Protein AF-0000000078662551 (afdb_homodimer)

Organism: Novosphingobium aromaticivorans (strain ATCC 700278 / DSM 12444 / CCUG 56034 / CIP 105152 / NBRC 16084 / F199) (NCBI:txid279238)

Nearest PDB structures (foldseek):
  2wyn-assembly1_B  TM=5.220E-01  e=1.710E-07  Escherichia coli K-12
  8iwf-assembly1_A  TM=5.533E-01  e=3.171E-07  Aspergillus niger
  8iwd-assembly1_A  TM=5.385E-01  e=2.067E-07  Aspergillus niger
  6m5a-assembly1_A  TM=4.639E-01  e=1.666E-08  Bifidobacterium longum
  3cih-assembly1_A-2  TM=5.276E-01  e=1.451E-06  Bacteroides thetaiotaomicron VPI-5482

Secondary structure (DSSP, 8-state):
----S--EEEE-SS-EEEE-TTS-EEEEEESSTTSEEEE-GGGEESS--SSEEEEEETTEEEEEEEEPTTSS-EEEEEEETTS-EEEEEEE---EEETTEEE--S-EEEEEEEEES--EEEEEEE-EETTTEEPEEEE-SSSEEEEE-SS--EEEEESS-HHHHHTT--EE--S-EEEEEEESSPPPS-HHHHHHHHHHHHHHHHHHHHHTS---SS-HHHHHHHHHHHHHTEETTTTEE-SBS-B---SSTT-S---B--SEEHHHHHHHHHHHHHTT-HHHHHHHHHHHHHHHHH-GGG---SEE-TT-------EE-TT--EETTB---EES-GGGGS--THHHHHHHHHHHGGGT-TTSSS---HHHHHHHHHHHHHHHHHTTS-B-TTTT-SS--B-BHHHHHHHHHHHHHHHHHHHHTT-HHHHHHHHHHHHHHHHHHHHHHEETTTTEE-SBSS----BGGGGHHHHTTSS-TT-HHHHHHHHHHHHHHEETTEE-SBSS-BTTBS--SEEHHHHHHHHHHHHHTT-HHHHHHHHHHHHTT--TTS---SEE-TTT--EESSSSBHHHHHHHHHHHHHHSPPGGGT-/----S--EEEE-SS-EEEE-TTS-EEEEEESSTTSEEEE-GGGEESS--SSEEEEEETTEEEEEEEEPTTSS-EEEEEEETTS-EEEEEEE---EEETTEEE--S-EEEEEEEEES--EEEEEEE-EETTTEEPEEEE-SSSEEEEE-SS--EEEEESS-HHHHHTT--EE--S-EEEEEEESSPPPS-HHHHHHHHHHHHHHHHHHHHHTS---SS-HHHHHHHHHHHHHTEETTTTEE-SBS-B---SSTT-S---B--SEEHHHHHHHHHHHHHTT-HHHHHHHHHHHHHHHHH-GGG---SEE-TT-------EE-TT--EETTB---EES-GGGGS--THHHHHHHHHHHGGGT-TTSSS---HHHHHHHHHHHHHHHHHTTS-B-TTTT-SS--B-BHHHHHHHHHHHHHHHHHHHHTT-HHHHHHHHHHHHHHHHHHHHHHEETTTTEE-SBTT----BGGGGHHHHTTSS-TT-HHHHHHHHHHHHHHEETTEE-SBSS-BTTBS--SEEHHHHHHHHHHHHHTT-HHHHHHHHHHHHTT--TTS---SEE-TTT--EESSSSBHHHHHHHHHHHHHHSPPGGGT-

InterPro domains:
  IPR008928 Six-hairpin glycosidase super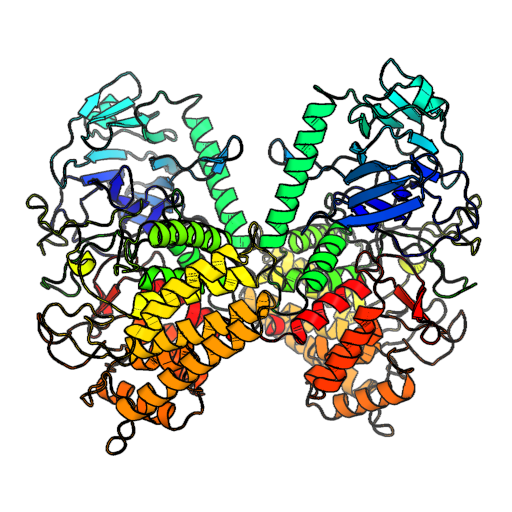family [SSF48208] (203-590)
  IPR011613 GH15-like domain [PF00723] (220-583)
  IPR012341 Six-hairpin glycosidase-like superfamily [G3DSA:1.50.10.10] (218-593)
  IPR045582 Trehalase-like, N-terminal domain [PF19291] (10-133)

Sequence (1188 aa):
MTASLDLWPIGNCQVSALVDTSGAFVWGCIPRVDGDPFFSALLGGEMPREGLWAIDLEDRLETTQSYLRNTPILVTRHRDANGGEIEVLDFCPYLPRNGRTYRPVAYARIVRPIAGSPRIRMRLRPTCGWGNTCRMTIGGSNHIRYLSEAMTMRLTTSAPVGLVAEERAFRLEQAHYFFLGPDESFSGNLAETLERMLEATAAEWRHWVRGLATPVEWQDVVIRSAITLKLCQHEETGAIVAALTTSIPEHAGSQRNWDYRYCWIRDAYYTVQALNRLGALDVLEGYLAYLRNVVDNARGGHIQPLYGVLGEAKLDEGLAERLPGYRAMGPVRIGNAAWSQVQHDAYGQIVLSNTQAFLDQRLLRMSGLADFEALEKVGERAWALFDKPDAGLWELRTRQSVHTYSAAMCWAACDRLGNAAHAIGLDDRAAFWGERAAAIRERIEQAAWCPETERMSATFSGDDLDASVIQLLDLRFLAPDDPRFVSTLAAIEQGLRRGSHMLRYATEDDFGLPETAFNVCTFWLIEALHLTGRRAEARALYEEMLSRRTQSGLLSEDIDPATGELWGNYPQTYSLVGLINCAVLLSKPWNTVRMTASLDLWPIGNCQVSALVDTSGAFVWGCIPRVDGDPFFSALLGGEMPREGLWAIDLEDRLETTQSYLRNTPILVTRHRDANGGEIEVLDFCPYLPRNGRTYRPVAYARIVRPIAGSPRIRMRLRPTCGWGNTCRMTIGGSNHIRYLSEAMTMRLTTSAPVGLVAEERAFRLEQAHYFFLGPDESFSGNLAETLERMLEATAAEWRHWVRGLATPVEWQDVVIRSAITLKLCQHEETGAIVAALTTSIPEHAGSQRNWDYRYCWIRDAYYTVQALNRLGALDVLEGYLAYLRNVVDNARGGHIQPLYGVLGEAKLDEGLAERLPGYRAMGPVRIGNAAWSQVQHDAYGQIVLSNTQAFLDQRLLRMSGLADFEALEKVGERAWALFDKPDAGLWELRTRQSVHTYSAAMCWAACDRLGNAAHAIGLDDRAAFWGERAAAIRERIEQAAWCPETERMSATFSGDDLDASVIQLLDLRFLAPDDPRFVSTLAAIEQGLRRGSHMLRYATEDDFGLPETAFNVCTFWLIEALHLTGRRAEARALYEEMLSRRTQSGLLSEDIDPATGELWGNYPQTYSLVGLINCAVLLSKPWNTVR

pLDDT: mean 94.6, std 5.85, range [50.75, 98.94]

Solvent-accessible surface area (backbone atoms only — not comparable to full-atom values): 58579 Å² total; per-residue (Å²): 114,74,67,68,84,52,42,41,67,30,35,38,21,35,25,40,35,32,24,38,80,80,56,26,33,22,32,26,22,36,71,29,56,67,44,44,32,34,17,37,23,53,31,37,15,50,71,46,88,48,7,29,40,35,67,42,55,60,64,58,70,46,68,51,75,48,57,47,84,69,39,56,34,37,39,34,36,42,28,26,78,84,59,17,25,37,39,37,39,38,38,24,49,34,31,82,48,93,93,37,76,43,38,60,62,39,45,37,40,38,39,33,62,72,34,76,76,32,36,36,28,41,45,77,35,46,19,22,84,45,56,35,82,41,52,72,45,79,74,60,85,36,32,39,33,36,53,33,93,77,53,47,35,23,37,40,37,74,51,63,43,68,42,46,76,65,48,40,72,44,74,42,86,53,69,36,38,39,38,39,23,56,75,58,85,77,81,72,56,64,64,63,48,52,52,50,41,50,54,41,23,46,51,47,37,35,54,55,51,36,28,42,60,70,43,63,42,60,42,68,56,36,52,52,32,50,54,51,53,53,47,36,21,38,61,90,42,16,28,29,30,38,16,69,28,54,10,30,27,44,42,94,80,32,74,59,16,58,35,32,35,29,22,31,46,59,54,35,34,50,44,40,51,47,39,44,71,23,37,40,51,67,58,42,54,30,30,51,56,33,48,51,52,50,57,71,64,28,70,95,66,58,64,54,39,31,27,39,60,89,59,41,62,81,38,70,57,45,70,35,83,67,25,43,6,40,61,49,33,34,61,26,36,39,41,35,67,61,28,78,43,53,33,55,33,42,39,11,36,53,42,51,65,49,34,51,36,44,65,47,85,52,48,94,70,61,52,51,69,70,55,49,56,56,47,46,55,42,34,51,49,19,68,74,41,35,85,43,64,23,27,48,95,80,59,44,87,89,52,66,43,33,32,40,53,31,26,51,24,14,25,47,15,23,41,39,49,13,50,36,26,47,60,74,68,34,58,69,56,15,50,53,26,39,51,51,18,52,52,43,49,52,50,48,56,65,41,20,48,34,78,90,77,44,26,61,18,38,22,51,87,53,78,44,66,40,49,62,60,60,48,38,46,82,71,62,74,41,53,59,83,34,66,61,49,49,41,25,51,52,51,43,47,70,67,32,45,50,89,86,34,17,30,55,48,79,58,69,51,102,84,42,63,73,82,40,22,35,42,42,44,30,37,52,47,32,49,50,31,38,65,58,68,41,43,70,60,20,50,53,46,48,54,53,57,59,70,60,33,36,90,67,60,47,42,29,38,18,30,34,74,88,78,56,46,72,21,26,32,42,58,14,43,57,28,36,32,30,53,36,51,44,35,57,69,70,31,60,64,60,74,78,69,94,115,72,68,69,84,53,41,40,68,30,36,38,21,37,27,41,36,32,24,39,80,80,56,26,32,23,32,27,23,35,70,30,57,66,43,42,31,34,19,36,22,52,31,38,15,51,72,47,87,47,8,27,42,35,68,43,54,61,64,58,69,46,69,50,73,48,56,47,86,67,39,54,32,40,37,35,36,42,28,26,78,83,59,18,24,38,37,36,41,38,36,24,49,34,33,82,48,93,94,36,76,43,38,60,59,41,44,38,40,40,40,33,62,73,34,76,76,33,35,36,28,39,45,78,35,45,19,22,84,46,55,35,81,42,50,73,45,78,72,62,86,35,33,38,32,36,51,34,92,76,53,47,34,20,38,40,37,73,48,62,45,67,42,47,76,67,49,39,71,43,73,42,86,53,69,34,41,39,39,40,23,56,75,58,85,75,80,72,56,65,64,62,49,51,53,49,39,51,52,41,24,46,50,45,37,35,55,55,50,36,28,43,59,70,45,64,41,61,42,69,55,35,52,51,32,51,55,51,51,50,46,36,21,38,62,89,43,16,27,29,31,39,16,69,29,52,10,29,28,44,42,94,81,31,74,59,18,57,35,31,37,28,22,29,45,60,54,33,35,51,43,40,52,47,38,43,69,23,36,40,50,68,59,42,55,30,30,51,55,34,46,52,53,50,56,71,65,27,70,94,66,58,63,53,40,33,27,39,60,88,59,43,62,80,37,70,57,46,71,35,83,68,24,43,6,40,62,50,33,34,62,26,35,40,40,37,66,61,29,79,45,54,32,54,34,43,39,10,34,54,43,53,64,49,34,52,37,44,67,46,83,52,48,92,70,60,54,50,69,69,54,48,57,56,47,46,55,42,35,50,49,18,69,73,40,37,83,43,65,22,27,48,97,80,58,44,86,87,51,66,42,33,34,40,54,31,26,50,24,14,24,49,15,22,42,39,48,14,51,36,26,48,60,73,69,34,58,69,57,15,51,53,27,39,52,52,17,52,51,45,49,52,51,48,56,65,42,18,49,35,78,88,78,45,26,62,18,38,22,51,87,55,79,44,65,40,48,62,61,59,49,38,47,80,72,62,73,40,53,59,83,34,66,62,48,48,41,24,49,52,51,42,48,70,66,31,45,49,90,86,33,17,30,57,47,80,59,71,51,102,84,42,63,74,82,40,23,35,42,42,44,29,37,51,48,32,48,51,31,38,65,59,68,43,42,70,60,19,51,54,47,48,55,53,55,59,71,59,35,36,89,69,60,46,43,30,37,17,30,32,71,88,78,55,47,72,20,25,33,41,57,15,41,57,29,35,32,31,54,37,51,46,35,57,69,70,30,61,64,59,73,78,70,94

Structure (mmCIF, N/CA/C/O backbone):
data_AF-0000000078662551-model_v1
#
loop_
_entity.id
_entity.type
_entity.pdbx_description
1 polymer 'Glycoside hydrolase 15-related protein'
#
loop_
_atom_site.group_PDB
_atom_site.id
_atom_site.type_symbol
_atom_site.label_atom_id
_atom_site.label_alt_id
_atom_site.label_comp_id
_atom_site.label_asym_id
_atom_site.label_en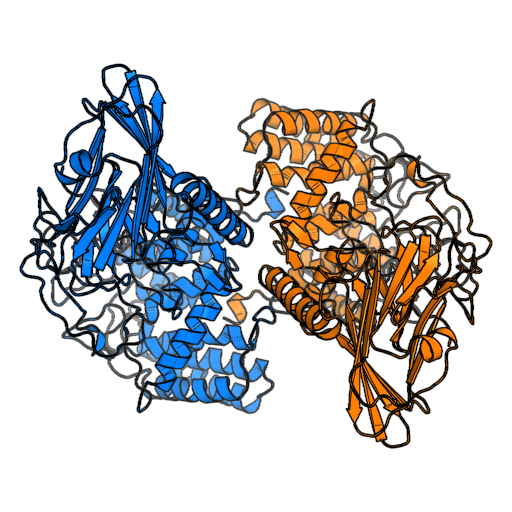tity_id
_atom_site.label_seq_id
_atom_site.pdbx_PDB_ins_code
_atom_site.Cartn_x
_atom_site.Cartn_y
_atom_site.Cartn_z
_atom_site.occupancy
_atom_site.B_iso_or_equiv
_atom_site.auth_seq_id
_atom_site.auth_comp_id
_atom_site.auth_asym_id
_atom_site.auth_atom_id
_atom_site.pdbx_PDB_model_num
ATOM 1 N N . MET A 1 1 ? -19 30.016 24.188 1 51.22 1 MET A N 1
ATOM 2 C CA . MET A 1 1 ? -18.062 28.984 24.609 1 51.22 1 MET A CA 1
ATOM 3 C C . MET A 1 1 ? -16.641 29.328 24.188 1 51.22 1 MET A C 1
ATOM 5 O O . MET A 1 1 ? -16.422 29.875 23.109 1 51.22 1 MET A O 1
ATOM 9 N N . THR A 1 2 ? -15.781 29.328 25.156 1 68.19 2 THR A N 1
ATOM 10 C CA . THR A 1 2 ? -14.375 29.641 24.938 1 68.19 2 THR A CA 1
ATOM 11 C C . THR A 1 2 ? -13.766 28.703 23.906 1 68.19 2 THR A C 1
ATOM 13 O O . THR A 1 2 ? -13.984 27.484 23.969 1 68.19 2 THR A O 1
ATOM 16 N N . ALA A 1 3 ? -13.227 29.281 22.922 1 81.12 3 ALA A N 1
ATOM 17 C CA . ALA A 1 3 ? -12.594 28.516 21.844 1 81.12 3 ALA A CA 1
ATOM 18 C C . ALA A 1 3 ? -11.609 27.5 22.406 1 81.12 3 ALA A C 1
ATOM 20 O O . ALA A 1 3 ? -10.93 27.75 23.406 1 81.12 3 ALA A O 1
ATOM 21 N N . SER A 1 4 ? -11.672 26.281 21.875 1 90.19 4 SER A N 1
ATOM 22 C CA . SER A 1 4 ? -10.711 25.25 22.25 1 90.19 4 SER A CA 1
ATOM 23 C C . SER A 1 4 ? -10.141 24.547 21.016 1 90.19 4 SER A C 1
ATOM 25 O O . SER A 1 4 ? -10.656 24.719 19.906 1 90.19 4 SER A O 1
ATOM 27 N N . LEU A 1 5 ? -9.055 23.875 21.219 1 95.94 5 LEU A N 1
ATOM 28 C CA . LEU A 1 5 ? -8.422 23.156 20.125 1 95.94 5 LEU A CA 1
ATOM 29 C C . LEU A 1 5 ? -8.992 21.75 19.984 1 95.94 5 LEU A C 1
ATOM 31 O O . LEU A 1 5 ? -8.484 20.938 19.203 1 95.94 5 LEU A O 1
ATOM 35 N N . ASP A 1 6 ? -10.07 21.469 20.766 1 97.06 6 ASP A N 1
ATOM 36 C CA . ASP A 1 6 ? -10.812 20.234 20.516 1 97.06 6 ASP A CA 1
ATOM 37 C C . ASP A 1 6 ? -11.68 20.359 19.266 1 97.06 6 ASP A C 1
ATOM 39 O O . ASP A 1 6 ? -12.883 20.625 19.359 1 97.06 6 ASP A O 1
ATOM 43 N N . LEU A 1 7 ? -11.016 20.219 18.172 1 98.5 7 LEU A N 1
ATOM 44 C CA . LEU A 1 7 ? -11.602 20.453 16.859 1 98.5 7 LEU A CA 1
ATOM 45 C C . LEU A 1 7 ? -11.5 19.203 15.992 1 98.5 7 LEU A C 1
ATOM 47 O O . LEU A 1 7 ? -10.586 18.391 16.172 1 98.5 7 LEU A O 1
ATOM 51 N N . TRP A 1 8 ? -12.445 19.031 15.086 1 98.75 8 TRP A N 1
ATOM 52 C CA . TRP A 1 8 ? -12.516 17.906 14.164 1 98.75 8 TRP A CA 1
ATOM 53 C C . TRP A 1 8 ? -12.273 18.359 12.727 1 98.75 8 TRP A C 1
ATOM 55 O O . TRP A 1 8 ? -13.156 18.938 12.094 1 98.75 8 TRP A O 1
ATOM 65 N N . PRO A 1 9 ? -11.086 18.078 12.203 1 98.81 9 PRO A N 1
ATOM 66 C CA . PRO A 1 9 ? -10.797 18.469 10.82 1 98.81 9 PRO A CA 1
ATOM 67 C C . PRO A 1 9 ? -11.547 17.609 9.797 1 98.81 9 PRO A C 1
ATOM 69 O O . PRO A 1 9 ? -11.641 16.391 9.961 1 98.81 9 PRO A O 1
ATOM 72 N N . ILE A 1 10 ? -12.141 18.234 8.797 1 98.88 10 ILE A N 1
ATOM 73 C CA . ILE A 1 10 ? -12.617 17.609 7.57 1 98.88 10 ILE A CA 1
ATOM 74 C C . ILE A 1 10 ? -11.969 18.281 6.363 1 98.88 10 ILE A C 1
ATOM 76 O O . ILE A 1 10 ? -11.383 19.359 6.484 1 98.88 10 ILE A O 1
ATOM 80 N N . GLY A 1 11 ? -12.016 17.594 5.227 1 98.75 11 GLY A N 1
ATOM 81 C CA . GLY A 1 11 ? -11.414 18.203 4.051 1 98.75 11 GLY A CA 1
ATOM 82 C C . GLY A 1 11 ? -11.312 17.25 2.871 1 98.75 11 GLY A C 1
ATOM 83 O O . GLY A 1 11 ? -11.773 16.109 2.945 1 98.75 11 GLY A O 1
ATOM 84 N N . ASN A 1 12 ? -10.805 17.797 1.723 1 98.56 12 ASN A N 1
ATOM 85 C CA . ASN A 1 12 ? -10.656 17 0.506 1 98.56 12 ASN A CA 1
ATOM 86 C C . ASN A 1 12 ? -9.359 17.344 -0.23 1 98.56 12 ASN A C 1
ATOM 88 O O . ASN A 1 12 ? -9.32 17.328 -1.461 1 98.56 12 ASN A O 1
ATOM 92 N N . CYS A 1 13 ? -8.344 17.906 0.565 1 98 13 CYS A N 1
ATOM 93 C CA . CYS A 1 13 ? -7.008 18.203 0.054 1 98 13 CYS A CA 1
ATOM 94 C C . CYS A 1 13 ? -7.039 19.422 -0.86 1 98 13 CYS A C 1
ATOM 96 O O . CYS A 1 13 ? -6.086 19.672 -1.602 1 98 13 CYS A O 1
ATOM 98 N N . GLN A 1 14 ? -8.156 20.109 -0.943 1 97.62 14 GLN A N 1
ATOM 99 C CA . GLN A 1 14 ? -8.32 21.406 -1.56 1 97.62 14 GLN A CA 1
ATOM 100 C C . GLN A 1 14 ? -8.742 22.453 -0.528 1 97.62 14 GLN A C 1
ATOM 102 O O . GLN A 1 14 ? -8.156 23.531 -0.455 1 97.62 14 GLN A O 1
ATOM 107 N N . VAL A 1 15 ? -9.734 22.062 0.215 1 98 15 VAL A N 1
ATOM 108 C CA . VAL A 1 15 ? -10.195 22.891 1.324 1 98 15 VAL A CA 1
ATOM 109 C C . VAL A 1 15 ? -10.359 22.031 2.576 1 98 15 VAL A C 1
ATOM 111 O O . VAL A 1 15 ? -10.422 20.812 2.49 1 98 15 VAL A O 1
ATOM 114 N N . SER A 1 16 ? -10.391 22.672 3.678 1 98.38 16 SER A N 1
ATOM 115 C CA . SER A 1 16 ? -10.633 22.016 4.957 1 98.38 16 SER A CA 1
ATOM 116 C C . SER A 1 16 ? -11.445 22.906 5.891 1 98.38 16 SER A C 1
ATOM 118 O O . SER A 1 16 ? -11.523 24.109 5.684 1 98.38 16 SER A O 1
ATOM 120 N N . ALA A 1 17 ? -12.07 22.266 6.797 1 98.69 17 ALA A N 1
ATOM 121 C CA . ALA A 1 17 ? -12.75 22.984 7.875 1 98.69 17 ALA A CA 1
ATOM 122 C C . ALA A 1 17 ? -12.492 22.312 9.219 1 98.69 17 ALA A C 1
ATOM 124 O O . ALA A 1 17 ? -12.352 21.078 9.297 1 98.69 17 ALA A O 1
ATOM 125 N N . LEU A 1 18 ? -12.383 23.078 10.219 1 98.81 18 LEU A N 1
ATOM 126 C CA . LEU A 1 18 ? -12.305 22.578 11.586 1 98.81 18 LEU A CA 1
ATOM 127 C C . LEU A 1 18 ? -13.648 22.75 12.297 1 98.81 18 LEU A C 1
ATOM 129 O O . LEU A 1 18 ? -14.195 23.844 12.359 1 98.81 18 LEU A O 1
ATOM 133 N N . VAL A 1 19 ? -14.195 21.625 12.797 1 98.81 19 VAL A N 1
ATOM 134 C CA . VAL A 1 19 ? -15.508 21.578 13.43 1 98.81 19 VAL A CA 1
ATOM 135 C C . VAL A 1 19 ? -15.352 21.484 14.945 1 98.81 19 VAL A C 1
ATOM 137 O O . VAL A 1 19 ? -14.617 20.641 15.453 1 98.81 19 VAL A O 1
ATOM 140 N N . ASP A 1 20 ? -16.031 22.375 15.641 1 97.69 20 ASP A N 1
ATOM 141 C CA . ASP A 1 20 ? -15.875 22.375 17.094 1 97.69 20 ASP A CA 1
ATOM 142 C C . ASP A 1 20 ? -16.812 21.375 17.75 1 97.69 20 ASP A C 1
ATOM 144 O O . ASP A 1 20 ? -17.531 20.641 17.047 1 97.69 20 ASP A O 1
ATOM 148 N N . THR A 1 21 ? -16.859 21.266 19.062 1 96.69 21 THR A N 1
ATOM 149 C CA . THR A 1 21 ? -17.562 20.219 19.797 1 96.69 21 THR A CA 1
ATOM 150 C C . THR A 1 21 ? -19.078 20.453 19.75 1 96.69 21 THR A C 1
ATOM 152 O O . THR A 1 21 ? -19.859 19.578 20.109 1 96.69 21 THR A O 1
ATOM 155 N N . SER A 1 22 ? -19.484 21.625 19.266 1 96.25 22 SER A N 1
ATOM 156 C CA . SER A 1 22 ? -20.906 21.875 19.078 1 96.25 22 SER A CA 1
ATOM 157 C C . SER A 1 22 ? -21.344 21.562 17.656 1 96.25 22 SER A C 1
ATOM 159 O O . SER A 1 22 ? -22.531 21.656 17.328 1 96.25 22 SER A O 1
ATOM 161 N N . GLY A 1 23 ? -20.359 21.203 16.828 1 97.69 23 GLY A N 1
ATOM 162 C CA . GLY A 1 23 ? -20.672 20.859 15.453 1 97.69 23 GLY A CA 1
ATOM 163 C C . GLY A 1 23 ? -20.609 22.047 14.508 1 97.69 23 GLY A C 1
ATOM 164 O O . GLY A 1 23 ? -21.062 21.953 13.367 1 97.69 23 GLY A O 1
ATOM 165 N N . ALA A 1 24 ? -20.078 23.156 14.891 1 98.12 24 ALA A N 1
ATOM 166 C CA . ALA A 1 24 ? -19.953 24.359 14.062 1 98.12 24 ALA A CA 1
ATOM 167 C C . ALA A 1 24 ? -18.609 24.406 13.344 1 98.12 24 ALA A C 1
ATOM 169 O O . ALA A 1 24 ? -17.578 24.062 13.922 1 98.12 24 ALA A O 1
ATOM 170 N N . PHE A 1 25 ? -18.688 24.719 12.023 1 98.62 25 PHE A N 1
ATOM 171 C CA . PHE A 1 25 ? -17.438 25.078 11.367 1 98.62 25 PHE A CA 1
ATOM 172 C C . PHE A 1 25 ? -16.906 26.391 11.922 1 98.62 25 PHE A C 1
ATOM 174 O O . PHE A 1 25 ? -17.578 27.422 11.859 1 98.62 25 PHE A O 1
ATOM 181 N N . VAL A 1 26 ? -15.648 26.344 12.414 1 98.38 26 VAL A N 1
ATOM 182 C CA . VAL A 1 26 ? -15.172 27.547 13.078 1 98.38 26 VAL A CA 1
ATOM 183 C C . VAL A 1 26 ? -13.883 28.031 12.414 1 98.38 26 VAL A C 1
ATOM 185 O O . VAL A 1 26 ? -13.391 29.125 12.719 1 98.38 26 VAL A O 1
ATOM 188 N N . TRP A 1 27 ? -13.391 27.234 11.531 1 98.56 27 TRP A N 1
ATOM 189 C CA . TRP A 1 27 ? -12.227 27.625 10.742 1 98.56 27 TRP A CA 1
ATOM 190 C C . TRP A 1 27 ? -12.242 26.953 9.375 1 98.56 27 TRP A C 1
ATOM 192 O O . TRP A 1 27 ? -12.523 25.75 9.273 1 98.56 27 TRP A O 1
ATOM 202 N N . GLY A 1 28 ? -11.984 27.656 8.422 1 98.25 28 GLY A N 1
ATOM 203 C CA . GLY A 1 28 ? -11.852 27.172 7.055 1 98.25 28 GLY A CA 1
ATOM 204 C C . GLY A 1 28 ? -11.586 28.281 6.051 1 98.25 28 GLY A C 1
ATOM 205 O O . GLY A 1 28 ? -12.18 29.359 6.141 1 98.25 28 GLY A O 1
ATOM 206 N N . CYS A 1 29 ? -10.703 28.047 5.098 1 97.88 29 CYS A N 1
ATOM 207 C CA . CYS A 1 29 ? -10.312 29.062 4.125 1 97.88 29 CYS A CA 1
ATOM 208 C C . CYS A 1 29 ? -10.734 28.656 2.715 1 97.88 29 CYS A C 1
ATOM 210 O O . CYS A 1 29 ? -10.938 27.469 2.439 1 97.88 29 CYS A O 1
ATOM 212 N N . ILE A 1 30 ? -10.953 29.625 1.871 1 96.94 30 ILE A N 1
ATOM 213 C CA . ILE A 1 30 ? -11.25 29.422 0.458 1 96.94 30 ILE A CA 1
ATOM 214 C C . ILE A 1 30 ? -10.422 30.391 -0.388 1 96.94 30 ILE A C 1
ATOM 216 O O . ILE A 1 30 ? -10.023 31.453 0.087 1 96.94 30 ILE A O 1
ATOM 220 N N . PRO A 1 31 ? -10.07 30.156 -1.604 1 96.75 31 PRO A N 1
ATOM 221 C CA . PRO A 1 31 ? -10.391 28.891 -2.26 1 96.75 31 PRO A CA 1
ATOM 222 C C . PRO A 1 31 ? -9.414 27.766 -1.9 1 96.75 31 PRO A C 1
ATOM 224 O O . PRO A 1 31 ? -9.586 26.625 -2.34 1 96.75 31 PRO A O 1
ATOM 227 N N . ARG A 1 32 ? -8.375 28.125 -1.144 1 96.5 32 ARG A N 1
ATOM 228 C CA . ARG A 1 32 ? -7.355 27.172 -0.72 1 96.5 32 ARG A CA 1
ATOM 229 C C . ARG A 1 32 ? -7.176 27.203 0.795 1 96.5 32 ARG A C 1
ATOM 231 O O . ARG A 1 32 ? -7.77 28.031 1.48 1 96.5 32 ARG A O 1
ATOM 238 N N . VAL A 1 33 ? -6.375 26.312 1.228 1 96.44 33 VAL A N 1
ATOM 239 C CA . VAL A 1 33 ? -6.145 26.172 2.664 1 96.44 33 VAL A CA 1
ATOM 240 C C . VAL A 1 33 ? -5.414 27.422 3.182 1 96.44 33 VAL A C 1
ATOM 242 O O . VAL A 1 33 ? -5.594 27.812 4.336 1 96.44 33 VAL A O 1
ATOM 245 N N . ASP A 1 34 ? -4.641 28.062 2.303 1 96.12 34 ASP A N 1
ATOM 246 C CA . ASP A 1 34 ? -3.904 29.266 2.717 1 96.12 34 ASP A CA 1
ATOM 247 C C . ASP A 1 34 ? -4.598 30.531 2.232 1 96.12 34 ASP A C 1
ATOM 249 O O . ASP A 1 34 ? -3.965 31.578 2.113 1 96.12 34 ASP A O 1
ATOM 253 N N . GLY A 1 35 ? -5.863 30.438 1.947 1 96.25 35 GLY A N 1
ATOM 254 C CA . GLY A 1 35 ? -6.613 31.578 1.457 1 96.25 35 GLY A CA 1
ATOM 255 C C . GLY A 1 35 ? -7.312 32.344 2.561 1 96.25 35 GLY A C 1
ATOM 256 O O . GLY A 1 35 ? -6.852 32.375 3.705 1 96.25 35 GLY A O 1
ATOM 257 N N . ASP A 1 36 ? -8.359 33.125 2.135 1 96.12 36 ASP A N 1
ATOM 258 C CA . ASP A 1 36 ? -9.18 33.938 3.033 1 96.12 36 ASP A CA 1
ATOM 259 C C . ASP A 1 36 ? -10.07 33.031 3.904 1 96.12 36 ASP A C 1
ATOM 261 O O . ASP A 1 36 ? -10.727 32.125 3.406 1 96.12 36 ASP A O 1
ATOM 265 N N . PRO A 1 37 ? -9.984 33.25 5.242 1 96.94 37 PRO A N 1
ATOM 266 C CA . PRO A 1 37 ? -10.852 32.406 6.082 1 96.94 37 PRO A CA 1
ATOM 267 C C . PRO A 1 37 ? -12.336 32.719 5.883 1 96.94 37 PRO A C 1
ATOM 269 O O . PRO A 1 37 ? -12.773 33.844 6.152 1 96.94 37 PRO A O 1
ATOM 272 N N . PHE A 1 38 ? -12.992 31.781 5.359 1 97.56 38 PHE A N 1
ATOM 273 C CA . PHE A 1 38 ? -14.445 31.844 5.191 1 97.56 38 PHE A CA 1
ATOM 274 C C . PHE A 1 38 ? -15.156 31.547 6.508 1 97.56 38 PHE A C 1
ATOM 276 O O . PHE A 1 38 ? -16.219 32.125 6.785 1 97.56 38 PHE A O 1
ATOM 283 N N . PHE A 1 39 ? -14.688 30.656 7.285 1 98.19 39 PHE A N 1
ATOM 284 C CA . PHE A 1 39 ? -15 30.422 8.695 1 98.19 39 PHE A CA 1
ATOM 285 C C . PHE A 1 39 ? -13.852 30.891 9.586 1 98.19 39 PHE A C 1
ATOM 287 O O . PHE A 1 39 ? -12.781 30.281 9.609 1 98.19 39 PHE A O 1
ATOM 294 N N . SER A 1 40 ? -14.039 31.953 10.406 1 97.56 40 SER A N 1
ATOM 295 C CA . SER A 1 40 ? -12.922 32.562 11.117 1 97.56 40 SER A CA 1
ATOM 296 C C . SER A 1 40 ? -13.211 32.656 12.617 1 97.56 40 SER A C 1
ATOM 298 O O . SER A 1 40 ? -12.469 33.312 13.352 1 97.56 40 SER A O 1
ATOM 300 N N . ALA A 1 41 ? -14.258 31.984 13.023 1 97.62 41 ALA A N 1
ATOM 301 C CA . ALA A 1 41 ? -14.711 32.094 14.406 1 97.62 41 ALA A CA 1
ATOM 302 C C . ALA A 1 41 ? -13.617 31.688 15.375 1 97.62 41 ALA A C 1
ATOM 304 O O . ALA A 1 41 ? -13.523 32.219 16.484 1 97.62 41 ALA A O 1
ATOM 305 N N . LEU A 1 42 ? -12.797 30.734 14.984 1 98 42 LEU A N 1
ATOM 306 C CA . LEU A 1 42 ? -11.703 30.266 15.828 1 98 42 LEU A CA 1
ATOM 307 C C . LEU A 1 42 ? -10.805 31.422 16.25 1 98 42 LEU A C 1
ATOM 309 O O . LEU A 1 42 ? -10.273 31.422 17.375 1 98 42 LEU A O 1
ATOM 313 N N . LEU A 1 43 ? -10.664 32.438 15.383 1 97.56 43 LEU A N 1
ATOM 314 C CA . LEU A 1 43 ? -9.828 33.594 15.648 1 97.56 43 LEU A CA 1
ATOM 315 C C . LEU A 1 43 ? -10.672 34.844 15.867 1 97.56 43 LEU A C 1
ATOM 317 O O . LEU A 1 43 ? -10.18 35.938 15.727 1 97.56 43 LEU A O 1
ATOM 321 N N . GLY A 1 44 ? -11.922 34.594 16.109 1 95.12 44 GLY A N 1
ATOM 322 C CA . GLY A 1 44 ? -12.867 35.688 16.219 1 95.12 44 GLY A CA 1
ATOM 323 C C . GLY A 1 44 ? -13 36.25 17.625 1 95.12 44 GLY A C 1
ATOM 324 O O . GLY A 1 44 ? -13.922 37.031 17.906 1 95.12 44 GLY A O 1
ATOM 325 N N . GLY A 1 45 ? -12.117 35.844 18.469 1 92.94 45 GLY A N 1
ATOM 326 C CA . GLY A 1 45 ? -12.148 36.344 19.828 1 92.94 45 GLY A CA 1
ATOM 327 C C . GLY A 1 45 ? -12.875 35.406 20.781 1 92.94 45 GLY A C 1
ATOM 328 O O . GLY A 1 45 ? -12.93 34.188 20.562 1 92.94 45 GLY A O 1
ATOM 329 N N . GLU A 1 46 ? -13.383 35.906 21.828 1 88.44 46 GLU A N 1
ATOM 330 C CA . GLU A 1 46 ? -13.945 35.094 22.906 1 88.44 46 GLU A CA 1
ATOM 331 C C . GLU A 1 46 ? -15.359 34.625 22.562 1 88.44 46 GLU A C 1
ATOM 333 O O . GLU A 1 46 ? -15.734 33.5 22.875 1 88.44 46 GLU A O 1
ATOM 338 N N . MET A 1 47 ? -16.062 35.469 21.984 1 88.19 47 MET A N 1
ATOM 339 C CA . MET A 1 47 ? -17.438 35.156 21.641 1 88.19 47 MET A CA 1
ATOM 340 C C . MET A 1 47 ? -17.75 35.562 20.203 1 88.19 47 MET A C 1
ATOM 342 O O . MET A 1 47 ? -18.547 36.469 19.969 1 88.19 47 MET A O 1
ATOM 346 N N . PRO A 1 48 ? -17.219 34.812 19.359 1 91.5 48 PRO A N 1
ATOM 347 C CA . PRO A 1 48 ? -17.422 35.188 17.969 1 91.5 48 PRO A CA 1
ATOM 348 C C . PRO A 1 48 ? -18.891 35.031 17.531 1 91.5 48 PRO A C 1
ATOM 350 O O . PRO A 1 48 ? -19.547 34.062 17.906 1 91.5 48 PRO A O 1
ATOM 353 N N . ARG A 1 49 ? -19.359 36.062 16.781 1 91.12 49 ARG A N 1
ATOM 354 C CA . ARG A 1 49 ? -20.719 36.031 16.266 1 91.12 49 ARG A CA 1
ATOM 355 C C . ARG A 1 49 ? -20.75 35.688 14.789 1 91.12 49 ARG A C 1
ATOM 357 O O . ARG A 1 49 ? -21.797 35.344 14.242 1 91.12 49 ARG A O 1
ATOM 364 N N . GLU A 1 50 ? -19.609 35.875 14.141 1 94.81 50 GLU A N 1
ATOM 365 C CA . GLU A 1 50 ? -19.469 35.594 12.711 1 94.81 50 GLU A CA 1
ATOM 366 C C . GLU A 1 50 ? -18.328 34.625 12.445 1 94.81 50 GLU A C 1
ATOM 368 O O . GLU A 1 50 ? -17.688 34.125 13.383 1 94.81 50 GLU A O 1
ATOM 373 N N . GLY A 1 51 ? -18.312 34.25 11.188 1 96.88 51 GLY A N 1
ATOM 374 C CA . GLY A 1 51 ? -17.234 33.344 10.773 1 96.88 51 GLY A CA 1
ATOM 375 C C . GLY A 1 51 ? -17.531 31.891 11.086 1 96.88 51 GLY A C 1
ATOM 376 O O . GLY A 1 51 ? -16.641 31.141 11.445 1 96.88 51 GLY A O 1
ATOM 377 N N . LEU A 1 52 ? -18.781 31.484 11.016 1 97.38 52 LEU A N 1
ATOM 378 C CA . LEU A 1 52 ? -19.109 30.109 11.414 1 97.38 52 LEU A CA 1
ATOM 379 C C . LEU A 1 52 ? -20.25 29.562 10.57 1 97.38 52 LEU A C 1
ATOM 381 O O . LEU A 1 52 ? -20.953 30.328 9.891 1 97.38 52 LEU A O 1
ATOM 385 N N . TRP A 1 53 ? -20.422 28.297 10.461 1 98.44 53 TRP A N 1
ATOM 386 C CA . TRP A 1 53 ? -21.547 27.531 9.945 1 98.44 53 TRP A CA 1
ATOM 387 C C . TRP A 1 53 ? -22.031 26.516 10.969 1 98.44 53 TRP A C 1
ATOM 389 O O . TRP A 1 53 ? -21.344 25.531 11.266 1 98.44 53 TRP A O 1
ATOM 399 N N . ALA A 1 54 ? -23.234 26.766 11.523 1 97.88 54 ALA A N 1
ATOM 400 C CA . ALA A 1 54 ? -23.734 25.938 12.617 1 97.88 54 ALA A CA 1
ATOM 401 C C . ALA A 1 54 ? -25.156 25.453 12.328 1 97.88 54 ALA A C 1
ATOM 403 O O . ALA A 1 54 ? -25.953 26.172 11.695 1 97.88 54 ALA A O 1
ATOM 404 N N . ILE A 1 55 ? -25.453 24.266 12.703 1 97.69 55 ILE A N 1
ATOM 405 C CA . ILE A 1 55 ? -26.797 23.719 12.773 1 97.69 55 ILE A CA 1
ATOM 406 C C . ILE A 1 55 ? -27.172 23.438 14.234 1 97.69 55 ILE A C 1
ATOM 408 O O . ILE A 1 55 ? -26.75 22.438 14.805 1 97.69 55 ILE A O 1
ATOM 412 N N . ASP A 1 56 ? -28.062 24.234 14.734 1 96.06 56 ASP A N 1
ATOM 413 C CA . ASP A 1 56 ? -28.422 24.172 16.156 1 96.06 56 ASP A CA 1
ATOM 414 C C . ASP A 1 56 ? -29.703 23.375 16.359 1 96.06 56 ASP A C 1
ATOM 416 O O . ASP A 1 56 ? -30.641 23.484 15.578 1 96.06 56 ASP A O 1
ATOM 420 N N . LEU A 1 57 ? -29.641 22.516 17.344 1 97.75 57 LEU A N 1
ATOM 421 C CA . LEU A 1 57 ? -30.859 21.844 17.812 1 97.75 57 LEU A CA 1
ATOM 422 C C . LEU A 1 57 ? -31.469 22.609 18.984 1 97.75 57 LEU A C 1
ATOM 424 O O . LEU A 1 57 ? -30.781 22.906 19.969 1 97.75 57 LEU A O 1
ATOM 428 N N . GLU A 1 58 ? -32.75 22.969 18.812 1 96.69 58 GLU A N 1
ATOM 429 C CA . GLU A 1 58 ? -33.438 23.641 19.906 1 96.69 58 GLU A CA 1
ATOM 430 C C . GLU A 1 58 ? -33.469 22.766 21.172 1 96.69 58 GLU A C 1
ATOM 432 O O . GLU A 1 58 ? -33.688 21.562 21.078 1 96.69 58 GLU A O 1
ATOM 437 N N . ASP A 1 59 ? -33.156 23.344 22.328 1 96.25 59 ASP A N 1
ATOM 438 C CA . ASP A 1 59 ? -33.156 22.688 23.641 1 96.25 59 ASP A CA 1
ATOM 439 C C . ASP A 1 59 ? -32.125 21.562 23.688 1 96.25 59 ASP A C 1
ATOM 441 O O . ASP A 1 59 ? -32.375 20.516 24.266 1 96.25 59 ASP A O 1
ATOM 445 N N . ARG A 1 60 ? -31.047 21.781 22.984 1 96.88 60 ARG A N 1
ATOM 446 C CA . ARG A 1 60 ? -30 20.766 22.922 1 96.88 60 ARG A CA 1
ATOM 447 C C . ARG A 1 60 ? -29.5 20.406 24.312 1 96.88 60 ARG A C 1
ATOM 449 O O . ARG A 1 60 ? -29.234 21.297 25.125 1 96.88 60 ARG A O 1
ATOM 456 N N . LEU A 1 61 ? -29.344 19.141 24.625 1 96.38 61 LEU A N 1
ATOM 457 C CA . LEU A 1 61 ? -28.891 18.625 25.922 1 96.38 61 LEU A CA 1
ATOM 458 C C . LEU A 1 61 ? -27.5 18 25.797 1 96.38 61 LEU A C 1
ATOM 460 O O . LEU A 1 61 ? -26.672 18.141 26.688 1 96.38 61 LEU A O 1
ATOM 464 N N . GLU A 1 62 ? -27.344 17.328 24.75 1 96.81 62 GLU A N 1
ATOM 465 C CA . GLU A 1 62 ? -26.125 16.547 24.594 1 96.81 62 GLU A CA 1
ATOM 466 C C . GLU A 1 62 ? -25.641 16.531 23.141 1 96.81 62 GLU A C 1
ATOM 468 O O . GLU A 1 62 ? -26.453 16.594 22.219 1 96.81 62 GLU A O 1
ATOM 473 N N . THR A 1 63 ? -24.328 16.484 23 1 97.75 63 THR A N 1
ATOM 474 C CA . THR A 1 63 ? -23.703 16.344 21.688 1 97.75 63 THR A CA 1
ATOM 475 C C . THR A 1 63 ? -22.609 15.266 21.719 1 97.75 63 THR A C 1
ATOM 477 O O . THR A 1 63 ? -21.844 15.188 22.672 1 97.75 63 THR A O 1
ATOM 480 N N . THR A 1 64 ? -22.594 14.32 20.75 1 98 64 THR A N 1
ATOM 481 C CA . THR A 1 64 ? -21.516 13.352 20.547 1 98 64 THR A CA 1
ATOM 482 C C . THR A 1 64 ? -20.984 13.422 19.125 1 98 64 THR A C 1
ATOM 484 O O . THR A 1 64 ? -21.734 13.703 18.188 1 98 64 THR A O 1
ATOM 487 N N . GLN A 1 65 ? -19.719 13.25 19.016 1 98.56 65 GLN A N 1
ATOM 488 C CA . GLN A 1 65 ? -19.094 13.328 17.703 1 98.56 65 GLN A CA 1
ATOM 489 C C . GLN A 1 65 ? -18.141 12.148 17.469 1 98.56 65 GLN A C 1
ATOM 491 O O . GLN A 1 65 ? -17.5 11.68 18.406 1 98.56 65 GLN A O 1
ATOM 496 N N . SER A 1 66 ? -18.078 11.656 16.25 1 98.56 66 SER A N 1
ATOM 497 C CA . SER A 1 66 ? -17.125 10.641 15.805 1 98.56 66 SER A CA 1
ATOM 498 C C . SER A 1 66 ? -16.969 10.641 14.289 1 98.56 66 SER A C 1
ATOM 500 O O . SER A 1 66 ? -17.891 11.016 13.57 1 98.56 66 SER A O 1
ATOM 502 N N . TYR A 1 67 ? -15.859 10.25 13.844 1 98.81 67 TYR A N 1
ATOM 503 C CA . TYR A 1 67 ? -15.695 10.062 12.406 1 98.81 67 TYR A CA 1
ATOM 504 C C . TYR A 1 67 ? -16.312 8.742 11.953 1 98.81 67 TYR A C 1
ATOM 506 O O . TYR A 1 67 ? -16.281 7.754 12.695 1 98.81 67 TYR A O 1
ATOM 514 N N . LEU A 1 68 ? -16.922 8.812 10.703 1 98.44 68 LEU A N 1
ATOM 515 C CA . LEU A 1 68 ? -17.078 7.512 10.062 1 98.44 68 LEU A CA 1
ATOM 516 C C . LEU A 1 68 ? -15.742 6.785 9.961 1 98.44 68 LEU A C 1
ATOM 518 O O . LEU A 1 68 ? -14.734 7.383 9.578 1 98.44 68 LEU A O 1
ATOM 522 N N . ARG A 1 69 ? -15.672 5.504 10.312 1 97.44 69 ARG A N 1
ATOM 523 C CA . ARG A 1 69 ? -14.438 4.742 10.43 1 97.44 69 ARG A CA 1
ATOM 524 C C . ARG A 1 69 ? -13.57 4.895 9.18 1 97.44 69 ARG A C 1
ATOM 526 O O . ARG A 1 69 ? -14.055 4.727 8.062 1 97.44 69 ARG A O 1
ATOM 533 N N . ASN A 1 70 ? -12.32 5.266 9.406 1 98.31 70 ASN A N 1
ATOM 534 C CA . ASN A 1 70 ? -11.281 5.344 8.383 1 98.31 70 ASN A CA 1
ATOM 535 C C . ASN A 1 70 ? -11.586 6.418 7.348 1 98.31 70 ASN A C 1
ATOM 537 O O . ASN A 1 70 ? -11.273 6.254 6.168 1 98.31 70 ASN A O 1
ATOM 541 N N . THR A 1 71 ? -12.344 7.48 7.715 1 98.81 71 THR A N 1
ATOM 542 C CA . THR A 1 71 ? -12.641 8.617 6.855 1 98.81 71 THR A CA 1
ATOM 543 C C . THR A 1 71 ? -12.539 9.93 7.637 1 98.81 71 THR A C 1
ATOM 545 O O . THR A 1 71 ? -12.531 9.922 8.867 1 98.81 71 THR A O 1
ATOM 548 N N . PRO A 1 72 ? -12.398 11.031 6.918 1 98.81 72 PRO A N 1
ATOM 549 C CA . PRO A 1 72 ? -12.57 12.328 7.574 1 98.81 72 PRO A CA 1
ATOM 550 C C . PRO A 1 72 ? -14 12.859 7.461 1 98.81 72 PRO A C 1
ATOM 552 O O . PRO A 1 72 ? -14.195 14.062 7.25 1 98.81 72 PRO A O 1
ATOM 555 N N . ILE A 1 73 ? -14.992 12 7.461 1 98.94 73 ILE A N 1
ATOM 556 C CA . ILE A 1 73 ? -16.406 12.352 7.5 1 98.94 73 ILE A CA 1
ATOM 557 C C . ILE A 1 73 ? -16.891 12.375 8.945 1 98.94 73 ILE A C 1
ATOM 559 O O . ILE A 1 73 ? -16.844 11.352 9.633 1 98.94 73 ILE A O 1
ATOM 563 N N . LEU A 1 74 ? -17.328 13.492 9.367 1 98.94 74 LEU A N 1
ATOM 564 C CA . LEU A 1 74 ? -17.688 13.672 10.766 1 98.94 74 LEU A CA 1
ATOM 565 C C . LEU A 1 74 ? -19.188 13.469 10.977 1 98.94 74 LEU A C 1
ATOM 567 O O . LEU A 1 74 ? -20 14.008 10.227 1 98.94 74 LEU A O 1
ATOM 571 N N . VAL A 1 75 ? -19.516 12.688 11.914 1 98.88 75 VAL A N 1
ATOM 572 C CA . VAL A 1 75 ? -20.891 12.492 12.359 1 98.88 75 VAL A CA 1
ATOM 573 C C . VAL A 1 75 ? -21.109 13.172 13.711 1 98.88 75 VAL A C 1
ATOM 575 O O . VAL A 1 75 ? -20.453 12.828 14.695 1 98.88 75 VAL A O 1
ATOM 578 N N . THR A 1 76 ? -21.906 14.102 13.773 1 98.75 76 THR A N 1
ATOM 579 C CA . THR A 1 76 ? -22.312 14.773 15.008 1 98.75 76 THR A CA 1
ATOM 580 C C . THR A 1 76 ? -23.766 14.438 15.352 1 98.75 76 THR A C 1
ATOM 582 O O . THR A 1 76 ? -24.656 14.547 14.5 1 98.75 76 THR A O 1
ATOM 585 N N . ARG A 1 77 ? -24.031 14.062 16.547 1 98.62 77 ARG A N 1
ATOM 586 C CA . ARG A 1 77 ? -25.375 13.797 17.016 1 98.62 77 ARG A CA 1
ATOM 587 C C . ARG A 1 77 ? -25.766 14.734 18.156 1 98.62 77 ARG A C 1
ATOM 589 O O . ARG A 1 77 ? -24.984 14.93 19.094 1 98.62 77 ARG A O 1
ATOM 596 N N . HIS A 1 78 ? -26.922 15.359 17.969 1 98.38 78 HIS A N 1
ATOM 597 C CA . HIS A 1 78 ? -27.5 16.219 19 1 98.38 78 HIS A CA 1
ATOM 598 C C . HIS A 1 78 ? -28.781 15.617 19.578 1 98.38 78 HIS A C 1
ATOM 600 O O . HIS A 1 78 ? -29.594 15.055 18.828 1 98.38 78 HIS A O 1
ATOM 606 N N . ARG A 1 79 ? -28.859 15.711 20.844 1 98.25 79 ARG A N 1
ATOM 607 C CA . ARG A 1 79 ? -30.094 15.305 21.5 1 98.25 79 ARG A CA 1
ATOM 608 C C . ARG A 1 79 ? -30.688 16.469 22.297 1 98.25 79 ARG A C 1
ATOM 610 O O . ARG A 1 79 ? -29.953 17.234 22.922 1 98.25 79 ARG A O 1
ATOM 617 N N . ASP A 1 80 ? -32 16.609 22.219 1 96.81 80 ASP A N 1
ATOM 618 C CA . ASP A 1 80 ? -32.656 17.672 22.969 1 96.81 80 ASP A CA 1
ATOM 619 C C . ASP A 1 80 ? -33.344 17.109 24.219 1 96.81 80 ASP A C 1
ATOM 621 O O . ASP A 1 80 ? -33.312 15.898 24.453 1 96.81 80 ASP A O 1
ATOM 625 N N . ALA A 1 81 ? -33.906 18.031 24.953 1 95.44 81 ALA A N 1
ATOM 626 C CA . ALA A 1 81 ? -34.5 17.672 26.234 1 95.44 81 ALA A CA 1
ATOM 627 C C . ALA A 1 81 ? -35.844 16.984 26.047 1 95.44 81 ALA A C 1
ATOM 629 O O . ALA A 1 81 ? -36.344 16.359 26.969 1 95.44 81 ALA A O 1
ATOM 630 N N . ASN A 1 82 ? -36.406 16.984 24.953 1 94.44 82 ASN A N 1
ATOM 631 C CA . ASN A 1 82 ? -37.75 16.469 24.719 1 94.44 82 ASN A CA 1
ATOM 632 C C . ASN A 1 82 ? -37.719 15.148 23.953 1 94.44 82 ASN A C 1
ATOM 634 O O . ASN A 1 82 ? -38.75 14.695 23.438 1 94.44 82 ASN A O 1
ATOM 638 N N . GLY A 1 83 ? -36.531 14.609 23.781 1 94.12 83 GLY A N 1
ATOM 639 C CA . GLY A 1 83 ? -36.406 13.32 23.109 1 94.12 83 GLY A CA 1
ATOM 640 C C . GLY A 1 83 ? -36.062 13.445 21.641 1 94.12 83 GLY A C 1
ATOM 641 O O . GLY A 1 83 ? -35.938 12.438 20.938 1 94.12 83 GLY A O 1
ATOM 642 N N . GLY A 1 84 ? -35.969 14.664 21.188 1 96.56 84 GLY A N 1
ATOM 643 C CA . GLY A 1 84 ? -35.531 14.867 19.812 1 96.56 84 GLY A CA 1
ATOM 644 C C . GLY A 1 84 ? -34.062 14.594 19.594 1 96.56 84 GLY A C 1
ATOM 645 O O . GLY A 1 84 ? -33.25 14.867 20.484 1 96.56 84 GLY A O 1
ATOM 646 N N . GLU A 1 85 ? -33.781 13.961 18.453 1 98.19 85 GLU A N 1
ATOM 647 C CA . GLU A 1 85 ? -32.375 13.656 18.109 1 98.19 85 GLU A CA 1
ATOM 648 C C . GLU A 1 85 ? -32.125 13.875 16.609 1 98.19 85 GLU A C 1
ATOM 650 O O . GLU A 1 85 ? -33 13.539 15.781 1 98.19 85 GLU A O 1
ATOM 655 N N . ILE A 1 86 ? -31 14.492 16.312 1 98.62 86 ILE A N 1
ATOM 656 C CA . ILE A 1 86 ? -30.625 14.672 14.914 1 98.62 86 ILE A CA 1
ATOM 657 C C . ILE A 1 86 ? -29.203 14.188 14.688 1 98.62 86 ILE A C 1
ATOM 659 O O . ILE A 1 86 ? -28.422 14.062 15.641 1 98.62 86 ILE A O 1
ATOM 663 N N . GLU A 1 87 ? -28.891 13.828 13.484 1 98.75 87 GLU A N 1
ATOM 664 C CA . GLU A 1 87 ? -27.547 13.492 13.023 1 98.75 87 GLU A CA 1
ATOM 665 C C . GLU A 1 87 ? -27.094 14.445 11.914 1 98.75 87 GLU A C 1
ATOM 667 O O . GLU A 1 87 ? -27.859 14.734 10.992 1 98.75 87 GLU A O 1
ATOM 672 N N . VAL A 1 88 ? -25.922 14.984 12.062 1 98.81 88 VAL A N 1
ATOM 673 C CA . VAL A 1 88 ? -25.328 15.836 11.039 1 98.81 88 VAL A CA 1
ATOM 674 C C . VAL A 1 88 ? -24.078 15.164 10.484 1 98.81 88 VAL A C 1
ATOM 676 O O . VAL A 1 88 ? -23.141 14.844 11.227 1 98.81 88 VAL A O 1
ATOM 679 N N . LEU A 1 89 ? -24.047 14.906 9.148 1 98.88 89 LEU A N 1
ATOM 680 C CA . LEU A 1 89 ? -22.859 14.398 8.461 1 98.88 89 LEU A CA 1
ATOM 681 C C . LEU A 1 89 ? -22.141 15.523 7.727 1 98.88 89 LEU A C 1
ATOM 683 O O . LEU A 1 89 ? -22.719 16.172 6.848 1 98.88 89 LEU A O 1
ATOM 687 N N . ASP A 1 90 ? -20.953 15.781 8.102 1 98.94 90 ASP A N 1
ATOM 688 C CA . ASP A 1 90 ? -20.125 16.828 7.488 1 98.94 90 ASP A CA 1
ATOM 689 C C . ASP A 1 90 ? -19 16.219 6.672 1 98.94 90 ASP A C 1
ATOM 691 O O . ASP A 1 90 ? -18.25 15.359 7.164 1 98.94 90 ASP A O 1
ATOM 695 N N . PHE A 1 91 ? -18.828 16.594 5.398 1 98.88 91 PHE A N 1
ATOM 696 C CA . PHE A 1 91 ? -17.719 16.094 4.598 1 98.88 91 PHE A CA 1
ATOM 697 C C . PHE A 1 91 ? -17.406 17.047 3.439 1 98.88 91 PHE A C 1
ATOM 699 O O . PHE A 1 91 ? -18.203 17.938 3.143 1 98.88 91 PHE A O 1
ATOM 706 N N . CYS A 1 92 ? -16.281 16.953 2.936 1 98.88 92 CYS A N 1
ATOM 707 C CA . CYS A 1 92 ? -15.859 17.562 1.676 1 98.88 92 CYS A CA 1
ATOM 708 C C . CYS A 1 92 ? -15.727 16.516 0.581 1 98.88 92 CYS A C 1
ATOM 710 O O . CYS A 1 92 ? -14.977 15.547 0.731 1 98.88 92 CYS A O 1
ATOM 712 N N . PRO A 1 93 ? -16.453 16.703 -0.521 1 98.5 93 PRO A N 1
ATOM 713 C CA . PRO A 1 93 ? -16.422 15.672 -1.561 1 98.5 93 PRO A CA 1
ATOM 714 C C . PRO A 1 93 ? -15.008 15.383 -2.059 1 98.5 93 PRO A C 1
ATOM 716 O O . PRO A 1 93 ? -14.25 16.312 -2.338 1 98.5 93 PRO A O 1
ATOM 719 N N . TYR A 1 94 ? -14.648 14.164 -2.133 1 98.38 94 TYR A N 1
ATOM 720 C CA . TYR A 1 94 ? -13.383 13.625 -2.617 1 98.38 94 TYR A CA 1
ATOM 721 C C . TYR A 1 94 ? -13.594 12.273 -3.283 1 98.38 94 TYR A C 1
ATOM 723 O O . TYR A 1 94 ? -13.609 11.234 -2.611 1 98.38 94 TYR A O 1
ATOM 731 N N . LEU A 1 95 ? -13.672 12.227 -4.648 1 96.19 95 LEU A N 1
ATOM 732 C CA . LEU A 1 95 ? -14.055 11.008 -5.352 1 96.19 95 LEU A CA 1
ATOM 733 C C . LEU A 1 95 ? -13.594 11.039 -6.801 1 96.19 95 LEU A C 1
ATOM 735 O O . LEU A 1 95 ? -13.398 12.117 -7.367 1 96.19 95 LEU A O 1
ATOM 739 N N . PRO A 1 96 ? -13.359 9.859 -7.387 1 90.94 96 PRO A N 1
ATOM 740 C CA . PRO A 1 96 ? -13.031 9.828 -8.812 1 90.94 96 PRO A CA 1
ATOM 741 C C . PRO A 1 96 ? -14.211 10.242 -9.695 1 90.94 96 PRO A C 1
ATOM 743 O O . PRO A 1 96 ? -15.352 9.844 -9.438 1 90.94 96 PRO A O 1
ATOM 746 N N . ARG A 1 97 ? -13.93 11.062 -10.562 1 87.75 97 ARG A N 1
ATOM 747 C CA . ARG A 1 97 ? -14.93 11.516 -11.531 1 87.75 97 ARG A CA 1
ATOM 748 C C . ARG A 1 97 ? -14.281 11.875 -12.859 1 87.75 97 ARG A C 1
ATOM 750 O O . ARG A 1 97 ? -13.391 12.727 -12.914 1 87.75 97 ARG A O 1
ATOM 757 N N . ASN A 1 98 ? -14.617 11.242 -13.891 1 80.38 98 ASN A N 1
ATOM 758 C CA . ASN A 1 98 ? -14.18 11.531 -15.25 1 80.38 98 ASN A CA 1
ATOM 759 C C . ASN A 1 98 ? -12.664 11.461 -15.375 1 80.38 98 ASN A C 1
ATOM 761 O O . ASN A 1 98 ? -12.031 12.375 -15.906 1 80.38 98 ASN A O 1
ATOM 765 N N . GLY A 1 99 ? -12.102 10.453 -14.742 1 77.69 99 GLY A N 1
ATOM 766 C CA . GLY A 1 99 ? -10.68 10.188 -14.891 1 77.69 99 GLY A CA 1
ATOM 767 C C . GLY A 1 99 ? -9.812 11.07 -14.016 1 77.69 99 GLY A C 1
ATOM 768 O O . GLY A 1 99 ? -8.586 11.031 -14.109 1 77.69 99 GLY A O 1
ATOM 769 N N . ARG A 1 100 ? -10.523 11.828 -13.266 1 87.25 100 ARG A N 1
ATOM 770 C CA . ARG A 1 100 ? -9.805 12.695 -12.336 1 87.25 100 ARG A CA 1
ATOM 771 C C . ARG A 1 100 ? -10.398 12.602 -10.93 1 87.25 100 ARG A C 1
ATOM 773 O O . ARG A 1 100 ? -11.453 12 -10.734 1 87.25 100 ARG A O 1
ATOM 780 N N . THR A 1 101 ? -9.688 13.227 -10.008 1 92.56 101 THR A N 1
ATOM 781 C CA . THR A 1 101 ? -10.227 13.32 -8.656 1 92.56 101 THR A CA 1
ATOM 782 C C . THR A 1 101 ? -11.086 14.57 -8.492 1 92.56 101 THR A C 1
ATOM 784 O O . THR A 1 101 ? -10.617 15.688 -8.742 1 92.56 101 THR A O 1
ATOM 787 N N . TYR A 1 102 ? -12.359 14.406 -8.195 1 95.44 102 TYR A N 1
ATOM 788 C CA . TYR A 1 102 ? -13.258 15.516 -7.883 1 95.44 102 TYR A CA 1
ATOM 789 C C . TYR A 1 102 ? -13.055 15.992 -6.449 1 95.44 102 TYR A C 1
ATOM 791 O O . TYR A 1 102 ? -13.375 15.273 -5.496 1 95.44 102 TYR A O 1
ATOM 799 N N . ARG A 1 103 ? -12.5 17.125 -6.266 1 97.38 103 ARG A N 1
ATOM 800 C CA . ARG A 1 103 ? -12.219 17.766 -4.984 1 97.38 103 ARG A CA 1
ATOM 801 C C . ARG A 1 103 ? -12.539 19.266 -5.039 1 97.38 103 ARG A C 1
ATOM 803 O O . ARG A 1 103 ? -11.641 20.094 -4.914 1 97.38 103 ARG A O 1
ATOM 810 N N . PRO A 1 104 ? -13.797 19.609 -5.137 1 96.56 104 PRO A N 1
ATOM 811 C CA . PRO A 1 104 ? -14.195 21.016 -5.297 1 96.56 104 PRO A CA 1
ATOM 812 C C . PRO A 1 104 ? -13.953 21.844 -4.035 1 96.56 104 PRO A C 1
ATOM 814 O O . PRO A 1 104 ? -13.789 21.281 -2.949 1 96.56 104 PRO A O 1
ATOM 817 N N . VAL A 1 105 ? -13.906 23.156 -4.234 1 97.88 105 VAL A N 1
ATOM 818 C CA . VAL A 1 105 ? -14 24.078 -3.105 1 97.88 105 VAL A CA 1
ATOM 819 C C . VAL A 1 105 ? -15.414 24.031 -2.52 1 97.88 105 VAL A C 1
ATOM 821 O O . VAL A 1 105 ? -16.234 24.906 -2.811 1 97.88 105 VAL A O 1
ATOM 824 N N . ALA A 1 106 ? -15.594 22.953 -1.688 1 98.19 106 ALA A N 1
ATOM 825 C CA . ALA A 1 106 ? -16.984 22.781 -1.264 1 98.19 106 ALA A CA 1
ATOM 826 C C . ALA A 1 106 ? -17.062 22.062 0.072 1 98.19 106 ALA A C 1
ATOM 828 O O . ALA A 1 106 ? -16.141 21.312 0.438 1 98.19 106 ALA A O 1
ATOM 829 N N . TYR A 1 107 ? -18.109 22.281 0.749 1 98.56 107 TYR A N 1
ATOM 830 C CA . TYR A 1 107 ? -18.5 21.641 1.995 1 98.56 107 TYR A CA 1
ATOM 831 C C . TYR A 1 107 ? -19.922 21.094 1.903 1 98.56 107 TYR A C 1
ATOM 833 O O . TYR A 1 107 ? -20.812 21.75 1.332 1 98.56 107 TYR A O 1
ATOM 841 N N . ALA A 1 108 ? -20.109 19.906 2.412 1 98.75 108 ALA A N 1
ATOM 842 C CA . ALA A 1 108 ? -21.453 19.312 2.422 1 98.75 108 ALA A CA 1
ATOM 843 C C . ALA A 1 108 ? -21.875 18.953 3.842 1 98.75 108 ALA A C 1
ATOM 845 O O . ALA A 1 108 ? -21.062 18.469 4.637 1 98.75 108 ALA A O 1
ATOM 846 N N . ARG A 1 109 ? -23.094 19.266 4.211 1 98.81 109 ARG A N 1
ATOM 847 C CA . ARG A 1 109 ? -23.734 18.859 5.465 1 98.81 109 ARG A CA 1
ATOM 848 C C . ARG A 1 109 ? -25.078 18.188 5.211 1 98.81 109 ARG A C 1
ATOM 850 O O . ARG A 1 109 ? -25.922 18.734 4.5 1 98.81 109 ARG A O 1
ATOM 857 N N . ILE A 1 110 ? -25.25 17.016 5.637 1 98.81 110 ILE A N 1
ATOM 858 C CA . ILE A 1 110 ? -26.531 16.297 5.59 1 98.81 110 ILE A CA 1
ATOM 859 C C . ILE A 1 110 ? -27.109 16.203 6.996 1 98.81 110 ILE A C 1
ATOM 861 O O . ILE A 1 110 ? -26.469 15.688 7.91 1 98.81 110 ILE A O 1
ATOM 865 N N . VAL A 1 111 ? -28.312 16.703 7.23 1 98.69 111 VAL A N 1
ATOM 866 C CA . VAL A 1 111 ? -28.969 16.703 8.531 1 98.69 111 VAL A CA 1
ATOM 867 C C . VAL A 1 111 ? -30.156 15.758 8.508 1 98.69 111 VAL A C 1
ATOM 869 O O . VAL A 1 111 ? -31.078 15.93 7.703 1 98.69 111 VAL A O 1
ATOM 872 N N . ARG A 1 112 ? -30.141 14.797 9.398 1 98.44 112 ARG A N 1
ATOM 873 C CA . ARG A 1 112 ? -31.188 13.781 9.43 1 98.44 112 ARG A CA 1
ATOM 874 C C . ARG A 1 112 ? -31.891 13.758 10.781 1 98.44 112 ARG A C 1
ATOM 876 O O . ARG A 1 112 ? -31.25 13.852 11.82 1 98.44 112 ARG A O 1
ATOM 883 N N . PRO A 1 113 ? -33.25 13.641 10.727 1 98.12 113 PRO A N 1
ATOM 884 C CA . PRO A 1 113 ? -33.938 13.344 11.984 1 98.12 113 PRO A CA 1
ATOM 885 C C . PRO A 1 113 ? -33.781 11.883 12.406 1 98.12 113 PRO A C 1
ATOM 887 O O . PRO A 1 113 ? -33.938 10.977 11.578 1 98.12 113 PRO A O 1
ATOM 890 N N . ILE A 1 114 ? -33.438 11.688 13.594 1 98 114 ILE A N 1
ATOM 891 C CA . ILE A 1 114 ? -33.219 10.336 14.102 1 98 114 ILE A CA 1
ATOM 892 C C . ILE A 1 114 ? -34.406 9.938 15 1 98 114 ILE A C 1
ATOM 894 O O . ILE A 1 114 ? -34.844 8.797 14.961 1 98 114 ILE A O 1
ATOM 898 N N . ALA A 1 115 ? -34.812 10.852 15.828 1 97.44 115 ALA A N 1
ATOM 899 C CA . ALA A 1 115 ? -35.906 10.57 16.75 1 97.44 115 ALA A CA 1
ATOM 900 C C . ALA A 1 115 ? -36.688 11.836 17.078 1 97.44 115 ALA A C 1
ATOM 902 O O . ALA A 1 115 ? -36.125 12.938 17.062 1 97.44 115 ALA A O 1
ATOM 903 N N . GLY A 1 116 ? -37.969 11.688 17.297 1 96 116 GLY A N 1
ATOM 904 C CA . GLY A 1 116 ? -38.844 12.773 17.75 1 96 116 GLY A CA 1
ATOM 905 C C . GLY A 1 116 ? -39.125 13.797 16.672 1 96 116 GLY A C 1
ATOM 906 O O . GLY A 1 116 ? -39.281 13.445 15.5 1 96 116 GLY A O 1
ATOM 907 N N . SER A 1 117 ? -39.438 15.031 17.172 1 94.25 117 SER A N 1
ATOM 908 C CA . SER A 1 117 ? -39.75 16.156 16.297 1 94.25 117 SER A CA 1
ATOM 909 C C . SER A 1 117 ? -38.781 17.328 16.547 1 94.25 117 SER A C 1
ATOM 911 O O . SER A 1 117 ? -39.219 18.406 16.953 1 94.25 117 SER A O 1
ATOM 913 N N . PRO A 1 118 ? -37.625 17.031 16.203 1 97.5 118 PRO A N 1
ATOM 914 C CA . PRO A 1 118 ? -36.625 18.047 16.516 1 97.5 118 PRO A CA 1
ATOM 915 C C . PRO A 1 118 ? -36.781 19.312 15.688 1 97.5 118 PRO A C 1
ATOM 917 O O . PRO A 1 118 ? -37.25 19.266 14.547 1 97.5 118 PRO A O 1
ATOM 920 N N . ARG A 1 119 ? -36.438 20.453 16.281 1 97.44 119 ARG A N 1
ATOM 921 C CA . ARG A 1 119 ? -36.406 21.734 15.602 1 97.44 119 ARG A CA 1
ATOM 922 C C . ARG A 1 119 ? -35 22.266 15.484 1 97.44 119 ARG A C 1
ATOM 924 O O . ARG A 1 119 ? -34.25 22.25 16.469 1 97.44 119 ARG A O 1
ATOM 931 N N . ILE A 1 120 ? -34.656 22.672 14.234 1 98.12 120 ILE A N 1
ATOM 932 C CA . ILE A 1 120 ? -33.281 23.094 14.031 1 98.12 120 ILE A CA 1
ATOM 933 C C . ILE A 1 120 ? -33.219 24.531 13.508 1 98.12 120 ILE A C 1
ATOM 935 O O . ILE A 1 120 ? -34.219 25.031 12.969 1 98.12 120 ILE A O 1
ATOM 939 N N . ARG A 1 121 ? -32.125 25.156 13.742 1 97.62 121 ARG A N 1
ATOM 940 C CA . ARG A 1 121 ? -31.797 26.469 13.195 1 97.62 121 ARG A CA 1
ATOM 941 C C . ARG A 1 121 ? -30.422 26.453 12.539 1 97.62 121 ARG A C 1
ATOM 943 O O . ARG A 1 121 ? -29.438 25.969 13.125 1 97.62 121 ARG A O 1
ATOM 950 N N . MET A 1 122 ? -30.406 26.875 11.359 1 96.75 122 MET A N 1
ATOM 951 C CA . MET A 1 122 ? -29.125 26.953 10.656 1 96.75 122 MET A CA 1
ATOM 952 C C . MET A 1 122 ? -28.578 28.375 10.695 1 96.75 122 MET A C 1
ATOM 954 O O . MET A 1 122 ? -29.312 29.344 10.438 1 96.75 122 MET A O 1
ATOM 958 N N . ARG A 1 123 ? -27.328 28.531 11.078 1 96.69 123 ARG A N 1
ATOM 959 C CA . ARG A 1 123 ? -26.609 29.812 11.047 1 96.69 123 ARG A CA 1
ATOM 960 C C . ARG A 1 123 ? -25.359 29.719 10.188 1 96.69 123 ARG A C 1
ATOM 962 O O . ARG A 1 123 ? -24.406 29.031 10.539 1 96.69 123 ARG A O 1
ATOM 969 N N . LEU A 1 124 ? -25.391 30.281 9.016 1 97.56 124 LEU A N 1
ATOM 970 C CA . LEU A 1 124 ? -24.234 30.438 8.141 1 97.56 124 LEU A CA 1
ATOM 971 C C . LEU A 1 124 ? -23.844 31.906 8.016 1 97.56 124 LEU A C 1
ATOM 973 O O . LEU A 1 124 ? -24.5 32.656 7.301 1 97.56 124 LEU A O 1
ATOM 977 N N . ARG A 1 125 ? -22.812 32.312 8.766 1 97.06 125 ARG A N 1
ATOM 978 C CA . ARG A 1 125 ? -22.312 33.688 8.828 1 97.06 125 ARG A CA 1
ATOM 979 C C . ARG A 1 125 ? -20.844 33.75 8.445 1 97.06 125 ARG A C 1
ATOM 981 O O . ARG A 1 125 ? -20 34.062 9.281 1 97.06 125 ARG A O 1
ATOM 988 N N . PRO A 1 126 ? -20.562 33.5 7.176 1 97 126 PRO A N 1
ATOM 989 C CA . PRO A 1 126 ? -19.156 33.5 6.762 1 97 126 PRO A CA 1
ATOM 990 C C . PRO A 1 126 ? -18.516 34.906 6.836 1 97 126 PRO A C 1
ATOM 992 O O . PRO A 1 126 ? -19.234 35.906 6.977 1 97 126 PRO A O 1
ATOM 995 N N . THR A 1 127 ? -17.25 34.938 6.895 1 96.25 127 THR A N 1
ATOM 996 C CA . THR A 1 127 ? -16.484 36.188 6.816 1 96.25 127 THR A CA 1
ATOM 997 C C . THR A 1 127 ? -15.688 36.25 5.52 1 96.25 127 THR A C 1
ATOM 999 O O . THR A 1 127 ? -15.477 35.25 4.867 1 96.25 127 THR A O 1
ATOM 1002 N N . CYS A 1 128 ? -15.367 37.469 5.102 1 94.69 128 CYS A N 1
ATOM 1003 C CA . CYS A 1 128 ? -14.562 37.719 3.918 1 94.69 128 CYS A CA 1
ATOM 1004 C C . CYS A 1 128 ? -13.492 38.781 4.207 1 94.69 128 CYS A C 1
ATOM 1006 O O . CYS A 1 128 ? -13.641 39.562 5.137 1 94.69 128 CYS A O 1
ATOM 1008 N N . GLY A 1 129 ? -12.453 38.688 3.49 1 94.44 129 GLY A N 1
ATOM 1009 C CA . GLY A 1 129 ? -11.406 39.688 3.631 1 94.44 129 GLY A CA 1
ATOM 1010 C C . GLY A 1 129 ? -10.797 39.719 5.02 1 94.44 129 GLY A C 1
ATOM 1011 O O . GLY A 1 129 ? -10.578 40.781 5.582 1 94.44 129 GLY A O 1
ATOM 1012 N N . TRP A 1 130 ? -10.648 38.531 5.598 1 95.25 130 TRP A N 1
ATOM 1013 C CA . TRP A 1 130 ? -9.992 38.375 6.891 1 95.25 130 TRP A CA 1
ATOM 1014 C C . TRP A 1 130 ? -10.797 39.031 8 1 95.25 130 TRP A C 1
ATOM 1016 O O . TRP A 1 130 ? -10.258 39.812 8.789 1 95.25 130 TRP A O 1
ATOM 1026 N N . GLY A 1 131 ? -12.023 38.656 8.047 1 93.56 131 GLY A N 1
ATOM 1027 C CA . GLY A 1 131 ? -12.805 39 9.227 1 93.56 131 GLY A CA 1
ATOM 1028 C C . GLY A 1 131 ? -13.945 39.938 8.93 1 93.56 131 GLY A C 1
ATOM 1029 O O . GLY A 1 131 ? -14.758 40.25 9.812 1 93.56 131 GLY A O 1
ATOM 1030 N N . ASN A 1 132 ? -14.094 40.438 7.707 1 93.75 132 ASN A N 1
ATOM 1031 C CA . ASN A 1 132 ? -15.219 41.281 7.332 1 93.75 132 ASN A CA 1
ATOM 1032 C C . ASN A 1 132 ? -16.484 40.469 7.086 1 93.75 132 ASN A C 1
ATOM 1034 O O . ASN A 1 132 ? -16.406 39.281 6.762 1 93.75 132 ASN A O 1
ATOM 1038 N N . THR A 1 133 ? -17.562 41.125 7.25 1 91.94 133 THR A N 1
ATOM 1039 C CA . THR A 1 133 ? -18.828 40.469 6.934 1 91.94 133 THR A CA 1
ATOM 1040 C C . THR A 1 133 ? -18.938 40.219 5.434 1 91.94 133 THR A C 1
ATOM 1042 O O . THR A 1 133 ? -18.594 41.062 4.625 1 91.94 133 THR A O 1
ATOM 1045 N N . CYS A 1 134 ? -19.391 39.031 5.164 1 92.06 134 CYS A N 1
ATOM 1046 C CA . CYS A 1 134 ? -19.609 38.656 3.768 1 92.06 134 CYS A CA 1
ATOM 1047 C C . CYS A 1 134 ? -21.016 39.062 3.312 1 92.06 134 CYS A C 1
ATOM 1049 O O . CYS A 1 134 ? -22 38.781 4 1 92.06 134 CYS A O 1
ATOM 1051 N N . ARG A 1 135 ? -21.141 39.656 2.094 1 91.12 135 ARG A N 1
ATOM 1052 C CA . ARG A 1 135 ? -22.453 40 1.562 1 91.12 135 ARG A CA 1
ATOM 1053 C C . ARG A 1 135 ? -23.219 38.781 1.118 1 91.12 135 ARG A C 1
ATOM 1055 O O . ARG A 1 135 ? -22.656 37.875 0.498 1 91.12 135 ARG A O 1
ATOM 1062 N N . MET A 1 136 ? -24.438 38.781 1.534 1 91 136 MET A N 1
ATOM 1063 C CA . MET A 1 136 ? -25.312 37.656 1.221 1 91 136 MET A CA 1
ATOM 1064 C C . MET A 1 136 ? -26.422 38.094 0.27 1 91 136 MET A C 1
ATOM 1066 O O . MET A 1 136 ? -26.984 39.156 0.416 1 91 136 MET A O 1
ATOM 1070 N N . THR A 1 137 ? -26.609 37.25 -0.764 1 87.5 137 THR A N 1
ATOM 1071 C CA . THR A 1 137 ? -27.703 37.5 -1.688 1 87.5 137 THR A CA 1
ATOM 1072 C C . THR A 1 137 ? -28.531 36.219 -1.888 1 87.5 137 THR A C 1
ATOM 1074 O O . THR A 1 137 ? -27.984 35.125 -2.057 1 87.5 137 THR A O 1
ATOM 1077 N N . ILE A 1 138 ? -29.781 36.406 -1.847 1 83.62 138 ILE A N 1
ATOM 1078 C CA . ILE A 1 138 ? -30.656 35.25 -2.113 1 83.62 138 ILE A CA 1
ATOM 1079 C C . ILE A 1 138 ? -30.891 35.125 -3.617 1 83.62 138 ILE A C 1
ATOM 1081 O O . ILE A 1 138 ? -31.219 36.125 -4.289 1 83.62 138 ILE A O 1
ATOM 1085 N N . GLY A 1 139 ? -30.438 34.031 -4.246 1 69.75 139 GLY A N 1
ATOM 1086 C CA . GLY A 1 139 ? -30.438 33.875 -5.691 1 69.75 139 GLY A CA 1
ATOM 1087 C C . GLY A 1 139 ? -31.5 32.906 -6.184 1 69.75 139 GLY A C 1
ATOM 1088 O O . GLY A 1 139 ? -31.484 32.5 -7.348 1 69.75 139 GLY A O 1
ATOM 1089 N N . GLY A 1 140 ? -32.562 32.562 -5.406 1 74.44 140 GLY A N 1
ATOM 1090 C CA . GLY A 1 140 ? -33.594 31.656 -5.953 1 74.44 140 GLY A CA 1
ATOM 1091 C C . GLY A 1 140 ? -34.344 30.891 -4.887 1 74.44 140 GLY A C 1
ATOM 1092 O O . GLY A 1 140 ? -34.375 31.297 -3.727 1 74.44 140 GLY A O 1
ATOM 1093 N N . SER A 1 141 ? -34.938 29.797 -5.535 1 79.75 141 SER A N 1
ATOM 1094 C CA . SER A 1 141 ? -35.844 29.031 -4.672 1 79.75 141 SER A CA 1
ATOM 1095 C C . SER A 1 141 ? -35.062 28.062 -3.787 1 79.75 141 SER A C 1
ATOM 1097 O O . SER A 1 141 ? -35.562 27.562 -2.793 1 79.75 141 SER A O 1
ATOM 1099 N N . ASN A 1 142 ? -33.688 28.016 -4.113 1 88.56 142 ASN A N 1
ATOM 1100 C CA . ASN A 1 142 ? -33.062 26.922 -3.373 1 88.56 142 ASN A CA 1
ATOM 1101 C C . ASN A 1 142 ? -31.609 27.266 -3.021 1 88.56 142 ASN A C 1
ATOM 1103 O O . ASN A 1 142 ? -30.828 26.375 -2.68 1 88.56 142 ASN A O 1
ATOM 1107 N N . HIS A 1 143 ? -31.266 28.531 -3.227 1 93.25 143 HIS A N 1
ATOM 1108 C CA . HIS A 1 143 ? -29.844 28.766 -2.943 1 93.25 143 HIS A CA 1
ATOM 1109 C C . HIS A 1 143 ? -29.625 30.188 -2.412 1 93.25 143 HIS A C 1
ATOM 1111 O O . HIS A 1 143 ? -30.484 31.047 -2.566 1 93.25 143 HIS A O 1
ATOM 1117 N N . ILE A 1 144 ? -28.609 30.375 -1.708 1 94.88 144 ILE A N 1
ATOM 1118 C CA . ILE A 1 144 ? -28.109 31.625 -1.154 1 94.88 144 ILE A CA 1
ATOM 1119 C C . ILE A 1 144 ? -26.656 31.828 -1.591 1 94.88 144 ILE A C 1
ATOM 1121 O O . ILE A 1 144 ? -25.859 30.906 -1.551 1 94.88 144 ILE A O 1
ATOM 1125 N N . ARG A 1 145 ? -26.328 33 -1.986 1 94.81 145 ARG A N 1
ATOM 1126 C CA . ARG A 1 145 ? -24.969 33.312 -2.441 1 94.81 145 ARG A CA 1
ATOM 1127 C C . ARG A 1 145 ? -24.234 34.188 -1.422 1 94.81 145 ARG A C 1
ATOM 1129 O O . ARG A 1 145 ? -24.828 35.062 -0.795 1 94.81 145 ARG A O 1
ATOM 1136 N N . TYR A 1 146 ? -23.062 33.906 -1.261 1 95.38 146 TYR A N 1
ATOM 1137 C CA . TYR A 1 146 ? -22.156 34.688 -0.425 1 95.38 146 TYR A CA 1
ATOM 1138 C C . TYR A 1 146 ? -21 35.219 -1.246 1 95.38 146 TYR A C 1
ATOM 1140 O O . TYR A 1 146 ? -20.156 34.469 -1.736 1 95.38 146 TYR A O 1
ATOM 1148 N N . LEU A 1 147 ? -20.922 36.5 -1.29 1 92.56 147 LEU A N 1
ATOM 1149 C CA . LEU A 1 147 ? -19.969 37.156 -2.172 1 92.56 147 LEU A CA 1
ATOM 1150 C C . LEU A 1 147 ? -18.656 37.438 -1.438 1 92.56 147 LEU A C 1
ATOM 1152 O O . LEU A 1 147 ? -18.656 38.062 -0.381 1 92.56 147 LEU A O 1
ATOM 1156 N N . SER A 1 148 ? -17.656 36.812 -1.883 1 90.06 148 SER A N 1
ATOM 1157 C CA . SER A 1 148 ? -16.312 37.062 -1.379 1 90.06 148 SER A CA 1
ATOM 1158 C C . SER A 1 148 ? -15.367 37.438 -2.51 1 90.06 148 SER A C 1
ATOM 1160 O O . SER A 1 148 ? -15.578 37.031 -3.66 1 90.06 148 SER A O 1
ATOM 1162 N N . GLU A 1 149 ? -14.383 38.281 -2.221 1 88.25 149 GLU A N 1
ATOM 1163 C CA . GLU A 1 149 ? -13.383 38.688 -3.219 1 88.25 149 GLU A CA 1
ATOM 1164 C C . GLU A 1 149 ? -12.609 37.469 -3.707 1 88.25 149 GLU A C 1
ATOM 1166 O O . GLU A 1 149 ? -12.211 37.406 -4.875 1 88.25 149 GLU A O 1
ATOM 1171 N N . ALA A 1 150 ? -12.406 36.562 -2.822 1 88.5 150 ALA A N 1
ATOM 1172 C CA . ALA A 1 150 ? -11.672 35.375 -3.174 1 88.5 150 ALA A CA 1
ATOM 1173 C C . ALA A 1 150 ? -12.484 34.5 -4.121 1 88.5 150 ALA A C 1
ATOM 1175 O O . ALA A 1 150 ? -11.953 33.938 -5.098 1 88.5 150 ALA A O 1
ATOM 1176 N N . MET A 1 151 ? -13.742 34.281 -3.766 1 92.25 151 MET A N 1
ATOM 1177 C CA . MET A 1 151 ? -14.633 33.438 -4.562 1 92.25 151 MET A CA 1
ATOM 1178 C C . MET A 1 151 ? -16.078 33.562 -4.078 1 92.25 151 MET A C 1
ATOM 1180 O O . MET A 1 151 ? -16.328 33.625 -2.873 1 92.25 151 MET A O 1
ATOM 1184 N N . THR A 1 152 ? -16.984 33.594 -5.039 1 94.5 152 THR A N 1
ATOM 1185 C CA . THR A 1 152 ? -18.391 33.562 -4.641 1 94.5 152 THR A CA 1
ATOM 1186 C C . THR A 1 152 ? -18.812 32.156 -4.297 1 94.5 152 THR A C 1
ATOM 1188 O O . THR A 1 152 ? -18.609 31.219 -5.09 1 94.5 152 THR A O 1
ATOM 1191 N N . MET A 1 153 ? -19.328 32.062 -3.113 1 96.31 153 MET A N 1
ATOM 1192 C CA . MET A 1 153 ? -19.828 30.75 -2.666 1 96.31 153 MET A CA 1
ATOM 1193 C C . MET A 1 153 ? -21.344 30.703 -2.732 1 96.31 153 MET A C 1
ATOM 1195 O O . MET A 1 153 ? -22.016 31.703 -2.525 1 96.31 153 MET A O 1
ATOM 1199 N N . ARG A 1 154 ? -21.812 29.5 -3.08 1 95.88 154 ARG A N 1
ATOM 1200 C CA . ARG A 1 154 ? -23.25 29.297 -3.18 1 95.88 154 ARG A CA 1
ATOM 1201 C C . ARG A 1 154 ? -23.703 28.141 -2.293 1 95.88 154 ARG A C 1
ATOM 1203 O O . ARG A 1 154 ? -23.156 27.031 -2.385 1 95.88 154 ARG A O 1
ATOM 1210 N N . LEU A 1 155 ? -24.672 28.438 -1.404 1 96.88 155 LEU A N 1
ATOM 1211 C CA . LEU A 1 155 ? -25.328 27.391 -0.646 1 96.88 155 LEU A CA 1
ATOM 1212 C C . LEU A 1 155 ? -26.562 26.875 -1.392 1 96.88 155 LEU A C 1
ATOM 1214 O O . LEU A 1 155 ? -27.484 27.625 -1.656 1 96.88 155 LEU A O 1
ATOM 1218 N N . THR A 1 156 ? -26.531 25.688 -1.851 1 96.5 156 THR A N 1
ATOM 1219 C CA . THR A 1 156 ? -27.688 25 -2.395 1 96.5 156 THR A CA 1
ATOM 1220 C C . THR A 1 156 ? -28.297 24.047 -1.355 1 96.5 156 THR A C 1
ATOM 1222 O O . THR A 1 156 ? -27.578 23.234 -0.771 1 96.5 156 THR A O 1
ATOM 1225 N N . THR A 1 157 ? -29.594 24.172 -1.069 1 96.31 157 THR A N 1
ATOM 1226 C CA . THR A 1 157 ? -30.156 23.406 0.033 1 96.31 157 THR A CA 1
ATOM 1227 C C . THR A 1 157 ? -31.578 22.938 -0.302 1 96.31 157 THR A C 1
ATOM 1229 O O . THR A 1 157 ? -32.219 23.484 -1.205 1 96.31 157 THR A O 1
ATOM 1232 N N . SER A 1 158 ? -31.984 21.875 0.303 1 95.69 158 SER A N 1
ATOM 1233 C CA . SER A 1 158 ? -33.344 21.406 0.223 1 95.69 158 SER A CA 1
ATOM 1234 C C . SER A 1 158 ? -34.219 22.031 1.305 1 95.69 158 SER A C 1
ATOM 1236 O O . SER A 1 158 ? -35.438 21.875 1.298 1 95.69 158 SER A O 1
ATOM 1238 N N . ALA A 1 159 ? -33.625 22.75 2.281 1 95.31 159 ALA A N 1
ATOM 1239 C CA . ALA A 1 159 ? -34.375 23.469 3.314 1 95.31 159 ALA A CA 1
ATOM 1240 C C . ALA A 1 159 ? -35 24.75 2.762 1 95.31 159 ALA A C 1
ATOM 1242 O O . ALA A 1 159 ? -34.531 25.281 1.752 1 95.31 159 ALA A O 1
ATOM 1243 N N . PRO A 1 160 ? -36.031 25.203 3.408 1 93 160 PRO A N 1
ATOM 1244 C CA . PRO A 1 160 ? -36.594 26.484 2.959 1 93 160 PRO A CA 1
ATOM 1245 C C . PRO A 1 160 ? -35.594 27.625 3.068 1 93 160 PRO A C 1
ATOM 1247 O O . PRO A 1 160 ? -35.219 28.016 4.176 1 93 160 PRO A O 1
ATOM 1250 N N . VAL A 1 161 ? -35.281 28.219 1.996 1 93.62 161 VAL A N 1
ATOM 1251 C CA . VAL A 1 161 ? -34.219 29.219 1.903 1 93.62 161 VAL A CA 1
ATOM 1252 C C . VAL A 1 161 ? -34.562 30.422 2.783 1 93.62 161 VAL A C 1
ATOM 1254 O O . VAL A 1 161 ? -33.688 31.016 3.383 1 93.62 161 VAL A O 1
ATOM 1257 N N . GLY A 1 162 ? -35.781 30.766 2.805 1 91.94 162 GLY A N 1
ATOM 1258 C CA . GLY A 1 162 ? -36.188 31.891 3.646 1 91.94 162 GLY A CA 1
ATOM 1259 C C . GLY A 1 162 ? -35.906 31.656 5.117 1 91.94 162 GLY A C 1
ATOM 1260 O O . GLY A 1 162 ? -35.438 32.562 5.812 1 91.94 162 GLY A O 1
ATOM 1261 N N . LEU A 1 163 ? -36.219 30.453 5.562 1 93.94 163 LEU A N 1
ATOM 1262 C CA . LEU A 1 163 ? -35.969 30.109 6.957 1 93.94 163 LEU A CA 1
ATOM 1263 C C . LEU A 1 163 ? -34.469 30.062 7.254 1 93.94 163 LEU A C 1
ATOM 1265 O O . LEU A 1 163 ? -34.062 30.469 8.336 1 93.94 163 LEU A O 1
ATOM 1269 N N . VAL A 1 164 ? -33.719 29.594 6.301 1 94.5 164 VAL A N 1
ATOM 1270 C CA . VAL A 1 164 ? -32.281 29.516 6.441 1 94.5 164 VAL A CA 1
ATOM 1271 C C . VAL A 1 164 ? -31.672 30.922 6.457 1 94.5 164 VAL A C 1
ATOM 1273 O O . VAL A 1 164 ? -30.875 31.25 7.336 1 94.5 164 VAL A O 1
ATOM 1276 N N . ALA A 1 165 ? -32.094 31.75 5.551 1 93.44 165 ALA A N 1
ATOM 1277 C CA . ALA A 1 165 ? -31.562 33.094 5.406 1 93.44 165 ALA A CA 1
ATOM 1278 C C . ALA A 1 165 ? -31.859 33.938 6.645 1 93.44 165 ALA A C 1
ATOM 1280 O O . ALA A 1 165 ? -31.047 34.781 7.051 1 93.44 165 ALA A O 1
ATOM 1281 N N . GLU A 1 166 ? -33.031 33.719 7.227 1 94.31 166 GLU A N 1
ATOM 1282 C CA . GLU A 1 166 ? -33.438 34.5 8.375 1 94.31 166 GLU A CA 1
ATOM 1283 C C . GLU A 1 166 ? -33.062 33.812 9.688 1 94.31 166 GLU A C 1
ATOM 1285 O O . GLU A 1 166 ? -33.406 34.312 10.766 1 94.31 166 GLU A O 1
ATOM 1290 N N . GLU A 1 167 ? -32.469 32.719 9.633 1 96.62 167 GLU A N 1
ATOM 1291 C CA . GLU A 1 167 ? -32.031 31.953 10.789 1 96.62 167 GLU A CA 1
ATOM 1292 C C . GLU A 1 167 ? -33.188 31.656 11.727 1 96.62 167 GLU A C 1
ATOM 1294 O O . GLU A 1 167 ? -33.094 31.859 12.938 1 96.62 167 GLU A O 1
ATOM 1299 N N . ARG A 1 168 ? -34.219 31.188 11.156 1 96.81 168 ARG A N 1
ATOM 1300 C CA . ARG A 1 168 ? -35.406 30.797 11.93 1 96.81 168 ARG A CA 1
ATOM 1301 C C . ARG A 1 168 ? -35.406 29.297 12.211 1 96.81 168 ARG A C 1
ATOM 1303 O O . ARG A 1 168 ? -35 28.5 11.367 1 96.81 168 ARG A O 1
ATOM 1310 N N . ALA A 1 169 ? -35.906 28.984 13.344 1 97.12 169 ALA A N 1
ATOM 1311 C CA . ALA A 1 169 ? -36.031 27.578 13.688 1 97.12 169 ALA A CA 1
ATOM 1312 C C . ALA A 1 169 ? -37.188 26.922 12.938 1 97.12 169 ALA A C 1
ATOM 1314 O O . ALA A 1 169 ? -38.25 27.547 12.727 1 97.12 169 ALA A O 1
ATOM 1315 N N . PHE A 1 170 ? -37.062 25.719 12.508 1 96.94 170 PHE A N 1
ATOM 1316 C CA . PHE A 1 170 ? -38.125 24.969 11.852 1 96.94 170 PHE A CA 1
ATOM 1317 C C . PHE A 1 170 ? -38.031 23.484 12.188 1 96.94 170 PHE A C 1
ATOM 1319 O O . PHE A 1 170 ? -36.969 23.016 12.617 1 96.94 170 PHE A O 1
ATOM 1326 N N . ARG A 1 171 ? -39.062 22.75 12.031 1 96.44 171 ARG A N 1
ATOM 1327 C CA . ARG A 1 171 ? -39.125 21.312 12.328 1 96.44 171 ARG A CA 1
ATOM 1328 C C . ARG A 1 171 ? -38.406 20.516 11.25 1 96.44 171 ARG A C 1
ATOM 1330 O O . ARG A 1 171 ? -38.562 20.766 10.055 1 96.44 171 ARG A O 1
ATOM 1337 N N . LEU A 1 172 ? -37.562 19.672 11.688 1 97.25 172 LEU A N 1
ATOM 1338 C CA . LEU A 1 172 ? -36.906 18.75 10.781 1 97.25 172 LEU A CA 1
ATOM 1339 C C . LEU A 1 172 ? -37.719 17.484 10.57 1 97.25 172 LEU A C 1
ATOM 1341 O O . LEU A 1 172 ? -37.625 16.531 11.344 1 97.25 172 LEU A O 1
ATOM 1345 N N . GLU A 1 173 ? -38.469 17.406 9.57 1 95.12 173 GLU A N 1
ATOM 1346 C CA . GLU A 1 173 ? -39.375 16.297 9.32 1 95.12 173 GLU A CA 1
ATOM 1347 C C . GLU A 1 173 ? -38.75 15.258 8.414 1 95.12 173 GLU A C 1
ATOM 1349 O O . GLU A 1 173 ? -39.188 14.102 8.383 1 95.12 173 GLU A O 1
ATOM 1354 N N . GLN A 1 174 ? -37.875 15.68 7.641 1 96.69 174 GLN A N 1
ATOM 1355 C CA . GLN A 1 174 ? -37.062 14.836 6.754 1 96.69 174 GLN A CA 1
ATOM 1356 C C . GLN A 1 174 ? -35.625 15.32 6.68 1 96.69 174 GLN A C 1
ATOM 1358 O O . GLN A 1 174 ? -35.312 16.375 7.215 1 96.69 174 GLN A O 1
ATOM 1363 N N . ALA A 1 175 ? -34.875 14.547 6.055 1 98 175 ALA A N 1
ATOM 1364 C CA . ALA A 1 175 ? -33.469 14.969 5.898 1 98 175 ALA A CA 1
ATOM 1365 C C . ALA A 1 175 ? -33.375 16.234 5.055 1 98 175 ALA A C 1
ATOM 1367 O O . ALA A 1 175 ? -34.125 16.406 4.086 1 98 175 ALA A O 1
ATOM 1368 N N . HIS A 1 176 ? -32.531 17.109 5.383 1 98.06 176 HIS A N 1
ATOM 1369 C CA . HIS A 1 176 ? -32.188 18.266 4.574 1 98.06 176 HIS A CA 1
ATOM 1370 C C . HIS A 1 176 ? -30.719 18.234 4.152 1 98.06 176 HIS A C 1
ATOM 1372 O O . HIS A 1 176 ? -29.891 17.656 4.852 1 98.06 176 HIS A O 1
ATOM 1378 N N . TYR A 1 177 ? -30.484 18.766 3.037 1 98.25 177 TYR A N 1
ATOM 1379 C CA . TYR A 1 177 ? -29.188 18.703 2.379 1 98.25 177 TYR A CA 1
ATOM 1380 C C . TYR A 1 177 ? -28.656 20.109 2.109 1 98.25 177 TYR A C 1
ATOM 1382 O O . TYR A 1 177 ? -29.391 20.984 1.642 1 98.25 177 TYR A O 1
ATOM 1390 N N . PHE A 1 178 ? -27.406 20.344 2.48 1 98.12 178 PHE A N 1
ATOM 1391 C CA . PHE A 1 178 ? -26.766 21.625 2.307 1 98.12 178 PHE A CA 1
ATOM 1392 C C . PHE A 1 178 ? -25.438 21.469 1.568 1 98.12 178 PHE A C 1
ATOM 1394 O O . PHE A 1 178 ? -24.531 20.781 2.037 1 98.12 178 PHE A O 1
ATOM 1401 N N . PHE A 1 179 ? -25.297 22.016 0.398 1 98.06 179 PHE A N 1
ATOM 1402 C CA . PHE A 1 179 ? -24.078 22.031 -0.384 1 98.06 179 PHE A CA 1
ATOM 1403 C C . PHE A 1 179 ? -23.562 23.469 -0.567 1 98.06 179 PHE A C 1
ATOM 1405 O O . PHE A 1 179 ? -24.219 24.281 -1.225 1 98.06 179 PHE A O 1
ATOM 1412 N N . LEU A 1 180 ? -22.484 23.797 0.113 1 97.81 180 LEU A N 1
ATOM 1413 C CA . LEU A 1 180 ? -21.812 25.078 -0.045 1 97.81 180 LEU A CA 1
ATOM 1414 C C . LEU A 1 180 ? -20.609 24.953 -0.976 1 97.81 180 LEU A C 1
ATOM 1416 O O . LEU A 1 180 ? -19.594 24.375 -0.601 1 97.81 180 LEU A O 1
ATOM 1420 N N . GLY A 1 181 ? -20.781 25.422 -2.18 1 96.94 181 GLY A N 1
ATOM 1421 C CA . GLY A 1 181 ? -19.75 25.266 -3.195 1 96.94 181 GLY A CA 1
ATOM 1422 C C . GLY A 1 181 ? -19.672 26.453 -4.141 1 96.94 181 GLY A C 1
ATOM 1423 O O . GLY A 1 181 ? -20.188 27.531 -3.842 1 96.94 181 GLY A O 1
ATOM 1424 N N . PRO A 1 182 ? -18.938 26.234 -5.215 1 95.25 182 PRO A N 1
ATOM 1425 C CA . PRO A 1 182 ? -18.828 27.312 -6.195 1 95.25 182 PRO A CA 1
ATOM 1426 C C . PRO A 1 182 ? -20.188 27.766 -6.738 1 95.25 182 PRO A C 1
ATOM 1428 O O . PRO A 1 182 ? -21.125 26.969 -6.785 1 95.25 182 PRO A O 1
ATOM 1431 N N . ASP A 1 183 ? -20.172 29 -7.16 1 92.94 183 ASP A N 1
ATOM 1432 C CA . ASP A 1 183 ? -21.406 29.594 -7.648 1 92.94 183 ASP A CA 1
ATOM 1433 C C . ASP A 1 183 ? -21.797 29.031 -9.016 1 92.94 183 ASP A C 1
ATOM 1435 O O . ASP A 1 183 ? -21.797 29.75 -10.016 1 92.94 183 ASP A O 1
ATOM 1439 N N . GLU A 1 184 ? -22.109 27.781 -9.016 1 89.06 184 GLU A N 1
ATOM 1440 C CA . GLU A 1 184 ? -22.562 27.062 -10.195 1 89.06 184 GLU A CA 1
ATOM 1441 C C . GLU A 1 184 ? -23.859 26.297 -9.906 1 89.06 184 GLU A C 1
ATOM 1443 O O . GLU A 1 184 ? -24.141 25.953 -8.758 1 89.06 184 GLU A O 1
ATOM 1448 N N . SER A 1 185 ? -24.562 26.141 -10.992 1 82.12 185 SER A N 1
ATOM 1449 C CA . SER A 1 185 ? -25.781 25.375 -10.828 1 82.12 185 SER A CA 1
ATOM 1450 C C . SER A 1 185 ? -25.469 23.938 -10.391 1 82.12 185 SER A C 1
ATOM 1452 O O . SER A 1 185 ? -24.516 23.344 -10.867 1 82.12 185 SER A O 1
ATOM 1454 N N . PHE A 1 186 ? -26.219 23.625 -9.43 1 82.12 186 PHE A N 1
ATOM 1455 C CA . PHE A 1 186 ? -26.062 22.25 -8.953 1 82.12 186 PHE A CA 1
ATOM 1456 C C . PHE A 1 186 ? -26.719 21.266 -9.906 1 82.12 186 PHE A C 1
ATOM 1458 O O . PHE A 1 186 ? -27.922 21.375 -10.195 1 82.12 186 PHE A O 1
ATOM 1465 N N . SER A 1 187 ? -25.984 20.375 -10.461 1 80.12 187 SER A N 1
ATOM 1466 C CA . SER A 1 187 ? -26.516 19.422 -11.445 1 80.12 187 SER A CA 1
ATOM 1467 C C . SER A 1 187 ? -27.188 18.234 -10.773 1 80.12 187 SER A C 1
ATOM 1469 O O . SER A 1 187 ? -26.609 17.625 -9.867 1 80.12 187 SER A O 1
ATOM 1471 N N . GLY A 1 188 ? -28.422 18 -11.125 1 85.25 188 GLY A N 1
ATOM 1472 C CA . GLY A 1 188 ? -29.125 16.828 -10.648 1 85.25 188 GLY A CA 1
ATOM 1473 C C . GLY A 1 188 ? -29.906 17.062 -9.383 1 85.25 188 GLY A C 1
ATOM 1474 O O . GLY A 1 188 ? -30.078 18.203 -8.953 1 85.25 188 GLY A O 1
ATOM 1475 N N . ASN A 1 189 ? -30.516 15.961 -8.859 1 93.62 189 ASN A N 1
ATOM 1476 C CA . ASN A 1 189 ? -31.234 15.984 -7.586 1 93.62 189 ASN A CA 1
ATOM 1477 C C . ASN A 1 189 ? -30.266 16.141 -6.41 1 93.62 189 ASN A C 1
ATOM 1479 O O . ASN A 1 189 ? -29.375 15.32 -6.227 1 93.62 189 ASN A O 1
ATOM 1483 N N . LEU A 1 190 ? -30.469 17.188 -5.648 1 95.31 190 LEU A N 1
ATOM 1484 C CA . LEU A 1 190 ? -29.531 17.547 -4.59 1 95.31 190 LEU A CA 1
ATOM 1485 C C . LEU A 1 190 ? -29.359 16.406 -3.594 1 95.31 190 LEU A C 1
ATOM 1487 O O . LEU A 1 190 ? -28.25 16.016 -3.264 1 95.31 190 LEU A O 1
ATOM 1491 N N . ALA A 1 191 ? -30.484 15.883 -3.15 1 97.06 191 ALA A N 1
ATOM 1492 C CA . ALA A 1 191 ? -30.453 14.812 -2.154 1 97.06 191 ALA A CA 1
ATOM 1493 C C . ALA A 1 191 ? -29.719 13.586 -2.682 1 97.06 191 ALA A C 1
ATOM 1495 O O . ALA A 1 191 ? -28.812 13.078 -2.023 1 97.06 191 ALA A O 1
ATOM 1496 N N . GLU A 1 192 ? -30.078 13.164 -3.865 1 97.06 192 GLU A N 1
ATOM 1497 C CA . GLU A 1 192 ? -29.469 11.984 -4.473 1 97.06 192 GLU A CA 1
ATOM 1498 C C . GLU A 1 192 ? -27.984 12.188 -4.734 1 97.06 192 GLU A C 1
ATOM 1500 O O . GLU A 1 192 ? -27.172 11.297 -4.484 1 97.06 192 GLU A O 1
ATOM 1505 N N . THR A 1 193 ? -27.688 13.297 -5.215 1 96.62 193 THR A N 1
ATOM 1506 C CA . THR A 1 193 ? -26.312 13.602 -5.574 1 96.62 193 THR A CA 1
ATOM 1507 C C . THR A 1 193 ? -25.422 13.68 -4.328 1 96.62 193 THR A C 1
ATOM 1509 O O . THR A 1 193 ? -24.312 13.156 -4.316 1 96.62 193 THR A O 1
ATOM 1512 N N . LEU A 1 194 ? -25.891 14.305 -3.256 1 97.88 194 LEU A N 1
ATOM 1513 C CA . LEU A 1 194 ? -25.094 14.438 -2.039 1 97.88 194 LEU A CA 1
ATOM 1514 C C . LEU A 1 194 ? -24.922 13.086 -1.357 1 97.88 194 LEU A C 1
ATOM 1516 O O . LEU A 1 194 ? -23.859 12.797 -0.793 1 97.88 194 LEU A O 1
ATOM 1520 N N . GLU A 1 195 ? -25.984 12.32 -1.43 1 98.19 195 GLU A N 1
ATOM 1521 C CA . GLU A 1 195 ? -25.875 10.969 -0.876 1 98.19 195 GLU A CA 1
ATOM 1522 C C . GLU A 1 195 ? -24.828 10.156 -1.637 1 98.19 195 GLU A C 1
ATOM 1524 O O . GLU A 1 195 ? -24.047 9.422 -1.031 1 98.19 195 GLU A O 1
ATOM 1529 N N . ARG A 1 196 ? -24.812 10.289 -2.93 1 96.38 196 ARG A N 1
ATOM 1530 C CA . ARG A 1 196 ? -23.828 9.602 -3.762 1 96.38 196 ARG A CA 1
ATOM 1531 C C . ARG A 1 196 ? -22.422 10.109 -3.473 1 96.38 196 ARG A C 1
ATOM 1533 O O . ARG A 1 196 ? -21.469 9.32 -3.428 1 96.38 196 ARG A O 1
ATOM 1540 N N . MET A 1 197 ? -22.266 11.406 -3.295 1 97.75 197 MET A N 1
ATOM 1541 C CA . MET A 1 197 ? -20.969 11.984 -2.973 1 97.75 197 MET A CA 1
ATOM 1542 C C . MET A 1 197 ? -20.453 11.477 -1.628 1 97.75 197 MET A C 1
ATOM 1544 O O . MET A 1 197 ? -19.266 11.211 -1.469 1 97.75 197 MET A O 1
ATOM 1548 N N . LEU A 1 198 ? -21.406 11.359 -0.692 1 98.62 198 LEU A N 1
ATOM 1549 C CA . LEU A 1 198 ? -21.047 10.852 0.63 1 98.62 198 LEU A CA 1
ATOM 1550 C C . LEU A 1 198 ? -20.484 9.438 0.538 1 98.62 198 LEU A C 1
ATOM 1552 O O . LEU A 1 198 ? -19.406 9.156 1.076 1 98.62 198 LEU A O 1
ATOM 1556 N N . GLU A 1 199 ? -21.188 8.633 -0.188 1 97.56 199 GLU A N 1
ATOM 1557 C CA . GLU A 1 199 ? -20.797 7.23 -0.332 1 97.56 199 GLU A CA 1
ATOM 1558 C C . GLU A 1 199 ? -19.469 7.109 -1.078 1 97.56 199 GLU A C 1
ATOM 1560 O O . GLU A 1 199 ? -18.594 6.328 -0.687 1 97.56 199 GLU A O 1
ATOM 1565 N N . ALA A 1 200 ? -19.328 7.832 -2.129 1 96.94 200 ALA A N 1
ATOM 1566 C CA . ALA A 1 200 ? -18.125 7.777 -2.953 1 96.94 200 ALA A CA 1
ATOM 1567 C C . ALA A 1 200 ? -16.922 8.312 -2.191 1 96.94 200 ALA A C 1
ATOM 1569 O O . ALA A 1 200 ? -15.812 7.777 -2.311 1 96.94 200 ALA A O 1
ATOM 1570 N N . THR A 1 201 ? -17.141 9.375 -1.421 1 98.62 201 THR A N 1
ATOM 1571 C CA . THR A 1 201 ? -16.078 9.938 -0.611 1 98.62 201 THR A CA 1
ATOM 1572 C C . THR A 1 201 ? -15.609 8.945 0.448 1 98.62 201 THR A C 1
ATOM 1574 O O . THR A 1 201 ? -14.406 8.75 0.639 1 98.62 201 THR A O 1
ATOM 1577 N N . ALA A 1 202 ? -16.562 8.328 1.107 1 98.56 202 ALA A N 1
ATOM 1578 C CA . ALA A 1 202 ? -16.219 7.324 2.113 1 98.56 202 ALA A CA 1
ATOM 1579 C C . ALA A 1 202 ? -15.438 6.172 1.497 1 98.56 202 ALA A C 1
ATOM 1581 O O . ALA A 1 202 ? -14.43 5.73 2.055 1 98.56 202 ALA A O 1
ATOM 1582 N N . ALA A 1 203 ? -15.859 5.727 0.357 1 96.25 203 ALA A N 1
ATOM 1583 C CA . ALA A 1 203 ? -15.219 4.602 -0.32 1 96.25 203 ALA A CA 1
ATOM 1584 C C . ALA A 1 203 ? -13.781 4.941 -0.708 1 96.25 203 ALA A C 1
ATOM 1586 O O . ALA A 1 203 ? -12.883 4.109 -0.563 1 96.25 203 ALA A O 1
ATOM 1587 N N . GLU A 1 204 ? -13.578 6.129 -1.204 1 96.5 204 GLU A N 1
ATOM 1588 C CA . GLU A 1 204 ? -12.258 6.551 -1.645 1 96.5 204 GLU A CA 1
ATOM 1589 C C . GLU A 1 204 ? -11.273 6.602 -0.476 1 96.5 204 GLU A C 1
ATOM 1591 O O . GLU A 1 204 ? -10.141 6.133 -0.591 1 96.5 204 GLU A O 1
ATOM 1596 N N . TRP A 1 205 ? -11.688 7.121 0.63 1 98.31 205 TRP A N 1
ATOM 1597 C CA . TRP A 1 205 ? -10.82 7.211 1.802 1 98.31 205 TRP A CA 1
ATOM 1598 C C . TRP A 1 205 ? -10.531 5.828 2.373 1 98.31 205 TRP A C 1
ATOM 1600 O O . TRP A 1 205 ? -9.398 5.535 2.764 1 98.31 205 TRP A O 1
ATOM 1610 N N . ARG A 1 206 ? -11.523 5.023 2.461 1 97.38 206 ARG A N 1
ATOM 1611 C CA . ARG A 1 206 ? -11.312 3.67 2.971 1 97.38 206 ARG A CA 1
ATOM 1612 C C . ARG A 1 206 ? -10.352 2.889 2.078 1 97.38 206 ARG A C 1
ATOM 1614 O O . ARG A 1 206 ? -9.531 2.119 2.572 1 97.38 206 ARG A O 1
ATOM 1621 N N . HIS A 1 207 ? -10.492 3.074 0.792 1 94.31 207 HIS A N 1
ATOM 1622 C CA . HIS A 1 207 ? -9.562 2.451 -0.143 1 94.31 207 HIS A CA 1
ATOM 1623 C C . HIS A 1 207 ? -8.133 2.932 0.099 1 94.31 207 HIS A C 1
ATOM 1625 O O . HIS A 1 207 ? -7.195 2.129 0.105 1 94.31 207 HIS A O 1
ATOM 1631 N N . TRP A 1 208 ? -7.965 4.188 0.294 1 96.19 208 TRP A N 1
ATOM 1632 C CA . TRP A 1 208 ? -6.652 4.758 0.568 1 96.19 208 TRP A CA 1
ATOM 1633 C C . TRP A 1 208 ? -6.066 4.184 1.853 1 96.19 208 TRP A C 1
ATOM 1635 O O . TRP A 1 208 ? -4.898 3.785 1.885 1 96.19 208 TRP A O 1
ATOM 1645 N N . VAL A 1 209 ? -6.855 4.055 2.9 1 97.38 209 VAL A N 1
ATOM 1646 C CA . VAL A 1 209 ? -6.414 3.561 4.199 1 97.38 209 VAL A CA 1
ATOM 1647 C C . VAL A 1 209 ? -5.996 2.098 4.082 1 97.38 209 VAL A C 1
ATOM 1649 O O . VAL A 1 209 ? -5.043 1.662 4.73 1 97.38 209 VAL A O 1
ATOM 1652 N N . ARG A 1 210 ? -6.645 1.371 3.254 1 94.5 210 ARG A N 1
ATOM 1653 C CA . ARG A 1 210 ? -6.352 -0.044 3.053 1 94.5 210 ARG A CA 1
ATOM 1654 C C . ARG A 1 210 ? -4.945 -0.235 2.49 1 94.5 210 ARG A C 1
ATOM 1656 O O . ARG A 1 210 ? -4.348 -1.3 2.654 1 94.5 210 ARG A O 1
ATOM 1663 N N . GLY A 1 211 ? -4.477 0.79 1.918 1 93.12 211 GLY A N 1
ATOM 1664 C CA . GLY A 1 211 ? -3.152 0.71 1.322 1 93.12 211 GLY A CA 1
ATOM 1665 C C . GLY A 1 211 ? -2.039 1.054 2.293 1 93.12 211 GLY A C 1
ATOM 1666 O O . GLY A 1 211 ? -0.858 0.95 1.955 1 93.12 211 GLY A O 1
ATOM 1667 N N . LEU A 1 212 ? -2.357 1.357 3.516 1 96.06 212 LEU A N 1
ATOM 1668 C CA . LEU A 1 212 ? -1.359 1.797 4.484 1 96.06 212 LEU A CA 1
ATOM 1669 C C . LEU A 1 212 ? -0.699 0.602 5.164 1 96.06 212 LEU A C 1
ATOM 1671 O O . LEU A 1 212 ? -1.364 -0.391 5.469 1 96.06 212 LEU A O 1
ATOM 1675 N N . ALA A 1 213 ? 0.584 0.69 5.402 1 94.44 213 ALA A N 1
ATOM 1676 C CA . ALA A 1 213 ? 1.312 -0.286 6.211 1 94.44 213 ALA A CA 1
ATOM 1677 C C . ALA A 1 213 ? 1.206 0.043 7.695 1 94.44 213 ALA A C 1
ATOM 1679 O O . ALA A 1 213 ? 2.168 0.518 8.305 1 94.44 213 ALA A O 1
ATOM 1680 N N . THR A 1 214 ? 0.086 -0.271 8.312 1 95.56 214 THR A N 1
ATOM 1681 C CA . THR A 1 214 ? -0.166 0.042 9.719 1 95.56 214 THR A CA 1
ATOM 1682 C C . THR A 1 214 ? 0.504 -0.981 10.625 1 95.56 214 THR A C 1
ATOM 1684 O O . THR A 1 214 ? 0.632 -2.152 10.266 1 95.56 214 THR A O 1
ATOM 1687 N N . PRO A 1 215 ? 0.962 -0.56 11.836 1 96.31 215 PRO A N 1
ATOM 1688 C CA . PRO A 1 215 ? 1.443 -1.52 12.836 1 96.31 215 PRO A CA 1
ATOM 1689 C C . PRO A 1 215 ? 0.307 -2.266 13.531 1 96.31 215 PRO A C 1
ATOM 1691 O O . PRO A 1 215 ? -0.867 -1.957 13.312 1 96.31 215 PRO A O 1
ATOM 1694 N N . VAL A 1 216 ? 0.679 -3.227 14.367 1 95.19 216 VAL A N 1
ATOM 1695 C CA . VAL A 1 216 ? -0.305 -4.035 15.078 1 95.19 216 VAL A CA 1
ATOM 1696 C C . VAL A 1 216 ? -0.983 -3.191 16.156 1 95.19 216 VAL A C 1
ATOM 1698 O O . VAL A 1 216 ? -2.207 -3.227 16.297 1 95.19 216 VAL A O 1
ATOM 1701 N N . GLU A 1 217 ? -0.162 -2.475 16.828 1 96.62 217 GLU A N 1
ATOM 1702 C CA . GLU A 1 217 ? -0.676 -1.672 17.938 1 96.62 217 GLU A CA 1
ATOM 1703 C C . GLU A 1 217 ? -0.934 -0.232 17.5 1 96.62 217 GLU A C 1
ATOM 1705 O O . GLU A 1 217 ? -0.293 0.265 16.578 1 96.62 217 GLU A O 1
ATOM 1710 N N . TRP A 1 218 ? -1.907 0.435 18.094 1 98.19 218 TRP A N 1
ATOM 1711 C CA . TRP A 1 218 ? -2.256 1.84 17.906 1 98.19 218 TRP A CA 1
ATOM 1712 C C . TRP A 1 218 ? -2.666 2.107 16.469 1 98.19 218 TRP A C 1
ATOM 1714 O O . TRP A 1 218 ? -2.258 3.107 15.875 1 98.19 218 TRP A O 1
ATOM 1724 N N . GLN A 1 219 ? -3.365 1.172 15.852 1 97.69 219 GLN A N 1
ATOM 1725 C CA . GLN A 1 219 ? -3.809 1.342 14.469 1 97.69 219 GLN A CA 1
ATOM 1726 C C . GLN A 1 219 ? -4.688 2.582 14.32 1 97.69 219 GLN A C 1
ATOM 1728 O O . GLN A 1 219 ? -4.559 3.328 13.352 1 97.69 219 GLN A O 1
ATOM 1733 N N . ASP A 1 220 ? -5.562 2.818 15.289 1 97.56 220 ASP A N 1
ATOM 1734 C CA . ASP A 1 220 ? -6.461 3.971 15.242 1 97.56 220 ASP A CA 1
ATOM 1735 C C . ASP A 1 220 ? -5.676 5.277 15.242 1 97.56 220 ASP A C 1
ATOM 1737 O O . ASP A 1 220 ? -6.02 6.215 14.516 1 97.56 220 ASP A O 1
ATOM 1741 N N . VAL A 1 221 ? -4.562 5.344 16.047 1 98.69 221 VAL A N 1
ATOM 1742 C CA . VAL A 1 221 ? -3.715 6.527 16.125 1 98.69 221 VAL A CA 1
ATOM 1743 C C . VAL A 1 221 ? -3.045 6.781 14.781 1 98.69 221 VAL A C 1
ATOM 1745 O O . VAL A 1 221 ? -3.061 7.906 14.273 1 98.69 221 VAL A O 1
ATOM 1748 N N . VAL A 1 222 ? -2.547 5.73 14.188 1 98.75 222 VAL A N 1
ATOM 1749 C CA . VAL A 1 222 ? -1.788 5.836 12.945 1 98.75 222 VAL A CA 1
ATOM 1750 C C . VAL A 1 222 ? -2.723 6.211 11.797 1 98.75 222 VAL A C 1
ATOM 1752 O O . VAL A 1 222 ? -2.428 7.125 11.023 1 98.75 222 VAL A O 1
ATOM 1755 N N . ILE A 1 223 ? -3.867 5.59 11.695 1 98.69 223 ILE A N 1
ATOM 1756 C CA . ILE A 1 223 ? -4.805 5.824 10.602 1 98.69 223 ILE A CA 1
ATOM 1757 C C . ILE A 1 223 ? -5.344 7.254 10.68 1 98.69 223 ILE A C 1
ATOM 1759 O O . ILE A 1 223 ? -5.363 7.969 9.672 1 98.69 223 ILE A O 1
ATOM 1763 N N . ARG A 1 224 ? -5.73 7.695 11.867 1 98.81 224 ARG A N 1
ATOM 1764 C CA . ARG A 1 224 ? -6.254 9.047 12.039 1 98.81 224 ARG A CA 1
ATOM 1765 C C . ARG A 1 224 ? -5.203 10.094 11.688 1 98.81 224 ARG A C 1
ATOM 1767 O O . ARG A 1 224 ? -5.5 11.07 10.992 1 98.81 224 ARG A O 1
ATOM 1774 N N . SER A 1 225 ? -3.996 9.867 12.141 1 98.88 225 SER A N 1
ATOM 1775 C CA . SER A 1 225 ? -2.912 10.797 11.828 1 98.88 225 SER A CA 1
ATOM 1776 C C . SER A 1 225 ? -2.613 10.82 10.336 1 98.88 225 SER A C 1
ATOM 1778 O O . SER A 1 225 ? -2.395 11.891 9.758 1 98.88 225 SER A O 1
ATOM 1780 N N . ALA A 1 226 ? -2.619 9.664 9.727 1 98.81 226 ALA A N 1
ATOM 1781 C CA . ALA A 1 226 ? -2.318 9.578 8.305 1 98.81 226 ALA A CA 1
ATOM 1782 C C . ALA A 1 226 ? -3.363 10.32 7.473 1 98.81 226 ALA A C 1
ATOM 1784 O O . ALA A 1 226 ? -3.018 11.086 6.574 1 98.81 226 ALA A O 1
ATOM 1785 N N . ILE A 1 227 ? -4.621 10.102 7.781 1 98.81 227 ILE A N 1
ATOM 1786 C CA . ILE A 1 227 ? -5.703 10.781 7.078 1 98.81 227 ILE A CA 1
ATOM 1787 C C . ILE A 1 227 ? -5.543 12.297 7.227 1 98.81 227 ILE A C 1
ATOM 1789 O O . ILE A 1 227 ? -5.656 13.039 6.246 1 98.81 227 ILE A O 1
ATOM 1793 N N . THR A 1 228 ? -5.246 12.695 8.414 1 98.88 228 THR A N 1
ATOM 1794 C CA . THR A 1 228 ? -5.141 14.125 8.68 1 98.88 228 THR A CA 1
ATOM 1795 C C . THR A 1 228 ? -3.934 14.727 7.965 1 98.88 228 THR A C 1
ATOM 1797 O O . THR A 1 228 ? -4.012 15.836 7.426 1 98.88 228 THR A O 1
ATOM 1800 N N . LEU A 1 229 ? -2.822 14 7.969 1 98.75 229 LEU A N 1
ATOM 1801 C CA . LEU A 1 229 ? -1.658 14.469 7.223 1 98.75 229 LEU A CA 1
ATOM 1802 C C . LEU A 1 229 ? -1.975 14.586 5.734 1 98.75 229 LEU A C 1
ATOM 1804 O O . LEU A 1 229 ? -1.521 15.516 5.07 1 98.75 229 LEU A O 1
ATOM 1808 N N . LYS A 1 230 ? -2.703 13.664 5.227 1 98.5 230 LYS A N 1
ATOM 1809 C CA . LYS A 1 230 ? -3.115 13.758 3.83 1 98.5 230 LYS A CA 1
ATOM 1810 C C . LYS A 1 230 ? -3.973 15 3.592 1 98.5 230 LYS A C 1
ATOM 1812 O O . LYS A 1 230 ? -3.834 15.664 2.562 1 98.5 230 LYS A O 1
ATOM 1817 N N . LEU A 1 231 ? -4.844 15.32 4.531 1 98.56 231 LEU A N 1
ATOM 1818 C CA . LEU A 1 231 ? -5.676 16.516 4.422 1 98.56 231 LEU A CA 1
ATOM 1819 C C . LEU A 1 231 ? -4.816 17.766 4.383 1 98.56 231 LEU A C 1
ATOM 1821 O O . LEU A 1 231 ? -5.254 18.812 3.879 1 98.56 231 LEU A O 1
ATOM 1825 N N . CYS A 1 232 ? -3.629 17.688 4.879 1 98.62 232 CYS A N 1
ATOM 1826 C CA . CYS A 1 232 ? -2.734 18.844 4.918 1 98.62 232 CYS A CA 1
ATOM 1827 C C . CYS A 1 232 ? -1.98 19 3.604 1 98.62 232 CYS A C 1
ATOM 1829 O O . CYS A 1 232 ? -1.236 19.953 3.414 1 98.62 232 CYS A O 1
ATOM 1831 N N . GLN A 1 233 ? -2.129 18.094 2.729 1 98.25 233 GLN A N 1
ATOM 1832 C CA . GLN A 1 233 ? -1.55 18.219 1.395 1 98.25 233 GLN A CA 1
ATOM 1833 C C . GLN A 1 233 ? -2.508 18.922 0.437 1 98.25 233 GLN A C 1
ATOM 1835 O O . GLN A 1 233 ? -3.658 18.5 0.283 1 98.25 233 GLN A O 1
ATOM 1840 N N . HIS A 1 234 ? -2.076 20 -0.098 1 97.88 234 HIS A N 1
ATOM 1841 C CA . HIS A 1 234 ? -2.787 20.609 -1.219 1 97.88 234 HIS A CA 1
ATOM 1842 C C . HIS A 1 234 ? -2.559 19.812 -2.506 1 97.88 234 HIS A C 1
ATOM 1844 O O . HIS A 1 234 ? -1.595 20.078 -3.232 1 97.88 234 HIS A O 1
ATOM 1850 N N . GLU A 1 235 ? -3.484 18.938 -2.84 1 96.31 235 GLU A N 1
ATOM 1851 C CA . GLU A 1 235 ? -3.281 17.875 -3.828 1 96.31 235 GLU A CA 1
ATOM 1852 C C . GLU A 1 235 ? -3.045 18.469 -5.219 1 96.31 235 GLU A C 1
ATOM 1854 O O . GLU A 1 235 ? -2.377 17.844 -6.051 1 96.31 235 GLU A O 1
ATOM 1859 N N . GLU A 1 236 ? -3.549 19.656 -5.457 1 95.19 236 GLU A N 1
ATOM 1860 C CA . GLU A 1 236 ? -3.373 20.281 -6.762 1 95.19 236 GLU A CA 1
ATOM 1861 C C . GLU A 1 236 ? -1.895 20.406 -7.125 1 95.19 236 GLU A C 1
ATOM 1863 O O . GLU A 1 236 ? -1.511 20.172 -8.273 1 95.19 236 GLU A O 1
ATOM 1868 N N . THR A 1 237 ? -1.077 20.734 -6.16 1 96.88 237 THR A N 1
ATOM 1869 C CA . THR A 1 237 ? 0.337 20.969 -6.438 1 96.88 237 THR A CA 1
ATOM 1870 C C . THR A 1 237 ? 1.2 19.922 -5.727 1 96.88 237 THR A C 1
ATOM 1872 O O . THR A 1 237 ? 2.365 19.734 -6.082 1 96.88 237 THR A O 1
ATOM 1875 N N . GLY A 1 238 ? 0.631 19.391 -4.66 1 97.06 238 GLY A N 1
ATOM 1876 C CA . GLY A 1 238 ? 1.387 18.453 -3.857 1 97.06 238 GLY A CA 1
ATOM 1877 C C . GLY A 1 238 ? 2.012 19.078 -2.625 1 97.06 238 GLY A C 1
ATOM 1878 O O . GLY A 1 238 ? 2.604 18.375 -1.799 1 97.06 238 GLY A O 1
ATOM 1879 N N . ALA A 1 239 ? 1.873 20.375 -2.424 1 98.31 239 ALA A N 1
ATOM 1880 C CA . ALA A 1 239 ? 2.42 21.062 -1.261 1 98.31 239 ALA A CA 1
ATOM 1881 C C . ALA A 1 239 ? 1.782 20.562 0.03 1 98.31 239 ALA A C 1
ATOM 1883 O O . ALA A 1 239 ? 0.585 20.266 0.063 1 98.31 239 ALA A O 1
ATOM 1884 N N . ILE A 1 240 ? 2.547 20.484 1.072 1 98.44 240 ILE A N 1
ATOM 1885 C CA . ILE A 1 240 ? 2.043 20.078 2.381 1 98.44 240 ILE A CA 1
ATOM 1886 C C . ILE A 1 240 ? 2.189 21.219 3.371 1 98.44 240 ILE A C 1
ATOM 1888 O O . ILE A 1 240 ? 3.305 21.672 3.646 1 98.44 240 ILE A O 1
ATOM 1892 N N . VAL A 1 241 ? 1.113 21.641 3.916 1 98.62 241 VAL A N 1
ATOM 1893 C CA . VAL A 1 241 ? 1.159 22.766 4.848 1 98.62 241 VAL A CA 1
ATOM 1894 C C . VAL A 1 241 ? 1.562 22.266 6.234 1 98.62 241 VAL A C 1
ATOM 1896 O O . VAL A 1 241 ? 1.355 21.109 6.566 1 98.62 241 VAL A O 1
ATOM 1899 N N . ALA A 1 242 ? 2.119 23.125 7.023 1 98.19 242 ALA A N 1
ATOM 1900 C CA . ALA A 1 242 ? 2.605 22.75 8.352 1 98.19 242 ALA A CA 1
ATOM 1901 C C . ALA A 1 242 ? 1.446 22.547 9.32 1 98.19 242 ALA A C 1
ATOM 1903 O O . ALA A 1 242 ? 1.555 21.75 10.258 1 98.19 242 ALA A O 1
ATOM 1904 N N . ALA A 1 243 ? 0.368 23.25 9.109 1 98.62 243 ALA A N 1
ATOM 1905 C CA . ALA A 1 243 ? -0.888 23.141 9.852 1 98.62 243 ALA A CA 1
ATOM 1906 C C . ALA A 1 243 ? -2.047 23.734 9.047 1 98.62 243 ALA A C 1
ATOM 1908 O O . ALA A 1 243 ? -1.835 24.391 8.023 1 98.62 243 ALA A O 1
ATOM 1909 N N . LEU A 1 244 ? -3.227 23.484 9.539 1 98.44 244 LEU A N 1
ATOM 1910 C CA . LEU A 1 244 ? -4.395 24 8.836 1 98.44 244 LEU A CA 1
ATOM 1911 C C . LEU A 1 244 ? -4.766 25.391 9.352 1 98.44 244 LEU A C 1
ATOM 1913 O O . LEU A 1 244 ? -5.562 26.094 8.734 1 98.44 244 LEU A O 1
ATOM 1917 N N . THR A 1 245 ? -4.152 25.812 10.469 1 98.44 245 THR A N 1
ATOM 1918 C CA . THR A 1 245 ? -4.551 27.062 11.102 1 98.44 245 THR A CA 1
ATOM 1919 C C . THR A 1 245 ? -3.418 28.094 11.047 1 98.44 245 THR A C 1
ATOM 1921 O O . THR A 1 245 ? -2.283 27.75 10.711 1 98.44 245 THR A O 1
ATOM 1924 N N . THR A 1 246 ? -3.789 29.281 11.312 1 98.19 246 THR A N 1
ATOM 1925 C CA . THR A 1 246 ? -2.838 30.359 11.531 1 98.19 246 THR A CA 1
ATOM 1926 C C . THR A 1 246 ? -3.053 31 12.906 1 98.19 246 THR A C 1
ATOM 1928 O O . THR A 1 246 ? -4.152 30.938 13.461 1 98.19 246 THR A O 1
ATOM 1931 N N . SER A 1 247 ? -1.974 31.438 13.492 1 97.81 247 SER A N 1
ATOM 1932 C CA . SER A 1 247 ? -1.94 32.438 14.547 1 97.81 247 SER A CA 1
ATOM 1933 C C . SER A 1 247 ? -2.557 31.906 15.844 1 97.81 247 SER A C 1
ATOM 1935 O O . SER A 1 247 ? -3.195 32.656 16.578 1 97.81 247 SER A O 1
ATOM 1937 N N . ILE A 1 248 ? -2.561 30.594 16.047 1 97.56 248 ILE A N 1
ATOM 1938 C CA . ILE A 1 248 ? -2.809 30.094 17.391 1 97.56 248 ILE A CA 1
ATOM 1939 C C . ILE A 1 248 ? -1.556 30.25 18.25 1 97.56 248 ILE A C 1
ATOM 1941 O O . ILE A 1 248 ? -0.487 29.75 17.906 1 97.56 248 ILE A O 1
ATOM 1945 N N . PRO A 1 249 ? -1.714 30.922 19.391 1 95.81 249 PRO A N 1
ATOM 1946 C CA . PRO A 1 249 ? -0.509 31.234 20.172 1 95.81 249 PRO A CA 1
ATOM 1947 C C . PRO A 1 249 ? 0.161 29.984 20.734 1 95.81 249 PRO A C 1
ATOM 1949 O O . PRO A 1 249 ? -0.523 29.031 21.141 1 95.81 249 PRO A O 1
ATOM 1952 N N . GLU A 1 250 ? 1.491 30 20.891 1 93.56 250 GLU A N 1
ATOM 1953 C CA . GLU A 1 250 ? 2.262 28.875 21.406 1 93.56 250 GLU A CA 1
ATOM 1954 C C . GLU A 1 250 ? 2.01 28.656 22.891 1 93.56 250 GLU A C 1
ATOM 1956 O O . GLU A 1 250 ? 2.301 27.578 23.422 1 93.56 250 GLU A O 1
ATOM 1961 N N . HIS A 1 251 ? 1.686 29.609 23.609 1 92.12 251 HIS A N 1
ATOM 1962 C CA . HIS A 1 251 ? 1.2 29.562 24.984 1 92.12 251 HIS A CA 1
ATOM 1963 C C . HIS A 1 251 ? 0.282 30.75 25.266 1 92.12 251 HIS A C 1
ATOM 1965 O O . HIS A 1 251 ? 0.195 31.688 24.469 1 92.12 251 HIS A O 1
ATOM 1971 N N . ALA A 1 252 ? -0.39 30.75 26.391 1 90.06 252 ALA A N 1
ATOM 1972 C CA . ALA A 1 252 ? -1.343 31.797 26.719 1 90.06 252 ALA A CA 1
ATOM 1973 C C . ALA A 1 252 ? -0.675 33.188 26.703 1 90.06 252 ALA A C 1
ATOM 1975 O O . ALA A 1 252 ? 0.346 33.375 27.359 1 90.06 252 ALA A O 1
ATOM 1976 N N . GLY A 1 253 ? -1.229 34 25.844 1 88.12 253 GLY A N 1
ATOM 1977 C CA . GLY A 1 253 ? -0.774 35.375 25.781 1 88.12 253 GLY A CA 1
ATOM 1978 C C . GLY A 1 253 ? 0.484 35.562 24.953 1 88.12 253 GLY A C 1
ATOM 1979 O O . GLY A 1 253 ? 0.996 36.656 24.828 1 88.12 253 GLY A O 1
ATOM 1980 N N . SER A 1 254 ? 0.951 34.531 24.375 1 88.62 254 SER A N 1
ATOM 1981 C CA . SER A 1 254 ? 2.172 34.625 23.578 1 88.62 254 SER A CA 1
ATOM 1982 C C . SER A 1 254 ? 1.935 35.375 22.266 1 88.62 254 SER A C 1
ATOM 1984 O O . SER A 1 254 ? 0.865 35.25 21.656 1 88.62 254 SER A O 1
ATOM 1986 N N . GLN A 1 255 ? 2.918 36.062 21.875 1 85.88 255 GLN A N 1
ATOM 1987 C CA . GLN A 1 255 ? 2.842 36.75 20.594 1 85.88 255 GLN A CA 1
ATOM 1988 C C . GLN A 1 255 ? 3.439 35.906 19.484 1 85.88 255 GLN A C 1
ATOM 1990 O O . GLN A 1 255 ? 3.533 36.344 18.328 1 85.88 255 GLN A O 1
ATOM 1995 N N . ARG A 1 256 ? 3.785 34.688 19.859 1 89 256 ARG A N 1
ATOM 1996 C CA . ARG A 1 256 ? 4.23 33.719 18.859 1 89 256 ARG A CA 1
ATOM 1997 C C . ARG A 1 256 ? 3.043 33.094 18.156 1 89 256 ARG A C 1
ATOM 1999 O O . ARG A 1 256 ? 2.723 31.922 18.391 1 89 256 ARG A O 1
ATOM 2006 N N . ASN A 1 257 ? 2.41 33.875 17.297 1 92.31 257 ASN A N 1
ATOM 2007 C CA . ASN A 1 257 ? 1.194 33.531 16.562 1 92.31 257 ASN A CA 1
ATOM 2008 C C . ASN A 1 257 ? 1.43 33.531 15.062 1 92.31 257 ASN A C 1
ATOM 2010 O O . ASN A 1 257 ? 0.856 34.344 14.336 1 92.31 257 ASN A O 1
ATOM 2014 N N . TRP A 1 258 ? 2.068 32.5 14.594 1 95.06 258 TRP A N 1
ATOM 2015 C CA . TRP A 1 258 ? 2.553 32.531 13.219 1 95.06 258 TRP A CA 1
ATOM 2016 C C . TRP A 1 258 ? 1.562 31.844 12.281 1 95.06 258 TRP A C 1
ATOM 2018 O O . TRP A 1 258 ? 0.731 31.047 12.719 1 95.06 258 TRP A O 1
ATOM 2028 N N . ASP A 1 259 ? 1.6 32.219 11.031 1 97.75 259 ASP A N 1
ATOM 2029 C CA . ASP A 1 259 ? 0.795 31.594 9.984 1 97.75 259 ASP A CA 1
ATOM 2030 C C . ASP A 1 259 ? 1.455 30.312 9.469 1 97.75 259 ASP A C 1
ATOM 2032 O O . ASP A 1 259 ? 2.465 30.375 8.766 1 97.75 259 ASP A O 1
ATOM 2036 N N . TYR A 1 260 ? 0.85 29.156 9.742 1 98 260 TYR A N 1
ATOM 2037 C CA . TYR A 1 260 ? 1.46 27.875 9.438 1 98 260 TYR A CA 1
ATOM 2038 C C . TYR A 1 260 ? 0.809 27.234 8.219 1 98 260 TYR A C 1
ATOM 2040 O O . TYR A 1 260 ? 1.068 26.062 7.91 1 98 260 TYR A O 1
ATOM 2048 N N . ARG A 1 261 ? -0.005 27.969 7.441 1 98.44 261 ARG A N 1
ATOM 2049 C CA . ARG A 1 261 ? -0.772 27.422 6.328 1 98.44 261 ARG A CA 1
ATOM 2050 C C . ARG A 1 261 ? 0.056 27.406 5.047 1 98.44 261 ARG A C 1
ATOM 2052 O O . ARG A 1 261 ? -0.491 27.484 3.947 1 98.44 261 ARG A O 1
ATOM 2059 N N . TYR A 1 262 ? 1.342 27.344 5.18 1 98.31 262 TYR A N 1
ATOM 2060 C CA . TYR A 1 262 ? 2.264 27.266 4.051 1 98.31 262 TYR A CA 1
ATOM 2061 C C . TYR A 1 262 ? 3.078 25.984 4.098 1 98.31 262 TYR A C 1
ATOM 2063 O O . TYR A 1 262 ? 2.947 25.188 5.035 1 98.31 262 TYR A O 1
ATOM 2071 N N . CYS A 1 263 ? 3.824 25.781 3.004 1 98.19 263 CYS A N 1
ATOM 2072 C CA . CYS A 1 263 ? 4.637 24.578 2.895 1 98.19 263 CYS A CA 1
ATOM 2073 C C . CYS A 1 263 ? 6.074 24.844 3.328 1 98.19 263 CYS A C 1
ATOM 2075 O O . CYS A 1 263 ? 6.879 25.359 2.545 1 98.19 263 CYS A O 1
ATOM 2077 N N . TRP A 1 264 ? 6.406 24.5 4.531 1 97.19 264 TRP A N 1
ATOM 2078 C CA . TRP A 1 264 ? 7.801 24.484 4.961 1 97.19 264 TRP A CA 1
ATOM 2079 C C . TRP A 1 264 ? 8.523 23.266 4.398 1 97.19 264 TRP A C 1
ATOM 2081 O O . TRP A 1 264 ? 8.07 22.125 4.57 1 97.19 264 TRP A O 1
ATOM 2091 N N . ILE A 1 265 ? 9.641 23.453 3.834 1 96.12 265 ILE A N 1
ATOM 2092 C CA . ILE A 1 265 ? 10.406 22.359 3.236 1 96.12 265 ILE A CA 1
ATOM 2093 C C . ILE A 1 265 ? 10.75 21.328 4.305 1 96.12 265 ILE A C 1
ATOM 2095 O O . ILE A 1 265 ? 10.602 20.109 4.078 1 96.12 265 ILE A O 1
ATOM 2099 N N . ARG A 1 266 ? 11.102 21.75 5.441 1 96.19 266 ARG A N 1
ATOM 2100 C CA . ARG A 1 266 ? 11.445 20.875 6.551 1 96.19 266 ARG A CA 1
ATOM 2101 C C . ARG A 1 266 ? 10.242 20.047 6.996 1 96.19 266 ARG A C 1
ATOM 2103 O O . ARG A 1 266 ? 10.32 18.828 7.098 1 96.19 266 ARG A O 1
ATOM 2110 N N . ASP A 1 267 ? 9.117 20.734 7.262 1 95.75 267 ASP A N 1
ATOM 2111 C CA . ASP A 1 267 ? 7.918 20.062 7.758 1 95.75 267 ASP A CA 1
ATOM 2112 C C . ASP A 1 267 ? 7.398 19.047 6.742 1 95.75 267 ASP A C 1
ATOM 2114 O O . ASP A 1 267 ? 7.008 17.938 7.113 1 95.75 267 ASP A O 1
ATOM 2118 N N . ALA A 1 268 ? 7.441 19.469 5.547 1 97.06 268 ALA A N 1
ATOM 2119 C CA . ALA A 1 268 ? 6.969 18.594 4.477 1 97.06 268 ALA A CA 1
ATOM 2120 C C . ALA A 1 268 ? 7.848 17.359 4.352 1 97.06 268 ALA A C 1
ATOM 2122 O O . ALA A 1 268 ? 7.348 16.266 4.098 1 97.06 268 ALA A O 1
ATOM 2123 N N . TYR A 1 269 ? 9.133 17.562 4.531 1 95.94 269 TYR A N 1
ATOM 2124 C CA . TYR A 1 269 ? 10.055 16.438 4.492 1 95.94 269 TYR A CA 1
ATOM 2125 C C . TYR A 1 269 ? 9.672 15.391 5.523 1 95.94 269 TYR A C 1
ATOM 2127 O O . TYR A 1 269 ? 9.555 14.203 5.199 1 95.94 269 TYR A O 1
ATOM 2135 N N . TYR A 1 270 ? 9.422 15.758 6.758 1 96.38 270 TYR A N 1
ATOM 2136 C CA . TYR A 1 270 ? 9.094 14.812 7.816 1 96.38 270 TYR A CA 1
ATOM 2137 C C . TYR A 1 270 ? 7.738 14.164 7.562 1 96.38 270 TYR A C 1
ATOM 2139 O O . TYR A 1 270 ? 7.555 12.969 7.82 1 96.38 270 TYR A O 1
ATOM 2147 N N . THR A 1 271 ? 6.816 14.938 7.055 1 97.38 271 THR A N 1
ATOM 2148 C CA . THR A 1 271 ? 5.484 14.43 6.754 1 97.38 271 THR A CA 1
ATOM 2149 C C . THR A 1 271 ? 5.551 13.352 5.672 1 97.38 271 THR A C 1
ATOM 2151 O O . THR A 1 271 ? 5 12.266 5.836 1 97.38 271 THR A O 1
ATOM 2154 N N . VAL A 1 272 ? 6.277 13.656 4.645 1 95.62 272 VAL A N 1
ATOM 2155 C CA . VAL A 1 272 ? 6.371 12.727 3.525 1 95.62 272 VAL A CA 1
ATOM 2156 C C . VAL A 1 272 ? 7.121 11.469 3.963 1 95.62 272 VAL A C 1
ATOM 2158 O O . VAL A 1 272 ? 6.781 10.359 3.547 1 95.62 272 VAL A O 1
ATOM 2161 N N . GLN A 1 273 ? 8.102 11.641 4.785 1 94.5 273 GLN A N 1
ATOM 2162 C CA . GLN A 1 273 ? 8.828 10.484 5.289 1 94.5 273 GLN A CA 1
ATOM 2163 C C . GLN A 1 273 ? 7.922 9.562 6.094 1 94.5 273 GLN A C 1
ATOM 2165 O O . GLN A 1 273 ? 7.961 8.344 5.93 1 94.5 273 GLN A O 1
ATOM 2170 N N . ALA A 1 274 ? 7.16 10.148 6.953 1 96.19 274 ALA A N 1
ATOM 2171 C CA . ALA A 1 274 ? 6.254 9.359 7.789 1 96.19 274 ALA A CA 1
ATOM 2172 C C . ALA A 1 274 ? 5.215 8.633 6.938 1 96.19 274 ALA A C 1
ATOM 2174 O O . ALA A 1 274 ? 4.977 7.441 7.125 1 96.19 274 ALA A O 1
ATOM 2175 N N . LEU A 1 275 ? 4.594 9.328 6.004 1 96 275 LEU A N 1
ATOM 2176 C CA . LEU A 1 275 ? 3.555 8.742 5.16 1 96 275 LEU A CA 1
ATOM 2177 C C . LEU A 1 275 ? 4.148 7.715 4.203 1 96 275 LEU A C 1
ATOM 2179 O O . LEU A 1 275 ? 3.504 6.711 3.883 1 96 275 LEU A O 1
ATOM 2183 N N . ASN A 1 276 ? 5.348 8.023 3.785 1 92.31 276 ASN A N 1
ATOM 2184 C CA . ASN A 1 276 ? 6.023 7.059 2.924 1 92.31 276 ASN A CA 1
ATOM 2185 C C . ASN A 1 276 ? 6.301 5.75 3.658 1 92.31 276 ASN A C 1
ATOM 2187 O O . ASN A 1 276 ? 6.227 4.672 3.064 1 92.31 276 ASN A O 1
ATOM 2191 N N . ARG A 1 277 ? 6.66 5.852 4.895 1 92 277 ARG A N 1
ATOM 2192 C CA . ARG A 1 277 ? 6.867 4.656 5.707 1 92 277 ARG A CA 1
ATOM 2193 C C . ARG A 1 277 ? 5.598 3.822 5.789 1 92 277 ARG A C 1
ATOM 2195 O O . ARG A 1 277 ? 5.66 2.596 5.898 1 92 277 ARG A O 1
ATOM 2202 N N . LEU A 1 278 ? 4.496 4.477 5.68 1 94.94 278 LEU A N 1
ATOM 2203 C CA . LEU A 1 278 ? 3.207 3.791 5.719 1 94.94 278 LEU A CA 1
ATOM 2204 C C . LEU A 1 278 ? 2.785 3.342 4.324 1 94.94 278 LEU A C 1
ATOM 2206 O O . LEU A 1 278 ? 1.718 2.748 4.156 1 94.94 278 LEU A O 1
ATOM 2210 N N . GLY A 1 279 ? 3.541 3.672 3.316 1 91.62 279 GLY A N 1
ATOM 2211 C CA . GLY A 1 279 ? 3.219 3.217 1.974 1 91.62 279 GLY A CA 1
ATOM 2212 C C . GLY A 1 279 ? 2.338 4.188 1.21 1 91.62 279 GLY A C 1
ATOM 2213 O O . GLY A 1 279 ? 1.776 3.838 0.169 1 91.62 279 GLY A O 1
ATOM 2214 N N . ALA A 1 280 ? 2.164 5.363 1.648 1 93.62 280 ALA A N 1
ATOM 2215 C CA . ALA A 1 280 ? 1.367 6.371 0.948 1 93.62 280 ALA A CA 1
ATOM 2216 C C . ALA A 1 280 ? 2.182 7.047 -0.151 1 93.62 280 ALA A C 1
ATOM 2218 O O . ALA A 1 280 ? 2.467 8.242 -0.073 1 93.62 280 ALA A O 1
ATOM 2219 N N . LEU A 1 281 ? 2.418 6.453 -1.271 1 93.12 281 LEU A N 1
ATOM 2220 C CA . LEU A 1 281 ? 3.318 6.898 -2.328 1 93.12 281 LEU A CA 1
ATOM 2221 C C . LEU A 1 281 ? 2.699 8.047 -3.125 1 93.12 281 LEU A C 1
ATOM 2223 O O . LEU A 1 281 ? 3.414 8.828 -3.754 1 93.12 281 LEU A O 1
ATOM 2227 N N . ASP A 1 282 ? 1.354 8.062 -3.08 1 93.06 282 ASP A N 1
ATOM 2228 C CA . ASP A 1 282 ? 0.689 9.148 -3.793 1 93.06 282 ASP A CA 1
ATOM 2229 C C . ASP A 1 282 ? 1.085 10.508 -3.219 1 93.06 282 ASP A C 1
ATOM 2231 O O . ASP A 1 282 ? 1.303 11.461 -3.965 1 93.06 282 ASP A O 1
ATOM 2235 N N . VAL A 1 283 ? 1.21 10.555 -1.916 1 94.75 283 VAL A N 1
ATOM 2236 C CA . VAL A 1 283 ? 1.598 11.797 -1.257 1 94.75 283 VAL A CA 1
ATOM 2237 C C . VAL A 1 283 ? 3.043 12.141 -1.612 1 94.75 283 VAL A C 1
ATOM 2239 O O . VAL A 1 283 ? 3.352 13.289 -1.934 1 94.75 283 VAL A O 1
ATOM 2242 N N . LEU A 1 284 ? 3.902 11.172 -1.62 1 93.81 284 LEU A N 1
ATOM 2243 C CA . LEU A 1 284 ? 5.297 11.375 -1.993 1 93.81 284 LEU A CA 1
ATOM 2244 C C . LEU A 1 284 ? 5.406 11.906 -3.418 1 93.81 284 LEU A C 1
ATOM 2246 O O . LEU A 1 284 ? 6.094 12.898 -3.666 1 93.81 284 LEU A O 1
ATOM 2250 N N . GLU A 1 285 ? 4.719 11.281 -4.32 1 94.44 285 GLU A N 1
ATOM 2251 C CA . GLU A 1 285 ? 4.781 11.664 -5.727 1 94.44 285 GLU A CA 1
ATOM 2252 C C . GLU A 1 285 ? 4.301 13.094 -5.93 1 94.44 285 GLU A C 1
ATOM 2254 O O . GLU A 1 285 ? 4.918 13.867 -6.668 1 94.44 285 GLU A O 1
ATOM 2259 N N . GLY A 1 286 ? 3.197 13.414 -5.262 1 94.81 286 GLY A N 1
ATOM 2260 C CA . GLY A 1 286 ? 2.713 14.781 -5.336 1 94.81 286 GLY A CA 1
ATOM 2261 C C . GLY A 1 286 ? 3.715 15.797 -4.816 1 94.81 286 GLY A C 1
ATOM 2262 O O . GLY A 1 286 ? 3.961 16.812 -5.461 1 94.81 286 GLY A O 1
ATOM 2263 N N . TYR A 1 287 ? 4.305 15.508 -3.727 1 97.06 287 TYR A N 1
ATOM 2264 C CA . TYR A 1 287 ? 5.262 16.422 -3.119 1 97.06 287 TYR A CA 1
ATOM 2265 C C . TYR A 1 287 ? 6.508 16.562 -3.984 1 97.06 287 TYR A C 1
ATOM 2267 O O . TYR A 1 287 ? 7.066 17.656 -4.113 1 97.06 287 TYR A O 1
ATOM 2275 N N . LEU A 1 288 ? 7.008 15.453 -4.551 1 94.38 288 LEU A N 1
ATOM 2276 C CA . LEU A 1 288 ? 8.172 15.508 -5.422 1 94.38 288 LEU A CA 1
ATOM 2277 C C . LEU A 1 288 ? 7.918 16.422 -6.617 1 94.38 288 LEU A C 1
ATOM 2279 O O . LEU A 1 288 ? 8.812 17.156 -7.047 1 94.38 288 LEU A O 1
ATOM 2283 N N . ALA A 1 289 ? 6.738 16.328 -7.121 1 94 289 ALA A N 1
ATOM 2284 C CA . ALA A 1 289 ? 6.371 17.234 -8.211 1 94 289 ALA A CA 1
ATOM 2285 C C . ALA A 1 289 ? 6.434 18.703 -7.758 1 94 289 ALA A C 1
ATOM 2287 O O . ALA A 1 289 ? 6.938 19.562 -8.484 1 94 289 ALA A O 1
ATOM 2288 N N . TYR A 1 290 ? 5.91 18.953 -6.57 1 96.06 290 TYR A N 1
ATOM 2289 C CA . TYR A 1 290 ? 5.969 20.281 -5.988 1 96.06 290 TYR A CA 1
ATOM 2290 C C . TYR A 1 290 ? 7.41 20.75 -5.84 1 96.06 290 TYR A C 1
ATOM 2292 O O . TYR A 1 290 ? 7.75 21.875 -6.234 1 96.06 290 TYR A O 1
ATOM 2300 N N . LEU A 1 291 ? 8.281 19.891 -5.352 1 93.12 291 LEU A N 1
ATOM 2301 C CA . LEU A 1 291 ? 9.68 20.234 -5.098 1 93.12 291 LEU A CA 1
ATOM 2302 C C . LEU A 1 291 ? 10.414 20.516 -6.402 1 93.12 291 LEU A C 1
ATOM 2304 O O . LEU A 1 291 ? 11.266 21.406 -6.453 1 93.12 291 LEU A O 1
ATOM 2308 N N . ARG A 1 292 ? 10.148 19.766 -7.371 1 89.19 292 ARG A N 1
ATOM 2309 C CA . ARG A 1 292 ? 10.789 19.984 -8.664 1 89.19 292 ARG A CA 1
ATOM 2310 C C . ARG A 1 292 ? 10.5 21.391 -9.188 1 89.19 292 ARG A C 1
ATOM 2312 O O . ARG A 1 292 ? 11.383 22.062 -9.711 1 89.19 292 ARG A O 1
ATOM 2319 N N . ASN A 1 293 ? 9.289 21.812 -8.984 1 91.25 293 ASN A N 1
ATOM 2320 C CA . ASN A 1 293 ? 8.93 23.156 -9.406 1 91.25 293 ASN A CA 1
ATOM 2321 C C . ASN A 1 293 ? 9.641 24.219 -8.562 1 91.25 293 ASN A C 1
ATOM 2323 O O . ASN A 1 293 ? 10.078 25.234 -9.094 1 91.25 293 ASN A O 1
ATOM 2327 N N . VAL A 1 294 ? 9.711 23.938 -7.273 1 90 294 VAL A N 1
ATOM 2328 C CA . VAL A 1 294 ? 10.391 24.859 -6.371 1 90 294 VAL A CA 1
ATOM 2329 C C . VAL A 1 294 ? 11.859 24.969 -6.766 1 90 294 VAL A C 1
ATOM 2331 O O . VAL A 1 294 ? 12.398 26.078 -6.855 1 90 294 VAL A O 1
ATOM 2334 N N . VAL A 1 295 ? 12.492 23.875 -7.043 1 85.62 295 VAL A N 1
ATOM 2335 C CA . VAL A 1 295 ? 13.914 23.844 -7.391 1 85.62 295 VAL A CA 1
ATOM 2336 C C . VAL A 1 295 ? 14.133 24.531 -8.734 1 85.62 295 VAL A C 1
ATOM 2338 O O . VAL A 1 295 ? 15.078 25.297 -8.898 1 85.62 295 VAL A O 1
ATOM 2341 N N . ASP A 1 296 ? 13.281 24.297 -9.648 1 84.5 296 ASP A N 1
ATOM 2342 C CA . ASP A 1 296 ? 13.391 24.906 -10.977 1 84.5 296 ASP A CA 1
ATOM 2343 C C . ASP A 1 296 ? 13.227 26.422 -10.914 1 84.5 296 ASP A C 1
ATOM 2345 O O . ASP A 1 296 ? 13.867 27.141 -11.672 1 84.5 296 ASP A O 1
ATOM 2349 N N . ASN A 1 297 ? 12.406 26.797 -10.023 1 84.94 297 ASN A N 1
ATOM 2350 C CA . ASN A 1 297 ? 12.125 28.234 -9.914 1 84.94 297 ASN A CA 1
ATOM 2351 C C . ASN A 1 297 ? 13.18 28.953 -9.078 1 84.94 297 ASN A C 1
ATOM 2353 O O . ASN A 1 297 ? 13.273 30.172 -9.109 1 84.94 297 ASN A O 1
ATOM 2357 N N . ALA A 1 298 ? 13.906 28.156 -8.289 1 78.19 298 ALA A N 1
ATOM 2358 C CA . ALA A 1 298 ? 14.898 28.75 -7.395 1 78.19 298 ALA A CA 1
ATOM 2359 C C . ALA A 1 298 ? 16.094 29.266 -8.172 1 78.19 298 ALA A C 1
ATOM 2361 O O . ALA A 1 298 ? 16.922 28.484 -8.664 1 78.19 298 ALA A O 1
ATOM 2362 N N . ARG A 1 299 ? 16.016 30.562 -8.633 1 66.31 299 ARG A N 1
ATOM 2363 C CA . ARG A 1 299 ? 17.109 31.234 -9.328 1 66.31 299 ARG A CA 1
ATOM 2364 C C . ARG A 1 299 ? 18.375 31.234 -8.484 1 66.31 299 ARG A C 1
ATOM 2366 O O . ARG A 1 299 ? 18.328 31.531 -7.289 1 66.31 299 ARG A O 1
ATOM 2373 N N . GLY A 1 300 ? 19.469 30.875 -9.031 1 68.25 300 GLY A N 1
ATOM 2374 C CA . GLY A 1 300 ? 20.781 30.906 -8.383 1 68.25 300 GLY A CA 1
ATOM 2375 C C . GLY A 1 300 ? 20.969 29.781 -7.391 1 68.25 300 GLY A C 1
ATOM 2376 O O . GLY A 1 300 ? 21.953 29.766 -6.648 1 68.25 300 GLY A O 1
ATOM 2377 N N . GLY A 1 301 ? 19.844 28.969 -7.203 1 77.44 301 GLY A N 1
ATOM 2378 C CA . GLY A 1 301 ? 20 27.766 -6.383 1 77.44 301 GLY A CA 1
ATOM 2379 C C . GLY A 1 301 ? 19.594 27.984 -4.938 1 77.44 301 GLY A C 1
ATOM 2380 O O . GLY A 1 301 ? 19.641 27.047 -4.133 1 77.44 301 GLY A O 1
ATOM 2381 N N . HIS A 1 302 ? 19.219 29.156 -4.555 1 85.81 302 HIS A N 1
ATOM 2382 C CA . HIS A 1 302 ? 18.812 29.406 -3.176 1 85.81 302 HIS A CA 1
ATOM 2383 C C . HIS A 1 302 ? 17.422 28.828 -2.896 1 85.81 302 HIS A C 1
ATOM 2385 O O . HIS A 1 302 ? 16.484 29.109 -3.637 1 85.81 302 HIS A O 1
ATOM 2391 N N . ILE A 1 303 ? 17.344 28.062 -1.827 1 91.38 303 ILE A N 1
ATOM 2392 C CA . ILE A 1 303 ? 16.062 27.469 -1.422 1 91.38 303 ILE A CA 1
ATOM 2393 C C . ILE A 1 303 ? 15.562 28.156 -0.153 1 91.38 303 ILE A C 1
ATOM 2395 O O . ILE A 1 303 ? 16.266 28.203 0.858 1 91.38 303 ILE A O 1
ATOM 2399 N N . GLN A 1 304 ? 14.391 28.719 -0.26 1 93.5 304 GLN A N 1
ATOM 2400 C CA . GLN A 1 304 ? 13.75 29.328 0.896 1 93.5 304 GLN A CA 1
ATOM 2401 C C . GLN A 1 304 ? 13.227 28.281 1.866 1 93.5 304 GLN A C 1
ATOM 2403 O O . GLN A 1 304 ? 13.008 27.125 1.482 1 93.5 304 GLN A O 1
ATOM 2408 N N . PRO A 1 305 ? 13.023 28.656 3.115 1 94.88 305 PRO A N 1
ATOM 2409 C CA . PRO A 1 305 ? 12.492 27.703 4.09 1 94.88 305 PRO A CA 1
ATOM 2410 C C . PRO A 1 305 ? 11.039 27.312 3.814 1 94.88 305 PRO A C 1
ATOM 2412 O O . PRO A 1 305 ? 10.625 26.188 4.105 1 94.88 305 PRO A O 1
ATOM 2415 N N . LEU A 1 306 ? 10.25 28.25 3.277 1 96.56 306 LEU A N 1
ATOM 2416 C CA . LEU A 1 306 ? 8.844 27.938 3.029 1 96.56 306 LEU A CA 1
ATOM 2417 C C . LEU A 1 306 ? 8.344 28.656 1.775 1 96.56 306 LEU A C 1
ATOM 2419 O O . LEU A 1 306 ? 8.922 29.656 1.348 1 96.56 306 LEU A O 1
ATOM 2423 N N . TYR A 1 307 ? 7.344 28.094 1.176 1 97 307 TYR A N 1
ATOM 2424 C CA . TYR A 1 307 ? 6.66 28.578 -0.019 1 97 307 TYR A CA 1
ATOM 2425 C C . TYR A 1 307 ? 5.148 28.453 0.137 1 97 307 TYR A C 1
ATOM 2427 O O . TYR A 1 307 ? 4.66 27.719 0.997 1 97 307 TYR A O 1
ATOM 2435 N N . GLY A 1 308 ? 4.441 29.312 -0.636 1 97.19 308 GLY A N 1
ATOM 2436 C CA . GLY A 1 308 ? 3 29.109 -0.711 1 97.19 308 GLY A CA 1
ATOM 2437 C C . GLY A 1 308 ? 2.607 27.781 -1.332 1 97.19 308 GLY A C 1
ATOM 2438 O O . GLY A 1 308 ? 3.453 27.078 -1.891 1 97.19 308 GLY A O 1
ATOM 2439 N N . VAL A 1 309 ? 1.329 27.406 -1.262 1 97.44 309 VAL A N 1
ATOM 2440 C CA . VAL A 1 309 ? 0.877 26.094 -1.716 1 97.44 309 VAL A CA 1
ATOM 2441 C C . VAL A 1 309 ? 0.973 26 -3.238 1 97.44 309 VAL A C 1
ATOM 2443 O O . VAL A 1 309 ? 1.081 24.922 -3.803 1 97.44 309 VAL A O 1
ATOM 2446 N N . LEU A 1 310 ? 0.979 27.125 -3.928 1 95.62 310 LEU A N 1
ATOM 2447 C CA . LEU A 1 310 ? 1.148 27.125 -5.375 1 95.62 310 LEU A CA 1
ATOM 2448 C C . LEU A 1 310 ? 2.602 27.406 -5.754 1 95.62 310 LEU A C 1
ATOM 2450 O O . LEU A 1 310 ? 2.926 27.547 -6.934 1 95.62 310 LEU A O 1
ATOM 2454 N N . GLY A 1 311 ? 3.451 27.516 -4.73 1 94.56 311 GLY A N 1
ATOM 2455 C CA . GLY A 1 311 ? 4.859 27.766 -4.984 1 94.56 311 GLY A CA 1
ATOM 2456 C C . GLY A 1 311 ? 5.238 29.219 -4.859 1 94.56 311 GLY A C 1
ATOM 2457 O O . GLY A 1 311 ? 6.344 29.625 -5.234 1 94.56 311 GLY A O 1
ATOM 2458 N N . GLU A 1 312 ? 4.34 30.047 -4.297 1 94.69 312 GLU A N 1
ATOM 2459 C CA . GLU A 1 312 ? 4.645 31.453 -4.117 1 94.69 312 GLU A CA 1
ATOM 2460 C C . GLU A 1 312 ? 5.887 31.641 -3.25 1 94.69 312 GLU A C 1
ATOM 2462 O O . GLU A 1 312 ? 5.988 31.078 -2.164 1 94.69 312 GLU A O 1
ATOM 2467 N N . ALA A 1 313 ? 6.762 32.469 -3.662 1 93.69 313 ALA A N 1
ATOM 2468 C CA . ALA A 1 313 ? 8.016 32.688 -2.943 1 93.69 313 ALA A CA 1
ATOM 2469 C C . ALA A 1 313 ? 7.863 33.781 -1.89 1 93.69 313 ALA A C 1
ATOM 2471 O O . ALA A 1 313 ? 8.414 33.688 -0.792 1 93.69 313 ALA A O 1
ATOM 2472 N N . LYS A 1 314 ? 7.129 34.812 -2.256 1 95.75 314 LYS A N 1
ATOM 2473 C CA . LYS A 1 314 ? 6.973 35.938 -1.333 1 95.75 314 LYS A CA 1
ATOM 2474 C C . LYS A 1 314 ? 5.742 35.75 -0.449 1 95.75 314 LYS A C 1
ATOM 2476 O O . LYS A 1 314 ? 4.617 35.688 -0.951 1 95.75 314 LYS A O 1
ATOM 2481 N N . LEU A 1 315 ? 5.949 35.656 0.825 1 97.5 315 LEU A N 1
ATOM 2482 C CA . LEU A 1 315 ? 4.906 35.469 1.827 1 97.5 315 LEU A CA 1
ATOM 2483 C C . LEU A 1 315 ? 4.992 36.562 2.908 1 97.5 315 LEU A C 1
ATOM 2485 O O . LEU A 1 315 ? 5.004 36.25 4.102 1 97.5 315 LEU A O 1
ATOM 2489 N N . ASP A 1 316 ? 4.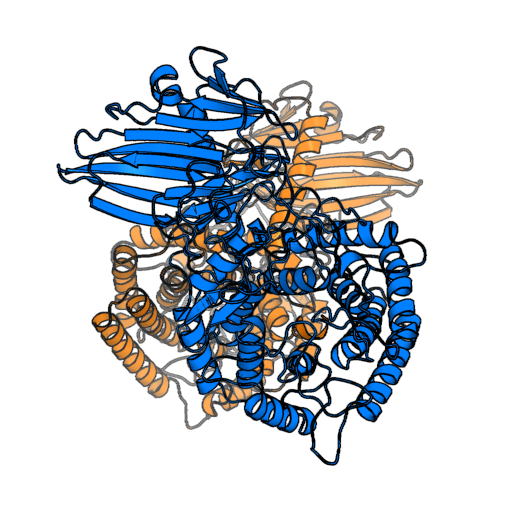961 37.75 2.473 1 97.06 316 ASP A N 1
ATOM 2490 C CA . ASP A 1 316 ? 5.129 38.875 3.389 1 97.06 316 ASP A CA 1
ATOM 2491 C C . ASP A 1 316 ? 4.164 38.781 4.566 1 97.06 316 ASP A C 1
ATOM 2493 O O . ASP A 1 316 ? 2.992 38.438 4.387 1 97.06 316 ASP A O 1
ATOM 2497 N N . GLU A 1 317 ? 4.734 39.031 5.715 1 96.31 317 GLU A N 1
ATOM 2498 C CA . GLU A 1 317 ? 3.955 38.969 6.949 1 96.31 317 GLU A CA 1
ATOM 2499 C C . GLU A 1 317 ? 3.17 40.25 7.188 1 96.31 317 GLU A C 1
ATOM 2501 O O . GLU A 1 317 ? 3.711 41.344 7.047 1 96.31 317 GLU A O 1
ATOM 2506 N N . GLY A 1 318 ? 1.923 40.125 7.445 1 96.69 318 GLY A N 1
ATOM 2507 C CA . GLY A 1 318 ? 1.037 41.219 7.812 1 96.69 318 GLY A CA 1
ATOM 2508 C C . GLY A 1 318 ? 0.055 40.844 8.906 1 96.69 318 GLY A C 1
ATOM 2509 O O . GLY A 1 318 ? 0.114 39.75 9.453 1 96.69 318 GLY A O 1
ATOM 2510 N N . LEU A 1 319 ? -0.749 41.812 9.344 1 97.25 319 LEU A N 1
ATOM 2511 C CA . LEU A 1 319 ? -1.698 41.562 10.422 1 97.25 319 LEU A CA 1
ATOM 2512 C C . LEU A 1 319 ? -3.135 41.656 9.922 1 97.25 319 LEU A C 1
ATOM 2514 O O . LEU A 1 319 ? -3.449 42.531 9.094 1 97.25 319 LEU A O 1
ATOM 2518 N N . ALA A 1 320 ? -3.945 40.781 10.289 1 96.81 320 ALA A N 1
ATOM 2519 C CA . ALA A 1 320 ? -5.387 40.875 10.078 1 96.81 320 ALA A CA 1
ATOM 2520 C C . ALA A 1 320 ? -6.059 41.625 11.234 1 96.81 320 ALA A C 1
ATOM 2522 O O . ALA A 1 320 ? -6.578 41 12.164 1 96.81 320 ALA A O 1
ATOM 2523 N N . GLU A 1 321 ? -6.273 42.812 11.102 1 95.06 321 GLU A N 1
ATOM 2524 C CA . GLU A 1 321 ? -6.656 43.688 12.195 1 95.06 321 GLU A CA 1
ATOM 2525 C C . GLU A 1 321 ? -8.094 43.438 12.641 1 95.06 321 GLU A C 1
ATOM 2527 O O . GLU A 1 321 ? -8.445 43.688 13.789 1 95.06 321 GLU A O 1
ATOM 2532 N N . ARG A 1 322 ? -8.875 42.906 11.812 1 94.94 322 ARG A N 1
ATOM 2533 C CA . ARG A 1 322 ? -10.289 42.719 12.125 1 94.94 322 ARG A CA 1
ATOM 2534 C C . ARG A 1 322 ? -10.516 41.438 12.922 1 94.94 322 ARG A C 1
ATOM 2536 O O . ARG A 1 322 ? -11.617 41.188 13.414 1 94.94 322 ARG A O 1
ATOM 2543 N N . LEU A 1 323 ? -9.57 40.656 13.078 1 96.62 323 LEU A N 1
ATOM 2544 C CA . LEU A 1 323 ? -9.664 39.438 13.844 1 96.62 323 LEU A CA 1
ATOM 2545 C C . LEU A 1 323 ? -8.93 39.562 15.18 1 96.62 323 LEU A C 1
ATOM 2547 O O . LEU A 1 323 ? -7.711 39.719 15.203 1 96.62 323 LEU A O 1
ATOM 2551 N N . PRO A 1 324 ? -9.609 39.438 16.219 1 95.25 324 PRO A N 1
ATOM 2552 C CA . PRO A 1 324 ? -9 39.625 17.547 1 95.25 324 PRO A CA 1
ATOM 2553 C C . PRO A 1 324 ? -8 38.531 17.906 1 95.25 324 PRO A C 1
ATOM 2555 O O . PRO A 1 324 ? -7.137 38.719 18.75 1 95.25 324 PRO A O 1
ATOM 2558 N N . GLY A 1 325 ? -8.164 37.375 17.281 1 96.31 325 GLY A N 1
ATOM 2559 C CA . GLY A 1 325 ? -7.285 36.25 17.578 1 96.31 325 GLY A CA 1
ATOM 2560 C C . GLY A 1 325 ? -7.941 35.188 18.438 1 96.31 325 GLY A C 1
ATOM 2561 O O . GLY A 1 325 ? -9.078 35.344 18.891 1 96.31 325 GLY A O 1
ATOM 2562 N N . TYR A 1 326 ? -7.277 34.062 18.641 1 97 326 TYR A N 1
ATOM 2563 C CA . TYR A 1 326 ? -7.715 32.938 19.469 1 97 326 TYR A CA 1
ATOM 2564 C C . TYR A 1 326 ? -7.926 33.375 20.906 1 97 326 TYR A C 1
ATOM 2566 O O . TYR A 1 326 ? -6.977 33.781 21.594 1 97 326 TYR A O 1
ATOM 2574 N N . ARG A 1 327 ? -9.148 33.406 21.391 1 95.19 327 ARG A N 1
ATOM 2575 C CA . ARG A 1 327 ? -9.508 33.875 22.734 1 95.19 327 ARG A CA 1
ATOM 2576 C C . ARG A 1 327 ? -9.039 35.312 22.969 1 95.19 327 ARG A C 1
ATOM 2578 O O . ARG A 1 327 ? -8.562 35.625 24.062 1 95.19 327 ARG A O 1
ATOM 2585 N N . ALA A 1 328 ? -9 36 21.875 1 94.5 328 ALA A N 1
ATOM 2586 C CA . ALA A 1 328 ? -8.641 37.406 21.875 1 94.5 328 ALA A CA 1
ATOM 2587 C C . ALA A 1 328 ? -7.141 37.594 22.094 1 94.5 328 ALA A C 1
ATOM 2589 O O . ALA A 1 328 ? -6.703 38.656 22.531 1 94.5 328 ALA A O 1
ATOM 2590 N N . MET A 1 329 ? -6.492 36.562 21.875 1 94.62 329 MET A N 1
ATOM 2591 C CA . MET A 1 329 ? -5.035 36.625 21.969 1 94.62 329 MET A CA 1
ATOM 2592 C C . MET A 1 329 ? -4.418 36.875 20.594 1 94.62 329 MET A C 1
ATOM 2594 O O . MET A 1 329 ? -3.961 35.938 19.938 1 94.62 329 MET A O 1
ATOM 2598 N N . GLY A 1 330 ? -4.457 38.094 20.078 1 92.56 330 GLY A N 1
ATOM 2599 C CA . GLY A 1 330 ? -3.834 38.469 18.812 1 92.56 330 GLY A CA 1
ATOM 2600 C C . GLY A 1 330 ? -2.33 38.656 18.922 1 92.56 330 GLY A C 1
ATOM 2601 O O . GLY A 1 330 ? -1.734 38.344 19.953 1 92.56 330 GLY A O 1
ATOM 2602 N N . PRO A 1 331 ? -1.715 39.125 18.031 1 95.38 331 PRO A N 1
ATOM 2603 C CA . PRO A 1 331 ? -2.295 39.469 16.734 1 95.38 331 PRO A CA 1
ATOM 2604 C C . PRO A 1 331 ? -2.555 38.25 15.859 1 95.38 331 PRO A C 1
ATOM 2606 O O . PRO A 1 331 ? -2.018 37.188 16.125 1 95.38 331 PRO A O 1
ATOM 2609 N N . VAL A 1 332 ? -3.449 38.469 14.891 1 97.56 332 VAL A N 1
ATOM 2610 C CA . VAL A 1 332 ? -3.611 37.469 13.82 1 97.56 332 VAL A CA 1
ATOM 2611 C C . VAL A 1 332 ? -2.719 37.844 12.641 1 97.56 332 VAL A C 1
ATOM 2613 O O . VAL A 1 332 ? -2.797 38.969 12.117 1 97.56 332 VAL A O 1
ATOM 2616 N N . ARG A 1 333 ? -1.853 36.938 12.289 1 97.5 333 ARG A N 1
ATOM 2617 C CA . ARG A 1 333 ? -0.855 37.219 11.258 1 97.5 333 ARG A CA 1
ATOM 2618 C C . ARG A 1 333 ? -1.221 36.531 9.945 1 97.5 333 ARG A C 1
ATOM 2620 O O . ARG A 1 333 ? -1.781 35.406 9.953 1 97.5 333 ARG A O 1
ATOM 2627 N N . ILE A 1 334 ? -0.965 37.219 8.844 1 96.88 334 ILE A N 1
ATOM 2628 C CA . ILE A 1 334 ? -1.04 36.719 7.48 1 96.88 334 ILE A CA 1
ATOM 2629 C C . ILE A 1 334 ? 0.357 36.656 6.867 1 96.88 334 ILE A C 1
ATOM 2631 O O . ILE A 1 334 ? 1.08 37.656 6.891 1 96.88 334 ILE A O 1
ATOM 2635 N N . GLY A 1 335 ? 0.676 35.469 6.289 1 97.25 335 GLY A N 1
ATOM 2636 C CA . GLY A 1 335 ? 2.043 35.344 5.809 1 97.25 335 GLY A CA 1
ATOM 2637 C C . GLY A 1 335 ? 3.029 34.969 6.898 1 97.25 335 GLY A C 1
ATOM 2638 O O . GLY A 1 335 ? 2.639 34.75 8.047 1 97.25 335 GLY A O 1
ATOM 2639 N N . ASN A 1 336 ? 4.234 34.906 6.559 1 96.69 336 ASN A N 1
ATOM 2640 C CA . ASN A 1 336 ? 5.285 34.531 7.496 1 96.69 336 ASN A CA 1
ATOM 2641 C C . ASN A 1 336 ? 6.648 35.062 7.062 1 96.69 336 ASN A C 1
ATOM 2643 O O . ASN A 1 336 ? 7.148 34.719 5.992 1 96.69 336 ASN A O 1
ATOM 2647 N N . ALA A 1 337 ? 7.301 35.781 7.91 1 94.5 337 ALA A N 1
ATOM 2648 C CA . ALA A 1 337 ? 8.547 36.5 7.586 1 94.5 337 ALA A CA 1
ATOM 2649 C C . ALA A 1 337 ? 9.695 35.5 7.422 1 94.5 337 ALA A C 1
ATOM 2651 O O . ALA A 1 337 ? 10.734 35.844 6.852 1 94.5 337 ALA A O 1
ATOM 2652 N N . ALA A 1 338 ? 9.531 34.281 7.871 1 93.56 338 ALA A N 1
ATOM 2653 C CA . ALA A 1 338 ? 10.586 33.25 7.785 1 93.56 338 ALA A CA 1
ATOM 2654 C C . ALA A 1 338 ? 10.906 32.938 6.332 1 93.56 338 ALA A C 1
ATOM 2656 O O . ALA A 1 338 ? 11.945 32.344 6.043 1 93.56 338 ALA A O 1
ATOM 2657 N N . TRP A 1 339 ? 10.008 33.344 5.395 1 94.5 339 TRP A N 1
ATOM 2658 C CA . TRP A 1 339 ? 10.234 32.969 4 1 94.5 339 TRP A CA 1
ATOM 2659 C C . TRP A 1 339 ? 11.531 33.594 3.48 1 94.5 339 TRP A C 1
ATOM 2661 O O . TRP A 1 339 ? 12.164 33.031 2.58 1 94.5 339 TRP A O 1
ATOM 2671 N N . SER A 1 340 ? 12.016 34.688 4.113 1 93.12 340 SER A N 1
ATOM 2672 C CA . SER A 1 340 ? 13.211 35.375 3.633 1 93.12 340 SER A CA 1
ATOM 2673 C C . SER A 1 340 ? 14.445 34.969 4.426 1 93.12 340 SER A C 1
ATOM 2675 O O . SER A 1 340 ? 15.539 35.469 4.172 1 93.12 340 SER A O 1
ATOM 2677 N N . GLN A 1 341 ? 14.273 34.062 5.367 1 93.31 341 GLN A N 1
ATOM 2678 C CA . GLN A 1 341 ? 15.406 33.625 6.172 1 93.31 341 GLN A CA 1
ATOM 2679 C C . GLN A 1 341 ? 16.266 32.625 5.402 1 93.31 341 GLN A C 1
ATOM 2681 O O . GLN A 1 341 ? 15.836 32.062 4.391 1 93.31 341 GLN A O 1
ATOM 2686 N N . VAL A 1 342 ? 17.5 32.5 5.914 1 93.44 342 VAL A N 1
ATOM 2687 C CA . VAL A 1 342 ? 18.406 31.484 5.379 1 93.44 342 VAL A CA 1
ATOM 2688 C C . VAL A 1 342 ? 18.469 30.297 6.324 1 93.44 342 VAL A C 1
ATOM 2690 O O . VAL A 1 342 ? 18.781 30.438 7.508 1 93.44 342 VAL A O 1
ATOM 2693 N N . GLN A 1 343 ? 18.109 29.203 5.836 1 95 343 GLN A N 1
ATOM 2694 C CA . GLN A 1 343 ? 18.172 27.938 6.559 1 95 343 GLN A CA 1
ATOM 2695 C C . GLN A 1 343 ? 18.797 26.844 5.699 1 95 343 GLN A C 1
ATOM 2697 O O . GLN A 1 343 ? 18.188 26.375 4.73 1 95 343 GLN A O 1
ATOM 2702 N N . HIS A 1 344 ? 19.969 26.359 6.094 1 96.5 344 HIS A N 1
ATOM 2703 C CA . HIS A 1 344 ? 20.766 25.5 5.219 1 96.5 344 HIS A CA 1
ATOM 2704 C C . HIS A 1 344 ? 20.297 24.047 5.301 1 96.5 344 HIS A C 1
ATOM 2706 O O . HIS A 1 344 ? 20.688 23.219 4.473 1 96.5 344 HIS A O 1
ATOM 2712 N N . ASP A 1 345 ? 19.438 23.734 6.297 1 96.56 345 ASP A N 1
ATOM 2713 C CA . ASP A 1 345 ? 18.953 22.359 6.414 1 96.56 345 ASP A CA 1
ATOM 2714 C C . ASP A 1 345 ? 18.031 22.016 5.242 1 96.56 345 ASP A C 1
ATOM 2716 O O . ASP A 1 345 ? 17.844 20.828 4.934 1 96.56 345 ASP A O 1
ATOM 2720 N N . ALA A 1 346 ? 17.516 23.016 4.535 1 95.19 346 ALA A N 1
ATOM 2721 C CA . ALA A 1 346 ? 16.562 22.812 3.445 1 95.19 346 ALA A CA 1
ATOM 2722 C C . ALA A 1 346 ? 17.188 21.969 2.332 1 95.19 346 ALA A C 1
ATOM 2724 O O . ALA A 1 346 ? 16.5 21.188 1.684 1 95.19 346 ALA A O 1
ATOM 2725 N N . TYR A 1 347 ? 18.469 22.109 2.131 1 95.62 347 TYR A N 1
ATOM 2726 C CA . TYR A 1 347 ? 19.141 21.375 1.061 1 95.62 347 TYR A CA 1
ATOM 2727 C C . TYR A 1 347 ? 19.109 19.875 1.323 1 95.62 347 TYR A C 1
ATOM 2729 O O . TYR A 1 347 ? 18.891 19.094 0.407 1 95.62 347 TYR A O 1
ATOM 2737 N N . GLY A 1 348 ? 19.328 19.531 2.586 1 96.5 348 GLY A N 1
ATOM 2738 C CA . GLY A 1 348 ? 19.203 18.125 2.953 1 96.5 348 GLY A CA 1
ATOM 2739 C C . GLY A 1 348 ? 17.812 17.578 2.766 1 96.5 348 GLY A C 1
ATOM 2740 O O . GLY A 1 348 ? 17.625 16.5 2.221 1 96.5 348 GLY A O 1
ATOM 2741 N N . GLN A 1 349 ? 16.844 18.391 3.174 1 96.25 349 GLN A N 1
ATOM 2742 C CA . GLN A 1 349 ? 15.445 17.953 3.1 1 96.25 349 GLN A CA 1
ATOM 2743 C C . GLN A 1 349 ? 15.023 17.719 1.653 1 96.25 349 GLN A C 1
ATOM 2745 O O . GLN A 1 349 ? 14.281 16.766 1.366 1 96.25 349 GLN A O 1
ATOM 2750 N N . ILE A 1 350 ? 15.523 18.484 0.775 1 94.69 350 ILE A N 1
ATOM 2751 C CA . ILE A 1 350 ? 15.172 18.344 -0.633 1 94.69 350 ILE A CA 1
ATOM 2752 C C . ILE A 1 350 ? 15.789 17.062 -1.186 1 94.69 350 ILE A C 1
ATOM 2754 O O . ILE A 1 350 ? 15.094 16.25 -1.812 1 94.69 350 ILE A O 1
ATOM 2758 N N . VAL A 1 351 ? 17.062 16.844 -0.916 1 95.12 351 VAL A N 1
ATOM 2759 C CA . VAL A 1 351 ? 17.75 15.68 -1.468 1 95.12 351 VAL A CA 1
ATOM 2760 C C . VAL A 1 351 ? 17.188 14.406 -0.855 1 95.12 351 VAL A C 1
ATOM 2762 O O . VAL A 1 351 ? 16.906 13.438 -1.567 1 95.12 351 VAL A O 1
ATOM 2765 N N . LEU A 1 352 ? 17 14.43 0.462 1 95.31 352 LEU A N 1
ATOM 2766 C CA . LEU A 1 352 ? 16.516 13.25 1.163 1 95.31 352 LEU A CA 1
ATOM 2767 C C . LEU A 1 352 ? 15.125 12.859 0.662 1 95.31 352 LEU A C 1
ATOM 2769 O O . LEU A 1 352 ? 14.844 11.672 0.466 1 95.31 352 LEU A O 1
ATOM 2773 N N . SER A 1 353 ? 14.258 13.812 0.382 1 93.44 353 SER A N 1
ATOM 2774 C CA . SER A 1 353 ? 12.906 13.531 -0.108 1 93.44 353 SER A CA 1
ATOM 2775 C C . SER A 1 353 ? 12.945 12.922 -1.504 1 93.44 353 SER A C 1
ATOM 2777 O O . SER A 1 353 ? 12.086 12.102 -1.849 1 93.44 353 SER A O 1
ATOM 2779 N N . ASN A 1 354 ? 13.969 13.242 -2.283 1 92.94 354 ASN A N 1
ATOM 2780 C CA . ASN A 1 354 ? 14.016 12.852 -3.688 1 92.94 354 ASN A CA 1
ATOM 2781 C C . ASN A 1 354 ? 14.742 11.516 -3.873 1 92.94 354 ASN A C 1
ATOM 2783 O O . ASN A 1 354 ? 14.602 10.867 -4.91 1 92.94 354 ASN A O 1
ATOM 2787 N N . THR A 1 355 ? 15.531 11.164 -2.939 1 92.81 355 THR A N 1
ATOM 2788 C CA . THR A 1 355 ? 16.406 10.008 -3.104 1 92.81 355 THR A CA 1
ATOM 2789 C C . THR A 1 355 ? 15.602 8.75 -3.391 1 92.81 355 THR A C 1
ATOM 2791 O O . THR A 1 355 ? 15.984 7.934 -4.23 1 92.81 355 THR A O 1
ATOM 2794 N N . GLN A 1 356 ? 14.508 8.602 -2.742 1 91.12 356 GLN A N 1
ATOM 2795 C CA . GLN A 1 356 ? 13.672 7.414 -2.895 1 91.12 356 GLN A CA 1
ATOM 2796 C C . GLN A 1 356 ? 13.211 7.246 -4.34 1 91.12 356 GLN A C 1
ATOM 2798 O O . GLN A 1 356 ? 13.039 6.125 -4.816 1 91.12 356 GLN A O 1
ATOM 2803 N N . ALA A 1 357 ? 13.07 8.336 -5.031 1 93.94 357 ALA A N 1
ATOM 2804 C CA . ALA A 1 357 ? 12.531 8.305 -6.391 1 93.94 357 ALA A CA 1
ATOM 2805 C C . ALA A 1 357 ? 13.5 7.621 -7.348 1 93.94 357 ALA A C 1
ATOM 2807 O O . ALA A 1 357 ? 13.117 7.215 -8.445 1 93.94 357 ALA A O 1
ATOM 2808 N N . PHE A 1 358 ? 14.789 7.492 -6.965 1 95.12 358 PHE A N 1
ATOM 2809 C CA . PHE A 1 358 ? 15.789 6.844 -7.801 1 95.12 358 PHE A CA 1
ATOM 2810 C C . PHE A 1 358 ? 15.766 5.332 -7.598 1 95.12 358 PHE A C 1
ATOM 2812 O O . PHE A 1 358 ? 16.328 4.582 -8.398 1 95.12 358 PHE A O 1
ATOM 2819 N N . LEU A 1 359 ? 15.094 4.91 -6.527 1 94.69 359 LEU A N 1
ATOM 2820 C CA . LEU A 1 359 ? 15.242 3.518 -6.113 1 94.69 359 LEU A CA 1
ATOM 2821 C C . LEU A 1 359 ? 13.906 2.785 -6.168 1 94.69 359 LEU A C 1
ATOM 2823 O O . LEU A 1 359 ? 13.867 1.592 -6.473 1 94.69 359 LEU A O 1
ATOM 2827 N N . ASP A 1 360 ? 12.781 3.4 -5.824 1 95.12 360 ASP A N 1
ATOM 2828 C CA . ASP A 1 360 ? 11.492 2.768 -5.586 1 95.12 360 ASP A CA 1
ATOM 2829 C C . ASP A 1 360 ? 10.773 2.475 -6.902 1 95.12 360 ASP A C 1
ATOM 2831 O O . ASP A 1 360 ? 10.172 3.367 -7.5 1 95.12 360 ASP A O 1
ATOM 2835 N N . GLN A 1 361 ? 10.703 1.244 -7.336 1 96.12 361 GLN A N 1
ATOM 2836 C CA . GLN A 1 361 ? 10.188 0.83 -8.633 1 96.12 361 GLN A CA 1
ATOM 2837 C C . GLN A 1 361 ? 8.664 0.9 -8.672 1 96.12 361 GLN A C 1
ATOM 2839 O O . GLN A 1 361 ? 8.055 0.744 -9.727 1 96.12 361 GLN A O 1
ATOM 2844 N N . ARG A 1 362 ? 8.023 1.265 -7.559 1 96.81 362 ARG A N 1
ATOM 2845 C CA . ARG A 1 362 ? 6.57 1.371 -7.492 1 96.81 362 ARG A CA 1
ATOM 2846 C C . ARG A 1 362 ? 6.094 2.691 -8.086 1 96.81 362 ARG A C 1
ATOM 2848 O O . ARG A 1 362 ? 4.926 2.822 -8.469 1 96.81 362 ARG A O 1
ATOM 2855 N N . LEU A 1 363 ? 6.973 3.615 -8.094 1 95.12 363 LEU A N 1
ATOM 2856 C CA . LEU A 1 363 ? 6.598 4.961 -8.516 1 95.12 363 LEU A CA 1
ATOM 2857 C C . LEU A 1 363 ? 6.215 4.977 -9.992 1 95.12 363 LEU A C 1
ATOM 2859 O O . LEU A 1 363 ? 6.82 4.277 -10.805 1 95.12 363 LEU A O 1
ATOM 2863 N N . LEU A 1 364 ? 5.195 5.758 -10.305 1 92.75 364 LEU A N 1
ATOM 2864 C CA . LEU A 1 364 ? 4.777 5.895 -11.695 1 92.75 364 LEU A CA 1
ATOM 2865 C C . LEU A 1 364 ? 5.898 6.492 -12.547 1 92.75 364 LEU A C 1
ATOM 2867 O O . LEU A 1 364 ? 6.156 6.023 -13.656 1 92.75 364 LEU A O 1
ATOM 2871 N N . ARG A 1 365 ? 6.562 7.438 -11.969 1 90.38 365 ARG A N 1
ATOM 2872 C CA . ARG A 1 365 ? 7.723 8.039 -12.617 1 90.38 365 ARG A CA 1
ATOM 2873 C C . ARG A 1 365 ? 8.969 7.918 -11.75 1 90.38 365 ARG A C 1
ATOM 2875 O O . ARG A 1 365 ? 9.062 8.547 -10.695 1 90.38 365 ARG A O 1
ATOM 2882 N N . MET A 1 366 ? 9.922 7.195 -12.18 1 92.69 366 MET A N 1
ATOM 2883 C CA . MET A 1 366 ? 11.203 7.105 -11.484 1 92.69 366 MET A CA 1
ATOM 2884 C C . MET A 1 366 ? 12.125 8.242 -11.906 1 92.69 366 MET A C 1
ATOM 2886 O O . MET A 1 366 ? 12.062 8.719 -13.039 1 92.69 366 MET A O 1
ATOM 2890 N N . SER A 1 367 ? 12.938 8.68 -10.984 1 93.31 367 SER A N 1
ATOM 2891 C CA . SER A 1 367 ? 13.945 9.695 -11.297 1 93.31 367 SER A CA 1
ATOM 2892 C C . SER A 1 367 ? 15.086 9.102 -12.117 1 93.31 367 SER A C 1
ATOM 2894 O O . SER A 1 367 ? 15.406 7.918 -11.984 1 93.31 367 SER A O 1
ATOM 2896 N N . GLY A 1 368 ? 15.602 9.969 -13.047 1 93.69 368 GLY A N 1
ATOM 2897 C CA . GLY A 1 368 ? 16.719 9.562 -13.891 1 93.69 368 GLY A CA 1
ATOM 2898 C C . GLY A 1 368 ? 17.875 10.523 -13.844 1 93.69 368 GLY A C 1
ATOM 2899 O O . GLY A 1 368 ? 18.078 11.227 -12.852 1 93.69 368 GLY A O 1
ATOM 2900 N N . LEU A 1 369 ? 18.656 10.508 -14.852 1 95.69 369 LEU A N 1
ATOM 2901 C CA . LEU A 1 369 ? 19.891 11.258 -14.922 1 95.69 369 LEU A CA 1
ATOM 2902 C C . LEU A 1 369 ? 19.625 12.758 -14.82 1 95.69 369 LEU A C 1
ATOM 2904 O O . LEU A 1 369 ? 20.328 13.469 -14.086 1 95.69 369 LEU A O 1
ATOM 2908 N N . ALA A 1 370 ? 18.594 13.195 -15.484 1 93.69 370 ALA A N 1
ATOM 2909 C CA . ALA A 1 370 ? 18.281 14.625 -15.469 1 93.69 370 ALA A CA 1
ATOM 2910 C C . ALA A 1 370 ? 17.906 15.086 -14.062 1 93.69 370 ALA A C 1
ATOM 2912 O O . ALA A 1 370 ? 18.281 16.172 -13.633 1 93.69 370 ALA A O 1
ATOM 2913 N N . ASP A 1 371 ? 17.125 14.289 -13.375 1 92.75 371 ASP A N 1
ATOM 2914 C CA . ASP A 1 371 ? 16.75 14.594 -12 1 92.75 371 ASP A CA 1
ATOM 2915 C C . ASP A 1 371 ? 17.984 14.633 -11.094 1 92.75 371 ASP A C 1
ATOM 2917 O O . ASP A 1 371 ? 18.094 15.492 -10.219 1 92.75 371 ASP A O 1
ATOM 2921 N N . PHE A 1 372 ? 18.891 13.695 -11.32 1 95.25 372 PHE A N 1
ATOM 2922 C CA . PHE A 1 372 ? 20.109 13.609 -10.516 1 95.25 372 PHE A CA 1
ATOM 2923 C C . PHE A 1 372 ? 20.969 14.859 -10.703 1 95.25 372 PHE A C 1
ATOM 2925 O O . PHE A 1 372 ? 21.438 15.445 -9.727 1 95.25 372 PHE A O 1
ATOM 2932 N N . GLU A 1 373 ? 21.078 15.258 -11.93 1 94.38 373 GLU A N 1
ATOM 2933 C CA . GLU A 1 373 ? 21.875 16.438 -12.234 1 94.38 373 GLU A CA 1
ATOM 2934 C C . GLU A 1 373 ? 21.281 17.688 -11.578 1 94.38 373 GLU A C 1
ATOM 2936 O O . GLU A 1 373 ? 22.016 18.547 -11.094 1 94.38 373 GLU A O 1
ATOM 2941 N N . ALA A 1 374 ? 20.031 17.734 -11.602 1 90.75 374 ALA A N 1
ATOM 2942 C CA . ALA A 1 374 ? 19.375 18.859 -10.938 1 90.75 374 ALA A CA 1
ATOM 2943 C C . ALA A 1 374 ? 19.625 18.828 -9.43 1 90.75 374 ALA A C 1
ATOM 2945 O O . ALA A 1 374 ? 19.859 19.859 -8.812 1 90.75 374 ALA A O 1
ATOM 2946 N N . LEU A 1 375 ? 19.641 17.688 -8.836 1 92.44 375 LEU A N 1
ATOM 2947 C CA . LEU A 1 375 ? 19.859 17.547 -7.402 1 92.44 375 LEU A CA 1
ATOM 2948 C C . LEU A 1 375 ? 21.312 17.812 -7.035 1 92.44 375 LEU A C 1
ATOM 2950 O O . LEU A 1 375 ? 21.609 18.234 -5.918 1 92.44 375 LEU A O 1
ATOM 2954 N N . GLU A 1 376 ? 22.156 17.531 -7.992 1 95.25 376 GLU A N 1
ATOM 2955 C CA . GLU A 1 376 ? 23.562 17.828 -7.734 1 95.25 376 GLU A CA 1
ATOM 2956 C C . GLU A 1 376 ? 23.766 19.297 -7.441 1 95.25 376 GLU A C 1
ATOM 2958 O O . GLU A 1 376 ? 24.625 19.672 -6.621 1 95.25 376 GLU A O 1
ATOM 2963 N N . LYS A 1 377 ? 23.016 20.109 -8.109 1 93.69 377 LYS A N 1
ATOM 2964 C CA . LYS A 1 377 ? 23.125 21.531 -7.852 1 93.69 377 LYS A CA 1
ATOM 2965 C C . LYS A 1 377 ? 22.719 21.875 -6.414 1 93.69 377 LYS A C 1
ATOM 2967 O O . LYS A 1 377 ? 23.344 22.734 -5.777 1 93.69 377 LYS A O 1
ATOM 2972 N N . VAL A 1 378 ? 21.719 21.234 -5.965 1 93.75 378 VAL A N 1
ATOM 2973 C CA . VAL A 1 378 ? 21.297 21.391 -4.578 1 93.75 378 VAL A CA 1
ATOM 2974 C C . VAL A 1 378 ? 22.391 20.891 -3.643 1 93.75 378 VAL A C 1
ATOM 2976 O O . VAL A 1 378 ? 22.703 21.516 -2.635 1 93.75 378 VAL A O 1
ATOM 2979 N N . GLY A 1 379 ? 22.969 19.781 -4 1 95.81 379 GLY A N 1
ATOM 2980 C CA . GLY A 1 379 ? 24.062 19.219 -3.232 1 95.81 379 GLY A CA 1
ATOM 2981 C C . GLY A 1 379 ? 25.266 20.141 -3.164 1 95.81 379 GLY A C 1
ATOM 2982 O O . GLY A 1 379 ? 25.922 20.25 -2.125 1 95.81 379 GLY A O 1
ATOM 2983 N N . GLU A 1 380 ? 25.531 20.797 -4.266 1 96.88 380 GLU A N 1
ATOM 2984 C CA . GLU A 1 380 ? 26.656 21.75 -4.301 1 96.88 380 GLU A CA 1
ATOM 2985 C C . GLU A 1 380 ? 26.438 22.891 -3.316 1 96.88 380 GLU A C 1
ATOM 2987 O O . GLU A 1 380 ? 27.391 23.359 -2.682 1 96.88 380 GLU A O 1
ATOM 2992 N N . ARG A 1 381 ? 25.234 23.297 -3.26 1 96.25 381 ARG A N 1
ATOM 2993 C CA . ARG A 1 381 ? 24.922 24.328 -2.277 1 96.25 381 ARG A CA 1
ATOM 2994 C C . ARG A 1 381 ? 25.109 23.797 -0.856 1 96.25 381 ARG A C 1
ATOM 2996 O O . ARG A 1 381 ? 25.641 24.5 0.008 1 96.25 381 ARG A O 1
ATOM 3003 N N . ALA A 1 382 ? 24.625 22.609 -0.618 1 97.44 382 ALA A N 1
ATOM 3004 C CA . ALA A 1 382 ? 24.812 22 0.691 1 97.44 382 ALA A CA 1
ATOM 3005 C C . ALA A 1 382 ? 26.297 21.938 1.061 1 97.44 382 ALA A C 1
ATOM 3007 O O . ALA A 1 382 ? 26.672 22.25 2.193 1 97.44 382 ALA A O 1
ATOM 3008 N N . TRP A 1 383 ? 27.094 21.562 0.116 1 97.94 383 TRP A N 1
ATOM 3009 C CA . TRP A 1 383 ? 28.531 21.469 0.31 1 97.94 383 TRP A CA 1
ATOM 3010 C C . TRP A 1 383 ? 29.141 22.844 0.61 1 97.94 383 TRP A C 1
ATOM 3012 O O . TRP A 1 383 ? 29.953 22.984 1.527 1 97.94 383 TRP A O 1
ATOM 3022 N N . ALA A 1 384 ? 28.656 23.797 -0.071 1 97.5 384 ALA A N 1
ATOM 3023 C CA . ALA A 1 384 ? 29.219 25.141 0.027 1 97.5 384 ALA A CA 1
ATOM 3024 C C . ALA A 1 384 ? 28.812 25.812 1.33 1 97.5 384 ALA A C 1
ATOM 3026 O O . ALA A 1 384 ? 29.531 26.672 1.848 1 97.5 384 ALA A O 1
ATOM 3027 N N . LEU A 1 385 ? 27.656 25.391 1.899 1 97.5 385 LEU A N 1
ATOM 3028 C CA . LEU A 1 385 ? 27.062 26.234 2.932 1 97.5 385 LEU A CA 1
ATOM 3029 C C . LEU A 1 385 ? 26.969 25.484 4.258 1 97.5 385 LEU A C 1
ATOM 3031 O O . LEU A 1 385 ? 26.516 26.031 5.258 1 97.5 385 LEU A O 1
ATOM 3035 N N . PHE A 1 386 ? 27.469 24.25 4.41 1 97.94 386 PHE A N 1
ATOM 3036 C CA . PHE A 1 386 ? 27.234 23.391 5.57 1 97.94 386 PHE A CA 1
ATOM 3037 C C . PHE A 1 386 ? 27.859 24 6.824 1 97.94 386 PHE A C 1
ATOM 3039 O O . PHE A 1 386 ? 27.406 23.734 7.938 1 97.94 386 PHE A O 1
ATOM 3046 N N . ASP A 1 387 ? 28.891 24.828 6.688 1 97.44 387 ASP A N 1
ATOM 3047 C CA . ASP A 1 387 ? 29.562 25.406 7.844 1 97.44 387 ASP A CA 1
ATOM 3048 C C . ASP A 1 387 ? 29.406 26.922 7.863 1 97.44 387 ASP A C 1
ATOM 3050 O O . ASP A 1 387 ? 30.312 27.641 8.312 1 97.44 387 ASP A O 1
ATOM 3054 N N . LYS A 1 388 ? 28.297 27.422 7.242 1 97.31 388 LYS A N 1
ATOM 3055 C CA . LYS A 1 388 ? 27.938 28.828 7.281 1 97.31 388 LYS A CA 1
ATOM 3056 C C . LYS A 1 388 ? 26.781 29.078 8.234 1 97.31 388 LYS A C 1
ATOM 3058 O O . LYS A 1 388 ? 25.938 28.219 8.43 1 97.31 388 LYS A O 1
ATOM 3063 N N . PRO A 1 389 ? 26.812 30.266 8.859 1 96 389 PRO A N 1
ATOM 3064 C CA . PRO A 1 389 ? 25.719 30.578 9.797 1 96 389 PRO A CA 1
ATOM 3065 C C . PRO A 1 389 ? 24.359 30.641 9.109 1 96 389 PRO A C 1
ATOM 3067 O O . PRO A 1 389 ? 24.266 31.094 7.965 1 96 389 PRO A O 1
ATOM 3070 N N . ASP A 1 390 ? 23.359 30.219 9.719 1 95.12 390 ASP A N 1
ATOM 3071 C CA . ASP A 1 390 ? 21.969 30.328 9.281 1 95.12 390 ASP A CA 1
ATOM 3072 C C . ASP A 1 390 ? 21.031 30.531 10.469 1 95.12 390 ASP A C 1
ATOM 3074 O O . ASP A 1 390 ? 21.484 30.656 11.609 1 95.12 390 ASP A O 1
ATOM 3078 N N . ALA A 1 391 ? 19.719 30.656 10.203 1 92.06 391 ALA A N 1
ATOM 3079 C CA . ALA A 1 391 ? 18.734 30.953 11.234 1 92.06 391 ALA A CA 1
ATOM 3080 C C . ALA A 1 391 ? 18.344 29.703 12 1 92.06 391 ALA A C 1
ATOM 3082 O O . ALA A 1 391 ? 17.656 29.781 13.023 1 92.06 391 ALA A O 1
ATOM 3083 N N . GLY A 1 392 ? 18.766 28.547 11.523 1 89.75 392 GLY A N 1
ATOM 3084 C CA . GLY A 1 392 ? 18.484 27.297 12.188 1 89.75 392 GLY A CA 1
ATOM 3085 C C . GLY A 1 392 ? 17.047 26.844 12.031 1 89.75 392 GLY A C 1
ATOM 3086 O O . GLY A 1 392 ? 16.234 27.547 11.43 1 89.75 392 GLY A O 1
ATOM 3087 N N . LEU A 1 393 ? 16.703 25.641 12.664 1 88.75 393 LEU A N 1
ATOM 3088 C CA . LEU A 1 393 ? 15.406 25.016 12.531 1 88.75 393 LEU A CA 1
ATOM 3089 C C . LEU A 1 393 ? 14.344 25.766 13.328 1 88.75 393 LEU A C 1
ATOM 3091 O O . LEU A 1 393 ? 13.156 25.703 13.008 1 88.75 393 LEU A O 1
ATOM 3095 N N . TRP A 1 394 ? 14.75 26.5 14.266 1 85.5 394 TRP A N 1
ATOM 3096 C CA . TRP A 1 394 ? 13.805 27.188 15.133 1 85.5 394 TRP A CA 1
ATOM 3097 C C . TRP A 1 394 ? 13.555 28.625 14.648 1 85.5 394 TRP A C 1
ATOM 3099 O O . TRP A 1 394 ? 12.844 29.391 15.289 1 85.5 394 TRP A O 1
ATOM 3109 N N . GLU A 1 395 ? 14.164 29 13.57 1 85.31 395 GLU A N 1
ATOM 3110 C CA . GLU A 1 395 ? 13.891 30.25 12.859 1 85.31 395 GLU A CA 1
ATOM 3111 C C . GLU A 1 395 ? 14.172 31.453 13.734 1 85.31 395 GLU A C 1
ATOM 3113 O O . GLU A 1 395 ? 13.32 32.344 13.867 1 85.31 395 GLU A O 1
ATOM 3118 N N . LEU A 1 396 ? 15.344 31.406 14.273 1 82.5 396 LEU A N 1
ATOM 3119 C CA . LEU A 1 396 ? 15.75 32.531 15.102 1 82.5 396 LEU A CA 1
ATOM 3120 C C . LEU A 1 396 ? 15.836 33.812 14.266 1 82.5 396 LEU A C 1
ATOM 3122 O O . LEU A 1 396 ? 16.422 33.812 13.18 1 82.5 396 LEU A O 1
ATOM 3126 N N . ARG A 1 397 ? 15.289 34.875 14.664 1 80.19 397 ARG A N 1
ATOM 3127 C CA . ARG A 1 397 ? 15.141 36.062 13.852 1 80.19 397 ARG A CA 1
ATOM 3128 C C . ARG A 1 397 ? 16.375 36.938 13.969 1 80.19 397 ARG A C 1
ATOM 3130 O O . ARG A 1 397 ? 16.75 37.656 13.016 1 80.19 397 ARG A O 1
ATOM 3137 N N . THR A 1 398 ? 17.031 36.969 15.07 1 79.44 398 THR A N 1
ATOM 3138 C CA . THR A 1 398 ? 18.094 37.938 15.281 1 79.44 398 THR A CA 1
ATOM 3139 C C . THR A 1 398 ? 19.438 37.281 15.469 1 79.44 398 THR A C 1
ATOM 3141 O O . THR A 1 398 ? 20.453 37.938 15.688 1 79.44 398 THR A O 1
ATOM 3144 N N . ARG A 1 399 ? 19.5 36.031 15.422 1 82.94 399 ARG A N 1
ATOM 3145 C CA . ARG A 1 399 ? 20.75 35.312 15.664 1 82.94 399 ARG A CA 1
ATOM 3146 C C . ARG A 1 399 ? 21 34.25 14.586 1 82.94 399 ARG A C 1
ATOM 3148 O O . ARG A 1 399 ? 20.047 33.656 14.078 1 82.94 399 ARG A O 1
ATOM 3155 N N . GLN A 1 400 ? 22.203 34.188 14.203 1 90.12 400 GLN A N 1
ATOM 3156 C CA . GLN A 1 400 ? 22.641 33.125 13.281 1 90.12 400 GLN A CA 1
ATOM 3157 C C . GLN A 1 400 ? 23.875 32.406 13.828 1 90.12 400 GLN A C 1
ATOM 3159 O O . GLN A 1 400 ? 24.688 33 14.523 1 90.12 400 GLN A O 1
ATOM 3164 N N . SER A 1 401 ? 23.891 31.219 13.648 1 93.06 401 SER A N 1
ATOM 3165 C CA . SER A 1 401 ? 25 30.359 14.016 1 93.06 401 SER A CA 1
ATOM 3166 C C . SER A 1 401 ? 25.156 29.203 13.031 1 93.06 401 SER A C 1
ATOM 3168 O O . SER A 1 401 ? 24.297 28.984 12.18 1 93.06 401 SER A O 1
ATOM 3170 N N . VAL A 1 402 ? 26.312 28.625 13.125 1 96.94 402 VAL A N 1
ATOM 3171 C CA . VAL A 1 402 ? 26.453 27.359 12.422 1 96.94 402 VAL A CA 1
ATOM 3172 C C . VAL A 1 402 ? 25.844 26.234 13.273 1 96.94 402 VAL A C 1
ATOM 3174 O O . VAL A 1 402 ? 26.5 25.734 14.195 1 96.94 402 VAL A O 1
ATOM 3177 N N . HIS A 1 403 ? 24.672 25.875 12.945 1 96.25 403 HIS A N 1
ATOM 3178 C CA . HIS A 1 403 ? 23.938 24.891 13.727 1 96.25 403 HIS A CA 1
ATOM 3179 C C . HIS A 1 403 ? 24.344 23.469 13.352 1 96.25 403 HIS A C 1
ATOM 3181 O O . HIS A 1 403 ? 24.438 23.141 12.172 1 96.25 403 HIS A O 1
ATOM 3187 N N . THR A 1 404 ? 24.516 22.594 14.32 1 97.69 404 THR A N 1
ATOM 3188 C CA . THR A 1 404 ? 24.875 21.188 14.109 1 97.69 404 THR A CA 1
ATOM 3189 C C . THR A 1 404 ? 23.828 20.469 13.273 1 97.69 404 THR A C 1
ATOM 3191 O O . THR A 1 404 ? 24.156 19.719 12.352 1 97.69 404 THR A O 1
ATOM 3194 N N . TYR A 1 405 ? 22.594 20.75 13.562 1 97.19 405 TYR A N 1
ATOM 3195 C CA . TYR A 1 405 ? 21.5 20.141 12.812 1 97.19 405 TYR A CA 1
ATOM 3196 C C . TYR A 1 405 ? 21.562 20.531 11.344 1 97.19 405 TYR A C 1
ATOM 3198 O O . TYR A 1 405 ? 21.422 19.672 10.461 1 97.19 405 TYR A O 1
ATOM 3206 N N . SER A 1 406 ? 21.734 21.766 11.023 1 97.75 406 SER A N 1
ATOM 3207 C CA . SER A 1 406 ? 21.844 22.234 9.641 1 97.75 406 SER A CA 1
ATOM 3208 C C . SER A 1 406 ? 23 21.562 8.914 1 97.75 406 SER A C 1
ATOM 3210 O O . SER A 1 406 ? 22.875 21.125 7.773 1 97.75 406 SER A O 1
ATOM 3212 N N . ALA A 1 407 ? 24.125 21.531 9.609 1 98.38 407 ALA A N 1
ATOM 3213 C CA . ALA A 1 407 ? 25.312 20.891 9.031 1 98.38 407 ALA A CA 1
ATOM 3214 C C . ALA A 1 407 ? 25.062 19.422 8.766 1 98.38 407 ALA A C 1
ATOM 3216 O O . ALA A 1 407 ? 25.469 18.891 7.719 1 98.38 407 ALA A O 1
ATOM 3217 N N . ALA A 1 408 ? 24.453 18.766 9.703 1 98.38 408 ALA A N 1
ATOM 3218 C CA . ALA A 1 408 ? 24.141 17.344 9.547 1 98.38 408 ALA A CA 1
ATOM 3219 C C . ALA A 1 408 ? 23.203 17.109 8.367 1 98.38 408 ALA A C 1
ATOM 3221 O O . ALA A 1 408 ? 23.328 16.094 7.664 1 98.38 408 ALA A O 1
ATOM 3222 N N . MET A 1 409 ? 22.281 18 8.172 1 98.12 409 MET A N 1
ATOM 3223 C CA . MET A 1 409 ? 21.375 17.891 7.035 1 98.12 409 MET A CA 1
ATOM 3224 C C . MET A 1 409 ? 22.141 18.062 5.723 1 98.12 409 MET A C 1
ATOM 3226 O O . MET A 1 409 ? 21.844 17.375 4.742 1 98.12 409 MET A O 1
ATOM 3230 N N . CYS A 1 410 ? 23.062 18.953 5.688 1 98.5 410 CYS A N 1
ATOM 3231 C CA . CYS A 1 410 ? 23.906 19.094 4.508 1 98.5 410 CYS A CA 1
ATOM 3232 C C . CYS A 1 410 ? 24.734 17.844 4.266 1 98.5 410 CYS A C 1
ATOM 3234 O O . CYS A 1 410 ? 24.938 17.438 3.121 1 98.5 410 CYS A O 1
ATOM 3236 N N . TRP A 1 411 ? 25.25 17.266 5.355 1 98.75 411 TRP A N 1
ATOM 3237 C CA . TRP A 1 411 ? 25.938 15.977 5.254 1 98.75 411 TRP A CA 1
ATOM 3238 C C . TRP A 1 411 ? 25.031 14.922 4.613 1 98.75 411 TRP A C 1
ATOM 3240 O O . TRP A 1 411 ? 25.453 14.211 3.695 1 98.75 411 TRP A O 1
ATOM 3250 N N . ALA A 1 412 ? 23.828 14.852 5.109 1 98 412 ALA A N 1
ATOM 3251 C CA . ALA A 1 412 ? 22.875 13.875 4.605 1 98 412 ALA A CA 1
ATOM 3252 C C . ALA A 1 412 ? 22.609 14.086 3.119 1 98 412 ALA A C 1
ATOM 3254 O O . ALA A 1 412 ? 22.422 13.117 2.373 1 98 412 ALA A O 1
ATOM 3255 N N . ALA A 1 413 ? 22.531 15.352 2.713 1 97.75 413 ALA A N 1
ATOM 3256 C CA . ALA A 1 413 ? 22.344 15.648 1.296 1 97.75 413 ALA A CA 1
ATOM 3257 C C . ALA A 1 413 ? 23.422 14.992 0.445 1 97.75 413 ALA A C 1
ATOM 3259 O O . ALA A 1 413 ? 23.125 14.289 -0.522 1 97.75 413 ALA A O 1
ATOM 3260 N N . CYS A 1 414 ? 24.672 15.18 0.854 1 98.44 414 CYS A N 1
ATOM 3261 C CA . CYS A 1 414 ? 25.797 14.641 0.098 1 98.44 414 CYS A CA 1
ATOM 3262 C C . CYS A 1 414 ? 25.797 13.117 0.136 1 98.44 414 CYS A C 1
ATOM 3264 O O . CYS A 1 414 ? 26 12.469 -0.89 1 98.44 414 CYS A O 1
ATOM 3266 N N . ASP A 1 415 ? 25.562 12.602 1.27 1 98 415 ASP A N 1
ATOM 3267 C CA . ASP A 1 415 ? 25.562 11.148 1.444 1 98 415 ASP A CA 1
ATOM 3268 C C . ASP A 1 415 ? 24.484 10.5 0.576 1 98 415 ASP A C 1
ATOM 3270 O O . ASP A 1 415 ? 24.75 9.5 -0.095 1 98 415 ASP A O 1
ATOM 3274 N N . ARG A 1 416 ? 23.312 11.039 0.575 1 97.06 416 ARG A N 1
ATOM 3275 C CA . ARG A 1 416 ? 22.203 10.445 -0.147 1 97.06 416 ARG A CA 1
ATOM 3276 C C . ARG A 1 416 ? 22.328 10.688 -1.647 1 97.06 416 ARG A C 1
ATOM 3278 O O . ARG A 1 416 ? 21.766 9.938 -2.451 1 97.06 416 ARG A O 1
ATOM 3285 N N . LEU A 1 417 ? 22.938 11.766 -2.035 1 97.56 417 LEU A N 1
ATOM 3286 C CA . LEU A 1 417 ? 23.281 11.93 -3.445 1 97.56 417 LEU A CA 1
ATOM 3287 C C . LEU A 1 417 ? 24.156 10.781 -3.926 1 97.56 417 LEU A C 1
ATOM 3289 O O . LEU A 1 417 ? 24.016 10.305 -5.055 1 97.56 417 LEU A O 1
ATOM 3293 N N . GLY A 1 418 ? 25.109 10.391 -3.078 1 97.56 418 GLY A N 1
ATOM 3294 C CA . GLY A 1 418 ? 25.906 9.219 -3.398 1 97.56 418 GLY A CA 1
ATOM 3295 C C . GLY A 1 418 ? 25.062 7.977 -3.643 1 97.56 418 GLY A C 1
ATOM 3296 O O . GLY A 1 418 ? 25.297 7.246 -4.605 1 97.56 418 GLY A O 1
ATOM 3297 N N . ASN A 1 419 ? 24.109 7.758 -2.779 1 95.56 419 ASN A N 1
ATOM 3298 C CA . ASN A 1 419 ? 23.203 6.625 -2.936 1 95.56 419 ASN A CA 1
ATOM 3299 C C . ASN A 1 419 ? 22.422 6.707 -4.242 1 95.56 419 ASN A C 1
ATOM 3301 O O . ASN A 1 419 ? 22.25 5.699 -4.93 1 95.56 419 ASN A O 1
ATOM 3305 N N . ALA A 1 420 ? 21.906 7.902 -4.555 1 96.56 420 ALA A N 1
ATOM 3306 C CA . ALA A 1 420 ? 21.156 8.109 -5.793 1 96.56 420 ALA A CA 1
ATOM 3307 C C . ALA A 1 420 ? 22.016 7.82 -7.016 1 96.56 420 ALA A C 1
ATOM 3309 O O . ALA A 1 420 ? 21.562 7.172 -7.965 1 96.56 420 ALA A O 1
ATOM 3310 N N . ALA A 1 421 ? 23.266 8.305 -6.969 1 97.75 421 ALA A N 1
ATOM 3311 C CA . ALA A 1 421 ? 24.203 8.062 -8.055 1 97.75 421 ALA A CA 1
ATOM 3312 C C . ALA A 1 421 ? 24.453 6.57 -8.258 1 97.75 421 ALA A C 1
ATOM 3314 O O . ALA A 1 421 ? 24.453 6.078 -9.383 1 97.75 421 ALA A O 1
ATOM 3315 N N . HIS A 1 422 ? 24.625 5.906 -7.188 1 95.31 422 HIS A N 1
ATOM 3316 C CA . HIS A 1 422 ? 24.828 4.461 -7.25 1 95.31 422 HIS A CA 1
ATOM 3317 C C . HIS A 1 422 ? 23.625 3.754 -7.852 1 95.31 422 HIS A C 1
ATOM 3319 O O . HIS A 1 422 ? 23.781 2.828 -8.648 1 95.31 422 HIS A O 1
ATOM 3325 N N . ALA A 1 423 ? 22.484 4.176 -7.52 1 94.06 423 ALA A N 1
ATOM 3326 C CA . ALA A 1 423 ? 21.234 3.555 -7.973 1 94.06 423 ALA A CA 1
ATOM 3327 C C . ALA A 1 423 ? 21.094 3.66 -9.484 1 94.06 423 ALA A C 1
ATOM 3329 O O . ALA A 1 423 ? 20.5 2.787 -10.117 1 94.06 423 ALA A O 1
ATOM 3330 N N . ILE A 1 424 ? 21.641 4.723 -10.039 1 95.31 424 ILE A N 1
ATOM 3331 C CA . ILE A 1 424 ? 21.469 4.898 -11.477 1 95.31 424 ILE A CA 1
ATOM 3332 C C . ILE A 1 424 ? 22.766 4.562 -12.203 1 95.31 424 ILE A C 1
ATOM 3334 O O . ILE A 1 424 ? 22.969 4.957 -13.359 1 95.31 424 ILE A O 1
ATOM 3338 N N . GLY A 1 425 ? 23.781 3.977 -11.508 1 95.81 425 GLY A N 1
ATOM 3339 C CA . GLY A 1 425 ? 24.969 3.398 -12.125 1 95.81 425 GLY A CA 1
ATOM 3340 C C . GLY A 1 425 ? 26.078 4.406 -12.344 1 95.81 425 GLY A C 1
ATOM 3341 O O . GLY A 1 425 ? 26.922 4.215 -13.211 1 95.81 425 GLY A O 1
ATOM 3342 N N . LEU A 1 426 ? 26.016 5.523 -11.656 1 97.56 426 LEU A N 1
ATOM 3343 C CA . LEU A 1 426 ? 27.062 6.531 -11.766 1 97.56 426 LEU A CA 1
ATOM 3344 C C . LEU A 1 426 ? 28.078 6.391 -10.633 1 97.56 426 LEU A C 1
ATOM 3346 O O . LEU A 1 426 ? 28.125 7.23 -9.734 1 97.56 426 LEU A O 1
ATOM 3350 N N . ASP A 1 427 ? 28.953 5.523 -10.75 1 97.38 427 ASP A N 1
ATOM 3351 C CA . ASP A 1 427 ? 29.875 5.137 -9.688 1 97.38 427 ASP A CA 1
ATOM 3352 C C . ASP A 1 427 ? 30.859 6.258 -9.367 1 97.38 427 ASP A C 1
ATOM 3354 O O . ASP A 1 427 ? 31.219 6.473 -8.211 1 97.38 427 ASP A O 1
ATOM 3358 N N . ASP A 1 428 ? 31.297 6.945 -10.367 1 97.88 428 ASP A N 1
ATOM 3359 C CA . ASP A 1 428 ? 32.219 8.055 -10.156 1 97.88 428 ASP A CA 1
ATOM 3360 C C . ASP A 1 428 ? 31.562 9.172 -9.352 1 97.88 428 ASP A C 1
ATOM 3362 O O . ASP A 1 428 ? 32.188 9.75 -8.461 1 97.88 428 ASP A O 1
ATOM 3366 N N . ARG A 1 429 ? 30.312 9.438 -9.75 1 97.94 429 ARG A N 1
ATOM 3367 C CA . ARG A 1 429 ? 29.578 10.469 -9.023 1 97.94 429 ARG A CA 1
ATOM 3368 C C . ARG A 1 429 ? 29.281 10.023 -7.594 1 97.94 429 ARG A C 1
ATOM 3370 O O . ARG A 1 429 ? 29.266 10.844 -6.672 1 97.94 429 ARG A O 1
ATOM 3377 N N . ALA A 1 430 ? 29.016 8.742 -7.453 1 98.12 430 ALA A N 1
ATOM 3378 C CA . ALA A 1 430 ? 28.797 8.195 -6.117 1 98.12 430 ALA A CA 1
ATOM 3379 C C . ALA A 1 430 ? 30.031 8.398 -5.23 1 98.12 430 ALA A C 1
ATOM 3381 O O . ALA A 1 430 ? 29.906 8.805 -4.074 1 98.12 430 ALA A O 1
ATOM 3382 N N . ALA A 1 431 ? 31.156 8.148 -5.77 1 98.31 431 ALA A N 1
ATOM 3383 C CA . ALA A 1 431 ? 32.406 8.336 -5.039 1 98.31 431 ALA A CA 1
ATOM 3384 C C . ALA A 1 431 ? 32.625 9.812 -4.719 1 98.31 431 ALA A C 1
ATOM 3386 O O . ALA A 1 431 ? 33.062 10.156 -3.613 1 98.31 431 ALA A O 1
ATOM 3387 N N . PHE A 1 432 ? 32.344 10.688 -5.664 1 98.56 432 PHE A N 1
ATOM 3388 C CA . PHE A 1 432 ? 32.5 12.125 -5.523 1 98.56 432 PHE A CA 1
ATOM 3389 C C . PHE A 1 432 ? 31.688 12.648 -4.352 1 98.56 432 PHE A C 1
ATOM 3391 O O . PHE A 1 432 ? 32.219 13.32 -3.465 1 98.56 432 PHE A O 1
ATOM 3398 N N . TRP A 1 433 ? 30.469 12.312 -4.332 1 98.56 433 TRP A N 1
ATOM 3399 C CA . TRP A 1 433 ? 29.578 12.797 -3.285 1 98.56 433 TRP A CA 1
ATOM 3400 C C . TRP A 1 433 ? 29.875 12.109 -1.955 1 98.56 433 TRP A C 1
ATOM 3402 O O . TRP A 1 433 ? 29.719 12.711 -0.891 1 98.56 433 TRP A O 1
ATOM 3412 N N . GLY A 1 434 ? 30.297 10.875 -2.008 1 98.38 434 GLY A N 1
ATOM 3413 C CA . GLY A 1 434 ? 30.734 10.18 -0.805 1 98.38 434 GLY A CA 1
ATOM 3414 C C . GLY A 1 434 ? 31.906 10.852 -0.121 1 98.38 434 GLY A C 1
ATOM 3415 O O . GLY A 1 434 ? 31.969 10.93 1.108 1 98.38 434 GLY A O 1
ATOM 3416 N N . GLU A 1 435 ? 32.812 11.32 -0.874 1 98.56 435 GLU A N 1
ATOM 3417 C CA . GLU A 1 435 ? 33.969 12.023 -0.346 1 98.56 435 GLU A CA 1
ATOM 3418 C C . GLU A 1 435 ? 33.562 13.336 0.328 1 98.56 435 GLU A C 1
ATOM 3420 O O . GLU A 1 435 ? 34.094 13.688 1.385 1 98.56 435 GLU A O 1
ATOM 3425 N N . ARG A 1 436 ? 32.656 13.992 -0.292 1 98.5 436 ARG A N 1
ATOM 3426 C CA . ARG A 1 436 ? 32.156 15.234 0.286 1 98.5 436 ARG A CA 1
ATOM 3427 C C . ARG A 1 436 ? 31.422 14.977 1.59 1 98.5 436 ARG A C 1
ATOM 3429 O O . ARG A 1 436 ? 31.594 15.711 2.566 1 98.5 436 ARG A O 1
ATOM 3436 N N . ALA A 1 437 ? 30.625 13.969 1.576 1 98.62 437 ALA A N 1
ATOM 3437 C CA . ALA A 1 437 ? 29.922 13.586 2.799 1 98.62 437 ALA A CA 1
ATOM 3438 C C . ALA A 1 437 ? 30.906 13.273 3.92 1 98.62 437 ALA A C 1
ATOM 3440 O O . ALA A 1 437 ? 30.719 13.703 5.062 1 98.62 437 ALA A O 1
ATOM 3441 N N . ALA A 1 438 ? 31.953 12.555 3.59 1 98.62 438 ALA A N 1
ATOM 3442 C CA . ALA A 1 438 ? 32.969 12.188 4.578 1 98.62 438 ALA A CA 1
ATOM 3443 C C . ALA A 1 438 ? 33.656 13.43 5.145 1 98.62 438 ALA A C 1
ATOM 3445 O O . ALA A 1 438 ? 33.938 13.508 6.344 1 98.62 438 ALA A O 1
ATOM 3446 N N . ALA A 1 439 ? 33.906 14.352 4.297 1 98.69 439 ALA A N 1
ATOM 3447 C CA . ALA A 1 439 ? 34.531 15.594 4.715 1 98.69 439 ALA A CA 1
ATOM 3448 C C . ALA A 1 439 ? 33.656 16.375 5.664 1 98.69 439 ALA A C 1
ATOM 3450 O O . ALA A 1 439 ? 34.125 16.922 6.672 1 98.69 439 ALA A O 1
ATOM 3451 N N . ILE A 1 440 ? 32.406 16.531 5.332 1 98.75 440 ILE A N 1
ATOM 3452 C CA . ILE A 1 440 ? 31.453 17.234 6.184 1 98.75 440 ILE A CA 1
ATOM 3453 C C . ILE A 1 440 ? 31.344 16.531 7.535 1 98.75 440 ILE A C 1
ATOM 3455 O O . ILE A 1 440 ? 31.328 17.188 8.586 1 98.75 440 ILE A O 1
ATOM 3459 N N . ARG A 1 441 ? 31.219 15.234 7.516 1 98.56 441 ARG A N 1
ATOM 3460 C CA . ARG A 1 441 ? 31.109 14.461 8.75 1 98.56 441 ARG A CA 1
ATOM 3461 C C . ARG A 1 441 ? 32.312 14.742 9.672 1 98.56 441 ARG A C 1
ATOM 3463 O O . ARG A 1 441 ? 32.125 14.984 10.867 1 98.56 441 ARG A O 1
ATOM 3470 N N . GLU A 1 442 ? 33.469 14.734 9.109 1 98.38 442 GLU A N 1
ATOM 3471 C CA . GLU A 1 442 ? 34.688 15.016 9.891 1 98.38 442 GLU A CA 1
ATOM 3472 C C . GLU A 1 442 ? 34.625 16.406 10.508 1 98.38 442 GLU A C 1
ATOM 3474 O O . GLU A 1 442 ? 34.969 16.578 11.68 1 98.38 442 GLU A O 1
ATOM 3479 N N . ARG A 1 443 ? 34.188 17.344 9.734 1 98.31 443 ARG A N 1
ATOM 3480 C CA . ARG A 1 443 ? 34.094 18.719 10.219 1 98.31 443 ARG A CA 1
ATOM 3481 C C . ARG A 1 443 ? 33.094 18.844 11.352 1 98.31 443 ARG A C 1
ATOM 3483 O O . ARG A 1 443 ? 33.312 19.547 12.336 1 98.31 443 ARG A O 1
ATOM 3490 N N . ILE A 1 444 ? 31.938 18.219 11.211 1 98.31 444 ILE A N 1
ATOM 3491 C CA . ILE A 1 444 ? 30.891 18.266 12.234 1 98.31 444 ILE A CA 1
ATOM 3492 C C . ILE A 1 444 ? 31.422 17.641 13.531 1 98.31 444 ILE A C 1
ATOM 3494 O O . ILE A 1 444 ? 31.281 18.219 14.609 1 98.31 444 ILE A O 1
ATOM 3498 N N . GLU A 1 445 ? 32.062 16.5 13.43 1 97.31 445 GLU A N 1
ATOM 3499 C CA . GLU A 1 445 ? 32.562 15.797 14.602 1 97.31 445 GLU A CA 1
ATOM 3500 C C . GLU A 1 445 ? 33.625 16.625 15.328 1 97.31 445 GLU A C 1
ATOM 3502 O O . GLU A 1 445 ? 33.656 16.656 16.562 1 97.31 445 GLU A O 1
ATOM 3507 N N . GLN A 1 446 ? 34.406 17.344 14.562 1 96.62 446 GLN A N 1
ATOM 3508 C CA . GLN A 1 446 ? 35.469 18.172 15.141 1 96.62 446 GLN A CA 1
ATOM 3509 C C . GLN A 1 446 ? 34.875 19.406 15.82 1 96.62 446 GLN A C 1
ATOM 3511 O O . GLN A 1 446 ? 35.344 19.797 16.891 1 96.62 446 GLN A O 1
ATOM 3516 N N . ALA A 1 447 ? 33.906 19.953 15.234 1 97.5 447 ALA A N 1
ATOM 3517 C CA . ALA A 1 447 ? 33.438 21.25 15.672 1 97.5 447 ALA A CA 1
ATOM 3518 C C . ALA A 1 447 ? 32.344 21.125 16.719 1 97.5 447 ALA A C 1
ATOM 3520 O O . ALA A 1 447 ? 32.219 21.969 17.625 1 97.5 447 ALA A O 1
ATOM 3521 N N . ALA A 1 448 ? 31.531 20.125 16.609 1 97.19 448 ALA A N 1
ATOM 3522 C CA . ALA A 1 448 ? 30.328 20.047 17.438 1 97.19 448 ALA A CA 1
ATOM 3523 C C . ALA A 1 448 ? 30.562 19.188 18.672 1 97.19 448 ALA A C 1
ATOM 3525 O O . ALA A 1 448 ? 29.859 19.328 19.672 1 97.19 448 ALA A O 1
ATOM 3526 N N . TRP A 1 449 ? 31.531 18.281 18.641 1 97.31 449 TRP A N 1
ATOM 3527 C CA . TRP A 1 449 ? 31.812 17.469 19.812 1 97.31 449 TRP A CA 1
ATOM 3528 C C . TRP A 1 449 ? 32.531 18.266 20.891 1 97.31 449 TRP A C 1
ATOM 3530 O O . TRP A 1 449 ? 33.562 18.906 20.625 1 97.31 449 TRP A O 1
ATOM 3540 N N . CYS A 1 450 ? 31.984 18.219 22.047 1 97.19 450 CYS A N 1
ATOM 3541 C CA . CYS A 1 450 ? 32.594 18.875 23.203 1 97.19 450 CYS A CA 1
ATOM 3542 C C . CYS A 1 450 ? 33.188 17.859 24.172 1 97.19 450 CYS A C 1
ATOM 3544 O O . CYS A 1 450 ? 32.469 17.328 25.031 1 97.19 450 CYS A O 1
ATOM 3546 N N . PRO A 1 451 ? 34.438 17.734 24.219 1 95.44 451 PRO A N 1
ATOM 3547 C CA . PRO A 1 451 ? 35.031 16.703 25.047 1 95.44 451 PRO A CA 1
ATOM 3548 C C . PRO A 1 451 ? 34.875 16.969 26.547 1 95.44 451 PRO A C 1
ATOM 3550 O O . PRO A 1 451 ? 34.781 16.031 27.344 1 95.44 451 PRO A O 1
ATOM 3553 N N . GLU A 1 452 ? 34.906 18.172 26.875 1 95.81 452 GLU A N 1
ATOM 3554 C CA . GLU A 1 452 ? 34.812 18.547 28.281 1 95.81 452 GLU A CA 1
ATOM 3555 C C . GLU A 1 452 ? 33.469 18.156 28.891 1 95.81 452 GLU A C 1
ATOM 3557 O O . GLU A 1 452 ? 33.438 17.672 30.016 1 95.81 452 GLU A O 1
ATOM 3562 N N . THR A 1 453 ? 32.406 18.344 28.125 1 96 453 THR A N 1
ATOM 3563 C CA . THR A 1 453 ? 31.078 18.031 28.641 1 96 453 THR A CA 1
ATOM 3564 C C . THR A 1 453 ? 30.562 16.719 28.062 1 96 453 THR A C 1
ATOM 3566 O O . THR A 1 453 ? 29.469 16.266 28.406 1 96 453 THR A O 1
ATOM 3569 N N . GLU A 1 454 ? 31.281 16.125 27.156 1 96.5 454 GLU A N 1
ATOM 3570 C CA . GLU A 1 454 ? 30.984 14.844 26.531 1 96.5 454 GLU A CA 1
ATOM 3571 C C . GLU A 1 454 ? 29.609 14.852 25.875 1 96.5 454 GLU A C 1
ATOM 3573 O O . GLU A 1 454 ? 28.797 13.977 26.125 1 96.5 454 GLU A O 1
ATOM 3578 N N . ARG A 1 455 ? 29.406 15.758 25.109 1 97.19 455 ARG A N 1
ATOM 3579 C CA . ARG A 1 455 ? 28.156 15.844 24.375 1 97.19 455 ARG A CA 1
ATOM 3580 C C . ARG A 1 455 ? 28.344 16.641 23.078 1 97.19 455 ARG A C 1
ATOM 3582 O O . ARG A 1 455 ? 29.297 17.406 22.953 1 97.19 455 ARG A O 1
ATOM 3589 N N . MET A 1 456 ? 27.422 16.406 22.109 1 97.5 456 MET A N 1
ATOM 3590 C CA . MET A 1 456 ? 27.344 17.219 20.906 1 97.5 456 MET A CA 1
ATOM 3591 C C . MET A 1 456 ? 26.703 18.578 21.188 1 97.5 456 MET A C 1
ATOM 3593 O O . MET A 1 456 ? 25.641 18.641 21.828 1 97.5 456 MET A O 1
ATOM 3597 N N . SER A 1 457 ? 27.328 19.594 20.703 1 96.44 457 SER A N 1
ATOM 3598 C CA . SER A 1 457 ? 26.812 20.953 20.891 1 96.44 457 SER A CA 1
ATOM 3599 C C . SER A 1 457 ? 25.766 21.281 19.828 1 96.44 457 SER A C 1
ATOM 3601 O O . SER A 1 457 ? 25.781 20.734 18.734 1 96.44 457 SER A O 1
ATOM 3603 N N . ALA A 1 458 ? 24.875 22.234 20.141 1 94.81 458 ALA A N 1
ATOM 3604 C CA . ALA A 1 458 ? 23.844 22.719 19.219 1 94.81 458 ALA A CA 1
ATOM 3605 C C . ALA A 1 458 ? 24.484 23.469 18.047 1 94.81 458 ALA A C 1
ATOM 3607 O O . ALA A 1 458 ? 23.906 23.531 16.953 1 94.81 458 ALA A O 1
ATOM 3608 N N . THR A 1 459 ? 25.656 24.062 18.297 1 95.69 459 THR A N 1
ATOM 3609 C CA . THR A 1 459 ? 26.344 24.859 17.297 1 95.69 459 THR A CA 1
ATOM 3610 C C . THR A 1 459 ? 27.844 24.531 17.281 1 95.69 459 THR A C 1
ATOM 3612 O O . THR A 1 459 ? 28.328 23.828 18.156 1 95.69 459 THR A O 1
ATOM 3615 N N . PHE A 1 460 ? 28.5 25.062 16.266 1 95.81 460 PHE A N 1
ATOM 3616 C CA . PHE A 1 460 ? 29.938 24.828 16.125 1 95.81 460 PHE A CA 1
ATOM 3617 C C . PHE A 1 460 ? 30.719 25.703 17.109 1 95.81 460 PHE A C 1
ATOM 3619 O O . PHE A 1 460 ? 31.891 25.453 17.359 1 95.81 460 PHE A O 1
ATOM 3626 N N . SER A 1 461 ? 30.234 26.734 17.641 1 89.38 461 SER A N 1
ATOM 3627 C CA . SER A 1 461 ? 30.969 27.688 18.469 1 89.38 461 SER A CA 1
ATOM 3628 C C . SER A 1 461 ? 30.5 27.656 19.922 1 89.38 461 SER A C 1
ATOM 3630 O O . SER A 1 461 ? 30.922 28.484 20.734 1 89.38 461 SER A O 1
ATOM 3632 N N . GLY A 1 462 ? 29.812 26.703 20.312 1 86.81 462 GLY A N 1
ATOM 3633 C CA . GLY A 1 462 ? 29.328 26.719 21.688 1 86.81 462 GLY A CA 1
ATOM 3634 C C . GLY A 1 462 ? 29.109 25.328 22.25 1 86.81 462 GLY A C 1
ATOM 3635 O O . GLY A 1 462 ? 29.688 24.344 21.75 1 86.81 462 GLY A O 1
ATOM 3636 N N . ASP A 1 463 ? 28.438 25.359 23.391 1 93.06 463 ASP A N 1
ATOM 3637 C CA . ASP A 1 463 ? 28.109 24.125 24.094 1 93.06 463 ASP A CA 1
ATOM 3638 C C . ASP A 1 463 ? 26.656 24.141 24.562 1 93.06 463 ASP A C 1
ATOM 3640 O O . ASP A 1 463 ? 26.359 23.75 25.688 1 93.06 463 ASP A O 1
ATOM 3644 N N . ASP A 1 464 ? 25.859 24.578 23.734 1 91.62 464 ASP A N 1
ATOM 3645 C CA . ASP A 1 464 ? 24.453 24.703 24.078 1 91.62 464 ASP A CA 1
ATOM 3646 C C . ASP A 1 464 ? 23.703 23.406 23.781 1 91.62 464 ASP A C 1
ATOM 3648 O O . ASP A 1 464 ? 24.062 22.656 22.875 1 91.62 464 ASP A O 1
ATOM 3652 N N . LEU A 1 465 ? 22.656 23.141 24.594 1 93.19 465 LEU A N 1
ATOM 3653 C CA . LEU A 1 465 ? 21.781 21.984 24.375 1 93.19 465 LEU A CA 1
ATOM 3654 C C . LEU A 1 465 ? 20.656 22.328 23.406 1 93.19 465 LEU A C 1
ATOM 3656 O O . LEU A 1 465 ? 20.141 23.453 23.422 1 93.19 465 LEU A O 1
ATOM 3660 N N . ASP A 1 466 ? 20.375 21.406 22.594 1 94.38 466 ASP A N 1
ATOM 3661 C CA . ASP A 1 466 ? 19.281 21.547 21.641 1 94.38 466 ASP A CA 1
ATOM 3662 C C . ASP A 1 466 ? 18.672 20.188 21.297 1 94.38 466 ASP A C 1
ATOM 3664 O O . ASP A 1 466 ? 19.391 19.234 21 1 94.38 466 ASP A O 1
ATOM 3668 N N . ALA A 1 467 ? 17.328 20.109 21.312 1 95.56 467 ALA A N 1
ATOM 3669 C CA . ALA A 1 467 ? 16.641 18.844 21.078 1 95.56 467 ALA A CA 1
ATOM 3670 C C . ALA A 1 467 ? 16.922 18.328 19.672 1 95.56 467 ALA A C 1
ATOM 3672 O O . ALA A 1 467 ? 16.875 17.125 19.422 1 95.56 467 ALA A O 1
ATOM 3673 N N . SER A 1 468 ? 17.234 19.203 18.719 1 95.69 468 SER A N 1
ATOM 3674 C CA . SER A 1 468 ? 17.422 18.828 17.312 1 95.69 468 SER A CA 1
ATOM 3675 C C . SER A 1 468 ? 18.641 17.922 17.156 1 95.69 468 SER A C 1
ATOM 3677 O O . SER A 1 468 ? 18.766 17.219 16.141 1 95.69 468 SER A O 1
ATOM 3679 N N . VAL A 1 469 ? 19.516 17.922 18.125 1 96.94 469 VAL A N 1
ATOM 3680 C CA . VAL A 1 469 ? 20.719 17.094 18.062 1 96.94 469 VAL A CA 1
ATOM 3681 C C . VAL A 1 469 ? 20.328 15.617 18.141 1 96.94 469 VAL A C 1
ATOM 3683 O O . VAL A 1 469 ? 21.078 14.75 17.688 1 96.94 469 VAL A O 1
ATOM 3686 N N . ILE A 1 470 ? 19.156 15.344 18.641 1 97.12 470 ILE A N 1
ATOM 3687 C CA . ILE A 1 470 ? 18.656 13.977 18.703 1 97.12 470 ILE A CA 1
ATOM 3688 C C . ILE A 1 470 ? 18.484 13.438 17.281 1 97.12 470 ILE A C 1
ATOM 3690 O O . ILE A 1 470 ? 18.609 12.234 17.047 1 97.12 470 ILE A O 1
ATOM 3694 N N . GLN A 1 471 ? 18.281 14.266 16.297 1 96.31 471 GLN A N 1
ATOM 3695 C CA . GLN A 1 471 ? 18.016 13.883 14.922 1 96.31 471 GLN A CA 1
ATOM 3696 C C . GLN A 1 471 ? 19.266 13.297 14.266 1 96.31 471 GLN A C 1
ATOM 3698 O O . GLN A 1 471 ? 19.172 12.688 13.195 1 96.31 471 GLN A O 1
ATOM 3703 N N . LEU A 1 472 ? 20.469 13.422 14.891 1 97.62 472 LEU A N 1
ATOM 3704 C CA . LEU A 1 472 ? 21.672 12.773 14.391 1 97.62 472 LEU A CA 1
ATOM 3705 C C . LEU A 1 472 ? 21.484 11.258 14.352 1 97.62 472 LEU A C 1
ATOM 3707 O O . LEU A 1 472 ? 22.141 10.57 13.57 1 97.62 472 LEU A O 1
ATOM 3711 N N . LEU A 1 473 ? 20.547 10.812 15.203 1 95.75 473 LEU A N 1
ATOM 3712 C CA . LEU A 1 473 ? 20.219 9.391 15.234 1 95.75 473 LEU A CA 1
ATOM 3713 C C . LEU A 1 473 ? 19.391 8.984 14.016 1 95.75 473 LEU A C 1
ATOM 3715 O O . LEU A 1 473 ? 19.75 8.047 13.305 1 95.75 473 LEU A O 1
ATOM 3719 N N . ASP A 1 474 ? 18.359 9.719 13.719 1 92.5 474 ASP A N 1
ATOM 3720 C CA . ASP A 1 474 ? 17.453 9.406 12.617 1 92.5 474 ASP A CA 1
ATOM 3721 C C . ASP A 1 474 ? 18.172 9.539 11.273 1 92.5 474 ASP A C 1
ATOM 3723 O O . ASP A 1 474 ? 17.875 8.797 10.328 1 92.5 474 ASP A O 1
ATOM 3727 N N . LEU A 1 475 ? 19.109 10.461 11.195 1 95.44 475 LEU A N 1
ATOM 3728 C CA . LEU A 1 475 ? 19.875 10.688 9.969 1 95.44 475 LEU A CA 1
ATOM 3729 C C . LEU A 1 475 ? 20.953 9.625 9.805 1 95.44 475 LEU A C 1
ATOM 3731 O O . LEU A 1 475 ? 21.641 9.594 8.781 1 95.44 475 LEU A O 1
ATOM 3735 N N . ARG A 1 476 ? 21.109 8.773 10.859 1 94.88 476 ARG A N 1
ATOM 3736 C CA . ARG A 1 476 ? 22.125 7.73 10.891 1 94.88 476 ARG A CA 1
ATOM 3737 C C . ARG A 1 476 ? 23.531 8.328 10.836 1 94.88 476 ARG A C 1
ATOM 3739 O O . ARG A 1 476 ? 24.422 7.758 10.219 1 94.88 476 ARG A O 1
ATOM 3746 N N . PHE A 1 477 ? 23.609 9.523 11.344 1 97.56 477 PHE A N 1
ATOM 3747 C CA . PHE A 1 477 ? 24.922 10.141 11.516 1 97.56 477 PHE A CA 1
ATOM 3748 C C . PHE A 1 477 ? 25.672 9.484 12.656 1 97.56 477 PHE A C 1
ATOM 3750 O O . PHE A 1 477 ? 26.875 9.242 12.547 1 97.56 477 PHE A O 1
ATOM 3757 N N . LEU A 1 478 ? 24.984 9.289 13.758 1 97.31 478 LEU A N 1
ATOM 3758 C CA . LEU A 1 478 ? 25.484 8.5 14.875 1 97.31 478 LEU A CA 1
ATOM 3759 C C . LEU A 1 478 ? 24.625 7.27 15.109 1 97.31 478 LEU A C 1
ATOM 3761 O O . LEU A 1 478 ? 23.391 7.344 15 1 97.31 478 LEU A O 1
ATOM 3765 N N . ALA A 1 479 ? 25.234 6.184 15.492 1 96.5 479 ALA A N 1
ATOM 3766 C CA . ALA A 1 479 ? 24.516 4.953 15.812 1 96.5 479 ALA A CA 1
ATOM 3767 C C . ALA A 1 479 ? 23.922 5.016 17.219 1 96.5 479 ALA A C 1
ATOM 3769 O O . ALA A 1 479 ? 24.406 5.77 18.062 1 96.5 479 ALA A O 1
ATOM 3770 N N . PRO A 1 480 ? 22.891 4.262 17.422 1 96.31 480 PRO A N 1
ATOM 3771 C CA . PRO A 1 480 ? 22.25 4.277 18.734 1 96.31 480 PRO A CA 1
ATOM 3772 C C . PRO A 1 480 ? 23.203 3.875 19.859 1 96.31 480 PRO A C 1
ATOM 3774 O O . PRO A 1 480 ? 23.031 4.32 21 1 96.31 480 PRO A O 1
ATOM 3777 N N . ASP A 1 481 ? 24.156 3.012 19.516 1 96.62 481 ASP A N 1
ATOM 3778 C CA . ASP A 1 481 ? 25.062 2.521 20.547 1 96.62 481 ASP A CA 1
ATOM 3779 C C . ASP A 1 481 ? 26.359 3.334 20.578 1 96.62 481 ASP A C 1
ATOM 3781 O O . ASP A 1 481 ? 27.281 3.02 21.328 1 96.62 481 ASP A O 1
ATOM 3785 N N . ASP A 1 482 ? 26.484 4.387 19.75 1 97.19 482 ASP A N 1
ATOM 3786 C CA . ASP A 1 482 ? 27.625 5.297 19.797 1 97.19 482 ASP A CA 1
ATOM 3787 C C . ASP A 1 482 ? 27.688 6.012 21.141 1 97.19 482 ASP A C 1
ATOM 3789 O O . ASP A 1 482 ? 26.75 6.688 21.547 1 97.19 482 ASP A O 1
ATOM 3793 N N . PRO A 1 483 ? 28.859 5.855 21.828 1 97.06 483 PRO A N 1
ATOM 3794 C CA . PRO A 1 483 ? 28.953 6.477 23.156 1 97.06 483 PRO A CA 1
ATOM 3795 C C . PRO A 1 483 ? 28.75 7.988 23.109 1 97.06 483 PRO A C 1
ATOM 3797 O O . PRO A 1 483 ? 28.234 8.57 24.062 1 97.06 483 PRO A O 1
ATOM 3800 N N . ARG A 1 484 ? 29.188 8.609 22.125 1 97.44 484 ARG A N 1
ATOM 3801 C CA . ARG A 1 484 ? 28.984 10.055 21.984 1 97.44 484 ARG A CA 1
ATOM 3802 C C . ARG A 1 484 ? 27.5 10.398 21.953 1 97.44 484 ARG A C 1
ATOM 3804 O O . ARG A 1 484 ? 27.094 11.422 22.516 1 97.44 484 ARG A O 1
ATOM 3811 N N . PHE A 1 485 ? 26.641 9.594 21.281 1 97.88 485 PHE A N 1
ATOM 3812 C CA . PHE A 1 485 ? 25.203 9.836 21.234 1 97.88 485 PHE A CA 1
ATOM 3813 C C . PHE A 1 485 ? 24.547 9.562 22.578 1 97.88 485 PHE A C 1
ATOM 3815 O O . PHE A 1 485 ? 23.688 10.328 23.031 1 97.88 485 PHE A O 1
ATOM 3822 N N . VAL A 1 486 ? 24.953 8.516 23.188 1 97.81 486 VAL A N 1
ATOM 3823 C CA . VAL A 1 486 ? 24.359 8.109 24.469 1 97.81 486 VAL A CA 1
ATOM 3824 C C . VAL A 1 486 ? 24.562 9.211 25.5 1 97.81 486 VAL A C 1
ATOM 3826 O O . VAL A 1 486 ? 23.625 9.586 26.219 1 97.81 486 VAL A O 1
ATOM 3829 N N . SER A 1 487 ? 25.781 9.703 25.547 1 97.94 487 SER A N 1
ATOM 3830 C CA . SER A 1 487 ? 26.062 10.758 26.5 1 97.94 487 SER A CA 1
ATOM 3831 C C . SER A 1 487 ? 25.359 12.055 26.125 1 97.94 487 SER A C 1
ATOM 3833 O O . SER A 1 487 ? 24.922 12.812 27 1 97.94 487 SER A O 1
ATOM 3835 N N . THR A 1 488 ? 25.266 12.359 24.875 1 97.81 488 THR A N 1
ATOM 3836 C CA . THR A 1 488 ? 24.547 13.531 24.406 1 97.81 488 THR A CA 1
ATOM 3837 C C . THR A 1 488 ? 23.078 13.445 24.797 1 97.81 488 THR A C 1
ATOM 3839 O O . THR A 1 488 ? 22.5 14.43 25.266 1 97.81 488 THR A O 1
ATOM 3842 N N . LEU A 1 489 ? 22.453 12.266 24.594 1 97.75 489 LEU A N 1
ATOM 3843 C CA . LEU A 1 489 ? 21.047 12.055 24.938 1 97.75 489 LEU A CA 1
ATOM 3844 C C . LEU A 1 489 ? 20.812 12.273 26.422 1 97.75 489 LEU A C 1
ATOM 3846 O O . LEU A 1 489 ? 19.828 12.914 26.812 1 97.75 489 LEU A O 1
ATOM 3850 N N . ALA A 1 490 ? 21.688 11.789 27.188 1 97.38 490 ALA A N 1
ATOM 3851 C CA . ALA A 1 490 ? 21.578 11.961 28.641 1 97.38 490 ALA A CA 1
ATOM 3852 C C . ALA A 1 490 ? 21.625 13.438 29.016 1 97.38 490 ALA A C 1
ATOM 3854 O O . ALA A 1 490 ? 20.859 13.891 29.875 1 97.38 490 ALA A O 1
ATOM 3855 N N . ALA A 1 491 ? 22.516 14.164 28.406 1 96.75 491 ALA A N 1
ATOM 3856 C CA . ALA A 1 491 ? 22.641 15.594 28.672 1 96.75 491 ALA A CA 1
ATOM 3857 C C . ALA A 1 491 ? 21.375 16.344 28.25 1 96.75 491 ALA A C 1
ATOM 3859 O O . ALA A 1 491 ? 20.922 17.234 28.969 1 96.75 491 ALA A O 1
ATOM 3860 N N . ILE A 1 492 ? 20.859 15.977 27.141 1 96.38 492 ILE A N 1
ATOM 3861 C CA . ILE A 1 492 ? 19.656 16.625 26.625 1 96.38 492 ILE A CA 1
ATOM 3862 C C . ILE A 1 492 ? 18.469 16.328 27.547 1 96.38 492 ILE A C 1
ATOM 3864 O O . ILE A 1 492 ? 17.672 17.219 27.859 1 96.38 492 ILE A O 1
ATOM 3868 N N . GLU A 1 493 ? 18.312 15.125 27.969 1 95.56 493 GLU A N 1
ATOM 3869 C CA . GLU A 1 493 ? 17.234 14.758 28.875 1 95.56 493 GLU A CA 1
ATOM 3870 C C . GLU A 1 493 ? 17.312 15.562 30.172 1 95.56 493 GLU A C 1
ATOM 3872 O O . GLU A 1 493 ? 16.297 16.109 30.625 1 95.56 493 GLU A O 1
ATOM 3877 N N . GLN A 1 494 ? 18.484 15.617 30.656 1 94.69 494 GLN A N 1
ATOM 3878 C CA . GLN A 1 494 ? 18.672 16.312 31.922 1 94.69 494 GLN A CA 1
ATOM 3879 C C . GLN A 1 494 ? 18.391 17.812 31.766 1 94.69 494 GLN A C 1
ATOM 3881 O O . GLN A 1 494 ? 17.797 18.422 32.656 1 94.69 494 GLN A O 1
ATOM 3886 N N . GLY A 1 495 ? 18.781 18.312 30.688 1 93.25 495 GLY A N 1
ATOM 3887 C CA . GLY A 1 495 ? 18.719 19.766 30.531 1 93.25 495 GLY A CA 1
ATOM 3888 C C . GLY A 1 495 ? 17.391 20.25 29.984 1 93.25 495 GLY A C 1
ATOM 3889 O O . GLY A 1 495 ? 16.984 21.375 30.266 1 93.25 495 GLY A O 1
ATOM 3890 N N . LEU A 1 496 ? 16.719 19.453 29.234 1 93.12 496 LEU A N 1
ATOM 3891 C CA . LEU A 1 496 ? 15.594 20 28.469 1 93.12 496 LEU A CA 1
ATOM 3892 C C . LEU A 1 496 ? 14.297 19.281 28.828 1 93.12 496 LEU A C 1
ATOM 3894 O O . LEU A 1 496 ? 13.211 19.75 28.484 1 93.12 496 LEU A O 1
ATOM 3898 N N . ARG A 1 497 ? 14.336 18.172 29.422 1 92.12 497 ARG A N 1
ATOM 3899 C CA . ARG A 1 497 ? 13.125 17.422 29.734 1 92.12 497 ARG A CA 1
ATOM 3900 C C . ARG A 1 497 ? 12.383 18.031 30.922 1 92.12 497 ARG A C 1
ATOM 3902 O O . ARG A 1 497 ? 13 18.438 31.906 1 92.12 497 ARG A O 1
ATOM 3909 N N . ARG A 1 498 ? 11.164 18.219 30.797 1 88.88 498 ARG A N 1
ATOM 3910 C CA . ARG A 1 498 ? 10.242 18.641 31.859 1 88.88 498 ARG A CA 1
ATOM 3911 C C . ARG A 1 498 ? 9.109 17.641 32.031 1 88.88 498 ARG A C 1
ATOM 3913 O O . ARG A 1 498 ? 8.109 17.688 31.328 1 88.88 498 ARG A O 1
ATOM 3920 N N . GLY A 1 499 ? 9.219 16.719 32.969 1 87.94 499 GLY A N 1
ATOM 3921 C CA . GLY A 1 499 ? 8.25 15.641 33.094 1 87.94 499 GLY A CA 1
ATOM 3922 C C . GLY A 1 499 ? 8.219 14.727 31.875 1 87.94 499 GLY A C 1
ATOM 3923 O O . GLY A 1 499 ? 9.234 14.133 31.516 1 87.94 499 GLY A O 1
ATOM 3924 N N . SER A 1 500 ? 7.062 14.781 31.297 1 90.5 500 SER A N 1
ATOM 3925 C CA . SER A 1 500 ? 6.875 13.898 30.141 1 90.5 500 SER A CA 1
ATOM 3926 C C . SER A 1 500 ? 7.098 14.641 28.844 1 90.5 500 SER A C 1
ATOM 3928 O O . SER A 1 500 ? 6.832 14.109 27.766 1 90.5 500 SER A O 1
ATOM 3930 N N . HIS A 1 501 ? 7.609 15.852 28.984 1 91 501 HIS A N 1
ATOM 3931 C CA . HIS A 1 501 ? 7.711 16.688 27.797 1 91 501 HIS A CA 1
ATOM 3932 C C . HIS A 1 501 ? 9.125 17.234 27.625 1 91 501 HIS A C 1
ATOM 3934 O O . HIS A 1 501 ? 9.922 17.203 28.562 1 91 501 HIS A O 1
ATOM 3940 N N . MET A 1 502 ? 9.422 17.656 26.391 1 92.06 502 MET A N 1
ATOM 3941 C CA . MET A 1 502 ? 10.758 18.141 26.047 1 92.06 502 MET A CA 1
ATOM 3942 C C . MET A 1 502 ? 10.695 19.562 25.516 1 92.06 502 MET A C 1
ATOM 3944 O O . MET A 1 502 ? 9.867 19.875 24.641 1 92.06 502 MET A O 1
ATOM 3948 N N . LEU A 1 503 ? 11.555 20.406 26.016 1 89 503 LEU A N 1
ATOM 3949 C CA . LEU A 1 503 ? 11.742 21.75 25.469 1 89 503 LEU A CA 1
ATOM 3950 C C . LEU A 1 503 ? 12.633 21.703 24.234 1 89 503 LEU A C 1
ATOM 3952 O O . LEU A 1 503 ? 13.391 20.75 24.031 1 89 503 LEU A O 1
ATOM 3956 N N . ARG A 1 504 ? 12.5 22.719 23.453 1 88.88 504 ARG A N 1
ATOM 3957 C CA . ARG A 1 504 ? 13.367 22.812 22.281 1 88.88 504 ARG A CA 1
ATOM 3958 C C . ARG A 1 504 ? 14.812 23.094 22.688 1 88.88 504 ARG A C 1
ATOM 3960 O O . ARG A 1 504 ? 15.734 22.391 22.25 1 88.88 504 ARG A O 1
ATOM 3967 N N . TYR A 1 505 ? 14.922 24.125 23.453 1 83.44 505 TYR A N 1
ATOM 3968 C CA . TYR A 1 505 ? 16.172 24.625 24 1 83.44 505 TYR A CA 1
ATOM 3969 C C . TYR A 1 505 ? 15.938 25.359 25.312 1 83.44 505 TYR A C 1
ATOM 3971 O O . TYR A 1 505 ? 14.797 25.578 25.703 1 83.44 505 TYR A O 1
ATOM 3979 N N . ALA A 1 506 ? 16.984 25.562 26.016 1 76.69 506 ALA A N 1
ATOM 3980 C CA . ALA A 1 506 ? 16.812 26.156 27.344 1 76.69 506 ALA A CA 1
ATOM 3981 C C . ALA A 1 506 ? 17.375 27.578 27.375 1 76.69 506 ALA A C 1
ATOM 3983 O O . ALA A 1 506 ? 17.5 28.172 28.438 1 76.69 506 ALA A O 1
ATOM 3984 N N . THR A 1 507 ? 17.656 28.109 26.266 1 71.31 507 THR A N 1
ATOM 3985 C CA . THR A 1 507 ? 18.203 29.453 26.219 1 71.31 507 THR A CA 1
ATOM 3986 C C . THR A 1 507 ? 17.156 30.453 25.75 1 71.31 507 THR A C 1
ATOM 3988 O O . THR A 1 507 ? 16.203 30.078 25.062 1 71.31 507 THR A O 1
ATOM 3991 N N . GLU A 1 508 ? 17.266 31.688 26.234 1 70.06 508 GLU A N 1
ATOM 3992 C CA . GLU A 1 508 ? 16.328 32.75 25.844 1 70.06 508 GLU A CA 1
ATOM 3993 C C . GLU A 1 508 ? 16.453 33.062 24.359 1 70.06 508 GLU A C 1
ATOM 3995 O O . GLU A 1 508 ? 17.562 33.125 23.828 1 70.06 508 GLU A O 1
ATOM 4000 N N . ASP A 1 509 ? 15.352 33.219 23.797 1 66.69 509 ASP A N 1
ATOM 4001 C CA . ASP A 1 509 ? 15.352 33.688 22.422 1 66.69 509 ASP A CA 1
ATOM 4002 C C . ASP A 1 509 ? 14.703 35.094 22.328 1 66.69 509 ASP A C 1
ATOM 4004 O O . ASP A 1 509 ? 14.648 35.812 23.312 1 66.69 509 ASP A O 1
ATOM 4008 N N . ASP A 1 510 ? 14.398 35.531 21.062 1 67.44 510 ASP A N 1
ATOM 4009 C CA . ASP A 1 510 ? 13.891 36.875 20.797 1 67.44 510 ASP A CA 1
ATOM 4010 C C . ASP A 1 510 ? 12.586 37.125 21.547 1 67.44 510 ASP A C 1
ATOM 4012 O O . ASP A 1 510 ? 12.18 38.281 21.719 1 67.44 510 ASP A O 1
ATOM 4016 N N . PHE A 1 511 ? 12.008 36 22.062 1 67.5 511 PHE A N 1
ATOM 4017 C CA . PHE A 1 511 ? 10.703 36.156 22.703 1 67.5 511 PHE A CA 1
ATOM 4018 C C . PHE A 1 511 ? 10.742 35.656 24.141 1 67.5 511 PHE A C 1
ATOM 4020 O O . PHE A 1 511 ? 9.695 35.469 24.766 1 67.5 511 PHE A O 1
ATOM 4027 N N . GLY A 1 512 ? 11.875 35.344 24.609 1 68.06 512 GLY A N 1
ATOM 4028 C CA . GLY A 1 512 ? 12.031 34.844 25.969 1 68.06 512 GLY A CA 1
ATOM 4029 C C . GLY A 1 512 ? 12.258 33.344 26.062 1 68.06 512 GLY A C 1
ATOM 4030 O O . GLY A 1 512 ? 12.625 32.719 25.062 1 68.06 512 GLY A O 1
ATOM 4031 N N . LEU A 1 513 ? 12.188 32.875 27.297 1 70.94 513 LEU A N 1
ATOM 4032 C CA . LEU A 1 513 ? 12.383 31.438 27.531 1 70.94 513 LEU A CA 1
ATOM 4033 C C . LEU A 1 513 ? 11.164 30.641 27.078 1 70.94 513 LEU A C 1
ATOM 4035 O O . LEU A 1 513 ? 10.023 31.062 27.297 1 70.94 513 LEU A O 1
ATOM 4039 N N . PRO A 1 514 ? 11.438 29.578 26.484 1 72.56 514 PRO A N 1
ATOM 4040 C CA . PRO A 1 514 ? 10.281 28.75 26.125 1 72.56 514 PRO A CA 1
ATOM 4041 C C . PRO A 1 514 ? 9.484 28.297 27.344 1 72.56 514 PRO A C 1
ATOM 4043 O O . PRO A 1 514 ? 10.07 27.875 28.359 1 72.56 514 PRO A O 1
ATOM 4046 N N . GLU A 1 515 ? 8.164 28.469 27.234 1 74.62 515 GLU A N 1
ATOM 4047 C CA . GLU A 1 515 ? 7.297 28.125 28.344 1 74.62 515 GLU A CA 1
ATOM 4048 C C . GLU A 1 515 ? 6.59 26.797 28.109 1 74.62 515 GLU A C 1
ATOM 4050 O O . GLU A 1 515 ? 6.141 26.141 29.062 1 74.62 515 GLU A O 1
ATOM 4055 N N . THR A 1 516 ? 6.477 26.453 26.859 1 81.62 516 THR A N 1
ATOM 4056 C CA . THR A 1 516 ? 5.754 25.234 26.531 1 81.62 516 THR A CA 1
ATOM 4057 C C . THR A 1 516 ? 6.684 24.219 25.859 1 81.62 516 THR A C 1
ATOM 4059 O O . THR A 1 516 ? 7.777 24.578 25.422 1 81.62 516 THR A O 1
ATOM 4062 N N . ALA A 1 517 ? 6.207 23.062 25.953 1 86.5 517 ALA A N 1
ATOM 4063 C CA . ALA A 1 517 ? 6.945 21.969 25.297 1 86.5 517 ALA A CA 1
ATOM 4064 C C . ALA A 1 517 ? 6.492 21.781 23.859 1 86.5 517 ALA A C 1
ATOM 4066 O O . ALA A 1 517 ? 5.301 21.891 23.547 1 86.5 517 ALA A O 1
ATOM 4067 N N . PHE A 1 518 ? 7.469 21.594 23.047 1 89.56 518 PHE A N 1
ATOM 4068 C CA . PHE A 1 518 ? 7.23 21.281 21.641 1 89.56 518 PHE A CA 1
ATOM 4069 C C . PHE A 1 518 ? 7.043 19.781 21.438 1 89.56 518 PHE A C 1
ATOM 4071 O O . PHE A 1 518 ? 7.957 19 21.703 1 89.56 518 PHE A O 1
ATOM 4078 N N . ASN A 1 519 ? 5.891 19.359 20.984 1 94.81 519 ASN A N 1
ATOM 4079 C CA . ASN A 1 519 ? 5.508 17.953 20.969 1 94.81 519 ASN A CA 1
ATOM 4080 C C . ASN A 1 519 ? 6.5 17.109 20.172 1 94.81 519 ASN A C 1
ATOM 4082 O O . ASN A 1 519 ? 6.824 15.992 20.562 1 94.81 519 ASN A O 1
ATOM 4086 N N . VAL A 1 520 ? 6.992 17.656 19.078 1 95.19 520 VAL A N 1
ATOM 4087 C CA . VAL A 1 520 ? 7.863 16.875 18.203 1 95.19 520 VAL A CA 1
ATOM 4088 C C . VAL A 1 520 ? 9.141 16.484 18.938 1 95.19 520 VAL A C 1
ATOM 4090 O O . VAL A 1 520 ? 9.688 15.406 18.719 1 95.19 520 VAL A O 1
ATOM 4093 N N . CYS A 1 521 ? 9.617 17.375 19.828 1 96.25 521 CYS A N 1
ATOM 4094 C CA . CYS A 1 521 ? 10.82 17.094 20.609 1 96.25 521 CYS A CA 1
ATOM 4095 C C . CYS A 1 521 ? 10.594 15.922 21.547 1 96.25 521 CYS A C 1
ATOM 4097 O O . CYS A 1 521 ? 11.492 15.109 21.766 1 96.25 521 CYS A O 1
ATOM 4099 N N . THR A 1 522 ? 9.414 15.875 22.125 1 96.94 522 THR A N 1
ATOM 4100 C CA . THR A 1 522 ? 9.062 14.758 22.984 1 96.94 522 THR A CA 1
ATOM 4101 C C . THR A 1 522 ? 9.047 13.453 22.188 1 96.94 522 THR A C 1
ATOM 4103 O O . THR A 1 522 ? 9.547 12.422 22.656 1 96.94 522 THR A O 1
ATOM 4106 N N . PHE A 1 523 ? 8.516 13.508 21.031 1 98.12 523 PHE A N 1
ATOM 4107 C CA . PHE A 1 523 ? 8.469 12.312 20.203 1 98.12 523 PHE A CA 1
ATOM 4108 C C . PHE A 1 523 ? 9.875 11.891 19.781 1 98.12 523 PHE A C 1
ATOM 4110 O O . PHE A 1 523 ? 10.164 10.695 19.703 1 98.12 523 PHE A O 1
ATOM 4117 N N . TRP A 1 524 ? 10.766 12.891 19.484 1 97.69 524 TRP A N 1
ATOM 4118 C CA . TRP A 1 524 ? 12.156 12.57 19.188 1 97.69 524 TRP A CA 1
ATOM 4119 C C . TRP A 1 524 ? 12.805 11.852 20.375 1 97.69 524 TRP A C 1
ATOM 4121 O O . TRP A 1 524 ? 13.578 10.914 20.188 1 97.69 524 TRP A O 1
ATOM 4131 N N . LEU A 1 525 ? 12.469 12.312 21.547 1 97.81 525 LEU A N 1
ATOM 4132 C CA . LEU A 1 525 ? 12.977 11.656 22.75 1 97.81 525 LEU A CA 1
ATOM 4133 C C . LEU A 1 525 ? 12.484 10.219 22.844 1 97.81 525 LEU A C 1
ATOM 4135 O O . LEU A 1 525 ? 13.266 9.305 23.125 1 97.81 525 LEU A O 1
ATOM 4139 N N . ILE A 1 526 ? 11.227 10 22.609 1 98.38 526 ILE A N 1
ATOM 4140 C CA . ILE A 1 526 ? 10.633 8.664 22.672 1 98.38 526 ILE A CA 1
ATOM 4141 C C . ILE A 1 526 ? 11.359 7.734 21.703 1 98.38 526 ILE A C 1
ATOM 4143 O O . ILE A 1 526 ? 11.734 6.617 22.078 1 98.38 526 ILE A O 1
ATOM 4147 N N . GLU A 1 527 ? 11.594 8.195 20.5 1 97.75 527 GLU A N 1
ATOM 4148 C CA . GLU A 1 527 ? 12.297 7.391 19.5 1 97.75 527 GLU A CA 1
ATOM 4149 C C . GLU A 1 527 ? 13.711 7.047 19.969 1 97.75 527 GLU A C 1
ATOM 4151 O O . GLU A 1 527 ? 14.141 5.898 19.859 1 97.75 527 GLU A O 1
ATOM 4156 N N . ALA A 1 528 ? 14.391 8.07 20.5 1 98.19 528 ALA A N 1
ATOM 4157 C CA . ALA A 1 528 ? 15.766 7.879 20.953 1 98.19 528 ALA A CA 1
ATOM 4158 C C . ALA A 1 528 ? 15.828 6.887 22.109 1 98.19 528 ALA A C 1
ATOM 4160 O O . ALA A 1 528 ? 16.719 6.031 22.156 1 98.19 528 ALA A O 1
ATOM 4161 N N . LEU A 1 529 ? 14.867 7.047 23.062 1 98.06 529 LEU A N 1
ATOM 4162 C CA . LEU A 1 529 ? 14.82 6.133 24.203 1 98.06 529 LEU A CA 1
ATOM 4163 C C . LEU A 1 529 ? 14.633 4.691 23.734 1 98.06 529 LEU A C 1
ATOM 4165 O O . LEU A 1 529 ? 15.328 3.787 24.188 1 98.06 529 LEU A O 1
ATOM 4169 N N . HIS A 1 530 ? 13.766 4.473 22.797 1 98.19 530 HIS A N 1
ATOM 4170 C CA . HIS A 1 530 ? 13.516 3.133 22.281 1 98.19 530 HIS A CA 1
ATOM 4171 C C . HIS A 1 530 ? 14.758 2.561 21.609 1 98.19 530 HIS A C 1
ATOM 4173 O O . HIS A 1 530 ? 15.148 1.426 21.891 1 98.19 530 HIS A O 1
ATOM 4179 N N . LEU A 1 531 ? 15.367 3.307 20.766 1 97.06 531 LEU A N 1
ATOM 4180 C CA . LEU A 1 531 ? 16.484 2.84 19.953 1 97.06 531 LEU A CA 1
ATOM 4181 C C . LEU A 1 531 ? 17.719 2.602 20.797 1 97.06 531 LEU A C 1
ATOM 4183 O O . LEU A 1 531 ? 18.609 1.838 20.406 1 97.06 531 LEU A O 1
ATOM 4187 N N . THR A 1 532 ? 17.828 3.283 21.922 1 97.12 532 THR A N 1
ATOM 4188 C CA . THR A 1 532 ? 18.984 3.111 22.781 1 97.12 532 THR A CA 1
ATOM 4189 C C . THR A 1 532 ? 18.703 2.082 23.875 1 97.12 532 THR A C 1
ATOM 4191 O O . THR A 1 532 ? 19.469 1.957 24.828 1 97.12 532 THR A O 1
ATOM 4194 N N . GLY A 1 533 ? 17.516 1.367 23.859 1 96.5 533 GLY A N 1
ATOM 4195 C CA . GLY A 1 533 ? 17.281 0.198 24.703 1 96.5 533 GLY A CA 1
ATOM 4196 C C . GLY A 1 533 ? 16.359 0.472 25.859 1 96.5 533 GLY A C 1
ATOM 4197 O O . GLY A 1 533 ? 16.016 -0.437 26.625 1 96.5 533 GLY A O 1
ATOM 4198 N N . ARG A 1 534 ? 15.992 1.693 26.062 1 97.06 534 ARG A N 1
ATOM 4199 C CA . ARG A 1 534 ? 15.062 2.033 27.141 1 97.06 534 ARG A CA 1
ATOM 4200 C C . ARG A 1 534 ? 13.617 1.949 26.672 1 97.06 534 ARG A C 1
ATOM 4202 O O . ARG A 1 534 ? 12.867 2.926 26.766 1 97.06 534 ARG A O 1
ATOM 4209 N N . ARG A 1 535 ? 13.172 0.796 26.344 1 97.19 535 ARG A N 1
ATOM 4210 C CA . ARG A 1 535 ? 11.93 0.541 25.609 1 97.19 535 ARG A CA 1
ATOM 4211 C C . ARG A 1 535 ? 10.719 0.796 26.5 1 97.19 535 ARG A C 1
ATOM 4213 O O . ARG A 1 535 ? 9.734 1.396 26.062 1 97.19 535 ARG A O 1
ATOM 4220 N N . ALA A 1 536 ? 10.711 0.348 27.719 1 97.88 536 ALA A N 1
ATOM 4221 C CA . ALA A 1 536 ? 9.578 0.505 28.625 1 97.88 536 ALA A CA 1
ATOM 4222 C C . ALA A 1 536 ? 9.289 1.979 28.891 1 97.88 536 ALA A C 1
ATOM 4224 O O . ALA A 1 536 ? 8.125 2.393 28.922 1 97.88 536 ALA A O 1
ATOM 4225 N N . GLU A 1 537 ? 10.375 2.729 29.078 1 97.75 537 GLU A N 1
ATOM 4226 C CA . GLU A 1 537 ? 10.227 4.164 29.297 1 97.75 537 GLU A CA 1
ATOM 4227 C C . GLU A 1 537 ? 9.648 4.852 28.062 1 97.75 537 GLU A C 1
ATOM 4229 O O . GLU A 1 537 ? 8.781 5.723 28.172 1 97.75 537 GLU A O 1
ATOM 4234 N N . ALA A 1 538 ? 10.18 4.484 26.906 1 98.38 538 ALA A N 1
ATOM 4235 C CA . ALA A 1 538 ? 9.68 5.035 25.641 1 98.38 538 ALA A CA 1
ATOM 4236 C C . ALA A 1 538 ? 8.18 4.781 25.484 1 98.38 538 ALA A C 1
ATOM 4238 O O . ALA A 1 538 ? 7.426 5.691 25.141 1 98.38 538 ALA A O 1
ATOM 4239 N N . ARG A 1 539 ? 7.77 3.568 25.781 1 98.38 539 ARG A N 1
ATOM 4240 C CA . ARG A 1 539 ? 6.367 3.189 25.641 1 98.38 539 ARG A CA 1
ATOM 4241 C C . ARG A 1 539 ? 5.488 3.979 26.609 1 98.38 539 ARG A C 1
ATOM 4243 O O . ARG A 1 539 ? 4.418 4.461 26.234 1 98.38 539 ARG A O 1
ATOM 4250 N N . ALA A 1 540 ? 5.891 4.09 27.844 1 98.19 540 ALA A N 1
ATOM 4251 C CA . ALA A 1 540 ? 5.137 4.84 28.844 1 98.19 540 ALA A CA 1
ATOM 4252 C C . ALA A 1 540 ? 4.961 6.297 28.422 1 98.19 540 ALA A C 1
ATOM 4254 O O . ALA A 1 540 ? 3.877 6.867 28.578 1 98.19 540 ALA A O 1
ATOM 4255 N N . LEU A 1 541 ? 6.043 6.879 27.938 1 97.75 541 LEU A N 1
ATOM 4256 C CA . LEU A 1 541 ? 5.992 8.266 27.5 1 97.75 541 LEU A CA 1
ATOM 4257 C C . LEU A 1 541 ? 5.055 8.43 26.312 1 97.75 541 LEU A C 1
ATOM 4259 O O . LEU A 1 541 ? 4.34 9.43 26.203 1 97.75 541 LEU A O 1
ATOM 4263 N N . TYR A 1 542 ? 5.078 7.469 25.453 1 98.44 542 TYR A N 1
ATOM 4264 C CA . TYR A 1 542 ? 4.203 7.512 24.281 1 98.44 542 TYR A CA 1
ATOM 4265 C C . TYR A 1 542 ? 2.738 7.465 24.703 1 98.44 542 TYR A C 1
ATOM 4267 O O . TYR A 1 542 ? 1.918 8.234 24.203 1 98.44 542 TYR A O 1
ATOM 4275 N N . GLU A 1 543 ? 2.459 6.586 25.562 1 98.06 543 GLU A N 1
ATOM 4276 C CA . GLU A 1 543 ? 1.09 6.457 26.062 1 98.06 543 GLU A CA 1
ATOM 4277 C C . GLU A 1 543 ? 0.632 7.734 26.75 1 98.06 543 GLU A C 1
ATOM 4279 O O . GLU A 1 543 ? -0.539 8.117 26.656 1 98.06 543 GLU A O 1
ATOM 4284 N N . GLU A 1 544 ? 1.549 8.383 27.406 1 96.44 544 GLU A N 1
ATOM 4285 C CA . GLU A 1 544 ? 1.229 9.664 28.031 1 96.44 544 GLU A CA 1
ATOM 4286 C C . GLU A 1 544 ? 0.886 10.711 26.969 1 96.44 544 GLU A C 1
ATOM 4288 O O . GLU A 1 544 ? -0.081 11.461 27.109 1 96.44 544 GLU A O 1
ATOM 4293 N N . MET A 1 545 ? 1.711 10.742 25.938 1 97 545 MET A N 1
ATOM 4294 C CA . MET A 1 545 ? 1.436 11.688 24.859 1 97 545 MET A CA 1
ATOM 4295 C C . MET A 1 545 ? 0.082 11.398 24.219 1 97 545 MET A C 1
ATOM 4297 O O . MET A 1 545 ? -0.654 12.32 23.859 1 97 545 MET A O 1
ATOM 4301 N N . LEU A 1 546 ? -0.242 10.086 24.062 1 97.81 546 LEU A N 1
ATOM 4302 C CA . LEU A 1 546 ? -1.512 9.695 23.469 1 97.81 546 LEU A CA 1
ATOM 4303 C C . LEU A 1 546 ? -2.688 10.188 24.297 1 97.81 546 LEU A C 1
ATOM 4305 O O . LEU A 1 546 ? -3.74 10.531 23.766 1 97.81 546 LEU A O 1
ATOM 4309 N N . SER A 1 547 ? -2.523 10.242 25.547 1 96.75 547 SER A N 1
ATOM 4310 C CA . SER A 1 547 ? -3.596 10.641 26.453 1 96.75 547 SER A CA 1
ATOM 4311 C C . SER A 1 547 ? -3.895 12.125 26.328 1 96.75 547 SER A C 1
ATOM 4313 O O . SER A 1 547 ? -4.934 12.594 26.812 1 96.75 547 SER A O 1
ATOM 4315 N N . ARG A 1 548 ? -3.016 12.883 25.641 1 95.88 548 ARG A N 1
ATOM 4316 C CA . ARG A 1 548 ? -3.172 14.328 25.516 1 95.88 548 ARG A CA 1
ATOM 4317 C C . ARG A 1 548 ? -3.906 14.703 24.234 1 95.88 548 ARG A C 1
ATOM 4319 O O . ARG A 1 548 ? -4.223 15.875 24.016 1 95.88 548 ARG A O 1
ATOM 4326 N N . ARG A 1 549 ? -4.242 13.727 23.438 1 97.5 549 ARG A N 1
ATOM 4327 C CA . ARG A 1 549 ? -4.902 13.992 22.156 1 97.5 549 ARG A CA 1
ATOM 4328 C C . ARG A 1 549 ? -6.309 14.539 22.375 1 97.5 549 ARG A C 1
ATOM 4330 O O . ARG A 1 549 ? -6.93 14.273 23.406 1 97.5 549 ARG A O 1
ATOM 4337 N N . THR A 1 550 ? -6.777 15.32 21.453 1 97.94 550 THR A N 1
ATOM 4338 C CA . THR A 1 550 ? -8.164 15.789 21.453 1 97.94 550 THR A CA 1
ATOM 4339 C C . THR A 1 550 ? -9.117 14.625 21.219 1 97.94 550 THR A C 1
ATOM 4341 O O . THR A 1 550 ? -8.688 13.484 21.031 1 97.94 550 THR A O 1
ATOM 4344 N N . GLN A 1 551 ? -10.422 14.93 21.234 1 97.06 551 GLN A N 1
ATOM 4345 C CA . GLN A 1 551 ? -11.43 13.898 20.984 1 97.06 551 GLN A CA 1
ATOM 4346 C C . GLN A 1 551 ? -11.305 13.352 19.562 1 97.06 551 GLN A C 1
ATOM 4348 O O . GLN A 1 551 ? -11.609 12.18 19.312 1 97.06 551 GLN A O 1
ATOM 4353 N N . SER A 1 552 ? -10.805 14.195 18.688 1 98.06 552 SER A N 1
ATOM 4354 C CA . SER A 1 552 ? -10.641 13.742 17.297 1 98.06 552 SER A CA 1
ATOM 4355 C C . SER A 1 552 ? -9.383 12.898 17.141 1 98.06 552 SER A C 1
ATOM 4357 O O . SER A 1 552 ? -9.117 12.375 16.062 1 98.06 552 SER A O 1
ATOM 4359 N N . GLY A 1 553 ? -8.539 12.781 18.188 1 98.12 553 GLY A N 1
ATOM 4360 C CA . GLY A 1 553 ? -7.355 11.945 18.188 1 98.12 553 GLY A CA 1
ATOM 4361 C C . GLY A 1 553 ? -6.125 12.656 17.656 1 98.12 553 GLY A C 1
ATOM 4362 O O . GLY A 1 553 ? -5.191 12.023 17.172 1 98.12 553 GLY A O 1
ATOM 4363 N N . LEU A 1 554 ? -6.039 14.008 17.766 1 98.62 554 LEU A N 1
ATOM 4364 C CA . LEU A 1 554 ? -4.961 14.766 17.125 1 98.62 554 LEU A CA 1
ATOM 4365 C C . LEU A 1 554 ? -4.27 15.664 18.156 1 98.62 554 LEU A C 1
ATOM 4367 O O . LEU A 1 554 ? -4.684 15.727 19.312 1 98.62 554 LEU A O 1
ATOM 4371 N N . LEU A 1 555 ? -3.162 16.266 17.703 1 98.44 555 LEU A N 1
ATOM 4372 C CA . LEU A 1 555 ? -2.367 17.125 18.562 1 98.44 555 LEU A CA 1
ATOM 4373 C C . LEU A 1 555 ? -2.059 18.453 17.875 1 98.44 555 LEU A C 1
ATOM 4375 O O . LEU A 1 555 ? -2.002 18.516 16.641 1 98.44 555 LEU A O 1
ATOM 4379 N N . SER A 1 556 ? -1.901 19.453 18.719 1 97.81 556 SER A N 1
ATOM 4380 C CA . SER A 1 556 ? -1.374 20.734 18.281 1 97.81 556 SER A CA 1
ATOM 4381 C C . SER A 1 556 ? 0.15 20.766 18.328 1 97.81 556 SER A C 1
ATOM 4383 O O . SER A 1 556 ? 0.787 19.719 18.469 1 97.81 556 SER A O 1
ATOM 4385 N N . GLU A 1 557 ? 0.693 21.891 18.172 1 96.12 557 GLU A N 1
ATOM 4386 C CA . GLU A 1 557 ? 2.139 22.094 18.141 1 96.12 557 GLU A CA 1
ATOM 4387 C C . GLU A 1 557 ? 2.758 21.938 19.516 1 96.12 557 GLU A C 1
ATOM 4389 O O . GLU A 1 557 ? 3.805 21.297 19.672 1 96.12 557 GLU A O 1
ATOM 4394 N N . ASP A 1 558 ? 2.084 22.547 20.484 1 95.06 558 ASP A N 1
ATOM 4395 C CA . ASP A 1 558 ? 2.666 22.672 21.812 1 95.06 558 ASP A CA 1
ATOM 4396 C C . ASP A 1 558 ? 1.7 22.172 22.891 1 95.06 558 ASP A C 1
ATOM 4398 O O . ASP A 1 558 ? 0.499 22.047 22.641 1 95.06 558 ASP A O 1
ATOM 4402 N N . ILE A 1 559 ? 2.291 21.875 24 1 94.12 559 ILE A N 1
ATOM 4403 C CA . ILE A 1 559 ? 1.526 21.484 25.188 1 94.12 559 ILE A CA 1
ATOM 4404 C C . ILE A 1 559 ? 2.096 22.172 26.422 1 94.12 559 ILE A C 1
ATOM 4406 O O . ILE A 1 559 ? 3.314 22.297 26.562 1 94.12 559 ILE A O 1
ATOM 4410 N N . ASP A 1 560 ? 1.215 22.734 27.203 1 91.88 560 ASP A N 1
ATOM 4411 C CA . ASP A 1 560 ? 1.639 23.188 28.531 1 91.88 560 ASP A CA 1
ATOM 4412 C C . ASP A 1 560 ? 1.938 22 29.438 1 91.88 560 ASP A C 1
ATOM 4414 O O . ASP A 1 560 ? 1.032 21.25 29.812 1 91.88 560 ASP A O 1
ATOM 4418 N N . PRO A 1 561 ? 3.146 21.828 29.812 1 87.44 561 PRO A N 1
ATOM 4419 C CA . PRO A 1 561 ? 3.51 20.625 30.562 1 87.44 561 PRO A CA 1
ATOM 4420 C C . PRO A 1 561 ? 2.809 20.547 31.906 1 87.44 561 PRO A C 1
ATOM 4422 O O . PRO A 1 561 ? 2.631 19.438 32.438 1 87.44 561 PRO A O 1
ATOM 4425 N N . ALA A 1 562 ? 2.465 21.656 32.469 1 86.88 562 ALA A N 1
ATOM 4426 C CA . ALA A 1 562 ? 1.847 21.672 33.781 1 86.88 562 ALA A CA 1
ATOM 4427 C C . ALA A 1 562 ? 0.361 21.328 33.719 1 86.88 562 ALA A C 1
ATOM 4429 O O . ALA A 1 562 ? -0.152 20.562 34.531 1 86.88 562 ALA A O 1
ATOM 4430 N N . THR A 1 563 ? -0.329 21.812 32.75 1 88.94 563 THR A N 1
ATOM 4431 C CA . THR A 1 563 ? -1.78 21.672 32.688 1 88.94 563 THR A CA 1
ATOM 4432 C C . THR A 1 563 ? -2.188 20.625 31.672 1 88.94 563 THR A C 1
ATOM 4434 O O . THR A 1 563 ? -3.309 20.109 31.703 1 88.94 563 THR A O 1
ATOM 4437 N N . GLY A 1 564 ? -1.299 20.391 30.734 1 90.69 564 GLY A N 1
ATOM 4438 C CA . GLY A 1 564 ? -1.628 19.469 29.656 1 90.69 564 GLY A CA 1
ATOM 4439 C C . GLY A 1 564 ? -2.42 20.125 28.531 1 90.69 564 GLY A C 1
ATOM 4440 O O . GLY A 1 564 ? -2.793 19.469 27.562 1 90.69 564 GLY A O 1
ATOM 4441 N N . GLU A 1 565 ? -2.627 21.422 28.656 1 94 565 GLU A N 1
ATOM 4442 C CA . GLU A 1 565 ? -3.408 22.125 27.641 1 94 565 GLU A CA 1
ATOM 4443 C C . GLU A 1 565 ? -2.639 22.234 26.328 1 94 565 GLU A C 1
ATOM 4445 O O . GLU A 1 565 ? -1.431 22.484 26.328 1 94 565 GLU A O 1
ATOM 4450 N N . LEU A 1 566 ? -3.354 22.016 25.266 1 96.19 566 LEU A N 1
ATOM 4451 C CA . LEU A 1 566 ? -2.76 22.109 23.938 1 96.19 566 LEU A CA 1
ATOM 4452 C C . LEU A 1 566 ? -2.695 23.562 23.484 1 96.19 566 LEU A C 1
ATOM 4454 O O . LEU A 1 566 ? -3.625 24.344 23.719 1 96.19 566 LEU A O 1
ATOM 4458 N N . TRP A 1 567 ? -1.586 23.953 22.844 1 96.19 567 TRP A N 1
ATOM 4459 C CA . TRP A 1 567 ? -1.355 25.297 22.297 1 96.19 567 TRP A CA 1
ATOM 4460 C C . TRP A 1 567 ? -0.649 25.219 20.953 1 96.19 567 TRP A C 1
ATOM 4462 O O . TRP A 1 567 ? -0.107 24.172 20.578 1 96.19 567 TRP A O 1
ATOM 4472 N N . GLY A 1 568 ? -0.65 26.344 20.219 1 96.81 568 GLY A N 1
ATOM 4473 C CA . GLY A 1 568 ? -0.04 26.391 18.891 1 96.81 568 GLY A CA 1
ATOM 4474 C C . GLY A 1 568 ? -0.965 25.922 17.781 1 96.81 568 GLY A C 1
ATOM 4475 O O . GLY A 1 568 ? -2.037 25.375 18.062 1 96.81 568 GLY A O 1
ATOM 4476 N N . ASN A 1 569 ? -0.576 26.078 16.578 1 98.06 569 ASN A N 1
ATOM 4477 C CA . ASN A 1 569 ? -1.392 25.75 15.406 1 98.06 569 ASN A CA 1
ATOM 4478 C C . ASN A 1 569 ? -1.832 24.297 15.406 1 98.06 569 ASN A C 1
ATOM 4480 O O . ASN A 1 569 ? -1.187 23.453 16.031 1 98.06 569 ASN A O 1
ATOM 4484 N N . TYR A 1 570 ? -3.002 23.984 14.672 1 98.19 570 TYR A N 1
ATOM 4485 C CA . TYR A 1 570 ? -3.715 22.719 14.766 1 98.19 570 TYR A CA 1
ATOM 4486 C C . TYR A 1 570 ? -4.34 22.344 13.43 1 98.19 570 TYR A C 1
ATOM 4488 O O . TYR A 1 570 ? -4.812 23.203 12.688 1 98.19 570 TYR A O 1
ATOM 4496 N N . PRO A 1 571 ? -4.434 21.094 13.156 1 98.25 571 PRO A N 1
ATOM 4497 C CA . PRO A 1 571 ? -3.48 20.094 13.648 1 98.25 571 PRO A CA 1
ATOM 4498 C C . PRO A 1 571 ? -2.059 20.344 13.141 1 98.25 571 PRO A C 1
ATOM 4500 O O . PRO A 1 571 ? -1.873 20.875 12.039 1 98.25 571 PRO A O 1
ATOM 4503 N N . GLN A 1 572 ? -1.198 20.031 13.992 1 98.06 572 GLN A N 1
ATOM 4504 C CA . GLN A 1 572 ? 0.193 20.281 13.625 1 98.06 572 GLN A CA 1
ATOM 4505 C C . GLN A 1 572 ? 0.833 19.047 13.023 1 98.06 572 GLN A C 1
ATOM 4507 O O . GLN A 1 572 ? 0.827 17.969 13.633 1 98.06 572 GLN A O 1
ATOM 4512 N N . THR A 1 573 ? 1.44 19.156 11.867 1 98.06 573 THR A N 1
ATOM 4513 C CA . THR A 1 573 ? 1.907 18 11.109 1 98.06 573 THR A CA 1
ATOM 4514 C C . THR A 1 573 ? 3.068 17.328 11.828 1 98.06 573 THR A C 1
ATOM 4516 O O . THR A 1 573 ? 3.16 16.094 11.844 1 98.06 573 THR A O 1
ATOM 4519 N N . TYR A 1 574 ? 3.973 18.078 12.539 1 95.94 574 TYR A N 1
ATOM 4520 C CA . TYR A 1 574 ? 5.082 17.484 13.281 1 95.94 574 TYR A CA 1
ATOM 4521 C C . TYR A 1 574 ? 4.574 16.531 14.359 1 95.94 574 TYR A C 1
ATOM 4523 O O . TYR A 1 574 ? 5.148 15.469 14.578 1 95.94 574 TYR A O 1
ATOM 4531 N N . SER A 1 575 ? 3.629 17.047 15 1 98.06 575 SER A N 1
ATOM 4532 C CA . SER A 1 575 ? 3.074 16.25 16.094 1 98.06 575 SER A CA 1
ATOM 4533 C C . SER A 1 575 ? 2.479 14.945 15.578 1 98.06 575 SER A C 1
ATOM 4535 O O . SER A 1 575 ? 2.672 13.891 16.188 1 98.06 575 SER A O 1
ATOM 4537 N N . LEU A 1 576 ? 1.788 15.07 14.477 1 98.62 576 LEU A N 1
ATOM 4538 C CA . LEU A 1 576 ? 1.16 13.883 13.898 1 98.62 576 LEU A CA 1
ATOM 4539 C C . LEU A 1 576 ? 2.211 12.922 13.359 1 98.62 576 LEU A C 1
ATOM 4541 O O . LEU A 1 576 ? 2.043 11.703 13.438 1 98.62 576 LEU A O 1
ATOM 4545 N N . VAL A 1 577 ? 3.287 13.477 12.781 1 98.44 577 VAL A N 1
ATOM 4546 C CA . VAL A 1 577 ? 4.418 12.664 12.344 1 98.44 577 VAL A CA 1
ATOM 4547 C C . VAL A 1 577 ? 4.973 11.875 13.523 1 98.44 577 VAL A C 1
ATOM 4549 O O . VAL A 1 577 ? 5.242 10.672 13.398 1 98.44 577 VAL A O 1
ATOM 4552 N N . GLY A 1 578 ? 5.121 12.578 14.648 1 98.38 578 GLY A N 1
ATOM 4553 C CA . GLY A 1 578 ? 5.598 11.914 15.852 1 98.38 578 GLY A CA 1
ATOM 4554 C C . GLY A 1 578 ? 4.703 10.766 16.297 1 98.38 578 GLY A C 1
ATOM 4555 O O . GLY A 1 578 ? 5.195 9.711 16.688 1 98.38 578 GLY A O 1
ATOM 4556 N N . LEU A 1 579 ? 3.367 10.977 16.234 1 98.69 579 LEU A N 1
ATOM 4557 C CA . LEU A 1 579 ? 2.412 9.93 16.578 1 98.69 579 LEU A CA 1
ATOM 4558 C C . LEU A 1 579 ? 2.621 8.688 15.719 1 98.69 579 LEU A C 1
ATOM 4560 O O . LEU A 1 579 ? 2.646 7.57 16.234 1 98.69 579 LEU A O 1
ATOM 4564 N N . ILE A 1 580 ? 2.814 8.883 14.453 1 98.62 580 ILE A N 1
ATOM 4565 C CA . ILE A 1 580 ? 2.957 7.781 13.508 1 98.62 580 ILE A CA 1
ATOM 4566 C C . ILE A 1 580 ? 4.289 7.07 13.742 1 98.62 580 ILE A C 1
ATOM 4568 O O . ILE A 1 580 ? 4.324 5.852 13.914 1 98.62 580 ILE A O 1
ATOM 4572 N N . ASN A 1 581 ? 5.391 7.859 13.766 1 98 581 ASN A N 1
ATOM 4573 C CA . ASN A 1 581 ? 6.723 7.273 13.859 1 98 581 ASN A CA 1
ATOM 4574 C C . ASN A 1 581 ? 6.883 6.445 15.133 1 98 581 ASN A C 1
ATOM 4576 O O . ASN A 1 581 ? 7.418 5.336 15.094 1 98 581 ASN A O 1
ATOM 4580 N N . CYS A 1 582 ? 6.402 6.984 16.203 1 98.56 582 CYS A N 1
ATOM 4581 C CA . CYS A 1 582 ? 6.539 6.285 17.484 1 98.56 582 CYS A CA 1
ATOM 4582 C C . CYS A 1 582 ? 5.688 5.023 17.5 1 98.56 582 CYS A C 1
ATOM 4584 O O . CYS A 1 582 ? 6.121 3.98 18 1 98.56 582 CYS A O 1
ATOM 4586 N N . ALA A 1 583 ? 4.457 5.086 17 1 98.56 583 ALA A N 1
ATOM 4587 C CA . ALA A 1 583 ? 3.605 3.9 16.938 1 98.56 583 ALA A CA 1
ATOM 4588 C C . ALA A 1 583 ? 4.281 2.779 16.156 1 98.56 583 ALA A C 1
ATOM 4590 O O . ALA A 1 583 ? 4.312 1.632 16.594 1 98.56 583 ALA A O 1
ATOM 4591 N N . VAL A 1 584 ? 4.816 3.109 15.016 1 96.88 584 VAL A N 1
ATOM 4592 C CA . VAL A 1 584 ? 5.438 2.125 14.133 1 96.88 584 VAL A CA 1
ATOM 4593 C C . VAL A 1 584 ? 6.672 1.531 14.812 1 96.88 584 VAL A C 1
ATOM 4595 O O . VAL A 1 584 ? 6.895 0.32 14.758 1 96.88 584 VAL A O 1
ATOM 4598 N N . LEU A 1 585 ? 7.402 2.379 15.484 1 96.81 585 LEU A N 1
ATOM 4599 C CA . LEU A 1 585 ? 8.648 1.967 16.109 1 96.81 585 LEU A CA 1
ATOM 4600 C C . LEU A 1 585 ? 8.375 1.081 17.328 1 96.81 585 LEU A C 1
ATOM 4602 O O . LEU A 1 585 ? 9.062 0.079 17.531 1 96.81 585 LEU A O 1
ATOM 4606 N N . LEU A 1 586 ? 7.359 1.422 18.125 1 98.12 586 LEU A N 1
ATOM 4607 C CA . LEU A 1 586 ? 7.145 0.793 19.422 1 98.12 586 LEU A CA 1
ATOM 4608 C C . LEU A 1 586 ? 6.27 -0.45 19.281 1 98.12 586 LEU A C 1
ATOM 4610 O O . LEU A 1 586 ? 6.285 -1.323 20.156 1 98.12 586 LEU A O 1
ATOM 4614 N N . SER A 1 587 ? 5.516 -0.56 18.266 1 97.44 587 SER A N 1
ATOM 4615 C CA . SER A 1 587 ? 4.543 -1.634 18.094 1 97.44 587 SER A CA 1
ATOM 4616 C C . SER A 1 587 ? 5.23 -2.986 17.938 1 97.44 587 SER A C 1
ATOM 4618 O O . SER A 1 587 ? 6.301 -3.078 17.344 1 97.44 587 SER A O 1
ATOM 4620 N N . LYS A 1 588 ? 4.57 -4.016 18.469 1 94.38 588 LYS A N 1
ATOM 4621 C CA . LYS A 1 588 ? 4.992 -5.367 18.125 1 94.38 588 LYS A CA 1
ATOM 4622 C C . LYS A 1 588 ? 4.742 -5.66 16.656 1 94.38 588 LYS A C 1
ATOM 4624 O O . LYS A 1 588 ? 3.871 -5.047 16.031 1 94.38 588 LYS A O 1
ATOM 4629 N N . PRO A 1 589 ? 5.578 -6.566 16.062 1 90.75 589 PRO A N 1
ATOM 4630 C CA . PRO A 1 589 ? 5.387 -6.891 14.641 1 90.75 589 PRO A CA 1
ATOM 4631 C C . PRO A 1 589 ? 4.164 -7.773 14.398 1 90.75 589 PRO A C 1
ATOM 4633 O O . PRO A 1 589 ? 3.719 -8.484 15.305 1 90.75 589 PRO A O 1
ATOM 4636 N N . TRP A 1 590 ? 3.611 -7.742 13.234 1 89 590 TRP A N 1
ATOM 4637 C CA . TRP A 1 590 ? 2.414 -8.477 12.844 1 89 590 TRP A CA 1
ATOM 4638 C C . TRP A 1 590 ? 2.623 -9.984 13 1 89 590 TRP A C 1
ATOM 4640 O O . TRP A 1 590 ? 1.675 -10.719 13.266 1 89 590 TRP A O 1
ATOM 4650 N N . ASN A 1 591 ? 3.834 -10.43 12.852 1 85.69 591 ASN A N 1
ATOM 4651 C CA . ASN A 1 591 ? 4.102 -11.859 12.938 1 85.69 591 ASN A CA 1
ATOM 4652 C C . ASN A 1 591 ? 3.785 -12.406 14.328 1 85.69 591 ASN A C 1
ATOM 4654 O O . ASN A 1 591 ? 3.58 -13.609 14.5 1 85.69 591 ASN A O 1
ATOM 4658 N N . THR A 1 592 ? 3.678 -11.516 15.297 1 85.31 592 THR A N 1
ATOM 4659 C CA . THR A 1 592 ? 3.412 -11.945 16.672 1 85.31 592 THR A CA 1
ATOM 4660 C C . THR A 1 592 ? 1.943 -12.312 16.844 1 85.31 592 THR A C 1
ATOM 4662 O O . THR A 1 592 ? 1.581 -13 17.797 1 85.31 592 THR A O 1
ATOM 4665 N N . VAL A 1 593 ? 1.163 -11.859 15.984 1 84 593 VAL A N 1
ATOM 4666 C CA . VAL A 1 593 ? -0.264 -12.062 16.219 1 84 593 VAL A CA 1
ATOM 4667 C C . VAL A 1 593 ? -0.84 -12.953 15.117 1 84 593 VAL A C 1
ATOM 4669 O O . VAL A 1 593 ? -1.979 -13.414 15.211 1 84 593 VAL A O 1
ATOM 4672 N N . ARG A 1 594 ? -0.044 -13.156 14.047 1 79.88 594 ARG A N 1
ATOM 4673 C CA . ARG A 1 594 ? -0.5 -13.992 12.945 1 79.88 594 ARG A CA 1
ATOM 4674 C C . ARG A 1 594 ? -0.063 -15.445 13.133 1 79.88 594 ARG A C 1
ATOM 4676 O O . ARG A 1 594 ? 0.939 -15.711 13.805 1 79.88 594 ARG A O 1
ATOM 4683 N N . MET B 1 1 ? 8.57 -26.453 -32.25 1 50.75 1 MET B N 1
ATOM 4684 C CA . MET B 1 1 ? 9.391 -26.109 -31.109 1 50.75 1 MET B CA 1
ATOM 4685 C C . MET B 1 1 ? 8.898 -26.828 -29.859 1 50.75 1 MET B C 1
ATOM 4687 O O . MET B 1 1 ? 7.695 -27 -29.656 1 50.75 1 MET B O 1
ATOM 4691 N N . THR B 1 2 ? 9.82 -27.531 -29.25 1 67.38 2 THR B N 1
ATOM 4692 C CA . THR B 1 2 ? 9.523 -28.297 -28.047 1 67.38 2 THR B CA 1
ATOM 4693 C C . THR B 1 2 ? 8.984 -27.391 -26.938 1 67.38 2 THR B C 1
ATOM 4695 O O . THR B 1 2 ? 9.531 -26.297 -26.719 1 67.38 2 THR B O 1
ATOM 4698 N N . ALA B 1 3 ? 7.852 -27.734 -26.484 1 80.69 3 ALA B N 1
ATOM 4699 C CA . ALA B 1 3 ? 7.199 -26.969 -25.422 1 80.69 3 ALA B CA 1
ATOM 4700 C C . ALA B 1 3 ? 8.156 -26.719 -24.25 1 80.69 3 ALA B C 1
ATOM 4702 O O . ALA B 1 3 ? 8.984 -27.578 -23.922 1 80.69 3 ALA B O 1
ATOM 4703 N N . SER B 1 4 ? 8.172 -25.484 -23.781 1 90.06 4 SER B N 1
ATOM 4704 C CA . SER B 1 4 ? 8.961 -25.141 -22.609 1 90.06 4 SER B CA 1
ATOM 4705 C C . SER B 1 4 ? 8.133 -24.344 -21.594 1 90.06 4 SER B C 1
ATOM 4707 O O . SER B 1 4 ? 7.043 -23.875 -21.922 1 90.06 4 SER B O 1
ATOM 4709 N N . LEU B 1 5 ? 8.609 -24.312 -20.391 1 95.94 5 LEU B N 1
ATOM 4710 C CA . LEU B 1 5 ? 7.922 -23.578 -19.344 1 95.94 5 LEU B CA 1
ATOM 4711 C C . LEU B 1 5 ? 8.359 -22.109 -19.328 1 95.94 5 LEU B C 1
ATOM 4713 O O . LEU B 1 5 ? 7.988 -21.359 -18.422 1 95.94 5 LEU B O 1
ATOM 4717 N N . ASP B 1 6 ? 9.164 -21.719 -20.359 1 97.06 6 ASP B N 1
ATOM 4718 C CA . ASP B 1 6 ? 9.43 -20.297 -20.531 1 97.06 6 ASP B CA 1
ATOM 4719 C C . ASP B 1 6 ? 8.211 -19.594 -21.125 1 97.06 6 ASP B C 1
ATOM 4721 O O . ASP B 1 6 ? 8.156 -19.344 -22.344 1 97.06 6 ASP B O 1
ATOM 4725 N N . LEU B 1 7 ? 7.289 -19.344 -20.266 1 98.5 7 LEU B N 1
ATOM 4726 C CA . LEU B 1 7 ? 5.98 -18.812 -20.641 1 98.5 7 LEU B CA 1
ATOM 4727 C C . LEU B 1 7 ? 5.707 -17.5 -19.922 1 98.5 7 LEU B C 1
ATOM 4729 O O . LEU B 1 7 ? 6.23 -17.25 -18.844 1 98.5 7 LEU B O 1
ATOM 4733 N N . TRP B 1 8 ? 4.922 -16.641 -20.547 1 98.75 8 TRP B N 1
ATOM 4734 C CA . TRP B 1 8 ? 4.539 -15.336 -20.031 1 98.75 8 TRP B CA 1
ATOM 4735 C C . TRP B 1 8 ? 3.053 -15.297 -19.703 1 98.75 8 TRP B C 1
ATOM 4737 O O . TRP B 1 8 ? 2.213 -15.18 -20.594 1 98.75 8 TRP B O 1
ATOM 4747 N N . PRO B 1 9 ? 2.729 -15.352 -18.406 1 98.81 9 PRO B N 1
ATOM 4748 C CA . PRO B 1 9 ? 1.315 -15.297 -18.031 1 98.81 9 PRO B CA 1
ATOM 4749 C C . PRO B 1 9 ? 0.71 -13.906 -18.203 1 98.81 9 PRO B C 1
ATOM 4751 O O . PRO B 1 9 ? 1.353 -12.898 -17.875 1 98.81 9 PRO B O 1
ATOM 4754 N N . ILE B 1 10 ? -0.473 -13.805 -18.781 1 98.88 10 ILE B N 1
ATOM 4755 C CA . ILE B 1 10 ? -1.347 -12.641 -18.75 1 98.88 10 ILE B CA 1
ATOM 4756 C C . ILE B 1 10 ? -2.707 -13.031 -18.172 1 98.88 10 ILE B C 1
ATOM 4758 O O . ILE B 1 10 ? -3.025 -14.219 -18.062 1 98.88 10 ILE B O 1
ATOM 4762 N N . GLY B 1 11 ? -3.461 -12.023 -17.75 1 98.75 11 GLY B N 1
ATOM 4763 C CA . GLY B 1 11 ? -4.766 -12.352 -17.203 1 98.75 11 GLY B CA 1
ATOM 4764 C C . GLY B 1 11 ? -5.449 -11.172 -16.547 1 98.75 11 GLY B C 1
ATOM 4765 O O . GLY B 1 11 ? -4.93 -10.055 -16.562 1 98.75 11 GLY B O 1
ATOM 4766 N N . ASN B 1 12 ? -6.711 -11.414 -16.047 1 98.56 12 ASN B N 1
ATOM 4767 C CA . ASN B 1 12 ? -7.492 -10.375 -15.391 1 98.56 12 ASN B CA 1
ATOM 4768 C C . ASN B 1 12 ? -8.266 -10.922 -14.195 1 98.56 12 ASN B C 1
ATOM 4770 O O . ASN B 1 12 ? -9.375 -10.461 -13.906 1 98.56 12 ASN B O 1
ATOM 4774 N N . CYS B 1 13 ? -7.742 -12.102 -13.633 1 98 13 CYS B N 1
ATOM 4775 C CA . CYS B 1 13 ? -8.297 -12.711 -12.43 1 98 13 CYS B CA 1
ATOM 4776 C C . CYS B 1 13 ? -9.625 -13.391 -12.719 1 98 13 CYS B C 1
ATOM 4778 O O . CYS B 1 13 ? -10.375 -13.727 -11.805 1 98 13 CYS B O 1
ATOM 4780 N N . GLN B 1 14 ? -10.016 -13.461 -13.969 1 97.62 14 GLN B N 1
ATOM 4781 C CA . GLN B 1 14 ? -11.117 -14.266 -14.484 1 97.62 14 GLN B CA 1
ATOM 4782 C C . GLN B 1 14 ? -10.609 -15.344 -15.438 1 97.62 14 GLN B C 1
ATOM 4784 O O . GLN B 1 14 ? -10.961 -16.516 -15.312 1 97.62 14 GLN B O 1
ATOM 4789 N N . VAL B 1 15 ? -9.805 -14.875 -16.344 1 98 15 VAL B N 1
ATOM 4790 C CA . VAL B 1 15 ? -9.148 -15.781 -17.281 1 98 15 VAL B CA 1
ATOM 4791 C C . VAL B 1 15 ? -7.656 -15.445 -17.359 1 98 15 VAL B C 1
ATOM 4793 O O . VAL B 1 15 ? -7.234 -14.359 -16.953 1 98 15 VAL B O 1
ATOM 4796 N N . SER B 1 16 ? -6.914 -16.375 -17.812 1 98.38 16 SER B N 1
ATOM 4797 C CA . SER B 1 16 ? -5.484 -16.188 -18.047 1 98.38 16 SER B CA 1
ATOM 4798 C C . SER B 1 16 ? -5.02 -16.938 -19.281 1 98.38 16 SER B C 1
ATOM 4800 O O . SER B 1 16 ? -5.715 -17.844 -19.766 1 98.38 16 SER B O 1
ATOM 4802 N N . ALA B 1 17 ? -3.947 -16.484 -19.812 1 98.69 17 ALA B N 1
ATOM 4803 C CA . ALA B 1 17 ? -3.273 -17.188 -20.891 1 98.69 17 ALA B CA 1
ATOM 4804 C C . ALA B 1 17 ? -1.764 -17.219 -20.672 1 98.69 17 ALA B C 1
ATOM 4806 O O . ALA B 1 17 ? -1.19 -16.281 -20.109 1 98.69 17 ALA B O 1
ATOM 4807 N N . LEU B 1 18 ? -1.173 -18.281 -21.047 1 98.81 18 LEU B N 1
ATOM 4808 C CA . LEU B 1 18 ? 0.281 -18.391 -21.047 1 98.81 18 LEU B CA 1
ATOM 4809 C C . LEU B 1 18 ? 0.825 -18.25 -22.469 1 98.81 18 LEU B C 1
ATOM 4811 O O . LEU B 1 18 ? 0.414 -18.969 -23.375 1 98.81 18 LEU B O 1
ATOM 4815 N N . VAL B 1 19 ? 1.732 -17.25 -22.656 1 98.81 19 VAL B N 1
ATOM 4816 C CA . VAL B 1 19 ? 2.291 -16.906 -23.953 1 98.81 19 VAL B CA 1
ATOM 4817 C C . VAL B 1 19 ? 3.713 -17.453 -24.078 1 98.81 19 VAL B C 1
ATOM 4819 O O . VAL B 1 19 ? 4.543 -17.219 -23.188 1 98.81 19 VAL B O 1
ATOM 4822 N N . ASP B 1 20 ? 3.963 -18.188 -25.141 1 97.62 20 ASP B N 1
ATOM 4823 C CA . ASP B 1 20 ? 5.289 -18.766 -25.281 1 97.62 20 ASP B CA 1
ATOM 4824 C C . ASP B 1 20 ? 6.27 -17.781 -25.906 1 97.62 20 ASP B C 1
ATOM 4826 O O . ASP B 1 20 ? 5.918 -16.625 -26.156 1 97.62 20 ASP B O 1
ATOM 4830 N N . THR B 1 21 ? 7.508 -18.156 -26.141 1 96.69 21 THR B N 1
ATOM 4831 C CA . THR B 1 21 ? 8.586 -17.25 -26.562 1 96.69 21 THR B CA 1
ATOM 4832 C C . THR B 1 21 ? 8.398 -16.812 -28 1 96.69 21 THR B C 1
ATOM 4834 O O . THR B 1 21 ? 9.062 -15.883 -28.469 1 96.69 21 THR B O 1
ATOM 4837 N N . SER B 1 22 ? 7.477 -17.438 -28.703 1 96.19 22 SER B N 1
ATOM 4838 C CA . SER B 1 22 ? 7.164 -17.016 -30.062 1 96.19 22 SER B CA 1
ATOM 4839 C C . SER B 1 22 ? 5.988 -16.047 -30.078 1 96.19 22 SER B C 1
ATOM 4841 O O . SER B 1 22 ? 5.625 -15.516 -31.141 1 96.19 22 SER B O 1
ATOM 4843 N N . GLY B 1 23 ? 5.406 -15.844 -28.906 1 97.69 23 GLY B N 1
ATOM 4844 C CA . GLY B 1 23 ? 4.285 -14.93 -28.797 1 97.69 23 GLY B CA 1
ATOM 4845 C C . GLY B 1 23 ? 2.939 -15.609 -28.984 1 97.69 23 GLY B C 1
ATOM 4846 O O . GLY B 1 23 ? 1.918 -14.938 -29.156 1 97.69 23 GLY B O 1
ATOM 4847 N N . ALA B 1 24 ? 2.85 -16.906 -28.969 1 98.06 24 ALA B N 1
ATOM 4848 C CA . ALA B 1 24 ? 1.606 -17.641 -29.141 1 98.06 24 ALA B CA 1
ATOM 4849 C C . ALA B 1 24 ? 0.966 -17.969 -27.797 1 98.06 24 ALA B C 1
ATOM 4851 O O . ALA B 1 24 ? 1.66 -18.328 -26.844 1 98.06 24 ALA B O 1
ATOM 4852 N N . PHE B 1 25 ? -0.367 -17.719 -27.734 1 98.62 25 PHE B N 1
ATOM 4853 C CA . PHE B 1 25 ? -1.084 -18.297 -26.594 1 98.62 25 PHE B CA 1
ATOM 4854 C C . PHE B 1 25 ? -1.1 -19.828 -26.688 1 98.62 25 PHE B C 1
ATOM 4856 O O . PHE B 1 25 ? -1.585 -20.391 -27.672 1 98.62 25 PHE B O 1
ATOM 4863 N N . VAL B 1 26 ? -0.599 -20.469 -25.625 1 98.38 26 VAL B N 1
ATOM 4864 C CA . VAL B 1 26 ? -0.473 -21.922 -25.75 1 98.38 26 VAL B CA 1
ATOM 4865 C C . VAL B 1 26 ? -1.245 -22.609 -24.625 1 98.38 26 VAL B C 1
ATOM 4867 O O . VAL B 1 26 ? -1.397 -23.828 -24.625 1 98.38 26 VAL B O 1
ATOM 4870 N N . TRP B 1 27 ? -1.706 -21.828 -23.719 1 98.56 27 TRP B N 1
ATOM 4871 C CA . TRP B 1 27 ? -2.557 -22.344 -22.656 1 98.56 27 TRP B CA 1
ATOM 4872 C C . TRP B 1 27 ? -3.525 -21.281 -22.156 1 98.56 27 TRP B C 1
ATOM 4874 O O . TRP B 1 27 ? -3.139 -20.125 -21.969 1 98.56 27 TRP B O 1
ATOM 4884 N N . GLY B 1 28 ? -4.684 -21.625 -22 1 98.25 28 GLY B N 1
ATOM 4885 C CA . GLY B 1 28 ? -5.727 -20.781 -21.438 1 98.25 28 GLY B CA 1
ATOM 4886 C C . GLY B 1 28 ? -7.086 -21.453 -21.406 1 98.25 28 GLY B C 1
ATOM 4887 O O . GLY B 1 28 ? -7.461 -22.141 -22.359 1 98.25 28 GLY B O 1
ATOM 4888 N N . CYS B 1 29 ? -7.832 -21.266 -20.344 1 97.88 29 CYS B N 1
ATOM 4889 C CA . CYS B 1 29 ? -9.125 -21.922 -20.156 1 97.88 29 CYS B CA 1
ATOM 4890 C C . CYS B 1 29 ? -10.25 -20.891 -20.125 1 97.88 29 CYS B C 1
ATOM 4892 O O . CYS B 1 29 ? -10.023 -19.719 -19.828 1 97.88 29 CYS B O 1
ATOM 4894 N N . ILE B 1 30 ? -11.438 -21.312 -20.531 1 96.94 30 ILE B N 1
ATOM 4895 C CA . ILE B 1 30 ? -12.648 -20.5 -20.453 1 96.94 30 ILE B CA 1
ATOM 4896 C C . ILE B 1 30 ? -13.797 -21.344 -19.906 1 96.94 30 ILE B C 1
ATOM 4898 O O . ILE B 1 30 ? -13.789 -22.562 -20.016 1 96.94 30 ILE B O 1
ATOM 4902 N N . PRO B 1 31 ? -14.797 -20.844 -19.25 1 96.75 31 PRO B N 1
ATOM 4903 C CA . PRO B 1 31 ? -14.883 -19.422 -18.969 1 96.75 31 PRO B CA 1
ATOM 4904 C C . PRO B 1 31 ? -14.07 -19.016 -17.734 1 96.75 31 PRO B C 1
ATOM 4906 O O . PRO B 1 31 ? -14 -17.828 -17.391 1 96.75 31 PRO B O 1
ATOM 4909 N N . ARG B 1 32 ? -13.508 -20.016 -17.062 1 96.44 32 ARG B N 1
ATOM 4910 C CA . ARG B 1 32 ? -12.703 -19.797 -15.859 1 96.44 32 ARG B CA 1
ATOM 4911 C C . ARG B 1 32 ? -11.328 -20.453 -15.992 1 96.44 32 ARG B C 1
ATOM 4913 O O . ARG B 1 32 ? -11.062 -21.156 -16.969 1 96.44 32 ARG B O 1
ATOM 4920 N N . VAL B 1 33 ? -10.539 -20.188 -15.023 1 96.5 33 VAL B N 1
ATOM 4921 C CA . VAL B 1 33 ? -9.172 -20.688 -15.031 1 96.5 33 VAL B CA 1
ATOM 4922 C C . VAL B 1 33 ? -9.188 -22.219 -14.922 1 96.5 33 VAL B C 1
ATOM 4924 O O . VAL B 1 33 ? -8.305 -22.891 -15.453 1 96.5 33 VAL B O 1
ATOM 4927 N N . ASP B 1 34 ? -10.227 -22.766 -14.281 1 96.12 34 ASP B N 1
ATOM 4928 C CA . ASP B 1 34 ? -10.312 -24.203 -14.117 1 96.12 34 ASP B CA 1
ATOM 4929 C C . ASP B 1 34 ? -11.297 -24.812 -15.125 1 96.12 34 ASP B C 1
ATOM 4931 O O . ASP B 1 34 ? -11.812 -25.906 -14.906 1 96.12 34 ASP B O 1
ATOM 4935 N N . GLY B 1 35 ? -11.555 -24.125 -16.188 1 96.25 35 GLY B N 1
ATOM 4936 C CA . GLY B 1 35 ? -12.492 -24.594 -17.203 1 96.25 35 GLY B CA 1
ATOM 4937 C C . GLY B 1 35 ? -11.82 -25.344 -18.328 1 96.25 35 GLY B C 1
ATOM 4938 O O . GLY B 1 35 ? -10.766 -25.953 -18.125 1 96.25 35 GLY B O 1
ATOM 4939 N N . ASP B 1 36 ? -12.547 -25.391 -19.484 1 96.12 36 ASP B N 1
ATOM 4940 C CA . ASP B 1 36 ? -12.086 -26.062 -20.688 1 96.12 36 ASP B CA 1
ATOM 4941 C C . ASP B 1 36 ? -10.953 -25.266 -21.359 1 96.12 36 ASP B C 1
ATOM 4943 O O . ASP B 1 36 ? -11.055 -24.062 -21.516 1 96.12 36 ASP B O 1
ATOM 4947 N N . PRO B 1 37 ? -9.812 -25.953 -21.594 1 96.88 37 PRO B N 1
ATOM 4948 C CA . PRO B 1 37 ? -8.734 -25.219 -22.25 1 96.88 37 PRO B CA 1
ATOM 4949 C C . PRO B 1 37 ? -9.078 -24.797 -23.672 1 96.88 37 PRO B C 1
ATOM 4951 O O . PRO B 1 37 ? -9.312 -25.656 -24.531 1 96.88 37 PRO B O 1
ATOM 4954 N N . PHE B 1 38 ? -9.195 -23.531 -23.828 1 97.56 38 PHE B N 1
ATOM 4955 C CA . PHE B 1 38 ? -9.414 -22.938 -25.141 1 97.56 38 PHE B CA 1
ATOM 4956 C C . PHE B 1 38 ? -8.109 -22.875 -25.938 1 97.56 38 PHE B C 1
ATOM 4958 O O . PHE B 1 38 ? -8.117 -23 -27.156 1 97.56 38 PHE B O 1
ATOM 4965 N N . PHE B 1 39 ? -7.023 -22.625 -25.328 1 98.19 39 PHE B N 1
ATOM 4966 C CA . PHE B 1 39 ? -5.656 -22.812 -25.797 1 98.19 39 PHE B CA 1
ATOM 4967 C C . PHE B 1 39 ? -5 -23.984 -25.094 1 98.19 39 PHE B C 1
ATOM 4969 O O . PHE B 1 39 ? -4.707 -23.922 -23.906 1 98.19 39 PHE B O 1
ATOM 4976 N N . SER B 1 40 ? -4.672 -25.094 -25.797 1 97.56 40 SER B N 1
ATOM 4977 C CA . SER B 1 40 ? -4.238 -26.312 -25.141 1 97.56 40 SER B CA 1
ATOM 4978 C C . SER B 1 40 ? -2.926 -26.828 -25.734 1 97.56 40 SER B C 1
ATOM 4980 O O . SER B 1 40 ? -2.506 -27.953 -25.438 1 97.56 40 SER B O 1
ATOM 4982 N N . ALA B 1 41 ? -2.312 -25.984 -26.531 1 97.62 41 ALA B N 1
ATOM 4983 C CA . ALA B 1 41 ? -1.112 -26.391 -27.25 1 97.62 41 ALA B CA 1
ATOM 4984 C C . ALA B 1 41 ? -0.021 -26.844 -26.281 1 97.62 41 ALA B C 1
ATOM 4986 O O . ALA B 1 41 ? 0.78 -27.719 -26.594 1 97.62 41 ALA B O 1
ATOM 4987 N N . LEU B 1 42 ? 0.026 -26.25 -25.109 1 98 42 LEU B N 1
ATOM 4988 C CA . LEU B 1 42 ? 1.021 -26.609 -24.109 1 98 42 LEU B CA 1
ATOM 4989 C C . LEU B 1 42 ? 0.961 -28.094 -23.797 1 98 42 LEU B C 1
ATOM 4991 O O . LEU B 1 42 ? 1.99 -28.719 -23.516 1 98 42 LEU B O 1
ATOM 4995 N N . LEU B 1 43 ? -0.248 -28.672 -23.859 1 97.56 43 LEU B N 1
ATOM 4996 C CA . LEU B 1 43 ? -0.453 -30.094 -23.562 1 97.56 43 LEU B CA 1
ATOM 4997 C C . LEU B 1 43 ? -0.789 -30.859 -24.844 1 97.56 43 LEU B C 1
ATOM 4999 O O . LEU B 1 43 ? -1.362 -31.953 -24.781 1 97.56 43 LEU B O 1
ATOM 5003 N N . GLY B 1 44 ? -0.498 -30.25 -25.938 1 95.12 44 GLY B N 1
ATOM 5004 C CA . GLY B 1 44 ? -0.882 -30.812 -27.219 1 95.12 44 GLY B CA 1
ATOM 5005 C C . GLY B 1 44 ? 0.176 -31.734 -27.812 1 95.12 44 GLY B C 1
ATOM 5006 O O . GLY B 1 44 ? 0.094 -32.094 -28.984 1 95.12 44 GLY B O 1
ATOM 5007 N N . GLY B 1 45 ? 1.138 -32.031 -27.016 1 92.81 45 GLY B N 1
ATOM 5008 C CA . GLY B 1 45 ? 2.178 -32.938 -27.5 1 92.81 45 GLY B CA 1
ATOM 5009 C C . GLY B 1 45 ? 3.412 -32.219 -28 1 92.81 45 GLY B C 1
ATOM 5010 O O . GLY B 1 45 ? 3.697 -31.094 -27.562 1 92.81 45 GLY B O 1
ATOM 5011 N N . GLU B 1 46 ? 4.141 -32.812 -28.828 1 88.38 46 GLU B N 1
ATOM 5012 C CA . GLU B 1 46 ? 5.438 -32.281 -29.266 1 88.38 46 GLU B CA 1
ATOM 5013 C C . GLU B 1 46 ? 5.281 -31.188 -30.312 1 88.38 46 GLU B C 1
ATOM 5015 O O . GLU B 1 46 ? 6.016 -30.203 -30.312 1 88.38 46 GLU B O 1
ATOM 5020 N N . MET B 1 47 ? 4.391 -31.391 -31.141 1 88.19 47 MET B N 1
ATOM 5021 C CA . MET B 1 47 ? 4.164 -30.453 -32.219 1 88.19 47 MET B CA 1
ATOM 5022 C C . MET B 1 47 ? 2.68 -30.141 -32.375 1 88.19 47 MET B C 1
ATOM 5024 O O . MET B 1 47 ? 2.066 -30.484 -33.406 1 88.19 47 MET B O 1
ATOM 5028 N N . PRO B 1 48 ? 2.23 -29.422 -31.453 1 91.5 48 PRO B N 1
ATOM 5029 C CA . PRO B 1 48 ? 0.794 -29.125 -31.516 1 91.5 48 PRO B CA 1
ATOM 5030 C C . PRO B 1 48 ? 0.412 -28.266 -32.719 1 91.5 48 PRO B C 1
ATOM 5032 O O . PRO B 1 48 ? 1.127 -27.312 -33.031 1 91.5 48 PRO B O 1
ATOM 5035 N N . ARG B 1 49 ? -0.693 -28.656 -33.375 1 91.06 49 ARG B N 1
ATOM 5036 C CA . ARG B 1 49 ? -1.192 -27.891 -34.5 1 91.06 49 ARG B CA 1
ATOM 5037 C C . ARG B 1 49 ? -2.406 -27.062 -34.125 1 91.06 49 ARG B C 1
ATOM 5039 O O . ARG B 1 49 ? -2.795 -26.141 -34.844 1 91.06 49 ARG B O 1
ATOM 5046 N N . GLU B 1 50 ? -3.035 -27.438 -33.031 1 94.88 50 GLU B N 1
ATOM 5047 C CA . GLU B 1 50 ? -4.223 -26.75 -32.531 1 94.88 50 GLU B CA 1
ATOM 5048 C C . GLU B 1 50 ? -4.031 -26.297 -31.078 1 94.88 50 GLU B C 1
ATOM 5050 O O . GLU B 1 50 ? -2.963 -26.5 -30.5 1 94.88 50 GLU B O 1
ATOM 5055 N N . GLY B 1 51 ? -5.031 -25.547 -30.672 1 96.88 51 GLY B N 1
ATOM 5056 C CA . GLY B 1 51 ? -5.004 -25.078 -29.297 1 96.88 51 GLY B CA 1
ATOM 5057 C C . GLY B 1 51 ? -4.129 -23.844 -29.109 1 96.88 51 GLY B C 1
ATOM 5058 O O . GLY B 1 51 ? -3.463 -23.719 -28.078 1 96.88 51 GLY B O 1
ATOM 5059 N N . LEU B 1 52 ? -4.055 -22.969 -30.078 1 97.38 52 LEU B N 1
ATOM 5060 C CA . LEU B 1 52 ? -3.141 -21.828 -29.969 1 97.38 52 LEU B CA 1
ATOM 5061 C C . LEU B 1 52 ? -3.715 -20.594 -30.641 1 97.38 52 LEU B C 1
ATOM 5063 O O . LEU B 1 52 ? -4.66 -20.703 -31.438 1 97.38 52 LEU B O 1
ATOM 5067 N N . TRP B 1 53 ? -3.303 -19.438 -30.312 1 98.44 53 TRP B N 1
ATOM 5068 C CA . TRP B 1 53 ? -3.496 -18.141 -30.953 1 98.44 53 TRP B CA 1
ATOM 5069 C C . TRP B 1 53 ? -2.158 -17.469 -31.219 1 98.44 53 TRP B C 1
ATOM 5071 O O . TRP B 1 53 ? -1.475 -17.031 -30.297 1 98.44 53 TRP B O 1
ATOM 5081 N N . ALA B 1 54 ? -1.781 -17.375 -32.531 1 97.88 54 ALA B N 1
ATOM 5082 C CA . ALA B 1 54 ? -0.462 -16.875 -32.875 1 97.88 54 ALA B CA 1
ATOM 5083 C C . ALA B 1 54 ? -0.568 -15.789 -33.938 1 97.88 54 ALA B C 1
ATOM 5085 O O . ALA B 1 54 ? -1.459 -15.828 -34.812 1 97.88 54 ALA B O 1
ATOM 5086 N N . ILE B 1 55 ? 0.257 -14.812 -33.844 1 97.69 55 ILE B N 1
ATOM 5087 C CA . ILE B 1 55 ? 0.514 -13.82 -34.906 1 97.69 55 ILE B CA 1
ATOM 5088 C C . ILE B 1 55 ? 1.944 -13.969 -35.406 1 97.69 55 ILE B C 1
ATOM 5090 O O . ILE B 1 55 ? 2.893 -13.516 -34.781 1 97.69 55 ILE B O 1
ATOM 5094 N N . ASP B 1 56 ? 2.051 -14.461 -36.625 1 96.06 56 ASP B N 1
ATOM 5095 C CA . ASP B 1 56 ? 3.359 -14.773 -37.188 1 96.06 56 ASP B CA 1
ATOM 5096 C C . ASP B 1 56 ? 3.846 -13.656 -38.094 1 96.06 56 ASP B C 1
ATOM 5098 O O . ASP B 1 56 ? 3.059 -13.07 -38.844 1 96.06 56 ASP B O 1
ATOM 5102 N N . LEU B 1 57 ? 5.098 -13.312 -37.906 1 97.81 57 LEU B N 1
ATOM 5103 C CA . LEU B 1 57 ? 5.766 -12.438 -38.875 1 97.81 57 LEU B CA 1
ATOM 5104 C C . LEU B 1 57 ? 6.508 -13.242 -39.938 1 97.81 57 LEU B C 1
ATOM 5106 O O . LEU B 1 57 ? 7.305 -14.125 -39.594 1 97.81 57 LEU B O 1
ATOM 5110 N N . GLU B 1 58 ? 6.18 -12.953 -41.188 1 96.69 58 GLU B N 1
ATOM 5111 C CA . GLU B 1 58 ? 6.883 -13.641 -42.25 1 96.69 58 GLU B CA 1
ATOM 5112 C C . GLU B 1 58 ? 8.383 -13.359 -42.219 1 96.69 58 GLU B C 1
ATOM 5114 O O . GLU B 1 58 ? 8.797 -12.227 -41.969 1 96.69 58 GLU B O 1
ATOM 5119 N N . ASP B 1 59 ? 9.219 -14.383 -42.375 1 96.25 59 ASP B N 1
ATOM 5120 C CA . ASP B 1 59 ? 10.68 -14.312 -42.375 1 96.25 59 ASP B CA 1
ATOM 5121 C C . ASP B 1 59 ? 11.211 -13.82 -41.031 1 96.25 59 ASP B C 1
ATOM 5123 O O . ASP B 1 59 ? 12.164 -13.039 -41 1 96.25 59 ASP B O 1
ATOM 5127 N N . ARG B 1 60 ? 10.516 -14.188 -40 1 96.81 60 ARG B N 1
ATOM 5128 C CA . ARG B 1 60 ? 10.898 -13.75 -38.688 1 96.81 60 ARG B CA 1
ATOM 5129 C C . ARG B 1 60 ? 12.328 -14.164 -38.344 1 96.81 60 ARG B C 1
ATOM 5131 O O . ARG B 1 60 ? 12.711 -15.312 -38.562 1 96.81 60 ARG B O 1
ATOM 5138 N N . LEU B 1 61 ? 13.133 -13.281 -37.812 1 96.31 61 LEU B N 1
ATOM 5139 C CA . LEU B 1 61 ? 14.531 -13.508 -37.438 1 96.31 61 LEU B CA 1
ATOM 5140 C C . LEU B 1 61 ? 14.711 -13.508 -35.938 1 96.31 61 LEU B C 1
ATOM 5142 O O . LEU B 1 61 ? 15.516 -14.281 -35.406 1 96.31 61 LEU B O 1
ATOM 5146 N N . GLU B 1 62 ? 14.039 -12.617 -35.344 1 96.75 62 GLU B N 1
ATOM 5147 C CA . GLU B 1 62 ? 14.258 -12.414 -33.906 1 96.75 62 GLU B CA 1
ATOM 5148 C C . GLU B 1 62 ? 12.953 -12.07 -33.188 1 96.75 62 GLU B C 1
ATOM 5150 O O . GLU B 1 62 ? 12.055 -11.453 -33.781 1 96.75 62 GLU B O 1
ATOM 5155 N N . THR B 1 63 ? 12.867 -12.508 -31.953 1 97.69 63 THR B N 1
ATOM 5156 C CA . THR B 1 63 ? 11.75 -12.172 -31.078 1 97.69 63 THR B CA 1
ATOM 5157 C C . THR B 1 63 ? 12.258 -11.727 -29.703 1 97.69 63 THR B C 1
ATOM 5159 O O . THR B 1 63 ? 13.18 -12.32 -29.156 1 97.69 63 THR B O 1
ATOM 5162 N N . THR B 1 64 ? 11.742 -10.594 -29.156 1 98 64 THR B N 1
ATOM 5163 C CA . THR B 1 64 ? 11.992 -10.148 -27.797 1 98 64 THR B CA 1
ATOM 5164 C C . THR B 1 64 ? 10.672 -9.906 -27.062 1 98 64 THR B C 1
ATOM 5166 O O . THR B 1 64 ? 9.688 -9.492 -27.656 1 98 64 THR B O 1
ATOM 5169 N N . GLN B 1 65 ? 10.688 -10.242 -25.828 1 98.56 65 GLN B N 1
ATOM 5170 C CA . GLN B 1 65 ? 9.477 -10.086 -25.031 1 98.56 65 GLN B CA 1
ATOM 5171 C C . GLN B 1 65 ? 9.773 -9.414 -23.703 1 98.56 65 GLN B C 1
ATOM 5173 O O . GLN B 1 65 ? 10.836 -9.633 -23.109 1 98.56 65 GLN B O 1
ATOM 5178 N N . SER B 1 66 ? 8.852 -8.586 -23.219 1 98.56 66 SER B N 1
ATOM 5179 C CA . SER B 1 66 ? 8.898 -7.969 -21.891 1 98.56 66 SER B CA 1
ATOM 5180 C C . SER B 1 66 ? 7.52 -7.48 -21.469 1 98.56 66 SER B C 1
ATOM 5182 O O . SER B 1 66 ? 6.684 -7.148 -22.297 1 98.56 66 SER B O 1
ATOM 5184 N N . TYR B 1 67 ? 7.297 -7.445 -20.234 1 98.81 67 TYR B N 1
ATOM 5185 C CA . TYR B 1 67 ? 6.07 -6.836 -19.734 1 98.81 67 TYR B CA 1
ATOM 5186 C C . TYR B 1 67 ? 6.184 -5.316 -19.719 1 98.81 67 TYR B C 1
ATOM 5188 O O . TYR B 1 67 ? 7.262 -4.77 -19.484 1 98.81 67 TYR B O 1
ATOM 5196 N N . LEU B 1 68 ? 4.992 -4.664 -20.062 1 98.44 68 LEU B N 1
ATOM 5197 C CA . LEU B 1 68 ? 4.941 -3.277 -19.625 1 98.44 68 LEU B CA 1
ATOM 5198 C C . LEU B 1 68 ? 5.184 -3.182 -18.109 1 98.44 68 LEU B C 1
ATOM 5200 O O . LEU B 1 68 ? 4.613 -3.955 -17.344 1 98.44 68 LEU B O 1
ATOM 5204 N N . ARG B 1 69 ? 6.027 -2.275 -17.656 1 97.44 69 ARG B N 1
ATOM 5205 C CA . ARG B 1 69 ? 6.484 -2.189 -16.266 1 97.44 69 ARG B CA 1
ATOM 5206 C C . ARG B 1 69 ? 5.309 -2.215 -15.305 1 97.44 69 ARG B C 1
ATOM 5208 O O . ARG B 1 69 ? 4.344 -1.469 -15.477 1 97.44 69 ARG B O 1
ATOM 5215 N N . ASN B 1 70 ? 5.383 -3.125 -14.344 1 98.31 70 ASN B N 1
ATOM 5216 C CA . ASN B 1 70 ? 4.453 -3.248 -13.227 1 98.31 70 ASN B CA 1
ATOM 5217 C C . ASN B 1 70 ? 3.059 -3.641 -13.695 1 98.31 70 ASN B C 1
ATOM 5219 O O . ASN B 1 70 ? 2.059 -3.207 -13.125 1 98.31 70 ASN B O 1
ATOM 5223 N N . THR B 1 71 ? 2.943 -4.348 -14.844 1 98.81 71 THR B N 1
ATOM 5224 C CA . THR B 1 71 ? 1.684 -4.867 -15.367 1 98.81 71 THR B CA 1
ATOM 5225 C C . THR B 1 71 ? 1.864 -6.285 -15.898 1 98.81 71 THR B C 1
ATOM 5227 O O . THR B 1 71 ? 2.99 -6.727 -16.125 1 98.81 71 THR B O 1
ATOM 5230 N N . PRO B 1 72 ? 0.756 -7.004 -16.031 1 98.81 72 PRO B N 1
ATOM 5231 C CA . PRO B 1 72 ? 0.816 -8.258 -16.781 1 98.81 72 PRO B CA 1
ATOM 5232 C C . PRO B 1 72 ? 0.451 -8.07 -18.266 1 98.81 72 PRO B C 1
ATOM 5234 O O . PRO B 1 72 ? -0.246 -8.914 -18.828 1 98.81 72 PRO B O 1
ATOM 5237 N N . ILE B 1 73 ? 0.789 -6.945 -18.844 1 98.94 73 ILE B N 1
ATOM 5238 C CA . ILE B 1 73 ? 0.639 -6.676 -20.281 1 98.94 73 ILE B CA 1
ATOM 5239 C C . ILE B 1 73 ? 1.938 -7.016 -21 1 98.94 73 ILE B C 1
ATOM 5241 O O . ILE B 1 73 ? 2.984 -6.426 -20.719 1 98.94 73 ILE B O 1
ATOM 5245 N N . LEU B 1 74 ? 1.846 -7.93 -21.906 1 98.94 74 LEU B N 1
ATOM 5246 C CA . LEU B 1 74 ? 3.041 -8.445 -22.562 1 98.94 74 LEU B CA 1
ATOM 5247 C C . LEU B 1 74 ? 3.277 -7.73 -23.891 1 98.94 74 LEU B C 1
ATOM 5249 O O . LEU B 1 74 ? 2.35 -7.566 -24.688 1 98.94 74 LEU B O 1
ATOM 5253 N N . VAL B 1 75 ? 4.449 -7.277 -24.078 1 98.88 75 VAL B N 1
ATOM 5254 C CA . VAL B 1 75 ? 4.895 -6.711 -25.344 1 98.88 75 VAL B CA 1
ATOM 5255 C C . VAL B 1 75 ? 5.84 -7.684 -26.047 1 98.88 75 VAL B C 1
ATOM 5257 O O . VAL B 1 75 ? 6.895 -8.031 -25.516 1 98.88 75 VAL B O 1
ATOM 5260 N N . THR B 1 76 ? 5.496 -8.156 -27.141 1 98.75 76 THR B N 1
ATOM 5261 C CA . THR B 1 76 ? 6.332 -9 -27.984 1 98.75 76 THR B CA 1
ATOM 5262 C C . THR B 1 76 ? 6.746 -8.25 -29.25 1 98.75 76 THR B C 1
ATOM 5264 O O . THR B 1 76 ? 5.902 -7.668 -29.938 1 98.75 76 THR B O 1
ATOM 5267 N N . ARG B 1 77 ? 7.984 -8.258 -29.578 1 98.62 77 ARG B N 1
ATOM 5268 C CA . ARG B 1 77 ? 8.484 -7.648 -30.797 1 98.62 77 ARG B CA 1
ATOM 5269 C C . ARG B 1 77 ? 9.125 -8.695 -31.703 1 98.62 77 ARG B C 1
ATOM 5271 O O . ARG B 1 77 ? 9.93 -9.508 -31.25 1 98.62 77 ARG B O 1
ATOM 5278 N N . HIS B 1 78 ? 8.664 -8.695 -32.969 1 98.38 78 HIS B N 1
ATOM 5279 C CA . HIS B 1 78 ? 9.234 -9.547 -34 1 98.38 78 HIS B CA 1
ATOM 5280 C C . HIS B 1 78 ? 9.977 -8.719 -35.062 1 98.38 78 HIS B C 1
ATOM 5282 O O . HIS B 1 78 ? 9.5 -7.652 -35.438 1 98.38 78 HIS B O 1
ATOM 5288 N N . ARG B 1 79 ? 11.094 -9.227 -35.406 1 98.19 79 ARG B N 1
ATOM 5289 C CA . ARG B 1 79 ? 11.844 -8.625 -36.5 1 98.19 79 ARG B CA 1
ATOM 5290 C C . ARG B 1 79 ? 12.07 -9.633 -37.625 1 98.19 79 ARG B C 1
ATOM 5292 O O . ARG B 1 79 ? 12.352 -10.805 -37.344 1 98.19 79 ARG B O 1
ATOM 5299 N N . ASP B 1 80 ? 11.891 -9.188 -38.844 1 96.81 80 ASP B N 1
ATOM 5300 C CA . ASP B 1 80 ? 12.133 -10.086 -39.969 1 96.81 80 ASP B CA 1
ATOM 5301 C C . ASP B 1 80 ? 13.477 -9.789 -40.625 1 96.81 80 ASP B C 1
ATOM 5303 O O . ASP B 1 80 ? 14.203 -8.883 -40.219 1 96.81 80 ASP B O 1
ATOM 5307 N N . ALA B 1 81 ? 13.766 -10.602 -41.594 1 95.38 81 ALA B N 1
ATOM 5308 C CA . ALA B 1 81 ? 15.062 -10.531 -42.25 1 95.38 81 ALA B CA 1
ATOM 5309 C C . ALA B 1 81 ? 15.141 -9.328 -43.188 1 95.38 81 ALA B C 1
ATOM 5311 O O . ALA B 1 81 ? 16.234 -8.922 -43.625 1 95.38 81 ALA B O 1
ATOM 5312 N N . ASN B 1 82 ? 14.148 -8.688 -43.531 1 94.38 82 ASN B N 1
ATOM 5313 C CA . ASN B 1 82 ? 14.109 -7.625 -44.5 1 94.38 82 ASN B CA 1
ATOM 5314 C C . ASN B 1 82 ? 13.953 -6.254 -43.844 1 94.38 82 ASN B C 1
ATOM 5316 O O . ASN B 1 82 ? 13.648 -5.27 -44.531 1 94.38 82 ASN B O 1
ATOM 5320 N N . GLY B 1 83 ? 14.039 -6.23 -42.531 1 94.12 83 GLY B N 1
ATOM 5321 C CA . GLY B 1 83 ? 13.961 -4.957 -41.812 1 94.12 83 GLY B CA 1
ATOM 5322 C C . GLY B 1 83 ? 12.578 -4.664 -41.281 1 94.12 83 GLY B C 1
ATOM 5323 O O . GLY B 1 83 ? 12.359 -3.621 -40.656 1 94.12 83 GLY B O 1
ATOM 5324 N N . GLY B 1 84 ? 11.664 -5.555 -41.562 1 96.56 84 GLY B N 1
ATOM 5325 C CA . GLY B 1 84 ? 10.336 -5.406 -40.969 1 96.56 84 GLY B CA 1
ATOM 5326 C C . GLY B 1 84 ? 10.297 -5.711 -39.5 1 96.56 84 GLY B C 1
ATOM 5327 O O . GLY B 1 84 ? 11.008 -6.594 -39 1 96.56 84 GLY B O 1
ATOM 5328 N N . GLU B 1 85 ? 9.516 -4.887 -38.781 1 98.12 85 GLU B N 1
ATOM 5329 C CA . GLU B 1 85 ? 9.352 -5.07 -37.344 1 98.12 85 GLU B CA 1
ATOM 5330 C C . GLU B 1 85 ? 7.906 -4.812 -36.906 1 98.12 85 GLU B C 1
ATOM 5332 O O . GLU B 1 85 ? 7.262 -3.885 -37.406 1 98.12 85 GLU B O 1
ATOM 5337 N N . ILE B 1 86 ? 7.41 -5.699 -36.031 1 98.62 86 ILE B N 1
ATOM 5338 C CA . ILE B 1 86 ? 6.07 -5.484 -35.5 1 98.62 86 ILE B CA 1
ATOM 5339 C C . ILE B 1 86 ? 6.102 -5.586 -33.969 1 98.62 86 ILE B C 1
ATOM 5341 O O . ILE B 1 86 ? 7.039 -6.141 -33.406 1 98.62 86 ILE B O 1
ATOM 5345 N N . GLU B 1 87 ? 5.152 -4.961 -33.344 1 98.75 87 GLU B N 1
ATOM 5346 C CA . GLU B 1 87 ? 4.902 -5.062 -31.906 1 98.75 87 GLU B CA 1
ATOM 5347 C C . GLU B 1 87 ? 3.52 -5.641 -31.625 1 98.75 87 GLU B C 1
ATOM 5349 O O . GLU B 1 87 ? 2.533 -5.238 -32.25 1 98.75 87 GLU B O 1
ATOM 5354 N N . VAL B 1 88 ? 3.463 -6.629 -30.781 1 98.81 88 VAL B N 1
ATOM 5355 C CA . VAL B 1 88 ? 2.199 -7.215 -30.344 1 98.81 88 VAL B CA 1
ATOM 5356 C C . VAL B 1 88 ? 2 -6.961 -28.859 1 98.81 88 VAL B C 1
ATOM 5358 O O . VAL B 1 88 ? 2.84 -7.348 -28.031 1 98.81 88 VAL B O 1
ATOM 5361 N N . LEU B 1 89 ? 0.892 -6.27 -28.484 1 98.88 89 LEU B N 1
ATOM 5362 C CA . LEU B 1 89 ? 0.5 -6.082 -27.094 1 98.88 89 LEU B CA 1
ATOM 5363 C C . LEU B 1 89 ? -0.612 -7.051 -26.703 1 98.88 89 LEU B C 1
ATOM 5365 O O . LEU B 1 89 ? -1.691 -7.031 -27.297 1 98.88 89 LEU B O 1
ATOM 5369 N N . ASP B 1 90 ? -0.338 -7.891 -25.781 1 98.94 90 ASP B N 1
ATOM 5370 C CA . ASP B 1 90 ? -1.3 -8.875 -25.297 1 98.94 90 ASP B CA 1
ATOM 5371 C C . ASP B 1 90 ? -1.767 -8.531 -23.875 1 98.94 90 ASP B C 1
ATOM 5373 O O . ASP B 1 90 ? -0.946 -8.305 -22.984 1 98.94 90 ASP B O 1
ATOM 5377 N N . PHE B 1 91 ? -3.086 -8.477 -23.625 1 98.88 91 PHE B N 1
ATOM 5378 C CA . PHE B 1 91 ? -3.58 -8.219 -22.266 1 98.88 91 PHE B CA 1
ATOM 5379 C C . PHE B 1 91 ? -5.016 -8.703 -22.125 1 98.88 91 PHE B C 1
ATOM 5381 O O . PHE B 1 91 ? -5.676 -9.023 -23.109 1 98.88 91 PHE B O 1
ATOM 5388 N N . CYS B 1 92 ? -5.406 -8.914 -20.953 1 98.88 92 CYS B N 1
ATOM 5389 C CA . CYS B 1 92 ? -6.793 -9.133 -20.562 1 98.88 92 CYS B CA 1
ATOM 5390 C C . CYS B 1 92 ? -7.355 -7.914 -19.844 1 98.88 92 CYS B C 1
ATOM 5392 O O . CYS B 1 92 ? -6.801 -7.469 -18.844 1 98.88 92 CYS B O 1
ATOM 5394 N N . PRO B 1 93 ? -8.461 -7.371 -20.375 1 98.5 93 PRO B N 1
ATOM 5395 C CA . PRO B 1 93 ? -8.984 -6.145 -19.766 1 98.5 93 PRO B CA 1
ATOM 5396 C C . PRO B 1 93 ? -9.281 -6.301 -18.281 1 98.5 93 PRO B C 1
ATOM 5398 O O . PRO B 1 93 ? -9.891 -7.289 -17.859 1 98.5 93 PRO B O 1
ATOM 5401 N N . TYR B 1 94 ? -8.836 -5.41 -17.484 1 98.38 94 TYR B N 1
ATOM 5402 C CA . TYR B 1 94 ? -9.016 -5.301 -16.047 1 98.38 94 TYR B CA 1
ATOM 5403 C C . TYR B 1 94 ? -9.078 -3.842 -15.617 1 98.38 94 TYR B C 1
ATOM 5405 O O . TYR B 1 94 ? -8.047 -3.211 -15.383 1 98.38 94 TYR B O 1
ATOM 5413 N N . LEU B 1 95 ? -10.312 -3.279 -15.414 1 96.25 95 LEU B N 1
ATOM 5414 C CA . LEU B 1 95 ? -10.469 -1.846 -15.188 1 96.25 95 LEU B CA 1
ATOM 5415 C C . LEU B 1 95 ? -11.789 -1.543 -14.5 1 96.25 95 LEU B C 1
ATOM 5417 O O . LEU B 1 95 ? -12.742 -2.318 -14.609 1 96.25 95 LEU B O 1
ATOM 5421 N N . PRO B 1 96 ? -11.836 -0.436 -13.742 1 91 96 PRO B N 1
ATOM 5422 C CA . PRO B 1 96 ? -13.117 -0.026 -13.164 1 91 96 PRO B CA 1
ATOM 5423 C C . PRO B 1 96 ? -14.125 0.438 -14.211 1 91 96 PRO B C 1
ATOM 5425 O O . PRO B 1 96 ? -13.758 1.147 -15.156 1 91 96 PRO B O 1
ATOM 5428 N N . ARG B 1 97 ? -15.242 -0.048 -14.094 1 87.94 97 ARG B N 1
ATOM 5429 C CA . ARG B 1 97 ? -16.328 0.332 -14.992 1 87.94 97 ARG B CA 1
ATOM 5430 C C . ARG B 1 97 ? -17.688 0.248 -14.273 1 87.94 97 ARG B C 1
ATOM 5432 O O . ARG B 1 97 ? -18.047 -0.811 -13.766 1 87.94 97 ARG B O 1
ATOM 5439 N N . ASN B 1 98 ? -18.359 1.296 -14.148 1 80.75 98 ASN B N 1
ATOM 5440 C CA . ASN B 1 98 ? -19.719 1.368 -13.594 1 80.75 98 ASN B CA 1
ATOM 5441 C C . ASN B 1 98 ? -19.766 0.854 -12.164 1 80.75 98 ASN B C 1
ATOM 5443 O O . ASN B 1 98 ? -20.609 0.023 -11.82 1 80.75 98 ASN B O 1
ATOM 5447 N N . GLY B 1 99 ? -18.75 1.222 -11.406 1 78.06 99 GLY B N 1
ATOM 5448 C CA . GLY B 1 99 ? -18.75 0.914 -9.984 1 78.06 99 GLY B CA 1
ATOM 5449 C C . GLY B 1 99 ? -18.297 -0.501 -9.688 1 78.06 99 GLY B C 1
ATOM 5450 O O . GLY B 1 99 ? -18.328 -0.937 -8.531 1 78.06 99 GLY B O 1
ATOM 5451 N N . ARG B 1 100 ? -17.938 -1.118 -10.75 1 87.56 100 ARG B N 1
ATOM 5452 C CA . ARG B 1 100 ? -17.422 -2.473 -10.586 1 87.56 100 ARG B CA 1
ATOM 5453 C C . ARG B 1 100 ? -16.125 -2.666 -11.367 1 87.56 100 ARG B C 1
ATOM 5455 O O . ARG B 1 100 ? -15.727 -1.795 -12.141 1 87.56 100 ARG B O 1
ATOM 5462 N N . THR B 1 101 ? -15.508 -3.822 -11.117 1 92.75 101 THR B N 1
ATOM 5463 C CA . THR B 1 101 ? -14.328 -4.164 -11.898 1 92.75 101 THR B CA 1
ATOM 5464 C C . THR B 1 101 ? -14.719 -4.918 -13.172 1 92.75 101 THR B C 1
ATOM 5466 O O . THR B 1 101 ? -15.391 -5.949 -13.102 1 92.75 101 THR B O 1
ATOM 5469 N N . TYR B 1 102 ? -14.414 -4.348 -14.336 1 95.56 102 TYR B N 1
ATOM 5470 C CA . TYR B 1 102 ? -14.602 -5.02 -15.617 1 95.56 102 TYR B CA 1
ATOM 5471 C C . TYR B 1 102 ? -13.484 -6.023 -15.875 1 95.56 102 TYR B C 1
ATOM 5473 O O . TYR B 1 102 ? -12.328 -5.637 -16.078 1 95.56 102 TYR B O 1
ATOM 5481 N N . ARG B 1 103 ? -13.766 -7.27 -15.828 1 97.38 103 ARG B N 1
ATOM 5482 C CA . ARG B 1 103 ? -12.852 -8.391 -16.047 1 97.38 103 ARG B CA 1
ATOM 5483 C C . ARG B 1 103 ? -13.523 -9.484 -16.875 1 97.38 103 ARG B C 1
ATOM 5485 O O . ARG B 1 103 ? -13.727 -10.602 -16.391 1 97.38 103 ARG B O 1
ATOM 5492 N N . PRO B 1 104 ? -13.789 -9.211 -18.141 1 96.56 104 PRO B N 1
ATOM 5493 C CA . PRO B 1 104 ? -14.523 -10.164 -18.969 1 96.56 104 PRO B CA 1
ATOM 5494 C C . PRO B 1 104 ? -13.703 -11.414 -19.297 1 96.56 104 PRO B C 1
ATOM 5496 O O . PRO B 1 104 ? -12.477 -11.406 -19.141 1 96.56 104 PRO B O 1
ATOM 5499 N N . VAL B 1 105 ? -14.43 -12.461 -19.703 1 97.88 105 VAL B N 1
ATOM 5500 C CA . VAL B 1 105 ? -13.781 -13.602 -20.344 1 97.88 105 VAL B CA 1
ATOM 5501 C C . VAL B 1 105 ? -13.266 -13.203 -21.719 1 97.88 105 VAL B C 1
ATOM 5503 O O . VAL B 1 105 ? -13.914 -13.477 -22.734 1 97.88 105 VAL B O 1
ATOM 5506 N N . ALA B 1 106 ? -12.062 -12.539 -21.641 1 98.25 106 ALA B N 1
ATOM 5507 C CA . ALA B 1 106 ? -11.648 -11.977 -22.938 1 98.25 106 ALA B CA 1
ATOM 5508 C C . ALA B 1 106 ? -10.133 -11.812 -22.984 1 98.25 106 ALA B C 1
ATOM 5510 O O . ALA B 1 106 ? -9.469 -11.703 -21.953 1 98.25 106 ALA B O 1
ATOM 5511 N N . TYR B 1 107 ? -9.633 -11.82 -24.172 1 98.56 107 TYR B N 1
ATOM 5512 C CA . TYR B 1 107 ? -8.242 -11.578 -24.531 1 98.56 107 TYR B CA 1
ATOM 5513 C C . TYR B 1 107 ? -8.141 -10.508 -25.609 1 98.56 107 TYR B C 1
ATOM 5515 O O . TYR B 1 107 ? -8.945 -10.477 -26.547 1 98.56 107 TYR B O 1
ATOM 5523 N N . ALA B 1 108 ? -7.199 -9.625 -25.438 1 98.75 108 ALA B N 1
ATOM 5524 C CA . ALA B 1 108 ? -6.98 -8.578 -26.438 1 98.75 108 ALA B CA 1
ATOM 5525 C C . ALA B 1 108 ? -5.547 -8.617 -26.969 1 98.75 108 ALA B C 1
ATOM 5527 O O . ALA B 1 108 ? -4.602 -8.836 -26.203 1 98.75 108 ALA B O 1
ATOM 5528 N N . ARG B 1 109 ? -5.367 -8.516 -28.266 1 98.81 109 ARG B N 1
ATOM 5529 C CA . ARG B 1 109 ? -4.078 -8.375 -28.922 1 98.81 109 ARG B CA 1
ATOM 5530 C C . ARG B 1 109 ? -4.07 -7.172 -29.859 1 98.81 109 ARG B C 1
ATOM 5532 O O . ARG B 1 109 ? -4.965 -7.02 -30.703 1 98.81 109 ARG B O 1
ATOM 5539 N N . ILE B 1 110 ? -3.211 -6.258 -29.688 1 98.81 110 ILE B N 1
ATOM 5540 C CA . ILE B 1 110 ? -2.996 -5.125 -30.578 1 98.81 110 ILE B CA 1
ATOM 5541 C C . ILE B 1 110 ? -1.688 -5.309 -31.344 1 98.81 110 ILE B C 1
ATOM 5543 O O . ILE B 1 110 ? -0.627 -5.484 -30.734 1 98.81 110 ILE B O 1
ATOM 5547 N N . VAL B 1 111 ? -1.711 -5.336 -32.656 1 98.69 111 VAL B N 1
ATOM 5548 C CA . VAL B 1 111 ? -0.542 -5.543 -33.5 1 98.69 111 VAL B CA 1
ATOM 5549 C C . VAL B 1 111 ? -0.21 -4.25 -34.25 1 98.69 111 VAL B C 1
ATOM 5551 O O . VAL B 1 111 ? -1.038 -3.727 -35 1 98.69 111 VAL B O 1
ATOM 5554 N N . ARG B 1 112 ? 1 -3.773 -34.031 1 98.44 112 ARG B N 1
ATOM 5555 C CA . ARG B 1 112 ? 1.416 -2.506 -34.625 1 98.44 112 ARG B CA 1
ATOM 5556 C C . ARG B 1 112 ? 2.639 -2.689 -35.531 1 98.44 112 ARG B C 1
ATOM 5558 O O . ARG B 1 112 ? 3.566 -3.42 -35.156 1 98.44 112 ARG B O 1
ATOM 5565 N N . PRO B 1 113 ? 2.598 -2.027 -36.688 1 98.12 113 PRO B N 1
ATOM 5566 C CA . PRO B 1 113 ? 3.852 -1.95 -37.469 1 98.12 113 PRO B CA 1
ATOM 5567 C C . PRO B 1 113 ? 4.836 -0.943 -36.875 1 98.12 113 PRO B C 1
ATOM 5569 O O . PRO B 1 113 ? 4.449 0.177 -36.531 1 98.12 113 PRO B O 1
ATOM 5572 N N . ILE B 1 114 ? 6.012 -1.354 -36.719 1 97.94 114 ILE B N 1
ATOM 5573 C CA . ILE B 1 114 ? 7.031 -0.492 -36.125 1 97.94 114 ILE B CA 1
ATOM 5574 C C . ILE B 1 114 ? 7.984 -0.004 -37.219 1 97.94 114 ILE B C 1
ATOM 5576 O O . ILE B 1 114 ? 8.406 1.153 -37.188 1 97.94 114 ILE B O 1
ATOM 5580 N N . ALA B 1 115 ? 8.352 -0.892 -38.094 1 97.44 115 ALA B N 1
ATOM 5581 C CA . ALA B 1 115 ? 9.281 -0.537 -39.156 1 97.44 115 ALA B CA 1
ATOM 5582 C C . ALA B 1 115 ? 9.047 -1.393 -40.406 1 97.44 115 ALA B C 1
ATOM 5584 O O . ALA B 1 115 ? 8.586 -2.533 -40.281 1 97.44 115 ALA B O 1
ATOM 5585 N N . GLY B 1 116 ? 9.281 -0.819 -41.531 1 95.94 116 GLY B N 1
ATOM 5586 C CA . GLY B 1 116 ? 9.234 -1.542 -42.812 1 95.94 116 GLY B CA 1
ATOM 5587 C C . GLY B 1 116 ? 7.82 -1.881 -43.25 1 95.94 116 GLY B C 1
ATOM 5588 O O . GLY B 1 116 ? 6.891 -1.101 -43.031 1 95.94 116 GLY B O 1
ATOM 5589 N N . SER B 1 117 ? 7.77 -2.979 -44.094 1 94.25 117 SER B N 1
ATOM 5590 C CA . SER B 1 117 ? 6.5 -3.475 -44.594 1 94.25 117 SER B CA 1
ATOM 5591 C C . SER B 1 117 ? 6.273 -4.934 -44.219 1 94.25 117 SER B C 1
ATOM 5593 O O . SER B 1 117 ? 6.191 -5.805 -45.094 1 94.25 117 SER B O 1
ATOM 5595 N N . PRO B 1 118 ? 6.102 -5.047 -42.969 1 97.44 118 PRO B N 1
ATOM 5596 C CA . PRO B 1 118 ? 5.992 -6.418 -42.5 1 97.44 118 PRO B CA 1
ATOM 5597 C C . PRO B 1 118 ? 4.711 -7.113 -42.938 1 97.44 118 PRO B C 1
ATOM 5599 O O . PRO B 1 118 ? 3.68 -6.461 -43.125 1 97.44 118 PRO B O 1
ATOM 5602 N N . ARG B 1 119 ? 4.797 -8.406 -43.156 1 97.5 119 ARG B N 1
ATOM 5603 C CA . ARG B 1 119 ? 3.648 -9.258 -43.469 1 97.5 119 ARG B CA 1
ATOM 5604 C C . ARG B 1 119 ? 3.369 -10.234 -42.344 1 97.5 119 ARG B C 1
ATOM 5606 O O . ARG B 1 119 ? 4.281 -10.898 -41.844 1 97.5 119 ARG B O 1
ATOM 5613 N N . ILE B 1 120 ? 2.068 -10.266 -41.938 1 98.12 120 ILE B N 1
ATOM 5614 C CA . ILE B 1 120 ? 1.747 -11.102 -40.812 1 98.12 120 ILE B CA 1
ATOM 5615 C C . ILE B 1 120 ? 0.685 -12.125 -41.188 1 98.12 120 ILE B C 1
ATOM 5617 O O . ILE B 1 120 ? -0.036 -11.938 -42.156 1 98.12 120 ILE B O 1
ATOM 5621 N N . ARG B 1 121 ? 0.66 -13.195 -40.469 1 97.62 121 ARG B N 1
ATOM 5622 C CA . ARG B 1 121 ? -0.366 -14.227 -40.531 1 97.62 121 ARG B CA 1
ATOM 5623 C C . ARG B 1 121 ? -0.923 -14.539 -39.156 1 97.62 121 ARG B C 1
ATOM 5625 O O . ARG B 1 121 ? -0.164 -14.75 -38.219 1 97.62 121 ARG B O 1
ATOM 5632 N N . MET B 1 122 ? -2.172 -14.469 -39.062 1 96.75 122 MET B N 1
ATOM 5633 C CA . MET B 1 122 ? -2.818 -14.812 -37.812 1 96.75 122 MET B CA 1
ATOM 5634 C C . MET B 1 122 ? -3.342 -16.234 -37.812 1 96.75 122 MET B C 1
ATOM 5636 O O . MET B 1 122 ? -3.988 -16.656 -38.781 1 96.75 122 MET B O 1
ATOM 5640 N N . ARG B 1 123 ? -3.021 -17.016 -36.812 1 96.75 123 ARG B N 1
ATOM 5641 C CA . ARG B 1 123 ? -3.547 -18.375 -36.625 1 96.75 123 ARG B CA 1
ATOM 5642 C C . ARG B 1 123 ? -4.266 -18.5 -35.281 1 96.75 123 ARG B C 1
ATOM 5644 O O . ARG B 1 123 ? -3.633 -18.438 -34.219 1 96.75 123 ARG B O 1
ATOM 5651 N N . LEU B 1 124 ? -5.566 -18.547 -35.281 1 97.56 124 LEU B N 1
ATOM 5652 C CA . LEU B 1 124 ? -6.395 -18.828 -34.125 1 97.56 124 LEU B CA 1
ATOM 5653 C C . LEU B 1 124 ? -7.105 -20.172 -34.281 1 97.56 124 LEU B C 1
ATOM 5655 O O . LEU B 1 124 ? -8.086 -20.281 -35 1 97.56 124 LEU B O 1
ATOM 5659 N N . ARG B 1 125 ? -6.551 -21.203 -33.625 1 97 125 ARG B N 1
ATOM 5660 C CA . ARG B 1 125 ? -7.047 -22.562 -33.688 1 97 125 ARG B CA 1
ATOM 5661 C C . ARG B 1 125 ? -7.387 -23.094 -32.312 1 97 125 ARG B C 1
ATOM 5663 O O . ARG B 1 125 ? -6.738 -24.016 -31.797 1 97 125 ARG B O 1
ATOM 5670 N N . PRO B 1 126 ? -8.445 -22.531 -31.703 1 97 126 PRO B N 1
ATOM 5671 C CA . PRO B 1 126 ? -8.781 -22.969 -30.344 1 97 126 PRO B CA 1
ATOM 5672 C C . PRO B 1 126 ? -9.273 -24.406 -30.297 1 97 126 PRO B C 1
ATOM 5674 O O . PRO B 1 126 ? -9.57 -25 -31.328 1 97 126 PRO B O 1
ATOM 5677 N N . THR B 1 127 ? -9.195 -25 -29.141 1 96.25 127 THR B N 1
ATOM 5678 C CA . THR B 1 127 ? -9.758 -26.328 -28.906 1 96.25 127 THR B CA 1
ATOM 5679 C C . THR B 1 127 ? -10.945 -26.234 -27.938 1 96.25 127 THR B C 1
ATOM 5681 O O . THR B 1 127 ? -11.125 -25.234 -27.25 1 96.25 127 THR B O 1
ATOM 5684 N N . CYS B 1 128 ? -11.812 -27.234 -28.016 1 94.69 128 CYS B N 1
ATOM 5685 C CA . CYS B 1 128 ? -12.977 -27.359 -27.141 1 94.69 128 CYS B CA 1
ATOM 5686 C C . CYS B 1 128 ? -13.109 -28.781 -26.609 1 94.69 128 CYS B C 1
ATOM 5688 O O . CYS B 1 128 ? -12.586 -29.719 -27.219 1 94.69 128 CYS B O 1
ATOM 5690 N N . GLY B 1 129 ? -13.703 -28.875 -25.5 1 94.44 129 GLY B N 1
ATOM 5691 C CA . GLY B 1 129 ? -13.945 -30.188 -24.938 1 94.44 129 GLY B CA 1
ATOM 5692 C C . GLY B 1 129 ? -12.672 -30.969 -24.656 1 94.44 129 GLY B C 1
ATOM 5693 O O . GLY B 1 129 ? -12.594 -32.156 -24.969 1 94.44 129 GLY B O 1
ATOM 5694 N N . TRP B 1 130 ? -11.664 -30.25 -24.203 1 95.25 130 TRP B N 1
ATOM 5695 C CA . TRP B 1 130 ? -10.398 -30.844 -23.781 1 95.25 130 TRP B CA 1
ATOM 5696 C C . TRP B 1 130 ? -9.68 -31.469 -24.969 1 95.25 130 TRP B C 1
ATOM 5698 O O . TRP B 1 130 ? -9.258 -32.625 -24.922 1 95.25 130 TRP B O 1
ATOM 5708 N N . GLY B 1 131 ? -9.508 -30.672 -25.969 1 93.62 131 GLY B N 1
ATOM 5709 C CA . GLY B 1 131 ? -8.594 -31.047 -27.031 1 93.62 131 GLY B CA 1
ATOM 5710 C C . GLY B 1 131 ? -9.289 -31.281 -28.359 1 93.62 131 GLY B C 1
ATOM 5711 O O . GLY B 1 131 ? -8.633 -31.5 -29.375 1 93.62 131 GLY B O 1
ATOM 5712 N N . ASN B 1 132 ? -10.609 -31.172 -28.438 1 93.81 132 ASN B N 1
ATOM 5713 C CA . ASN B 1 132 ? -11.32 -31.297 -29.703 1 93.81 132 ASN B CA 1
ATOM 5714 C C . ASN B 1 132 ? -11.25 -30 -30.5 1 93.81 132 ASN B C 1
ATOM 5716 O O . ASN B 1 132 ? -11.062 -28.922 -29.938 1 93.81 132 ASN B O 1
ATOM 5720 N N . THR B 1 133 ? -11.398 -30.172 -31.766 1 92.12 133 THR B N 1
ATOM 5721 C CA . THR B 1 133 ? -11.445 -28.984 -32.594 1 92.12 133 THR B CA 1
ATOM 5722 C C . THR B 1 133 ? -12.711 -28.172 -32.344 1 92.12 133 THR B C 1
ATOM 5724 O O . THR B 1 133 ? -13.797 -28.75 -32.188 1 92.12 133 THR B O 1
ATOM 5727 N N . CYS B 1 134 ? -12.5 -26.891 -32.25 1 92.12 134 CYS B N 1
ATOM 5728 C CA . CYS B 1 134 ? -13.633 -26 -32.062 1 92.12 134 CYS B CA 1
ATOM 5729 C C . CYS B 1 134 ? -14.25 -25.609 -33.406 1 92.12 134 CYS B C 1
ATOM 5731 O O . CYS B 1 134 ? -13.539 -25.219 -34.344 1 92.12 134 CYS B O 1
ATOM 5733 N N . ARG B 1 135 ? -15.602 -25.594 -33.5 1 91.25 135 ARG B N 1
ATOM 5734 C CA . ARG B 1 135 ? -16.266 -25.172 -34.719 1 91.25 135 ARG B CA 1
ATOM 5735 C C . ARG B 1 135 ? -16.188 -23.656 -34.906 1 91.25 135 ARG B C 1
ATOM 5737 O O . ARG B 1 135 ? -16.359 -22.906 -33.938 1 91.25 135 ARG B O 1
ATOM 5744 N N . MET B 1 136 ? -15.859 -23.312 -36.062 1 91.06 136 MET B N 1
ATOM 5745 C CA . MET B 1 136 ? -15.711 -21.891 -36.406 1 91.06 136 MET B CA 1
ATOM 5746 C C . MET B 1 136 ? -16.781 -21.453 -37.406 1 91.06 136 MET B C 1
ATOM 5748 O O . MET B 1 136 ? -17.094 -22.188 -38.344 1 91.06 136 MET B O 1
ATOM 5752 N N . THR B 1 137 ? -17.375 -20.312 -37.062 1 87.56 137 THR B N 1
ATOM 5753 C CA . THR B 1 137 ? -18.344 -19.719 -38 1 87.56 137 THR B CA 1
ATOM 5754 C C . THR B 1 137 ? -18.031 -18.25 -38.25 1 87.56 137 THR B C 1
ATOM 5756 O O . THR B 1 137 ? -17.734 -17.5 -37.312 1 87.56 137 THR B O 1
ATOM 5759 N N . ILE B 1 138 ? -18.078 -17.875 -39.438 1 83.56 138 ILE B N 1
ATOM 5760 C CA . ILE B 1 138 ? -17.875 -16.469 -39.781 1 83.56 138 ILE B CA 1
ATOM 5761 C C . ILE B 1 138 ? -19.203 -15.719 -39.656 1 83.56 138 ILE B C 1
ATOM 5763 O O . ILE B 1 138 ? -20.219 -16.156 -40.188 1 83.56 138 ILE B O 1
ATOM 5767 N N . GLY B 1 139 ? -19.297 -14.758 -38.688 1 69.5 139 GLY B N 1
ATOM 5768 C CA . GLY B 1 139 ? -20.531 -14.078 -38.375 1 69.5 139 GLY B CA 1
ATOM 5769 C C . GLY B 1 139 ? -20.562 -12.633 -38.844 1 69.5 139 GLY B C 1
ATOM 5770 O O . GLY B 1 139 ? -21.359 -11.828 -38.375 1 69.5 139 GLY B O 1
ATOM 5771 N N . GLY B 1 140 ? -19.906 -12.25 -39.969 1 74.25 140 GLY B N 1
ATOM 5772 C CA . GLY B 1 140 ? -20.047 -10.883 -40.438 1 74.25 140 GLY B CA 1
ATOM 5773 C C . GLY B 1 140 ? -18.781 -10.32 -41.062 1 74.25 140 GLY B C 1
ATOM 5774 O O . GLY B 1 140 ? -17.906 -11.078 -41.469 1 74.25 140 GLY B O 1
ATOM 5775 N N . SER B 1 141 ? -18.906 -8.914 -41.062 1 79.75 141 SER B N 1
ATOM 5776 C CA . SER B 1 141 ? -17.828 -8.227 -41.75 1 79.75 141 SER B CA 1
ATOM 5777 C C . SER B 1 141 ? -16.609 -8.055 -40.844 1 79.75 141 SER B C 1
ATOM 5779 O O . SER B 1 141 ? -15.5 -7.773 -41.344 1 79.75 141 SER B O 1
ATOM 5781 N N . ASN B 1 142 ? -16.828 -8.453 -39.531 1 88.31 142 ASN B N 1
ATOM 5782 C CA . ASN B 1 142 ? -15.695 -8.078 -38.719 1 88.31 142 ASN B CA 1
ATOM 5783 C C . ASN B 1 142 ? -15.477 -9.07 -37.562 1 88.31 142 ASN B C 1
ATOM 5785 O O . ASN B 1 142 ? -14.789 -8.773 -36.594 1 88.31 142 ASN B O 1
ATOM 5789 N N . HIS B 1 143 ? -16.172 -10.203 -37.688 1 93.19 143 HIS B N 1
ATOM 5790 C CA . HIS B 1 143 ? -15.977 -11.086 -36.531 1 93.19 143 HIS B CA 1
ATOM 5791 C C . HIS B 1 143 ? -16.062 -12.555 -36.938 1 93.19 143 HIS B C 1
ATOM 5793 O O . HIS B 1 143 ? -16.578 -12.867 -38.031 1 93.19 143 HIS B O 1
ATOM 5799 N N . ILE B 1 144 ? -15.469 -13.383 -36.219 1 94.81 144 ILE B N 1
ATOM 5800 C CA . ILE B 1 144 ? -15.461 -14.836 -36.312 1 94.81 144 ILE B CA 1
ATOM 5801 C C . ILE B 1 144 ? -15.906 -15.445 -35 1 94.81 144 ILE B C 1
ATOM 5803 O O . ILE B 1 144 ? -15.477 -15.016 -33.906 1 94.81 144 ILE B O 1
ATOM 5807 N N . ARG B 1 145 ? -16.75 -16.438 -35.031 1 94.75 145 ARG B N 1
ATOM 5808 C CA . ARG B 1 145 ? -17.25 -17.078 -33.844 1 94.75 145 ARG B CA 1
ATOM 5809 C C . ARG B 1 145 ? -16.656 -18.469 -33.656 1 94.75 145 ARG B C 1
ATOM 5811 O O . ARG B 1 145 ? -16.453 -19.188 -34.656 1 94.75 145 ARG B O 1
ATOM 5818 N N . TYR B 1 146 ? -16.359 -18.766 -32.531 1 95.38 146 TYR B N 1
ATOM 5819 C CA . TYR B 1 146 ? -15.883 -20.094 -32.125 1 95.38 146 TYR B CA 1
ATOM 5820 C C . TYR B 1 146 ? -16.828 -20.734 -31.125 1 95.38 146 TYR B C 1
ATOM 5822 O O . TYR B 1 146 ? -16.938 -20.281 -30 1 95.38 146 TYR B O 1
ATOM 5830 N N . LEU B 1 147 ? -17.391 -21.797 -31.5 1 92.44 147 LEU B N 1
ATOM 5831 C CA . LEU B 1 147 ? -18.438 -22.422 -30.703 1 92.44 147 LEU B CA 1
ATOM 5832 C C . LEU B 1 147 ? -17.844 -23.469 -29.75 1 92.44 147 LEU B C 1
ATOM 5834 O O . LEU B 1 147 ? -17.141 -24.391 -30.188 1 92.44 147 LEU B O 1
ATOM 5838 N N . SER B 1 148 ? -17.969 -23.203 -28.531 1 89.88 148 SER B N 1
ATOM 5839 C CA . SER B 1 148 ? -17.578 -24.141 -27.5 1 89.88 148 SER B CA 1
ATOM 5840 C C . SER B 1 148 ? -18.734 -24.438 -26.547 1 89.88 148 SER B C 1
ATOM 5842 O O . SER B 1 148 ? -19.641 -23.609 -26.391 1 89.88 148 SER B O 1
ATOM 5844 N N . GLU B 1 149 ? -18.797 -25.672 -26.031 1 88.06 149 GLU B N 1
ATOM 5845 C CA . GLU B 1 149 ? -19.844 -26.031 -25.062 1 88.06 149 GLU B CA 1
ATOM 5846 C C . GLU B 1 149 ? -19.781 -25.156 -23.828 1 88.06 149 GLU B C 1
ATOM 5848 O O . GLU B 1 149 ? -20.812 -24.828 -23.219 1 88.06 149 GLU B O 1
ATOM 5853 N N . ALA B 1 150 ? -18.609 -24.828 -23.484 1 88.25 150 ALA B N 1
ATOM 5854 C CA . ALA B 1 150 ? -18.422 -23.984 -22.297 1 88.25 150 ALA B CA 1
ATOM 5855 C C . ALA B 1 150 ? -18.938 -22.562 -22.547 1 88.25 150 ALA B C 1
ATOM 5857 O O . ALA B 1 150 ? -19.594 -21.984 -21.688 1 88.25 150 ALA B O 1
ATOM 5858 N N . MET B 1 151 ? -18.562 -21.984 -23.688 1 92.19 151 MET B N 1
ATOM 5859 C CA . MET B 1 151 ? -18.969 -20.641 -24.031 1 92.19 151 MET B CA 1
ATOM 5860 C C . MET B 1 151 ? -18.609 -20.312 -25.484 1 92.19 151 MET B C 1
ATOM 5862 O O . MET B 1 151 ? -17.547 -20.703 -25.969 1 92.19 151 MET B O 1
ATOM 5866 N N . THR B 1 152 ? -19.531 -19.656 -26.172 1 94.5 152 THR B N 1
ATOM 5867 C CA . THR B 1 152 ? -19.188 -19.188 -27.5 1 94.5 152 THR B CA 1
ATOM 5868 C C . THR B 1 152 ? -18.297 -17.938 -27.438 1 94.5 152 THR B C 1
ATOM 5870 O O . THR B 1 152 ? -18.641 -16.969 -26.766 1 94.5 152 THR B O 1
ATOM 5873 N N . MET B 1 153 ? -17.203 -18.094 -28.094 1 96.25 153 MET B N 1
ATOM 5874 C CA . MET B 1 153 ? -16.281 -16.953 -28.156 1 96.25 153 MET B CA 1
ATOM 5875 C C . MET B 1 153 ? -16.359 -16.266 -29.516 1 96.25 153 MET B C 1
ATOM 5877 O O . MET B 1 153 ? -16.594 -16.906 -30.531 1 96.25 153 MET B O 1
ATOM 5881 N N . ARG B 1 154 ? -16.188 -14.945 -29.438 1 95.88 154 ARG B N 1
ATOM 5882 C CA . ARG B 1 154 ? -16.234 -14.141 -30.656 1 95.88 154 ARG B CA 1
ATOM 5883 C C . ARG B 1 154 ? -14.969 -13.312 -30.797 1 95.88 154 ARG B C 1
ATOM 5885 O O . ARG B 1 154 ? -14.586 -12.578 -29.891 1 95.88 154 ARG B O 1
ATOM 5892 N N . LEU B 1 155 ? -14.297 -13.5 -31.969 1 96.88 155 LEU B N 1
ATOM 5893 C CA . LEU B 1 155 ? -13.195 -12.617 -32.344 1 96.88 155 LEU B CA 1
ATOM 5894 C C . LEU B 1 155 ? -13.695 -11.406 -33.125 1 96.88 155 LEU B C 1
ATOM 5896 O O . LEU B 1 155 ? -14.273 -11.562 -34.188 1 96.88 155 LEU B O 1
ATOM 5900 N N . THR B 1 156 ? -13.625 -10.258 -32.562 1 96.5 156 THR B N 1
ATOM 5901 C CA . THR B 1 156 ? -13.867 -9.008 -33.281 1 96.5 156 THR B CA 1
ATOM 5902 C C . THR B 1 156 ? -12.555 -8.352 -33.688 1 96.5 156 THR B C 1
ATOM 5904 O O . THR B 1 156 ? -11.664 -8.172 -32.844 1 96.5 156 THR B O 1
ATOM 5907 N N . THR B 1 157 ? -12.367 -8.016 -34.969 1 96.31 157 THR B N 1
ATOM 5908 C CA . THR B 1 157 ? -11.07 -7.543 -35.406 1 96.31 157 THR B CA 1
ATOM 5909 C C . THR B 1 157 ? -11.219 -6.457 -36.469 1 96.31 157 THR B C 1
ATOM 5911 O O . THR B 1 157 ? -12.289 -6.32 -37.094 1 96.31 157 THR B O 1
ATOM 5914 N N . SER B 1 158 ? -10.242 -5.621 -36.562 1 95.69 158 SER B N 1
ATOM 5915 C CA . SER B 1 158 ? -10.156 -4.629 -37.656 1 95.69 158 SER B CA 1
ATOM 5916 C C . SER B 1 158 ? -9.453 -5.199 -38.875 1 95.69 158 SER B C 1
ATOM 5918 O O . SER B 1 158 ? -9.422 -4.566 -39.938 1 95.69 158 SER B O 1
ATOM 5920 N N . ALA B 1 159 ? -8.844 -6.402 -38.781 1 95.31 159 ALA B N 1
ATOM 5921 C CA . ALA B 1 159 ? -8.219 -7.07 -39.906 1 95.31 159 ALA B CA 1
ATOM 5922 C C . ALA B 1 159 ? -9.266 -7.695 -40.812 1 95.31 159 ALA B C 1
ATOM 5924 O O . ALA B 1 159 ? -10.391 -7.961 -40.406 1 95.31 159 ALA B O 1
ATOM 5925 N N . PRO B 1 160 ? -8.883 -7.875 -42.062 1 92.88 160 PRO B N 1
ATOM 5926 C CA . PRO B 1 160 ? -9.836 -8.547 -42.969 1 92.88 160 PRO B CA 1
ATOM 5927 C C . PRO B 1 160 ? -10.18 -9.961 -42.5 1 92.88 160 PRO B C 1
ATOM 5929 O O . PRO B 1 160 ? -9.312 -10.844 -42.5 1 92.88 160 PRO B O 1
ATOM 5932 N N . VAL B 1 161 ? -11.398 -10.203 -42.219 1 93.62 161 VAL B N 1
ATOM 5933 C CA . VAL B 1 161 ? -11.859 -11.438 -41.594 1 93.62 161 VAL B CA 1
ATOM 5934 C C . VAL B 1 161 ? -11.555 -12.625 -42.5 1 93.62 161 VAL B C 1
ATOM 5936 O O . VAL B 1 161 ? -11.234 -13.711 -42.031 1 93.62 161 VAL B O 1
ATOM 5939 N N . GLY B 1 162 ? -11.711 -12.43 -43.75 1 91.88 162 GLY B N 1
ATOM 5940 C CA . GLY B 1 162 ? -11.406 -13.5 -44.688 1 91.88 162 GLY B CA 1
ATOM 5941 C C . GLY B 1 162 ? -9.961 -13.961 -44.625 1 91.88 162 GLY B C 1
ATOM 5942 O O . GLY B 1 162 ? -9.688 -15.164 -44.656 1 91.88 162 GLY B O 1
ATOM 5943 N N . LEU B 1 163 ? -9.086 -12.984 -44.562 1 93.81 163 LEU B N 1
ATOM 5944 C CA . LEU B 1 163 ? -7.664 -13.305 -44.469 1 93.81 163 LEU B CA 1
ATOM 5945 C C . LEU B 1 163 ? -7.336 -13.984 -43.156 1 93.81 163 LEU B C 1
ATOM 5947 O O . LEU B 1 163 ? -6.512 -14.906 -43.125 1 93.81 163 LEU B O 1
ATOM 5951 N N . VAL B 1 164 ? -7.988 -13.555 -42.125 1 94.38 164 VAL B N 1
ATOM 5952 C CA . VAL B 1 164 ? -7.785 -14.133 -40.781 1 94.38 164 VAL B CA 1
ATOM 5953 C C . VAL B 1 164 ? -8.328 -15.555 -40.75 1 94.38 164 VAL B C 1
ATOM 5955 O O . VAL B 1 164 ? -7.641 -16.484 -40.312 1 94.38 164 VAL B O 1
ATOM 5958 N N . ALA B 1 165 ? -9.508 -15.75 -41.281 1 93.38 165 ALA B N 1
ATOM 5959 C CA . ALA B 1 165 ? -10.18 -17.047 -41.25 1 93.38 165 ALA B CA 1
ATOM 5960 C C . ALA B 1 165 ? -9.398 -18.078 -42.062 1 93.38 165 ALA B C 1
ATOM 5962 O O . ALA B 1 165 ? -9.344 -19.25 -41.719 1 93.38 165 ALA B O 1
ATOM 5963 N N . GLU B 1 166 ? -8.805 -17.609 -43.156 1 94.25 166 GLU B N 1
ATOM 5964 C CA . GLU B 1 166 ? -8.094 -18.531 -44.031 1 94.25 166 GLU B CA 1
ATOM 5965 C C . GLU B 1 166 ? -6.605 -18.578 -43.719 1 94.25 166 GLU B C 1
ATOM 5967 O O . GLU B 1 166 ? -5.832 -19.25 -44.375 1 94.25 166 GLU B O 1
ATOM 5972 N N . GLU B 1 167 ? -6.191 -17.906 -42.75 1 96.62 167 GLU B N 1
ATOM 5973 C CA . GLU B 1 167 ? -4.809 -17.859 -42.281 1 96.62 167 GLU B CA 1
ATOM 5974 C C . GLU B 1 167 ? -3.861 -17.469 -43.406 1 96.62 167 GLU B C 1
ATOM 5976 O O . GLU B 1 167 ? -2.838 -18.125 -43.625 1 96.62 167 GLU B O 1
ATOM 5981 N N . ARG B 1 168 ? -4.219 -16.438 -44.062 1 96.81 168 ARG B N 1
ATOM 5982 C CA . ARG B 1 168 ? -3.385 -15.922 -45.156 1 96.81 168 ARG B CA 1
ATOM 5983 C C . ARG B 1 168 ? -2.516 -14.766 -44.656 1 96.81 168 ARG B C 1
ATOM 5985 O O . ARG B 1 168 ? -2.955 -13.953 -43.844 1 96.81 168 ARG B O 1
ATOM 5992 N N . ALA B 1 169 ? -1.36 -14.703 -45.219 1 97.12 169 ALA B N 1
ATOM 5993 C CA . ALA B 1 169 ? -0.474 -13.594 -44.875 1 97.12 169 ALA B CA 1
ATOM 5994 C C . ALA B 1 169 ? -0.921 -12.305 -45.562 1 97.12 169 ALA B C 1
ATOM 5996 O O . ALA B 1 169 ? -1.387 -12.328 -46.719 1 97.12 169 ALA B O 1
ATOM 5997 N N . PHE B 1 170 ? -0.826 -11.188 -44.938 1 96.88 170 PHE B N 1
ATOM 5998 C CA . PHE B 1 170 ? -1.134 -9.883 -45.5 1 96.88 170 PHE B CA 1
ATOM 5999 C C . PHE B 1 170 ? -0.223 -8.812 -44.938 1 96.88 170 PHE B C 1
ATOM 6001 O O . PHE B 1 170 ? 0.386 -9.008 -43.875 1 96.88 170 PHE B O 1
ATOM 6008 N N . ARG B 1 171 ? -0.073 -7.715 -45.594 1 96.38 171 ARG B N 1
ATOM 6009 C CA . ARG B 1 171 ? 0.779 -6.609 -45.156 1 96.38 171 ARG B CA 1
ATOM 6010 C C . ARG B 1 171 ? 0.144 -5.84 -44 1 96.38 171 ARG B C 1
ATOM 6012 O O . ARG B 1 171 ? -1.054 -5.543 -44.031 1 96.38 171 ARG B O 1
ATOM 6019 N N . LEU B 1 172 ? 0.906 -5.641 -43.031 1 97.25 172 LEU B N 1
ATOM 6020 C CA . LEU B 1 172 ? 0.476 -4.812 -41.906 1 97.25 172 LEU B CA 1
ATOM 6021 C C . LEU B 1 172 ? 0.776 -3.342 -42.156 1 97.25 172 LEU B C 1
ATOM 6023 O O . LEU B 1 172 ? 1.868 -2.861 -41.844 1 97.25 172 LEU B O 1
ATOM 6027 N N . GLU B 1 173 ? -0.133 -2.598 -42.625 1 95.06 173 GLU B N 1
ATOM 6028 C CA . GLU B 1 173 ? 0.068 -1.204 -43 1 95.06 173 GLU B CA 1
ATOM 6029 C C . GLU B 1 173 ? -0.319 -0.26 -41.875 1 95.06 173 GLU B C 1
ATOM 6031 O O . GLU B 1 173 ? 0.116 0.894 -41.844 1 95.06 173 GLU B O 1
ATOM 6036 N N . GLN B 1 174 ? -1.174 -0.701 -41.094 1 96.62 174 GLN B N 1
ATOM 6037 C CA . GLN B 1 174 ? -1.616 0.002 -39.875 1 96.62 174 GLN B CA 1
ATOM 6038 C C . GLN B 1 174 ? -1.84 -0.969 -38.719 1 96.62 174 GLN B C 1
ATOM 6040 O O . GLN B 1 174 ? -1.78 -2.186 -38.906 1 96.62 174 GLN B O 1
ATOM 6045 N N . ALA B 1 175 ? -2.072 -0.41 -37.625 1 98 175 ALA B N 1
ATOM 6046 C CA . ALA B 1 175 ? -2.346 -1.277 -36.5 1 98 175 ALA B CA 1
ATOM 6047 C C . ALA B 1 175 ? -3.635 -2.068 -36.688 1 98 175 ALA B C 1
ATOM 6049 O O . ALA B 1 175 ? -4.605 -1.548 -37.25 1 98 175 ALA B O 1
ATOM 6050 N N . HIS B 1 176 ? -3.66 -3.266 -36.312 1 98.06 176 HIS B N 1
ATOM 6051 C CA . HIS B 1 176 ? -4.867 -4.082 -36.25 1 98.06 176 HIS B CA 1
ATOM 6052 C C . HIS B 1 176 ? -5.195 -4.5 -34.844 1 98.06 176 HIS B C 1
ATOM 6054 O O . HIS B 1 176 ? -4.301 -4.621 -34 1 98.06 176 HIS B O 1
ATOM 6060 N N . TYR B 1 177 ? -6.434 -4.633 -34.594 1 98.25 177 TYR B N 1
ATOM 6061 C CA . TYR B 1 177 ? -6.973 -4.879 -33.25 1 98.25 177 TYR B CA 1
ATOM 6062 C C . TYR B 1 177 ? -7.781 -6.172 -33.219 1 98.25 177 TYR B C 1
ATOM 6064 O O . TYR B 1 177 ? -8.586 -6.43 -34.125 1 98.25 177 TYR B O 1
ATOM 6072 N N . PHE B 1 178 ? -7.5 -7.004 -32.25 1 98.12 178 PHE B N 1
ATOM 6073 C CA . PHE B 1 178 ? -8.172 -8.289 -32.094 1 98.12 178 PHE B CA 1
ATOM 6074 C C . PHE B 1 178 ? -8.742 -8.43 -30.688 1 98.12 178 PHE B C 1
ATOM 6076 O O . PHE B 1 178 ? -8 -8.375 -29.703 1 98.12 178 PHE B O 1
ATOM 6083 N N . PHE B 1 179 ? -10.039 -8.523 -30.547 1 98.06 179 PHE B N 1
ATOM 6084 C CA . PHE B 1 179 ? -10.727 -8.758 -29.281 1 98.06 179 PHE B CA 1
ATOM 6085 C C . PHE B 1 179 ? -11.469 -10.094 -29.312 1 98.06 179 PHE B C 1
ATOM 6087 O O . PHE B 1 179 ? -12.422 -10.258 -30.078 1 98.06 179 PHE B O 1
ATOM 6094 N N . LEU B 1 180 ? -10.945 -11.055 -28.578 1 97.81 180 LEU B N 1
ATOM 6095 C CA . LEU B 1 180 ? -11.602 -12.352 -28.406 1 97.81 180 LEU B CA 1
ATOM 6096 C C . LEU B 1 180 ? -12.367 -12.398 -27.094 1 97.81 180 LEU B C 1
ATOM 6098 O O . LEU B 1 180 ? -11.758 -12.477 -26.016 1 97.81 180 LEU B O 1
ATOM 6102 N N . GLY B 1 181 ? -13.664 -12.289 -27.188 1 96.94 181 GLY B N 1
ATOM 6103 C CA . GLY B 1 181 ? -14.5 -12.219 -26 1 96.94 181 GLY B CA 1
ATOM 6104 C C . GLY B 1 181 ? -15.844 -12.898 -26.172 1 96.94 181 GLY B C 1
ATOM 6105 O O . GLY B 1 181 ? -16.031 -13.695 -27.094 1 96.94 181 GLY B O 1
ATOM 6106 N N . PRO B 1 182 ? -16.719 -12.617 -25.219 1 95.31 182 PRO B N 1
ATOM 6107 C CA . PRO B 1 182 ? -18.047 -13.219 -25.328 1 95.31 182 PRO B CA 1
ATOM 6108 C C . PRO B 1 182 ? -18.766 -12.844 -26.625 1 95.31 182 PRO B C 1
ATOM 6110 O O . PRO B 1 182 ? -18.5 -11.773 -27.188 1 95.31 182 PRO B O 1
ATOM 6113 N N . ASP B 1 183 ? -19.656 -13.727 -26.984 1 92.94 183 ASP B N 1
ATOM 6114 C CA . ASP B 1 183 ? -20.375 -13.539 -28.234 1 92.94 183 ASP B CA 1
ATOM 6115 C C . ASP B 1 183 ? -21.406 -12.414 -28.125 1 92.94 183 ASP B C 1
ATOM 6117 O O . ASP B 1 183 ? -22.609 -12.656 -28.203 1 92.94 183 ASP B O 1
ATOM 6121 N N . GLU B 1 184 ? -20.906 -11.242 -27.953 1 89.25 184 GLU B N 1
ATOM 6122 C CA . GLU B 1 184 ? -21.703 -10.016 -27.891 1 89.25 184 GLU B CA 1
ATOM 6123 C C . GLU B 1 184 ? -21.156 -8.953 -28.844 1 89.25 184 GLU B C 1
ATOM 6125 O O . GLU B 1 184 ? -19.969 -8.977 -29.188 1 89.25 184 GLU B O 1
ATOM 6130 N N . SER B 1 185 ? -22.094 -8.148 -29.219 1 82.69 185 SER B N 1
ATOM 6131 C CA . SER B 1 185 ? -21.656 -7.059 -30.094 1 82.69 185 SER B CA 1
ATOM 6132 C C . SER B 1 185 ? -20.672 -6.141 -29.375 1 82.69 185 SER B C 1
ATOM 6134 O O . SER B 1 185 ? -20.828 -5.859 -28.172 1 82.69 185 SER B O 1
ATOM 6136 N N . PHE B 1 186 ? -19.672 -5.91 -30.109 1 82.75 186 PHE B N 1
ATOM 6137 C CA . PHE B 1 186 ? -18.672 -5.004 -29.562 1 82.75 186 PHE B CA 1
ATOM 6138 C C . PHE B 1 186 ? -19.156 -3.561 -29.609 1 82.75 186 PHE B C 1
ATOM 6140 O O . PHE B 1 186 ? -19.5 -3.055 -30.688 1 82.75 186 PHE B O 1
ATOM 6147 N N . SER B 1 187 ? -19.281 -2.902 -28.516 1 80.31 187 SER B N 1
ATOM 6148 C CA . SER B 1 187 ? -19.812 -1.542 -28.453 1 80.31 187 SER B CA 1
ATOM 6149 C C . SER B 1 187 ? -18.734 -0.516 -28.766 1 80.31 187 SER B C 1
ATOM 6151 O O . SER B 1 187 ? -17.641 -0.566 -28.203 1 80.31 187 SER B O 1
ATOM 6153 N N . GLY B 1 188 ? -19 0.307 -29.734 1 85.38 188 GLY B N 1
ATOM 6154 C CA . GLY B 1 188 ? -18.094 1.413 -30.016 1 85.38 188 GLY B CA 1
ATOM 6155 C C . GLY B 1 188 ? -17.062 1.074 -31.078 1 85.38 188 GLY B C 1
ATOM 6156 O O . GLY B 1 188 ? -17.141 0.027 -31.719 1 85.38 188 GLY B O 1
ATOM 6157 N N . ASN B 1 189 ? -16.141 2.051 -31.312 1 93.69 189 ASN B N 1
ATOM 6158 C CA . ASN B 1 189 ? -15.008 1.864 -32.219 1 93.69 189 ASN B CA 1
ATOM 6159 C C . ASN B 1 189 ? -13.977 0.912 -31.625 1 93.69 189 ASN B C 1
ATOM 6161 O O . ASN B 1 189 ? -13.445 1.158 -30.531 1 93.69 189 ASN B O 1
ATOM 6165 N N . LEU B 1 190 ? -13.711 -0.156 -32.344 1 95.38 190 LEU B N 1
ATOM 6166 C CA . LEU B 1 190 ? -12.867 -1.229 -31.828 1 95.38 190 LEU B CA 1
ATOM 6167 C C . LEU B 1 190 ? -11.484 -0.706 -31.453 1 95.38 190 LEU B C 1
ATOM 6169 O O . LEU B 1 190 ? -11 -0.961 -30.344 1 95.38 190 LEU B O 1
ATOM 6173 N N . ALA B 1 191 ? -10.891 0.029 -32.344 1 97.06 191 ALA B N 1
ATOM 6174 C CA . ALA B 1 191 ? -9.547 0.551 -32.125 1 97.06 191 ALA B CA 1
ATOM 6175 C C . ALA B 1 191 ? -9.508 1.463 -30.922 1 97.06 191 ALA B C 1
ATOM 6177 O O . ALA B 1 191 ? -8.672 1.276 -30.031 1 97.06 191 ALA B O 1
ATOM 6178 N N . GLU B 1 192 ? -10.422 2.393 -30.859 1 97.06 192 GLU B N 1
ATOM 6179 C CA . GLU B 1 192 ? -10.477 3.357 -29.766 1 97.06 192 GLU B CA 1
ATOM 6180 C C . GLU B 1 192 ? -10.758 2.666 -28.438 1 97.06 192 GLU B C 1
ATOM 6182 O O . GLU B 1 192 ? -10.141 2.992 -27.422 1 97.06 192 GLU B O 1
ATOM 6187 N N . THR B 1 193 ? -11.641 1.789 -28.469 1 96.69 193 THR B N 1
ATOM 6188 C CA . THR B 1 193 ? -12.055 1.099 -27.25 1 96.69 193 THR B CA 1
ATOM 6189 C C . THR B 1 193 ? -10.93 0.222 -26.719 1 96.69 193 THR B C 1
ATOM 6191 O O . THR B 1 193 ? -10.672 0.201 -25.516 1 96.69 193 THR B O 1
ATOM 6194 N N . LEU B 1 194 ? -10.219 -0.513 -27.578 1 97.88 194 LEU B N 1
ATOM 6195 C CA . LEU B 1 194 ? -9.141 -1.389 -27.125 1 97.88 194 LEU B CA 1
ATOM 6196 C C . LEU B 1 194 ? -7.961 -0.575 -26.609 1 97.88 194 LEU B C 1
ATOM 6198 O O . LEU B 1 194 ? -7.301 -0.977 -25.641 1 97.88 194 LEU B O 1
ATOM 6202 N N . GLU B 1 195 ? -7.742 0.54 -27.297 1 98.19 195 GLU B N 1
ATOM 6203 C CA . GLU B 1 195 ? -6.684 1.414 -26.797 1 98.19 195 GLU B CA 1
ATOM 6204 C C . GLU B 1 195 ? -7.012 1.946 -25.406 1 98.19 195 GLU B C 1
ATOM 6206 O O . GLU B 1 195 ? -6.137 2.016 -24.547 1 98.19 195 GLU B O 1
ATOM 6211 N N . ARG B 1 196 ? -8.25 2.295 -25.203 1 96.44 196 ARG B N 1
ATOM 6212 C CA . ARG B 1 196 ? -8.695 2.766 -23.891 1 96.44 196 ARG B CA 1
ATOM 6213 C C . ARG B 1 196 ? -8.602 1.657 -22.844 1 96.44 196 ARG B C 1
ATOM 6215 O O . ARG B 1 196 ? -8.211 1.905 -21.703 1 96.44 196 ARG B O 1
ATOM 6222 N N . MET B 1 197 ? -8.969 0.441 -23.203 1 97.75 197 MET B N 1
ATOM 6223 C CA . MET B 1 197 ? -8.875 -0.697 -22.297 1 97.75 197 MET B CA 1
ATOM 6224 C C . MET B 1 197 ? -7.426 -0.966 -21.906 1 97.75 197 MET B C 1
ATOM 6226 O O . MET B 1 197 ? -7.145 -1.297 -20.75 1 97.75 197 MET B O 1
ATOM 6230 N N . LEU B 1 198 ? -6.547 -0.819 -22.906 1 98.62 198 LEU B N 1
ATOM 6231 C CA . LEU B 1 198 ? -5.125 -1.022 -22.656 1 98.62 198 LEU B CA 1
ATOM 6232 C C . LEU B 1 198 ? -4.617 -0.037 -21.609 1 98.62 198 LEU B C 1
ATOM 6234 O O . LEU B 1 198 ? -3.982 -0.437 -20.625 1 98.62 198 LEU B O 1
ATOM 6238 N N . GLU B 1 199 ? -4.965 1.196 -21.812 1 97.62 199 GLU B N 1
ATOM 6239 C CA . GLU B 1 199 ? -4.516 2.256 -20.922 1 97.62 199 GLU B CA 1
ATOM 6240 C C . GLU B 1 199 ? -5.109 2.086 -19.516 1 97.62 199 GLU B C 1
ATOM 6242 O O . GLU B 1 199 ? -4.41 2.24 -18.516 1 97.62 199 GLU B O 1
ATOM 6247 N N . ALA B 1 200 ? -6.363 1.803 -19.469 1 97 200 ALA B N 1
ATOM 6248 C CA . ALA B 1 200 ? -7.059 1.654 -18.188 1 97 200 ALA B CA 1
ATOM 6249 C C . ALA B 1 200 ? -6.551 0.435 -17.422 1 97 200 ALA B C 1
ATOM 6251 O O . ALA B 1 200 ? -6.41 0.476 -16.203 1 97 200 ALA B O 1
ATOM 6252 N N . THR B 1 201 ? -6.293 -0.635 -18.156 1 98.62 201 THR B N 1
ATOM 6253 C CA . THR B 1 201 ? -5.758 -1.845 -17.547 1 98.62 201 THR B CA 1
ATOM 6254 C C . THR B 1 201 ? -4.371 -1.587 -16.969 1 98.62 201 THR B C 1
ATOM 6256 O O . THR B 1 201 ? -4.086 -1.981 -15.828 1 98.62 201 THR B O 1
ATOM 6259 N N . ALA B 1 202 ? -3.541 -0.928 -17.719 1 98.56 202 ALA B N 1
ATOM 6260 C CA . ALA B 1 202 ? -2.203 -0.586 -17.25 1 98.56 202 ALA B CA 1
ATOM 6261 C C . ALA B 1 202 ? -2.271 0.282 -15.992 1 98.56 202 ALA B C 1
ATOM 6263 O O . ALA B 1 202 ? -1.558 0.033 -15.023 1 98.56 202 ALA B O 1
ATOM 6264 N N . ALA B 1 203 ? -3.145 1.241 -16 1 96.25 203 ALA B N 1
ATOM 6265 C CA . ALA B 1 203 ? -3.285 2.166 -14.883 1 96.25 203 ALA B CA 1
ATOM 6266 C C . ALA B 1 203 ? -3.736 1.437 -13.617 1 96.25 203 ALA B C 1
ATOM 6268 O O . ALA B 1 203 ? -3.242 1.712 -12.523 1 96.25 203 ALA B O 1
ATOM 6269 N N . GLU B 1 204 ? -4.672 0.527 -13.781 1 96.56 204 GLU B N 1
ATOM 6270 C CA . GLU B 1 204 ? -5.211 -0.208 -12.641 1 96.56 204 GLU B CA 1
ATOM 6271 C C . GLU B 1 204 ? -4.137 -1.074 -11.984 1 96.56 204 GLU B C 1
ATOM 6273 O O . GLU B 1 204 ? -4.02 -1.106 -10.758 1 96.56 204 GLU B O 1
ATOM 6278 N N . TRP B 1 205 ? -3.352 -1.742 -12.758 1 98.31 205 TRP B N 1
ATOM 6279 C CA . TRP B 1 205 ? -2.297 -2.598 -12.227 1 98.31 205 TRP B CA 1
ATOM 6280 C C . TRP B 1 205 ? -1.202 -1.766 -11.562 1 98.31 205 TRP B C 1
ATOM 6282 O O . TRP B 1 205 ? -0.695 -2.127 -10.5 1 98.31 205 TRP B O 1
ATOM 6292 N N . ARG B 1 206 ? -0.82 -0.71 -12.188 1 97.38 206 ARG B N 1
ATOM 6293 C CA . ARG B 1 206 ? 0.2 0.156 -11.609 1 97.38 206 ARG B CA 1
ATOM 6294 C C . ARG B 1 206 ? -0.269 0.738 -10.281 1 97.38 206 ARG B C 1
ATOM 6296 O O . ARG B 1 206 ? 0.518 0.864 -9.336 1 97.38 206 ARG B O 1
ATOM 6303 N N . HIS B 1 207 ? -1.526 1.101 -10.227 1 94.31 207 HIS B N 1
ATOM 6304 C CA . HIS B 1 207 ? -2.102 1.578 -8.977 1 94.31 207 HIS B CA 1
ATOM 6305 C C . HIS B 1 207 ? -2.033 0.506 -7.895 1 94.31 207 HIS B C 1
ATOM 6307 O O . HIS B 1 207 ? -1.672 0.795 -6.75 1 94.31 207 HIS B O 1
ATOM 6313 N N . TRP B 1 208 ? -2.365 -0.688 -8.234 1 96.19 208 TRP B N 1
ATOM 6314 C CA . TRP B 1 208 ? -2.312 -1.802 -7.297 1 96.19 208 TRP B CA 1
ATOM 6315 C C . TRP B 1 208 ? -0.888 -2.023 -6.797 1 96.19 208 TRP B C 1
ATOM 6317 O O . TRP B 1 208 ? -0.664 -2.18 -5.594 1 96.19 208 TRP B O 1
ATOM 6327 N N . VAL B 1 209 ? 0.101 -1.98 -7.676 1 97.38 209 VAL B N 1
ATOM 6328 C CA . VAL B 1 209 ? 1.502 -2.221 -7.344 1 97.38 209 VAL B CA 1
ATOM 6329 C C . VAL B 1 209 ? 2.006 -1.123 -6.41 1 97.38 209 VAL B C 1
ATOM 6331 O O . VAL B 1 209 ? 2.801 -1.386 -5.504 1 97.38 209 VAL B O 1
ATOM 6334 N N . ARG B 1 210 ? 1.536 0.057 -6.574 1 94.5 210 ARG B N 1
ATOM 6335 C CA . ARG B 1 210 ? 1.941 1.194 -5.754 1 94.5 210 ARG B CA 1
ATOM 6336 C C . ARG B 1 210 ? 1.542 0.988 -4.297 1 94.5 210 ARG B C 1
ATOM 6338 O O . ARG B 1 210 ? 2.143 1.575 -3.396 1 94.5 210 ARG B O 1
ATOM 6345 N N . GLY B 1 211 ? 0.61 0.139 -4.133 1 93.06 211 GLY B N 1
ATOM 6346 C CA . GLY B 1 211 ? 0.137 -0.119 -2.781 1 93.06 211 GLY B CA 1
ATOM 6347 C C . GLY B 1 211 ? 0.91 -1.218 -2.078 1 93.06 211 GLY B C 1
ATOM 6348 O O . GLY B 1 211 ? 0.675 -1.493 -0.899 1 93.06 211 GLY B O 1
ATOM 6349 N N . LEU B 1 212 ? 1.892 -1.788 -2.707 1 96.06 212 LEU B N 1
ATOM 6350 C CA . LEU B 1 212 ? 2.621 -2.918 -2.141 1 96.06 212 LEU B CA 1
ATOM 6351 C C . LEU B 1 212 ? 3.75 -2.438 -1.234 1 96.06 212 LEU B C 1
ATOM 6353 O O . LEU B 1 212 ? 4.418 -1.447 -1.54 1 96.06 212 LEU B O 1
ATOM 6357 N N . ALA B 1 213 ? 3.971 -3.119 -0.137 1 94.44 213 ALA B N 1
ATOM 6358 C CA . ALA B 1 213 ? 5.129 -2.895 0.726 1 94.44 213 ALA B CA 1
ATOM 6359 C C . ALA B 1 213 ? 6.344 -3.668 0.224 1 94.44 213 ALA B C 1
ATOM 6361 O O . ALA B 1 213 ? 6.723 -4.688 0.809 1 94.44 213 ALA B O 1
ATOM 6362 N N . THR B 1 214 ? 7.004 -3.168 -0.808 1 95.62 214 THR B N 1
ATOM 6363 C CA . THR B 1 214 ? 8.141 -3.842 -1.421 1 95.62 214 THR B CA 1
ATOM 6364 C C . THR B 1 214 ? 9.414 -3.6 -0.612 1 95.62 214 THR B C 1
ATOM 6366 O O . THR B 1 214 ? 9.57 -2.543 0.004 1 95.62 214 THR B O 1
ATOM 6369 N N . PRO B 1 215 ? 10.359 -4.578 -0.582 1 96.25 215 PRO B N 1
ATOM 6370 C CA . PRO B 1 215 ? 11.672 -4.34 0.012 1 96.25 215 PRO B CA 1
ATOM 6371 C C . PRO B 1 215 ? 12.586 -3.508 -0.886 1 96.25 215 PRO B C 1
ATOM 6373 O O . PRO B 1 215 ? 12.227 -3.207 -2.027 1 96.25 215 PRO B O 1
ATOM 6376 N N . VAL B 1 216 ? 13.734 -3.158 -0.356 1 95.19 216 VAL B N 1
ATOM 6377 C CA . VAL B 1 216 ? 14.688 -2.338 -1.096 1 95.19 216 VAL B CA 1
ATOM 6378 C C . VAL B 1 216 ? 15.312 -3.158 -2.223 1 95.19 216 VAL B C 1
ATOM 6380 O O . VAL B 1 216 ? 15.43 -2.682 -3.355 1 95.19 216 VAL B O 1
ATOM 6383 N N . GLU B 1 217 ? 15.656 -4.34 -1.862 1 96.62 217 GLU B N 1
ATOM 6384 C CA . GLU B 1 217 ? 16.328 -5.203 -2.832 1 96.62 217 GLU B CA 1
ATOM 6385 C C . GLU B 1 217 ? 15.328 -6.148 -3.504 1 96.62 217 GLU B C 1
ATOM 6387 O O . GLU B 1 217 ? 14.297 -6.492 -2.922 1 96.62 217 GLU B O 1
ATOM 6392 N N . TRP B 1 218 ? 15.578 -6.523 -4.75 1 98.19 218 TRP B N 1
ATOM 6393 C CA . TRP B 1 218 ? 14.812 -7.488 -5.539 1 98.19 218 TRP B CA 1
ATOM 6394 C C . TRP B 1 218 ? 13.383 -7.016 -5.738 1 98.19 218 TRP B C 1
ATOM 6396 O O . TRP B 1 218 ? 12.438 -7.805 -5.613 1 98.19 218 TRP B O 1
ATOM 6406 N N . GLN B 1 219 ? 13.18 -5.723 -5.918 1 97.69 219 GLN B N 1
ATOM 6407 C CA . GLN B 1 219 ? 11.844 -5.18 -6.121 1 97.69 219 GLN B CA 1
ATOM 6408 C C . GLN B 1 219 ? 11.18 -5.801 -7.344 1 97.69 219 GLN B C 1
ATOM 6410 O O . GLN B 1 219 ? 9.984 -6.121 -7.316 1 97.69 219 GLN B O 1
ATOM 6415 N N . ASP B 1 220 ? 11.945 -5.988 -8.422 1 97.56 220 ASP B N 1
ATOM 6416 C CA . ASP B 1 220 ? 11.406 -6.566 -9.648 1 97.56 220 ASP B CA 1
ATOM 6417 C C . ASP B 1 220 ? 10.891 -7.98 -9.406 1 97.56 220 ASP B C 1
ATOM 6419 O O . ASP B 1 220 ? 9.836 -8.359 -9.922 1 97.56 220 ASP B O 1
ATOM 6423 N N . VAL B 1 221 ? 11.617 -8.781 -8.57 1 98.69 221 VAL B N 1
ATOM 6424 C CA . VAL B 1 221 ? 11.234 -10.156 -8.242 1 98.69 221 VAL B CA 1
ATOM 6425 C C . VAL B 1 221 ? 9.914 -10.148 -7.465 1 98.69 221 VAL B C 1
ATOM 6427 O O . VAL B 1 221 ? 8.992 -10.898 -7.793 1 98.69 221 VAL B O 1
ATOM 6430 N N . VAL B 1 222 ? 9.828 -9.266 -6.52 1 98.75 222 VAL B N 1
ATOM 6431 C CA . VAL B 1 222 ? 8.672 -9.211 -5.629 1 98.75 222 VAL B CA 1
ATOM 6432 C C . VAL B 1 222 ? 7.445 -8.727 -6.398 1 98.75 222 VAL B C 1
ATOM 6434 O O . VAL B 1 222 ? 6.375 -9.328 -6.316 1 98.75 222 VAL B O 1
ATOM 6437 N N . ILE B 1 223 ? 7.574 -7.695 -7.191 1 98.75 223 ILE B N 1
ATOM 6438 C CA . ILE B 1 223 ? 6.457 -7.109 -7.922 1 98.75 223 ILE B CA 1
ATOM 6439 C C . ILE B 1 223 ? 5.926 -8.109 -8.945 1 98.75 223 ILE B C 1
ATOM 6441 O O . ILE B 1 223 ? 4.719 -8.336 -9.031 1 98.75 223 ILE B O 1
ATOM 6445 N N . ARG B 1 224 ? 6.816 -8.75 -9.688 1 98.81 224 ARG B N 1
ATOM 6446 C CA . ARG B 1 224 ? 6.406 -9.727 -10.688 1 98.81 224 ARG B CA 1
ATOM 6447 C C . ARG B 1 224 ? 5.684 -10.906 -10.047 1 98.81 224 ARG B C 1
ATOM 6449 O O . ARG B 1 224 ? 4.645 -11.352 -10.539 1 98.81 224 ARG B O 1
ATOM 6456 N N . SER B 1 225 ? 6.219 -11.383 -8.953 1 98.88 225 SER B N 1
ATOM 6457 C CA . SER B 1 225 ? 5.586 -12.484 -8.242 1 98.88 225 SER B CA 1
ATOM 6458 C C . SER B 1 225 ? 4.223 -12.086 -7.691 1 98.88 225 SER B C 1
ATOM 6460 O O . SER B 1 225 ? 3.262 -12.859 -7.773 1 98.88 225 SER B O 1
ATOM 6462 N N . ALA B 1 226 ? 4.141 -10.906 -7.16 1 98.81 226 ALA B N 1
ATOM 6463 C CA . ALA B 1 226 ? 2.887 -10.438 -6.582 1 98.81 226 ALA B CA 1
ATOM 6464 C C . ALA B 1 226 ? 1.798 -10.328 -7.648 1 98.81 226 ALA B C 1
ATOM 6466 O O . ALA B 1 226 ? 0.671 -10.781 -7.441 1 98.81 226 ALA B O 1
ATOM 6467 N N . ILE B 1 227 ? 2.137 -9.734 -8.773 1 98.81 227 ILE B N 1
ATOM 6468 C CA . ILE B 1 227 ? 1.187 -9.609 -9.875 1 98.81 227 ILE B CA 1
ATOM 6469 C C . ILE B 1 227 ? 0.702 -10.992 -10.305 1 98.81 227 ILE B C 1
ATOM 6471 O O . ILE B 1 227 ? -0.499 -11.203 -10.484 1 98.81 227 ILE B O 1
ATOM 6475 N N . THR B 1 228 ? 1.625 -11.875 -10.406 1 98.88 228 THR B N 1
ATOM 6476 C CA . THR B 1 228 ? 1.285 -13.211 -10.883 1 98.88 228 THR B CA 1
ATOM 6477 C C . THR B 1 228 ? 0.42 -13.945 -9.859 1 98.88 228 THR B C 1
ATOM 6479 O O . THR B 1 228 ? -0.529 -14.641 -10.234 1 98.88 228 THR B O 1
ATOM 6482 N N . LEU B 1 229 ? 0.75 -13.797 -8.586 1 98.75 229 LEU B N 1
ATOM 6483 C CA . LEU B 1 229 ? -0.09 -14.398 -7.555 1 98.75 229 LEU B CA 1
ATOM 6484 C C . LEU B 1 229 ? -1.501 -13.82 -7.602 1 98.75 229 LEU B C 1
ATOM 6486 O O . LEU B 1 229 ? -2.48 -14.539 -7.406 1 98.75 229 LEU B O 1
ATOM 6490 N N . LYS B 1 230 ? -1.606 -12.57 -7.828 1 98.5 230 LYS B N 1
ATOM 6491 C CA . LYS B 1 230 ? -2.932 -11.969 -7.969 1 98.5 230 LYS B CA 1
ATOM 6492 C C . LYS B 1 230 ? -3.682 -12.57 -9.156 1 98.5 230 LYS B C 1
ATOM 6494 O O . LYS B 1 230 ? -4.887 -12.812 -9.078 1 98.5 230 LYS B O 1
ATOM 6499 N N . LEU B 1 231 ? -2.98 -12.82 -10.25 1 98.62 231 LEU B N 1
ATOM 6500 C CA . LEU B 1 231 ? -3.592 -13.438 -11.422 1 98.62 231 LEU B CA 1
ATOM 6501 C C . LEU B 1 231 ? -4.121 -14.828 -11.086 1 98.62 231 LEU B C 1
ATOM 6503 O O . LEU B 1 231 ? -5.023 -15.328 -11.766 1 98.62 231 LEU B O 1
ATOM 6507 N N . CYS B 1 232 ? -3.602 -15.43 -10.078 1 98.62 232 CYS B N 1
ATOM 6508 C CA . CYS B 1 232 ? -4.016 -16.781 -9.688 1 98.62 232 CYS B CA 1
ATOM 6509 C C . CYS B 1 232 ? -5.254 -16.734 -8.805 1 98.62 232 CYS B C 1
ATOM 6511 O O . CYS B 1 232 ? -5.801 -17.766 -8.438 1 98.62 232 CYS B O 1
ATOM 6513 N N . GLN B 1 233 ? -5.688 -15.609 -8.445 1 98.25 233 GLN B N 1
ATOM 6514 C CA . GLN B 1 233 ? -6.938 -15.461 -7.703 1 98.25 233 GLN B CA 1
ATOM 6515 C C . GLN B 1 233 ? -8.125 -15.305 -8.656 1 98.25 233 GLN B C 1
ATOM 6517 O O . GLN B 1 233 ? -8.117 -14.422 -9.516 1 98.25 233 GLN B O 1
ATOM 6522 N N . HIS B 1 234 ? -9.047 -16.172 -8.562 1 97.94 234 HIS B N 1
ATOM 6523 C CA . HIS B 1 234 ? -10.336 -15.984 -9.219 1 97.94 234 HIS B CA 1
ATOM 6524 C C . HIS B 1 234 ? -11.18 -14.953 -8.477 1 97.94 234 HIS B C 1
ATOM 6526 O O . HIS B 1 234 ? -11.914 -15.297 -7.547 1 97.94 234 HIS B O 1
ATOM 6532 N N . GLU B 1 235 ? -11.148 -13.727 -8.93 1 96.38 235 GLU B N 1
ATOM 6533 C CA . GLU B 1 235 ? -11.609 -12.57 -8.172 1 96.38 235 GLU B CA 1
ATOM 6534 C C . GLU B 1 235 ? -13.109 -12.648 -7.898 1 96.38 235 GLU B C 1
ATOM 6536 O O . GLU B 1 235 ? -13.594 -12.109 -6.906 1 96.38 235 GLU B O 1
ATOM 6541 N N . GLU B 1 236 ? -13.82 -13.344 -8.75 1 95.25 236 GLU B N 1
ATOM 6542 C CA . GLU B 1 236 ? -15.266 -13.461 -8.57 1 95.25 236 GLU B CA 1
ATOM 6543 C C . GLU B 1 236 ? -15.602 -14.031 -7.195 1 95.25 236 GLU B C 1
ATOM 6545 O O . GLU B 1 236 ? -16.547 -13.586 -6.547 1 95.25 236 GLU B O 1
ATOM 6550 N N . THR B 1 237 ? -14.844 -15 -6.77 1 96.88 237 THR B N 1
ATOM 6551 C CA . THR B 1 237 ? -15.156 -15.672 -5.508 1 96.88 237 THR B CA 1
ATOM 6552 C C . THR B 1 237 ? -14.055 -15.414 -4.477 1 96.88 237 THR B C 1
ATOM 6554 O O . THR B 1 237 ? -14.266 -15.602 -3.279 1 96.88 237 THR B O 1
ATOM 6557 N N . GLY B 1 238 ? -12.883 -15.1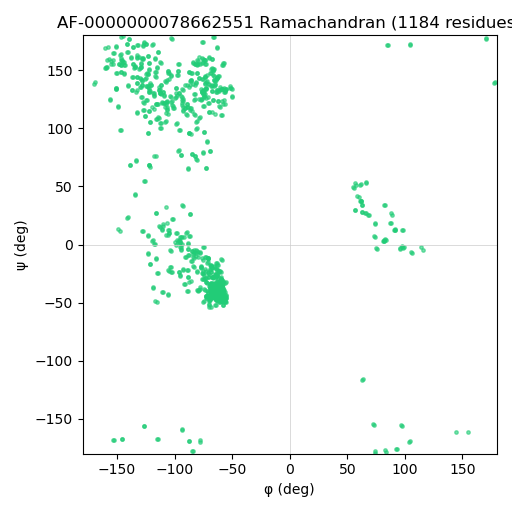33 -5.004 1 97.12 238 GLY B N 1
ATOM 6558 C CA . GLY B 1 238 ? -11.742 -14.938 -4.121 1 97.12 238 GLY B CA 1
ATOM 6559 C C . GLY B 1 238 ? -10.859 -16.172 -4.012 1 97.12 238 GLY B C 1
ATOM 6560 O O . GLY B 1 238 ? -9.805 -16.125 -3.373 1 97.12 238 GLY B O 1
ATOM 6561 N N . ALA B 1 239 ? -11.211 -17.266 -4.648 1 98.31 239 ALA B N 1
ATOM 6562 C CA . ALA B 1 239 ? -10.422 -18.5 -4.625 1 98.31 239 ALA B CA 1
ATOM 6563 C C . ALA B 1 239 ? -9.055 -18.281 -5.27 1 98.31 239 ALA B C 1
ATOM 6565 O O . ALA B 1 239 ? -8.93 -17.562 -6.262 1 98.31 239 ALA B O 1
ATOM 6566 N N . ILE B 1 240 ? -8.055 -18.906 -4.738 1 98.44 240 ILE B N 1
ATOM 6567 C CA . ILE B 1 240 ? -6.707 -18.844 -5.297 1 98.44 240 ILE B CA 1
ATOM 6568 C C . ILE B 1 240 ? -6.27 -20.219 -5.77 1 98.44 240 ILE B C 1
ATOM 6570 O O . ILE B 1 240 ? -6.176 -21.156 -4.973 1 98.44 240 ILE B O 1
ATOM 6574 N N . VAL B 1 241 ? -5.969 -20.312 -7.004 1 98.62 241 VAL B N 1
ATOM 6575 C CA . VAL B 1 241 ? -5.578 -21.609 -7.547 1 98.62 241 VAL B CA 1
ATOM 6576 C C . VAL B 1 241 ? -4.102 -21.875 -7.266 1 98.62 241 VAL B C 1
ATOM 6578 O O . VAL B 1 241 ? -3.324 -20.922 -7.094 1 98.62 241 VAL B O 1
ATOM 6581 N N . ALA B 1 242 ? -3.715 -23.109 -7.219 1 98.19 242 ALA B N 1
ATOM 6582 C CA . ALA B 1 242 ? -2.342 -23.484 -6.895 1 98.19 242 ALA B CA 1
ATOM 6583 C C . ALA B 1 242 ? -1.401 -23.172 -8.055 1 98.19 242 ALA B C 1
ATOM 6585 O O . ALA B 1 242 ? -0.217 -22.906 -7.852 1 98.19 242 ALA B O 1
ATOM 6586 N N . ALA B 1 243 ? -1.908 -23.266 -9.266 1 98.56 243 ALA B N 1
ATOM 6587 C CA . ALA B 1 243 ? -1.224 -22.922 -10.516 1 98.56 243 ALA B CA 1
ATOM 6588 C C . ALA B 1 243 ? -2.223 -22.641 -11.633 1 98.56 243 ALA B C 1
ATOM 6590 O O . ALA B 1 243 ? -3.418 -22.906 -11.484 1 98.56 243 ALA B O 1
ATOM 6591 N N . LEU B 1 244 ? -1.707 -22.141 -12.711 1 98.44 244 LEU B N 1
ATOM 6592 C CA . LEU B 1 244 ? -2.596 -21.844 -13.828 1 98.44 244 LEU B CA 1
ATOM 6593 C C . LEU B 1 244 ? -2.705 -23.031 -14.766 1 98.44 244 LEU B C 1
ATOM 6595 O O . LEU B 1 244 ? -3.586 -23.062 -15.625 1 98.44 244 LEU B O 1
ATOM 6599 N N . THR B 1 245 ? -1.837 -24.031 -14.578 1 98.44 245 THR B N 1
ATOM 6600 C CA . THR B 1 245 ? -1.789 -25.156 -15.523 1 98.44 245 THR B CA 1
ATOM 6601 C C . THR B 1 245 ? -2.227 -26.453 -14.844 1 98.44 245 THR B C 1
ATOM 6603 O O . THR B 1 245 ? -2.363 -26.5 -13.625 1 98.44 245 THR B O 1
ATOM 6606 N N . THR B 1 246 ? -2.477 -27.391 -15.672 1 98.19 246 THR B N 1
ATOM 6607 C CA . THR B 1 246 ? -2.689 -28.781 -15.242 1 98.19 246 THR B CA 1
ATOM 6608 C C . THR B 1 246 ? -1.705 -29.719 -15.93 1 98.19 246 THR B C 1
ATOM 6610 O O . THR B 1 246 ? -1.206 -29.406 -17.016 1 98.19 246 THR B O 1
ATOM 6613 N N . SER B 1 247 ? -1.323 -30.734 -15.219 1 97.81 247 SER B N 1
ATOM 6614 C CA . SER B 1 247 ? -0.773 -31.984 -15.758 1 97.81 247 SER B CA 1
ATOM 6615 C C . SER B 1 247 ? 0.604 -31.75 -16.375 1 97.81 247 SER B C 1
ATOM 6617 O O . SER B 1 247 ? 0.96 -32.406 -17.375 1 97.81 247 SER B O 1
ATOM 6619 N N . ILE B 1 248 ? 1.339 -30.734 -15.938 1 97.56 248 ILE B N 1
ATOM 6620 C CA . ILE B 1 248 ? 2.766 -30.688 -16.234 1 97.56 248 ILE B CA 1
ATOM 6621 C C . ILE B 1 248 ? 3.514 -31.656 -15.32 1 97.56 248 ILE B C 1
ATOM 6623 O O . ILE B 1 248 ? 3.428 -31.547 -14.094 1 97.56 248 ILE B O 1
ATOM 6627 N N . PRO B 1 249 ? 4.273 -32.562 -15.93 1 95.81 249 PRO B N 1
ATOM 6628 C CA . PRO B 1 249 ? 4.887 -33.594 -15.086 1 95.81 249 PRO B CA 1
ATOM 6629 C C . PRO B 1 249 ? 5.926 -33.031 -14.125 1 95.81 249 PRO B C 1
ATOM 6631 O O . PRO B 1 249 ? 6.664 -32.094 -14.477 1 95.81 249 PRO B O 1
ATOM 6634 N N . GLU B 1 250 ? 6.102 -33.656 -12.953 1 93.56 250 GLU B N 1
ATOM 6635 C CA . GLU B 1 250 ? 7.047 -33.219 -11.938 1 93.56 250 GLU B CA 1
ATOM 6636 C C . GLU B 1 250 ? 8.484 -33.469 -12.367 1 93.56 250 GLU B C 1
ATOM 6638 O O . GLU B 1 250 ? 9.422 -32.906 -11.812 1 93.56 250 GLU B O 1
ATOM 6643 N N . HIS B 1 251 ? 8.742 -34.406 -13.148 1 92.19 251 HIS B N 1
ATOM 6644 C CA . HIS B 1 251 ? 10 -34.656 -13.844 1 92.19 251 HIS B CA 1
ATOM 6645 C C . HIS B 1 251 ? 9.758 -35.375 -15.164 1 92.19 251 HIS B C 1
ATOM 6647 O O . HIS B 1 251 ? 8.641 -35.844 -15.43 1 92.19 251 HIS B O 1
ATOM 6653 N N . ALA B 1 252 ? 10.75 -35.5 -15.984 1 90 252 ALA B N 1
ATOM 6654 C CA . ALA B 1 252 ? 10.594 -36.125 -17.297 1 90 252 ALA B CA 1
ATOM 6655 C C . ALA B 1 252 ? 10.031 -37.531 -17.188 1 90 252 ALA B C 1
ATOM 6657 O O . ALA B 1 252 ? 10.578 -38.375 -16.453 1 90 252 ALA B O 1
ATOM 6658 N N . GLY B 1 253 ? 8.891 -37.688 -17.828 1 88.06 253 GLY B N 1
ATOM 6659 C CA . GLY B 1 253 ? 8.297 -39 -17.906 1 88.06 253 GLY B CA 1
ATOM 6660 C C . GLY B 1 253 ? 7.504 -39.375 -16.656 1 88.06 253 GLY B C 1
ATOM 6661 O O . GLY B 1 253 ? 6.953 -40.469 -16.562 1 88.06 253 GLY B O 1
ATOM 6662 N N . SER B 1 254 ? 7.398 -38.5 -15.758 1 88.5 254 SER B N 1
ATOM 6663 C CA . SER B 1 254 ? 6.676 -38.781 -14.523 1 88.5 254 SER B CA 1
ATOM 6664 C C . SER B 1 254 ? 5.172 -38.812 -14.758 1 88.5 254 SER B C 1
ATOM 6666 O O . SER B 1 254 ? 4.641 -38.094 -15.586 1 88.5 254 SER B O 1
ATOM 6668 N N . GLN B 1 255 ? 4.547 -39.688 -14.055 1 85.69 255 GLN B N 1
ATOM 6669 C CA . GLN B 1 255 ? 3.09 -39.75 -14.133 1 85.69 255 GLN B CA 1
ATOM 6670 C C . GLN B 1 255 ? 2.443 -38.875 -13.062 1 85.69 255 GLN B C 1
ATOM 6672 O O . GLN B 1 255 ? 1.219 -38.875 -12.922 1 85.69 255 GLN B O 1
ATOM 6677 N N . ARG B 1 256 ? 3.293 -38.156 -12.383 1 89.06 256 ARG B N 1
ATOM 6678 C CA . ARG B 1 256 ? 2.785 -37.188 -11.43 1 89.06 256 ARG B CA 1
ATOM 6679 C C . ARG B 1 256 ? 2.365 -35.906 -12.141 1 89.06 256 ARG B C 1
ATOM 6681 O O . ARG B 1 256 ? 3.051 -34.875 -12.055 1 89.06 256 ARG B O 1
ATOM 6688 N N . ASN B 1 257 ? 1.257 -35.969 -12.844 1 92.38 257 ASN B N 1
ATOM 6689 C CA . ASN B 1 257 ? 0.687 -34.938 -13.688 1 92.38 257 ASN B CA 1
ATOM 6690 C C . ASN B 1 257 ? -0.673 -34.469 -13.164 1 92.38 257 ASN B C 1
ATOM 6692 O O . ASN B 1 257 ? -1.697 -34.688 -13.812 1 92.38 257 ASN B O 1
ATOM 6696 N N . TRP B 1 258 ? -0.65 -33.688 -12.148 1 95 258 TRP B N 1
ATOM 6697 C CA . TRP B 1 258 ? -1.897 -33.406 -11.445 1 95 258 TRP B CA 1
ATOM 6698 C C . TRP B 1 258 ? -2.502 -32.094 -11.922 1 95 258 TRP B C 1
ATOM 6700 O O . TRP B 1 258 ? -1.8 -31.234 -12.477 1 95 258 TRP B O 1
ATOM 6710 N N . ASP B 1 259 ? -3.789 -31.953 -11.773 1 97.81 259 ASP B N 1
ATOM 6711 C CA . ASP B 1 259 ? -4.512 -30.719 -12.078 1 97.81 259 ASP B CA 1
ATOM 6712 C C . ASP B 1 259 ? -4.441 -29.75 -10.914 1 97.81 259 ASP B C 1
ATOM 6714 O O . ASP B 1 259 ? -5.074 -29.953 -9.875 1 97.81 259 ASP B O 1
ATOM 6718 N N . TYR B 1 260 ? -3.742 -28.625 -11.094 1 98 260 TYR B N 1
ATOM 6719 C CA . TYR B 1 260 ? -3.473 -27.688 -10.008 1 98 260 TYR B CA 1
ATOM 6720 C C . TYR B 1 260 ? -4.34 -26.453 -10.141 1 98 260 TYR B C 1
ATOM 6722 O O . TYR B 1 260 ? -4.137 -25.469 -9.414 1 98 260 TYR B O 1
ATOM 6730 N N . ARG B 1 261 ? -5.375 -26.438 -11 1 98.44 261 ARG B N 1
ATOM 6731 C CA . ARG B 1 261 ? -6.184 -25.266 -11.289 1 98.44 261 ARG B CA 1
ATOM 6732 C C . ARG B 1 261 ? -7.32 -25.125 -10.281 1 98.44 261 ARG B C 1
ATOM 6734 O O . ARG B 1 261 ? -8.375 -24.562 -10.602 1 98.44 261 ARG B O 1
ATOM 6741 N N . TYR B 1 262 ? -7.137 -25.641 -9.117 1 98.25 262 TYR B N 1
ATOM 6742 C CA . TYR B 1 262 ? -8.109 -25.547 -8.031 1 98.25 262 TYR B CA 1
ATOM 6743 C C . TYR B 1 262 ? -7.523 -24.828 -6.832 1 98.25 262 TYR B C 1
ATOM 6745 O O . TYR B 1 262 ? -6.344 -24.453 -6.832 1 98.25 262 TYR B O 1
ATOM 6753 N N . CYS B 1 263 ? -8.422 -24.562 -5.875 1 98.19 263 CYS B N 1
ATOM 6754 C CA . CYS B 1 263 ? -8.008 -23.859 -4.672 1 98.19 263 CYS B CA 1
ATOM 6755 C C . CYS B 1 263 ? -7.68 -24.828 -3.545 1 98.19 263 CYS B C 1
ATOM 6757 O O . CYS B 1 263 ? -8.578 -25.312 -2.855 1 98.19 263 CYS B O 1
ATOM 6759 N N . TRP B 1 264 ? -6.434 -25.109 -3.35 1 97.19 264 TRP B N 1
ATOM 6760 C CA . TRP B 1 264 ? -5.992 -25.812 -2.156 1 97.19 264 TRP B CA 1
ATOM 6761 C C . TRP B 1 264 ? -5.984 -24.891 -0.941 1 97.19 264 TRP B C 1
ATOM 6763 O O . TRP B 1 264 ? -5.375 -23.828 -0.97 1 97.19 264 TRP B O 1
ATOM 6773 N N . ILE B 1 265 ? -6.547 -25.312 0.123 1 96.12 265 ILE B N 1
ATOM 6774 C CA . ILE B 1 265 ? -6.625 -24.5 1.334 1 96.12 265 ILE B CA 1
ATOM 6775 C C . ILE B 1 265 ? -5.215 -24.156 1.818 1 96.12 265 ILE B C 1
ATOM 6777 O O . ILE B 1 265 ? -4.934 -23 2.168 1 96.12 265 ILE B O 1
ATOM 6781 N N 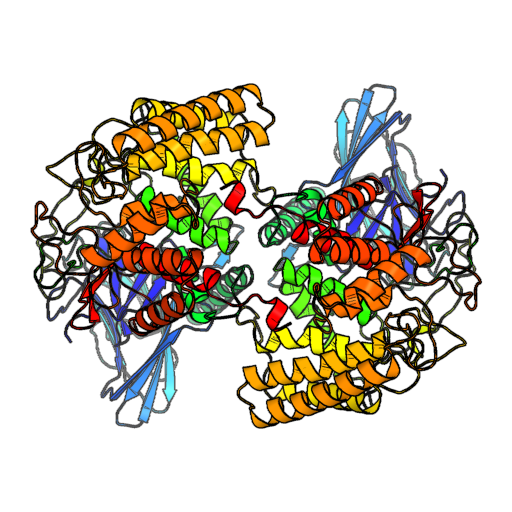. ARG B 1 266 ? -4.352 -25.078 1.755 1 96.12 266 ARG B N 1
ATOM 6782 C CA . ARG B 1 266 ? -2.969 -24.891 2.184 1 96.12 266 ARG B CA 1
ATOM 6783 C C . ARG B 1 266 ? -2.258 -23.859 1.302 1 96.12 266 ARG B C 1
ATOM 6785 O O . ARG B 1 266 ? -1.663 -22.906 1.804 1 96.12 266 ARG B O 1
ATOM 6792 N N . ASP B 1 267 ? -2.326 -24.062 -0.011 1 95.81 267 ASP B N 1
ATOM 6793 C CA . ASP B 1 267 ? -1.634 -23.188 -0.957 1 95.81 267 ASP B CA 1
ATOM 6794 C C . ASP B 1 267 ? -2.154 -21.766 -0.867 1 95.81 267 ASP B C 1
ATOM 6796 O O . ASP B 1 267 ? -1.371 -20.812 -0.886 1 95.81 267 ASP B O 1
ATOM 6800 N N . ALA B 1 268 ? -3.424 -21.703 -0.761 1 97.06 268 ALA B N 1
ATOM 6801 C CA . ALA B 1 268 ? -4.055 -20.391 -0.674 1 97.06 268 ALA B CA 1
ATOM 6802 C C . ALA B 1 268 ? -3.637 -19.656 0.603 1 97.06 268 ALA B C 1
ATOM 6804 O O . ALA B 1 268 ? -3.432 -18.453 0.595 1 97.06 268 ALA B O 1
ATOM 6805 N N . TYR B 1 269 ? -3.514 -20.438 1.667 1 95.94 269 TYR B N 1
ATOM 6806 C CA . TYR B 1 269 ? -3.064 -19.844 2.928 1 95.94 269 TYR B CA 1
ATOM 6807 C C . TYR B 1 269 ? -1.701 -19.188 2.766 1 95.94 269 TYR B C 1
ATOM 6809 O O . TYR B 1 269 ? -1.519 -18.031 3.145 1 95.94 269 TYR B O 1
ATOM 6817 N N . TYR B 1 270 ? -0.743 -19.844 2.166 1 96.31 270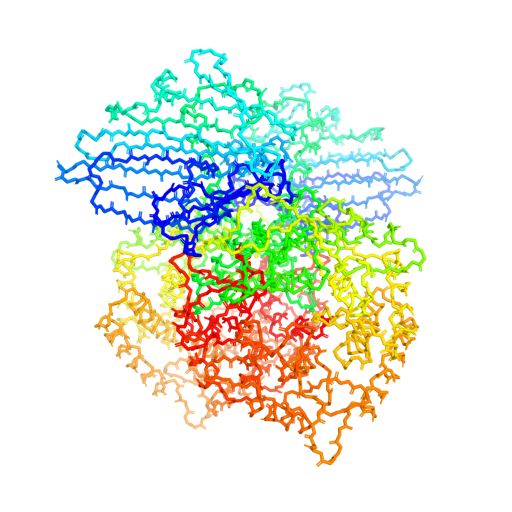 TYR B N 1
ATOM 6818 C CA . TYR B 1 270 ? 0.602 -19.297 2.01 1 96.31 270 TYR B CA 1
ATOM 6819 C C . TYR B 1 270 ? 0.601 -18.109 1.059 1 96.31 270 TYR B C 1
ATOM 6821 O O . TYR B 1 270 ? 1.322 -17.125 1.276 1 96.31 270 TYR B O 1
ATOM 6829 N N . THR B 1 271 ? -0.208 -18.203 0.037 1 97.44 271 THR B N 1
ATOM 6830 C CA . THR B 1 271 ? -0.31 -17.109 -0.935 1 97.44 271 THR B CA 1
ATOM 6831 C C . THR B 1 271 ? -0.854 -15.844 -0.279 1 97.44 271 THR B C 1
ATOM 6833 O O . THR B 1 271 ? -0.27 -14.773 -0.417 1 97.44 271 THR B O 1
ATOM 6836 N N . VAL B 1 272 ? -1.895 -16.016 0.471 1 95.69 272 VAL B N 1
ATOM 6837 C CA . VAL B 1 272 ? -2.533 -14.875 1.108 1 95.69 272 VAL B CA 1
ATOM 6838 C C . VAL B 1 272 ? -1.602 -14.289 2.168 1 95.69 272 VAL B C 1
ATOM 6840 O O . VAL B 1 272 ? -1.535 -13.07 2.338 1 95.69 272 VAL B O 1
ATOM 6843 N N . GLN B 1 273 ? -0.891 -15.133 2.832 1 94.5 273 GLN B N 1
ATOM 6844 C CA . GLN B 1 273 ? 0.059 -14.648 3.828 1 94.5 273 GLN B CA 1
ATOM 6845 C C . GLN B 1 273 ? 1.149 -13.797 3.182 1 94.5 273 GLN B C 1
ATOM 6847 O O . GLN B 1 273 ? 1.5 -12.734 3.695 1 94.5 273 GLN B O 1
ATOM 6852 N N . ALA B 1 274 ? 1.672 -14.289 2.109 1 96.25 274 ALA B N 1
ATOM 6853 C CA . ALA B 1 274 ? 2.732 -13.562 1.412 1 96.25 274 ALA B CA 1
ATOM 6854 C C . ALA B 1 274 ? 2.229 -12.227 0.889 1 96.25 274 ALA B C 1
ATOM 6856 O O . ALA B 1 274 ? 2.883 -11.195 1.069 1 96.25 274 ALA B O 1
ATOM 6857 N N . LEU B 1 275 ? 1.072 -12.211 0.251 1 96 275 LEU B N 1
ATOM 6858 C CA . LEU B 1 275 ? 0.517 -10.984 -0.324 1 96 275 LEU B CA 1
ATOM 6859 C C . LEU B 1 275 ? 0.076 -10.023 0.771 1 96 275 LEU B C 1
ATOM 6861 O O . LEU B 1 275 ? 0.177 -8.805 0.608 1 96 275 LEU B O 1
ATOM 6865 N N . ASN B 1 276 ? -0.392 -10.617 1.838 1 92.38 276 ASN B N 1
ATOM 6866 C CA . ASN B 1 276 ? -0.764 -9.773 2.971 1 92.38 276 ASN B CA 1
ATOM 6867 C C . ASN B 1 276 ? 0.448 -9.062 3.561 1 92.38 276 ASN B C 1
ATOM 6869 O O . ASN B 1 276 ? 0.345 -7.91 3.996 1 92.38 276 ASN B O 1
ATOM 6873 N N . ARG B 1 277 ? 1.541 -9.734 3.607 1 92 277 ARG B N 1
ATOM 6874 C CA . ARG B 1 277 ? 2.777 -9.117 4.078 1 92 277 ARG B CA 1
ATOM 6875 C C . ARG B 1 277 ? 3.162 -7.926 3.207 1 92 277 ARG B C 1
ATOM 6877 O O . ARG B 1 277 ? 3.764 -6.965 3.689 1 92 277 ARG B O 1
ATOM 6884 N N . LEU B 1 278 ? 2.762 -7.992 1.984 1 95 278 LEU B N 1
ATOM 6885 C CA . LEU B 1 278 ? 3.047 -6.91 1.049 1 95 278 LEU B CA 1
ATOM 6886 C C . LEU B 1 278 ? 1.948 -5.852 1.09 1 95 278 LEU B C 1
ATOM 6888 O O . LEU B 1 278 ? 2.012 -4.855 0.364 1 95 278 LEU B O 1
ATOM 6892 N N . GLY B 1 279 ? 0.913 -6.07 1.859 1 91.75 279 GLY B N 1
ATOM 6893 C CA . GLY B 1 279 ? -0.134 -5.066 1.986 1 91.75 279 GLY B CA 1
ATOM 6894 C C . GLY B 1 279 ? -1.254 -5.246 0.978 1 91.75 279 GLY B C 1
ATOM 6895 O O . GLY B 1 279 ? -2.078 -4.348 0.792 1 91.75 279 GLY B O 1
ATOM 6896 N N . ALA B 1 280 ? -1.341 -6.316 0.311 1 93.81 280 ALA B N 1
ATOM 6897 C CA . ALA B 1 280 ? -2.414 -6.578 -0.645 1 93.81 280 ALA B CA 1
ATOM 6898 C C . ALA B 1 280 ? -3.668 -7.082 0.063 1 93.81 280 ALA B C 1
ATOM 6900 O O . ALA B 1 280 ? -4.082 -8.227 -0.13 1 93.81 280 ALA B O 1
ATOM 6901 N N . LEU B 1 281 ? -4.426 -6.277 0.717 1 93.19 281 LEU B N 1
ATOM 6902 C CA . LEU B 1 281 ? -5.547 -6.637 1.577 1 93.19 281 LEU B CA 1
ATOM 6903 C C . LEU B 1 281 ? -6.762 -7.039 0.748 1 93.19 281 LEU B C 1
ATOM 6905 O O . LEU B 1 281 ? -7.641 -7.758 1.231 1 93.19 281 LEU B O 1
ATOM 6909 N N . ASP B 1 282 ? -6.781 -6.52 -0.491 1 93.19 282 ASP B N 1
ATOM 6910 C CA . ASP B 1 282 ? -7.895 -6.891 -1.356 1 93.19 282 ASP B CA 1
ATOM 6911 C C . ASP B 1 282 ? -7.918 -8.398 -1.604 1 93.19 282 ASP B C 1
ATOM 6913 O O . ASP B 1 282 ? -8.984 -9.016 -1.612 1 93.19 282 ASP B O 1
ATOM 6917 N N . VAL B 1 283 ? -6.746 -8.969 -1.767 1 94.81 283 VAL B N 1
ATOM 6918 C CA . VAL B 1 283 ? -6.652 -10.406 -1.995 1 94.81 283 VAL B CA 1
ATOM 6919 C C . VAL B 1 283 ? -7.078 -11.156 -0.738 1 94.81 283 VAL B C 1
ATOM 6921 O O . VAL B 1 283 ? -7.836 -12.125 -0.814 1 94.81 283 VAL B O 1
ATOM 6924 N N . LEU B 1 284 ? -6.652 -10.703 0.408 1 93.94 284 LEU B N 1
ATOM 6925 C CA . LEU B 1 284 ? -7.039 -11.32 1.674 1 93.94 284 LEU B CA 1
ATOM 6926 C C . LEU B 1 284 ? -8.555 -11.289 1.853 1 93.94 284 LEU B C 1
ATOM 6928 O O . LEU B 1 284 ? -9.172 -12.312 2.154 1 93.94 284 LEU B O 1
ATOM 6932 N N . GLU B 1 285 ? -9.133 -10.141 1.633 1 94.44 285 GLU B N 1
ATOM 6933 C CA . GLU B 1 285 ? -10.578 -9.977 1.82 1 94.44 285 GLU B CA 1
ATOM 6934 C C . GLU B 1 285 ? -11.359 -10.906 0.895 1 94.44 285 GLU B C 1
ATOM 6936 O O . GLU B 1 285 ? -12.336 -11.531 1.316 1 94.44 285 GLU B O 1
ATOM 6941 N N . GLY B 1 286 ? -10.914 -10.961 -0.353 1 94.81 286 GLY B N 1
ATOM 6942 C CA . GLY B 1 286 ? -11.555 -11.883 -1.279 1 94.81 286 GLY B CA 1
ATOM 6943 C C . GLY B 1 286 ? -11.469 -13.328 -0.836 1 94.81 286 GLY B C 1
ATOM 6944 O O . GLY B 1 286 ? -12.469 -14.047 -0.859 1 94.81 286 GLY B O 1
ATOM 6945 N N . TYR B 1 287 ? -10.336 -13.727 -0.405 1 97.06 287 TYR B N 1
ATOM 6946 C CA . TYR B 1 287 ? -10.133 -15.109 0.016 1 97.06 287 TYR B CA 1
ATOM 6947 C C . TYR B 1 287 ? -10.945 -15.422 1.267 1 97.06 287 TYR B C 1
ATOM 6949 O O . TYR B 1 287 ? -11.5 -16.516 1.397 1 97.06 287 TYR B O 1
ATOM 6957 N N . LEU B 1 288 ? -10.984 -14.5 2.236 1 94.38 288 LEU B N 1
ATOM 6958 C CA . LEU B 1 288 ? -11.773 -14.703 3.447 1 94.38 288 LEU B CA 1
ATOM 6959 C C . LEU B 1 288 ? -13.242 -14.93 3.107 1 94.38 288 LEU B C 1
ATOM 6961 O O . LEU B 1 288 ? -13.914 -15.758 3.732 1 94.38 288 LEU B O 1
ATOM 6965 N N . ALA B 1 289 ? -13.711 -14.18 2.162 1 93.88 289 ALA B N 1
ATOM 6966 C CA . ALA B 1 289 ? -15.086 -14.391 1.707 1 93.88 289 ALA B CA 1
ATOM 6967 C C . ALA B 1 289 ? -15.266 -15.797 1.146 1 93.88 289 ALA B C 1
ATOM 6969 O O . ALA B 1 289 ? -16.266 -16.469 1.431 1 93.88 289 ALA B O 1
ATOM 6970 N N . TYR B 1 290 ? -14.305 -16.234 0.35 1 95.94 290 TYR B N 1
ATOM 6971 C CA . TYR B 1 290 ? -14.312 -17.578 -0.198 1 95.94 290 TYR B CA 1
ATOM 6972 C C . TYR B 1 290 ? -14.336 -18.625 0.917 1 95.94 290 TYR B C 1
ATOM 6974 O O . TYR B 1 290 ? -15.148 -19.547 0.894 1 95.94 290 TYR B O 1
ATOM 6982 N N . LEU B 1 291 ? -13.516 -18.453 1.928 1 93.06 291 LEU B N 1
ATOM 6983 C CA . LEU B 1 291 ? -13.383 -19.391 3.031 1 93.06 291 LEU B CA 1
ATOM 6984 C C . LEU B 1 291 ? -14.672 -19.469 3.842 1 93.06 291 LEU B C 1
ATOM 6986 O O . LEU B 1 291 ? -15.062 -20.547 4.297 1 93.06 291 LEU B O 1
ATOM 6990 N N . ARG B 1 292 ? -15.25 -18.375 4.062 1 88.94 292 ARG B N 1
ATOM 6991 C CA . ARG B 1 292 ? -16.5 -18.359 4.809 1 88.94 292 ARG B CA 1
ATOM 6992 C C . ARG B 1 292 ? -17.562 -19.219 4.129 1 88.94 292 ARG B C 1
ATOM 6994 O O . ARG B 1 292 ? -18.281 -19.953 4.793 1 88.94 292 ARG B O 1
ATOM 7001 N N . ASN B 1 293 ? -17.578 -19.141 2.832 1 91 293 ASN B N 1
ATOM 7002 C CA . ASN B 1 293 ? -18.531 -19.969 2.086 1 91 293 ASN B CA 1
ATOM 7003 C C . ASN B 1 293 ? -18.188 -21.453 2.186 1 91 293 ASN B C 1
ATOM 7005 O O . ASN B 1 293 ? -19.062 -22.297 2.318 1 91 293 ASN B O 1
ATOM 7009 N N . VAL B 1 294 ? -16.875 -21.719 2.109 1 89.69 294 VAL B N 1
ATOM 7010 C CA . VAL B 1 294 ? -16.422 -23.094 2.219 1 89.69 294 VAL B CA 1
ATOM 7011 C C . VAL B 1 294 ? -16.781 -23.656 3.59 1 89.69 294 VAL B C 1
ATOM 7013 O O . VAL B 1 294 ? -17.312 -24.766 3.691 1 89.69 294 VAL B O 1
ATOM 7016 N N . VAL B 1 295 ? -16.578 -22.906 4.625 1 85.12 295 VAL B N 1
ATOM 7017 C CA . VAL B 1 295 ? -16.828 -23.328 5.996 1 85.12 295 VAL B CA 1
ATOM 7018 C C . VAL B 1 295 ? -18.344 -23.516 6.203 1 85.12 295 VAL B C 1
ATOM 7020 O O . VAL B 1 295 ? -18.781 -24.5 6.801 1 85.12 295 VAL B O 1
ATOM 7023 N N . ASP B 1 296 ? -19.109 -22.625 5.684 1 84.31 296 ASP B N 1
ATOM 7024 C CA . ASP B 1 296 ? -20.562 -22.688 5.824 1 84.31 296 ASP B CA 1
ATOM 7025 C C . ASP B 1 296 ? -21.125 -23.922 5.105 1 84.31 296 ASP B C 1
ATOM 7027 O O . ASP B 1 296 ? -22.094 -24.516 5.566 1 84.31 296 ASP B O 1
ATOM 7031 N N . ASN B 1 297 ? -20.484 -24.234 4.043 1 84.62 297 ASN B N 1
ATOM 7032 C CA . ASN B 1 297 ? -20.969 -25.344 3.24 1 84.62 297 ASN B CA 1
ATOM 7033 C C . ASN B 1 297 ? -20.469 -26.688 3.775 1 84.62 297 ASN B C 1
ATOM 7035 O O . ASN B 1 297 ? -21 -27.734 3.412 1 84.62 297 ASN B O 1
ATOM 7039 N N . ALA B 1 298 ? -19.422 -26.609 4.582 1 77.81 298 ALA B N 1
ATOM 7040 C CA . ALA B 1 298 ? -18.812 -27.828 5.094 1 77.81 298 ALA B CA 1
ATOM 7041 C C . ALA B 1 298 ? -19.719 -28.484 6.141 1 77.81 298 ALA B C 1
ATOM 7043 O O . ALA B 1 298 ? -19.844 -28 7.262 1 77.81 298 ALA B O 1
ATOM 7044 N N . ARG B 1 299 ? -20.656 -29.375 5.695 1 66.56 299 ARG B N 1
ATOM 7045 C CA . ARG B 1 299 ? -21.547 -30.141 6.578 1 66.56 299 ARG B CA 1
ATOM 7046 C C . ARG B 1 299 ? -20.734 -30.953 7.578 1 66.56 299 ARG B C 1
ATOM 7048 O O . ARG B 1 299 ? -19.75 -31.609 7.207 1 66.56 299 ARG B O 1
ATOM 7055 N N . GLY B 1 300 ? -21.047 -30.938 8.805 1 68.12 300 GLY B N 1
ATOM 7056 C CA . GLY B 1 300 ? -20.438 -31.734 9.859 1 68.12 300 GLY B CA 1
ATOM 7057 C C . GLY B 1 300 ? -19.062 -31.234 10.266 1 68.12 300 GLY B C 1
ATOM 7058 O O . GLY B 1 300 ? -18.359 -31.891 11.031 1 68.12 300 GLY B O 1
ATOM 7059 N N . GLY B 1 301 ? -18.594 -30.141 9.508 1 77.25 301 GLY B N 1
ATOM 7060 C CA . GLY B 1 301 ? -17.359 -29.5 9.93 1 77.25 301 GLY B CA 1
ATOM 7061 C C . GLY B 1 301 ? -16.125 -30.016 9.203 1 77.25 301 GLY B C 1
ATOM 7062 O O . GLY B 1 301 ? -15.016 -29.547 9.43 1 77.25 301 GLY B O 1
ATOM 7063 N N . HIS B 1 302 ? -16.25 -31 8.367 1 85.75 302 HIS B N 1
ATOM 7064 C CA . HIS B 1 302 ? -15.109 -31.531 7.641 1 85.75 302 HIS B CA 1
ATOM 7065 C C . HIS B 1 302 ? -14.664 -30.578 6.531 1 85.75 302 HIS B C 1
ATOM 7067 O O . HIS B 1 302 ? -15.477 -30.156 5.715 1 85.75 302 HIS B O 1
ATOM 7073 N N . ILE B 1 303 ? -13.391 -30.297 6.527 1 91.31 303 ILE B N 1
ATOM 7074 C CA . ILE B 1 303 ? -12.812 -29.422 5.508 1 91.31 303 ILE B CA 1
ATOM 7075 C C . ILE B 1 303 ? -11.953 -30.234 4.555 1 91.31 303 ILE B C 1
ATOM 7077 O O . ILE B 1 303 ? -11.023 -30.938 4.984 1 91.31 303 ILE B O 1
ATOM 7081 N N . GLN B 1 304 ? -12.305 -30.172 3.303 1 93.5 304 GLN B N 1
ATOM 7082 C CA . GLN B 1 304 ? -11.523 -30.859 2.273 1 93.5 304 GLN B CA 1
ATOM 7083 C C . GLN B 1 304 ? -10.219 -30.109 1.99 1 93.5 304 GLN B C 1
ATOM 7085 O O . GLN B 1 304 ? -10.102 -28.922 2.285 1 93.5 304 GLN B O 1
ATOM 7090 N N . PRO B 1 305 ? -9.242 -30.797 1.424 1 94.94 305 PRO B N 1
ATOM 7091 C CA . PRO B 1 305 ? -7.977 -30.141 1.104 1 94.94 305 PRO B CA 1
ATOM 7092 C C . PRO B 1 305 ? -8.109 -29.109 -0.025 1 94.94 305 PRO B C 1
ATOM 7094 O O . PRO B 1 305 ? -7.387 -28.109 -0.046 1 94.94 305 PRO B O 1
ATOM 7097 N N . LEU B 1 306 ? -9.016 -29.375 -0.982 1 96.62 306 LEU B N 1
ATOM 7098 C CA . LEU B 1 306 ? -9.148 -28.453 -2.1 1 96.62 306 LEU B CA 1
ATOM 7099 C C . LEU B 1 306 ? -10.594 -28.375 -2.578 1 96.62 306 LEU B C 1
ATOM 7101 O O . LEU B 1 306 ? -11.383 -29.297 -2.332 1 96.62 306 LEU B O 1
ATOM 7105 N N . TYR B 1 307 ? -10.938 -27.281 -3.174 1 97 307 TYR B N 1
ATOM 7106 C CA . TYR B 1 307 ? -12.242 -26.969 -3.746 1 97 307 TYR B CA 1
ATOM 7107 C C . TYR B 1 307 ? -12.102 -26.312 -5.113 1 97 307 TYR B C 1
ATOM 7109 O O . TYR B 1 307 ? -11.031 -25.797 -5.449 1 97 307 TYR B O 1
ATOM 7117 N N . GLY B 1 308 ? -13.172 -26.453 -5.918 1 97.12 308 GLY B N 1
ATOM 7118 C CA . GLY B 1 308 ? -13.203 -25.656 -7.141 1 97.12 308 GLY B CA 1
ATOM 7119 C C . GLY B 1 308 ? -13.234 -24.172 -6.895 1 97.12 308 GLY B C 1
ATOM 7120 O O . GLY B 1 308 ? -13.43 -23.719 -5.758 1 97.12 308 GLY B O 1
ATOM 7121 N N . VAL B 1 309 ? -13.047 -23.344 -7.934 1 97.44 309 VAL B N 1
ATOM 7122 C CA . VAL B 1 309 ? -12.938 -21.906 -7.777 1 97.44 309 VAL B CA 1
ATOM 7123 C C . VAL B 1 309 ? -14.289 -21.312 -7.371 1 97.44 309 VAL B C 1
ATOM 7125 O O . VAL B 1 309 ? -14.352 -20.25 -6.77 1 97.44 309 VAL B O 1
ATOM 7128 N N . LEU B 1 310 ? -15.375 -22 -7.629 1 95.56 310 LEU B N 1
ATOM 7129 C CA . LEU B 1 310 ? -16.688 -21.562 -7.199 1 95.56 310 LEU B CA 1
ATOM 7130 C C . LEU B 1 310 ? -17.109 -22.234 -5.898 1 95.56 310 LEU B C 1
ATOM 7132 O O . LEU B 1 310 ? -18.234 -22.062 -5.426 1 95.56 310 LEU B O 1
ATOM 7136 N N . GLY B 1 311 ? -16.188 -23.062 -5.367 1 94.5 311 GLY B N 1
ATOM 7137 C CA . GLY B 1 311 ? -16.484 -23.75 -4.125 1 94.5 311 GLY B CA 1
ATOM 7138 C C . GLY B 1 311 ? -16.969 -25.188 -4.336 1 94.5 311 GLY B C 1
ATOM 7139 O O . GLY B 1 311 ? -17.438 -25.828 -3.404 1 94.5 311 GLY B O 1
ATOM 7140 N N . GLU B 1 312 ? -16.812 -25.703 -5.559 1 94.62 312 GLU B N 1
ATOM 7141 C CA . GLU B 1 312 ? -17.219 -27.078 -5.828 1 94.62 312 GLU B CA 1
ATOM 7142 C C . GLU B 1 312 ? -16.469 -28.062 -4.934 1 94.62 312 GLU B C 1
ATOM 7144 O O . GLU B 1 312 ? -15.242 -28.016 -4.844 1 94.62 312 GLU B O 1
ATOM 7149 N N . ALA B 1 313 ? -17.156 -28.969 -4.371 1 93.62 313 ALA B N 1
ATOM 7150 C CA . ALA B 1 313 ? -16.562 -29.922 -3.445 1 93.62 313 ALA B CA 1
ATOM 7151 C C . ALA B 1 313 ? -16.047 -31.156 -4.184 1 93.62 313 ALA B C 1
ATOM 7153 O O . ALA B 1 313 ? -14.992 -31.688 -3.852 1 93.62 313 ALA B O 1
ATOM 7154 N N . LYS B 1 314 ? -16.828 -31.578 -5.156 1 95.75 314 LYS B N 1
ATOM 7155 C CA . LYS B 1 314 ? -16.453 -32.781 -5.883 1 95.75 314 LYS B CA 1
ATOM 7156 C C . LYS B 1 314 ? -15.609 -32.469 -7.109 1 95.75 314 LYS B C 1
ATOM 7158 O O . LYS B 1 314 ? -16.062 -31.75 -8.008 1 95.75 314 LYS B O 1
ATOM 7163 N N . LEU B 1 315 ? -14.406 -32.938 -7.129 1 97.5 315 LEU B N 1
ATOM 7164 C CA . LEU B 1 315 ? -13.453 -32.719 -8.211 1 97.5 315 LEU B CA 1
ATOM 7165 C C . LEU B 1 315 ? -12.898 -34.031 -8.727 1 97.5 315 LEU B C 1
ATOM 7167 O O . LEU B 1 315 ? -11.688 -34.219 -8.828 1 97.5 315 LEU B O 1
ATOM 7171 N N . ASP B 1 316 ? -13.781 -34.875 -9.102 1 97.06 316 ASP B N 1
ATOM 7172 C CA . ASP B 1 316 ? -13.406 -36.219 -9.531 1 97.06 316 ASP B CA 1
ATOM 7173 C C . ASP B 1 316 ? -12.32 -36.156 -10.609 1 97.06 316 ASP B C 1
ATOM 7175 O O . ASP B 1 316 ? -12.383 -35.344 -11.516 1 97.06 316 ASP B O 1
ATOM 7179 N N . GLU B 1 317 ? -11.367 -37.031 -10.406 1 96.31 317 GLU B N 1
ATOM 7180 C CA . GLU B 1 317 ? -10.234 -37.094 -11.32 1 96.31 317 GLU B CA 1
ATOM 7181 C C . GLU B 1 317 ? -10.562 -37.938 -12.555 1 96.31 317 GLU B C 1
ATOM 7183 O O . GLU B 1 317 ? -11.125 -39 -12.43 1 96.31 317 GLU B O 1
ATOM 7188 N N . GLY B 1 318 ? -10.305 -37.406 -13.688 1 96.75 318 GLY B N 1
ATOM 7189 C CA . GLY B 1 318 ? -10.438 -38.094 -14.961 1 96.75 318 GLY B CA 1
ATOM 7190 C C . GLY B 1 318 ? -9.312 -37.781 -15.93 1 96.75 318 GLY B C 1
ATOM 7191 O O . GLY B 1 318 ? -8.367 -37.094 -15.578 1 96.75 318 GLY B O 1
ATOM 7192 N N . LEU B 1 319 ? -9.32 -38.406 -17.094 1 97.25 319 LEU B N 1
ATOM 7193 C CA . LEU B 1 319 ? -8.266 -38.219 -18.078 1 97.25 319 LEU B CA 1
ATOM 7194 C C . LEU B 1 319 ? -8.797 -37.531 -19.328 1 97.25 319 LEU B C 1
ATOM 7196 O O . LEU B 1 319 ? -9.914 -37.812 -19.781 1 97.25 319 LEU B O 1
ATOM 7200 N N . ALA B 1 320 ? -8.133 -36.562 -19.812 1 96.81 320 ALA B N 1
ATOM 7201 C CA . ALA B 1 320 ? -8.391 -36 -21.125 1 96.81 320 ALA B CA 1
ATOM 7202 C C . ALA B 1 320 ? -7.664 -36.75 -22.234 1 96.81 320 ALA B C 1
ATOM 7204 O O . ALA B 1 320 ? -6.578 -36.344 -22.656 1 96.81 320 ALA B O 1
ATOM 7205 N N . GLU B 1 321 ? -8.266 -37.625 -22.828 1 95.06 321 GLU B N 1
ATOM 7206 C CA . GLU B 1 321 ? -7.641 -38.594 -23.703 1 95.06 321 GLU B CA 1
ATOM 7207 C C . GLU B 1 321 ? -7.168 -37.938 -25 1 95.06 321 GLU B C 1
ATOM 7209 O O . GLU B 1 321 ? -6.242 -38.438 -25.641 1 95.06 321 GLU B O 1
ATOM 7214 N N . ARG B 1 322 ? -7.734 -36.875 -25.359 1 94.94 322 ARG B N 1
ATOM 7215 C CA . ARG B 1 322 ? -7.414 -36.25 -26.641 1 94.94 322 ARG B CA 1
ATOM 7216 C C . ARG B 1 322 ? -6.172 -35.375 -26.547 1 94.94 322 ARG B C 1
ATOM 7218 O O . ARG B 1 322 ? -5.652 -34.906 -27.547 1 94.94 322 ARG B O 1
ATOM 7225 N N . LEU B 1 323 ? -5.684 -35.188 -25.422 1 96.69 323 LEU B N 1
ATOM 7226 C CA . LEU B 1 323 ? -4.477 -34.406 -25.219 1 96.69 323 LEU B CA 1
ATOM 7227 C C . LEU B 1 323 ? -3.297 -35.281 -24.844 1 96.69 323 LEU B C 1
ATOM 7229 O O . LEU B 1 323 ? -3.314 -35.938 -23.812 1 96.69 323 LEU B O 1
ATOM 7233 N N . PRO B 1 324 ? -2.311 -35.281 -25.625 1 95.25 324 PRO B N 1
ATOM 7234 C CA . PRO B 1 324 ? -1.167 -36.188 -25.406 1 95.25 324 PRO B CA 1
ATOM 7235 C C . PRO B 1 324 ? -0.366 -35.812 -24.156 1 95.25 324 PRO B C 1
ATOM 7237 O O . PRO B 1 324 ? 0.358 -36.625 -23.609 1 95.25 324 PRO B O 1
ATOM 7240 N N . GLY B 1 325 ? -0.463 -34.562 -23.766 1 96.31 325 GLY B N 1
ATOM 7241 C CA . GLY B 1 325 ? 0.289 -34.094 -22.609 1 96.31 325 GLY B CA 1
ATOM 7242 C C . GLY B 1 325 ? 1.49 -33.25 -22.984 1 96.31 325 GLY B C 1
ATOM 7243 O O . GLY B 1 325 ? 1.791 -33.062 -24.156 1 96.31 325 GLY B O 1
ATOM 7244 N N . TYR B 1 326 ? 2.15 -32.625 -22 1 96.94 326 TYR B N 1
ATOM 7245 C CA . TYR B 1 326 ? 3.348 -31.812 -22.141 1 96.94 326 TYR B CA 1
ATOM 7246 C C . TYR B 1 326 ? 4.484 -32.625 -22.766 1 96.94 326 TYR B C 1
ATOM 7248 O O . TYR B 1 326 ? 4.973 -33.562 -22.172 1 96.94 326 TYR B O 1
ATOM 7256 N N . ARG B 1 327 ? 4.883 -32.312 -23.984 1 95.19 327 ARG B N 1
ATOM 7257 C CA . ARG B 1 327 ? 5.906 -33.031 -24.75 1 95.19 327 ARG B CA 1
ATOM 7258 C C . ARG B 1 327 ? 5.547 -34.5 -24.891 1 95.19 327 ARG B C 1
ATOM 7260 O O . ARG B 1 327 ? 6.418 -35.375 -24.781 1 95.19 327 ARG B O 1
ATOM 7267 N N . ALA B 1 328 ? 4.266 -34.719 -24.891 1 94.5 328 ALA B N 1
ATOM 7268 C CA . ALA B 1 328 ? 3.686 -36.031 -25.078 1 94.5 328 ALA B CA 1
ATOM 7269 C C . ALA B 1 328 ? 3.852 -36.906 -23.828 1 94.5 328 ALA B C 1
ATOM 7271 O O . ALA B 1 328 ? 3.842 -38.125 -23.906 1 94.5 328 ALA B O 1
ATOM 7272 N N . MET B 1 329 ? 4.094 -36.219 -22.812 1 94.62 329 MET B N 1
ATOM 7273 C CA . MET B 1 329 ? 4.188 -36.906 -21.531 1 94.62 329 MET B CA 1
ATOM 7274 C C . MET B 1 329 ? 2.854 -36.875 -20.797 1 94.62 329 MET B C 1
ATOM 7276 O O . MET B 1 329 ? 2.652 -36.031 -19.922 1 94.62 329 MET B O 1
ATOM 7280 N N . GLY B 1 330 ? 1.883 -37.688 -21.156 1 92.69 330 GLY B N 1
ATOM 7281 C CA . GLY B 1 330 ? 0.597 -37.781 -20.484 1 92.69 330 GLY B CA 1
ATOM 7282 C C . GLY B 1 330 ? 0.666 -38.594 -19.188 1 92.69 330 GLY B C 1
ATOM 7283 O O . GLY B 1 330 ? 1.754 -38.938 -18.734 1 92.69 330 GLY B O 1
ATOM 7284 N N . PRO B 1 331 ? -0.329 -38.938 -18.641 1 95.44 331 PRO B N 1
ATOM 7285 C CA . PRO B 1 331 ? -1.673 -38.5 -19.047 1 95.44 331 PRO B CA 1
ATOM 7286 C C . PRO B 1 331 ? -1.981 -37.062 -18.672 1 95.44 331 PRO B C 1
ATOM 7288 O O . PRO B 1 331 ? -1.285 -36.469 -17.844 1 95.44 331 PRO B O 1
ATOM 7291 N N . VAL B 1 332 ? -2.961 -36.531 -19.391 1 97.56 332 VAL B N 1
ATOM 7292 C CA . VAL B 1 332 ? -3.539 -35.25 -18.969 1 97.56 332 VAL B CA 1
ATOM 7293 C C . VAL B 1 332 ? -4.746 -35.5 -18.078 1 97.56 332 VAL B C 1
ATOM 7295 O O . VAL B 1 332 ? -5.68 -36.188 -18.453 1 97.56 332 VAL B O 1
ATOM 7298 N N . ARG B 1 333 ? -4.68 -34.938 -16.875 1 97.5 333 ARG B N 1
ATOM 7299 C CA . ARG B 1 333 ? -5.703 -35.219 -15.875 1 97.5 333 ARG B CA 1
ATOM 7300 C C . ARG B 1 333 ? -6.621 -34 -15.703 1 97.5 333 ARG B C 1
ATOM 7302 O O . ARG B 1 333 ? -6.18 -32.875 -15.812 1 97.5 333 ARG B O 1
ATOM 7309 N N . ILE B 1 334 ? -7.918 -34.312 -15.523 1 96.88 334 ILE B N 1
ATOM 7310 C CA . ILE B 1 334 ? -8.945 -33.344 -15.141 1 96.88 334 ILE B CA 1
ATOM 7311 C C . ILE B 1 334 ? -9.461 -33.656 -13.742 1 96.88 334 ILE B C 1
ATOM 7313 O O . ILE B 1 334 ? -9.82 -34.812 -13.445 1 96.88 334 ILE B O 1
ATOM 7317 N N . GLY B 1 335 ? -9.484 -32.562 -12.906 1 97.19 335 GLY B N 1
ATOM 7318 C CA . GLY B 1 335 ? -9.836 -32.875 -11.523 1 97.19 335 GLY B CA 1
ATOM 7319 C C . GLY B 1 335 ? -8.664 -33.344 -10.695 1 97.19 335 GLY B C 1
ATOM 7320 O O . GLY B 1 335 ? -7.535 -33.406 -11.188 1 97.19 335 GLY B O 1
ATOM 7321 N N . ASN B 1 336 ? -8.906 -33.656 -9.508 1 96.69 336 ASN B N 1
ATOM 7322 C CA . ASN B 1 336 ? -7.867 -34.125 -8.586 1 96.69 336 ASN B CA 1
ATOM 7323 C C . ASN B 1 336 ? -8.445 -34.969 -7.461 1 96.69 336 ASN B C 1
ATOM 7325 O O . ASN B 1 336 ? -9.266 -34.5 -6.672 1 96.69 336 ASN B O 1
ATOM 7329 N N . ALA B 1 337 ? -7.961 -36.156 -7.293 1 94.5 337 ALA B N 1
ATOM 7330 C CA . ALA B 1 337 ? -8.508 -37.125 -6.355 1 94.5 337 ALA B CA 1
ATOM 7331 C C . ALA B 1 337 ? -8.219 -36.719 -4.914 1 94.5 337 ALA B C 1
ATOM 7333 O O . ALA B 1 337 ? -8.852 -37.219 -3.982 1 94.5 337 ALA B O 1
ATOM 7334 N N . ALA B 1 338 ? -7.305 -35.781 -4.695 1 93.69 338 ALA B N 1
ATOM 7335 C CA . ALA B 1 338 ? -6.945 -35.344 -3.352 1 93.69 338 ALA B CA 1
ATOM 7336 C C . ALA B 1 338 ? -8.125 -34.688 -2.658 1 93.69 338 ALA B C 1
ATOM 7338 O O . ALA B 1 338 ? -8.117 -34.5 -1.438 1 93.69 338 ALA B O 1
ATOM 7339 N N . TRP B 1 339 ? -9.18 -34.312 -3.449 1 94.5 339 TRP B N 1
ATOM 7340 C CA . TRP B 1 339 ? -10.297 -33.594 -2.85 1 94.5 339 TRP B CA 1
ATOM 7341 C C . TRP B 1 339 ? -10.977 -34.438 -1.784 1 94.5 339 TRP B C 1
ATOM 7343 O O . TRP B 1 339 ? -11.555 -33.906 -0.833 1 94.5 339 TRP B O 1
ATOM 7353 N N . SER B 1 340 ? -10.836 -35.781 -1.863 1 93.12 340 SER B N 1
ATOM 7354 C CA . SER B 1 340 ? -11.531 -36.688 -0.938 1 93.12 340 SER B CA 1
ATOM 7355 C C . SER B 1 340 ? -10.609 -37.125 0.188 1 93.12 340 SER B C 1
ATOM 7357 O O . SER B 1 340 ? -11.008 -37.906 1.059 1 93.12 340 SER B O 1
ATOM 7359 N N . GLN B 1 341 ? -9.375 -36.656 0.175 1 93.31 341 GLN B N 1
ATOM 7360 C CA . GLN B 1 341 ? -8.422 -37.031 1.214 1 93.31 341 GLN B CA 1
ATOM 7361 C C . GLN B 1 341 ? -8.695 -36.281 2.514 1 93.31 341 GLN B C 1
ATOM 7363 O O . GLN B 1 341 ? -9.406 -35.281 2.516 1 93.31 341 GLN B O 1
ATOM 7368 N N . VAL B 1 342 ? -8.141 -36.875 3.58 1 93.5 342 VAL B N 1
ATOM 7369 C CA . VAL B 1 342 ? -8.195 -36.219 4.883 1 93.5 342 VAL B CA 1
ATOM 7370 C C . VAL B 1 342 ? -6.844 -35.562 5.195 1 93.5 342 VAL B C 1
ATOM 7372 O O . VAL B 1 342 ? -5.816 -36.25 5.203 1 93.5 342 VAL B O 1
ATOM 7375 N N . GLN B 1 343 ? -6.852 -34.344 5.355 1 95 343 GLN B N 1
ATOM 7376 C CA . GLN B 1 343 ? -5.676 -33.562 5.734 1 95 343 GLN B CA 1
ATOM 7377 C C . GLN B 1 343 ? -5.996 -32.594 6.867 1 95 343 GLN B C 1
ATOM 7379 O O . GLN B 1 343 ? -6.719 -31.609 6.664 1 95 343 GLN B O 1
ATOM 7384 N N . HIS B 1 344 ? -5.406 -32.812 8.039 1 96.5 344 HIS B N 1
ATOM 7385 C CA . HIS B 1 344 ? -5.836 -32.094 9.242 1 96.5 344 HIS B CA 1
ATOM 7386 C C . HIS B 1 344 ? -5.176 -30.719 9.336 1 96.5 344 HIS B C 1
ATOM 7388 O O . HIS B 1 344 ? -5.586 -29.891 10.156 1 96.5 344 HIS B O 1
ATOM 7394 N N . ASP B 1 345 ? -4.164 -30.469 8.469 1 96.5 345 ASP B N 1
ATOM 7395 C CA . ASP B 1 345 ? -3.51 -29.156 8.5 1 96.5 345 ASP B CA 1
ATOM 7396 C C . ASP B 1 345 ? -4.453 -28.062 8.023 1 96.5 345 ASP B C 1
ATOM 7398 O O . ASP B 1 345 ? -4.258 -26.891 8.336 1 96.5 345 ASP B O 1
ATOM 7402 N N . ALA B 1 346 ? -5.535 -28.438 7.316 1 95.12 346 ALA B N 1
ATOM 7403 C CA . ALA B 1 346 ? -6.465 -27.469 6.738 1 95.12 346 ALA B CA 1
ATOM 7404 C C . ALA B 1 346 ? -7.121 -26.625 7.82 1 95.12 346 ALA B C 1
ATOM 7406 O O . ALA B 1 346 ? -7.406 -25.438 7.605 1 95.12 346 ALA B O 1
ATOM 7407 N N . TYR B 1 347 ? -7.32 -27.188 8.977 1 95.5 347 TYR B N 1
ATOM 7408 C CA . TYR B 1 347 ? -7.98 -26.469 10.062 1 95.5 347 TYR B CA 1
ATOM 7409 C C . TYR B 1 347 ? -7.125 -25.297 10.531 1 95.5 347 TYR B C 1
ATOM 7411 O O . TYR B 1 347 ? -7.641 -24.203 10.781 1 95.5 347 TYR B O 1
ATOM 7419 N N . GLY B 1 348 ? -5.828 -25.562 10.617 1 96.44 348 GLY B N 1
ATOM 7420 C CA . GLY B 1 348 ? -4.922 -24.469 10.945 1 96.44 348 GLY B CA 1
ATOM 7421 C C . GLY B 1 348 ? -4.906 -23.359 9.906 1 96.44 348 GLY B C 1
ATOM 7422 O O . GLY B 1 348 ? -4.961 -22.188 10.242 1 96.44 348 GLY B O 1
ATOM 7423 N N . GLN B 1 349 ? -4.891 -23.797 8.641 1 96.25 349 GLN B N 1
ATOM 7424 C CA . GLN B 1 349 ? -4.816 -22.828 7.551 1 96.25 349 GLN B CA 1
ATOM 7425 C C . GLN B 1 349 ? -6.047 -21.938 7.527 1 96.25 349 GLN B C 1
ATOM 7427 O O . GLN B 1 349 ? -5.941 -20.734 7.242 1 96.25 349 GLN B O 1
ATOM 7432 N N . ILE B 1 350 ? -7.152 -22.453 7.875 1 94.62 350 ILE B N 1
ATOM 7433 C CA . ILE B 1 350 ? -8.383 -21.688 7.883 1 94.62 350 ILE B CA 1
ATOM 7434 C C . ILE B 1 350 ? -8.344 -20.656 9.016 1 94.62 350 ILE B C 1
ATOM 7436 O O . ILE B 1 350 ? -8.609 -19.469 8.797 1 94.62 350 ILE B O 1
ATOM 7440 N N . VAL B 1 351 ? -7.973 -21.094 10.203 1 95.06 351 VAL B N 1
ATOM 7441 C CA . VAL B 1 351 ? -7.977 -20.203 11.359 1 95.06 351 VAL B CA 1
ATOM 7442 C C . VAL B 1 351 ? -6.91 -19.125 11.195 1 95.06 351 VAL B C 1
ATOM 7444 O O . VAL B 1 351 ? -7.172 -17.938 11.43 1 95.06 351 VAL B O 1
ATOM 7447 N N . LEU B 1 352 ? -5.73 -19.562 10.758 1 95.31 352 LEU B N 1
ATOM 7448 C CA . LEU B 1 352 ? -4.617 -18.625 10.602 1 95.31 352 LEU B CA 1
ATOM 7449 C C . LEU B 1 352 ? -4.949 -17.547 9.578 1 95.31 352 LEU B C 1
ATOM 7451 O O . LEU B 1 352 ? -4.645 -16.375 9.789 1 95.31 352 LEU B O 1
ATOM 7455 N N . SER B 1 353 ? -5.621 -17.875 8.492 1 93.44 353 SER B N 1
ATOM 7456 C CA . SER B 1 353 ? -5.992 -16.922 7.461 1 93.44 353 SER B CA 1
ATOM 7457 C C . SER B 1 353 ? -7.012 -15.914 7.984 1 93.44 353 SER B C 1
ATOM 7459 O O . SER B 1 353 ? -7.008 -14.75 7.574 1 93.44 353 SER B O 1
ATOM 7461 N N . ASN B 1 354 ? -7.824 -16.312 8.961 1 92.88 354 ASN B N 1
ATOM 7462 C CA . ASN B 1 354 ? -8.945 -15.5 9.422 1 92.88 354 ASN B CA 1
ATOM 7463 C C . ASN B 1 354 ? -8.539 -14.617 10.594 1 92.88 354 ASN B C 1
ATOM 7465 O O . ASN B 1 354 ? -9.219 -13.633 10.906 1 92.88 354 ASN B O 1
ATOM 7469 N N . THR B 1 355 ? -7.523 -14.992 11.266 1 92.81 355 THR B N 1
ATOM 7470 C CA . THR B 1 355 ? -7.176 -14.32 12.516 1 92.81 355 THR B CA 1
ATOM 7471 C C . THR B 1 355 ? -6.934 -12.836 12.281 1 92.81 355 THR B C 1
ATOM 7473 O O . THR B 1 355 ? -7.348 -12 13.086 1 92.81 355 THR B O 1
ATOM 7476 N N . GLN B 1 356 ? -6.32 -12.516 11.203 1 91.12 356 GLN B N 1
ATOM 7477 C CA . GLN B 1 356 ? -5.988 -11.125 10.898 1 91.12 356 GLN B CA 1
ATOM 7478 C C . GLN B 1 356 ? -7.246 -10.266 10.82 1 91.12 356 GLN B C 1
ATOM 7480 O O . GLN B 1 356 ? -7.219 -9.078 11.164 1 91.12 356 GLN B O 1
ATOM 7485 N N . ALA B 1 357 ? -8.336 -10.852 10.438 1 93.94 357 ALA B N 1
ATOM 7486 C CA . ALA B 1 357 ? -9.57 -10.109 10.219 1 93.94 357 ALA B CA 1
ATOM 7487 C C . ALA B 1 357 ? -10.141 -9.586 11.539 1 93.94 357 ALA B C 1
ATOM 7489 O O . ALA B 1 357 ? -10.984 -8.688 11.547 1 93.94 357 ALA B O 1
ATOM 7490 N N . PHE B 1 358 ? -9.695 -10.141 12.688 1 95.12 358 PHE B N 1
ATOM 7491 C CA . PHE B 1 358 ? -10.156 -9.703 14 1 95.12 358 PHE B CA 1
ATOM 7492 C C . PHE B 1 358 ? -9.344 -8.516 14.492 1 95.12 358 PHE B C 1
ATOM 7494 O O . PHE B 1 358 ? -9.75 -7.824 15.43 1 95.12 358 PHE B O 1
ATOM 7501 N N . LEU B 1 359 ? -8.211 -8.281 13.812 1 94.69 359 LEU B N 1
ATOM 7502 C CA . LEU B 1 359 ? -7.258 -7.34 14.383 1 94.69 359 LEU B CA 1
ATOM 7503 C C . LEU B 1 359 ? -7.039 -6.156 13.453 1 94.69 359 LEU B C 1
ATOM 7505 O O . LEU B 1 359 ? -6.82 -5.031 13.906 1 94.69 359 LEU B O 1
ATOM 7509 N N . ASP B 1 360 ? -7.027 -6.328 12.133 1 95.19 360 ASP B N 1
ATOM 7510 C CA . ASP B 1 360 ? -6.582 -5.352 11.141 1 95.19 360 ASP B CA 1
ATOM 7511 C C . ASP B 1 360 ? -7.68 -4.332 10.844 1 95.19 360 ASP B C 1
ATOM 7513 O O . ASP B 1 360 ? -8.602 -4.609 10.078 1 95.19 360 ASP B O 1
ATOM 7517 N N . GLN B 1 361 ? -7.566 -3.111 11.328 1 96.12 361 GLN B N 1
ATOM 7518 C CA . GLN B 1 361 ? -8.594 -2.078 11.25 1 96.12 361 GLN B CA 1
ATOM 7519 C C . GLN B 1 361 ? -8.695 -1.499 9.844 1 96.12 361 GLN B C 1
ATOM 7521 O O . GLN B 1 361 ? -9.609 -0.73 9.547 1 96.12 361 GLN B O 1
ATOM 7526 N N . ARG B 1 362 ? -7.848 -1.949 8.922 1 96.75 362 ARG B N 1
ATOM 7527 C CA . ARG B 1 362 ? -7.871 -1.463 7.543 1 96.75 362 ARG B CA 1
ATOM 7528 C C . ARG B 1 362 ? -8.969 -2.154 6.734 1 96.75 362 ARG B C 1
ATOM 7530 O O . ARG B 1 362 ? -9.391 -1.646 5.699 1 96.75 362 ARG B O 1
ATOM 7537 N N . LEU B 1 363 ? -9.32 -3.283 7.203 1 95.25 363 LEU B N 1
ATOM 7538 C CA . LEU B 1 363 ? -10.266 -4.098 6.449 1 95.25 363 LEU B CA 1
ATOM 7539 C C . LEU B 1 363 ? -11.633 -3.414 6.375 1 95.25 363 LEU B C 1
ATOM 7541 O O . LEU B 1 363 ? -12.07 -2.787 7.344 1 95.25 363 LEU B O 1
ATOM 7545 N N . LEU B 1 364 ? -12.273 -3.535 5.223 1 92.88 364 LEU B N 1
ATOM 7546 C CA . LEU B 1 364 ? -13.609 -2.969 5.059 1 92.88 364 LEU B CA 1
ATOM 7547 C C . LEU B 1 364 ? -14.594 -3.615 6.023 1 92.88 364 LEU B C 1
ATOM 7549 O O . LEU B 1 364 ? -15.398 -2.926 6.648 1 92.88 364 LEU B O 1
ATOM 7553 N N . ARG B 1 365 ? -14.438 -4.891 6.172 1 90.44 365 ARG B N 1
ATOM 7554 C CA . ARG B 1 365 ? -15.25 -5.629 7.133 1 90.44 365 ARG B CA 1
ATOM 7555 C C . ARG B 1 365 ? -14.375 -6.355 8.148 1 90.44 365 ARG B C 1
ATOM 7557 O O . ARG B 1 365 ? -13.672 -7.305 7.801 1 90.44 365 ARG B O 1
ATOM 7564 N N . MET B 1 366 ? -14.453 -5.996 9.352 1 92.69 366 MET B N 1
ATOM 7565 C CA . MET B 1 366 ? -13.75 -6.699 10.422 1 92.69 366 MET B CA 1
ATOM 7566 C C . MET B 1 366 ? -14.578 -7.875 10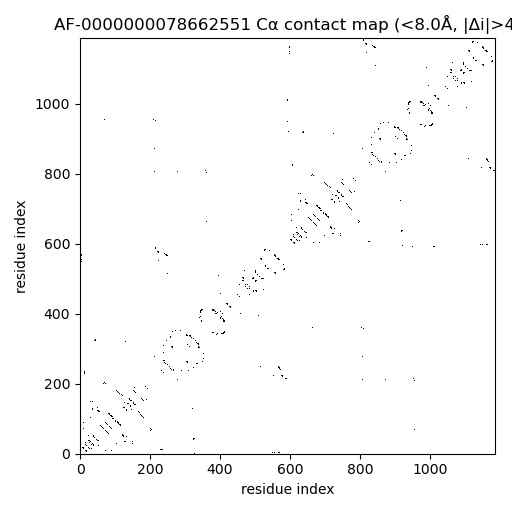.93 1 92.69 366 MET B C 1
ATOM 7568 O O . MET B 1 366 ? -15.805 -7.828 10.914 1 92.69 366 MET B O 1
ATOM 7572 N N . SER B 1 367 ? -13.891 -8.906 11.344 1 93.25 367 SER B N 1
ATOM 7573 C CA . SER B 1 367 ? -14.562 -10.055 11.953 1 93.25 367 SER B CA 1
ATOM 7574 C C . SER B 1 367 ? -15.039 -9.727 13.367 1 93.25 367 SER B C 1
ATOM 7576 O O . SER B 1 367 ? -14.422 -8.922 14.062 1 93.25 367 SER B O 1
ATOM 7578 N N . GLY B 1 368 ? -16.234 -10.328 13.695 1 93.56 368 GLY B N 1
ATOM 7579 C CA . GLY B 1 368 ? -16.797 -10.133 15.016 1 93.56 368 GLY B CA 1
ATOM 7580 C C . GLY B 1 368 ? -17.125 -11.43 15.727 1 93.56 368 GLY B C 1
ATOM 7581 O O . GLY B 1 368 ? -16.5 -12.461 15.461 1 93.56 368 GLY B O 1
ATOM 7582 N N . LEU B 1 369 ? -18.016 -11.359 16.625 1 95.62 369 LEU B N 1
ATOM 7583 C CA . LEU B 1 369 ? -18.359 -12.477 17.5 1 95.62 369 LEU B CA 1
ATOM 7584 C C . LEU B 1 369 ? -18.875 -13.656 16.688 1 95.62 369 LEU B C 1
ATOM 7586 O O . LEU B 1 369 ? -18.484 -14.805 16.922 1 95.62 369 LEU B O 1
ATOM 7590 N N . ALA B 1 370 ? -19.703 -13.359 15.719 1 93.56 370 ALA B N 1
ATOM 7591 C CA . ALA B 1 370 ? -20.281 -14.43 14.906 1 93.56 370 ALA B CA 1
ATOM 7592 C C . ALA B 1 370 ? -19.188 -15.172 14.133 1 93.56 370 ALA B C 1
ATOM 7594 O O . ALA B 1 370 ? -19.234 -16.391 14.008 1 93.56 370 ALA B O 1
ATOM 7595 N N . ASP B 1 371 ? -18.266 -14.445 13.578 1 92.56 371 ASP B N 1
ATOM 7596 C CA . ASP B 1 371 ? -17.141 -15.055 12.867 1 92.56 371 ASP B CA 1
ATOM 7597 C C . ASP B 1 371 ? -16.297 -15.914 13.797 1 92.56 371 ASP B C 1
ATOM 7599 O O . ASP B 1 371 ? -15.852 -17 13.414 1 92.56 371 ASP B O 1
ATOM 7603 N N . PHE B 1 372 ? -16.094 -15.414 15 1 95.12 372 PHE B N 1
ATOM 7604 C CA . PHE B 1 372 ? -15.297 -16.125 15.984 1 95.12 372 PHE B CA 1
ATOM 7605 C C . PHE B 1 372 ? -15.953 -17.453 16.359 1 95.12 372 PHE B C 1
ATOM 7607 O O . PHE B 1 372 ? -15.289 -18.5 16.375 1 95.12 372 PHE B O 1
ATOM 7614 N N . GLU B 1 373 ? -17.234 -17.391 16.547 1 94.25 373 GLU B N 1
ATOM 7615 C CA . GLU B 1 373 ? -17.969 -18.594 16.906 1 94.25 373 GLU B CA 1
ATOM 7616 C C . GLU B 1 373 ? -17.906 -19.641 15.789 1 94.25 373 GLU B C 1
ATOM 7618 O O . GLU B 1 373 ? -17.797 -20.844 16.062 1 94.25 373 GLU B O 1
ATOM 7623 N N . ALA B 1 374 ? -17.984 -19.156 14.633 1 90.62 374 ALA B N 1
ATOM 7624 C CA . ALA B 1 374 ? -17.859 -20.078 13.5 1 90.62 374 ALA B CA 1
ATOM 7625 C C . ALA B 1 374 ? -16.469 -20.703 13.453 1 90.62 374 ALA B C 1
ATOM 7627 O O . ALA B 1 374 ? -16.328 -21.891 13.172 1 90.62 374 ALA B O 1
ATOM 7628 N N . LEU B 1 375 ? -15.453 -19.969 13.773 1 92.31 375 LEU B N 1
ATOM 7629 C CA . LEU B 1 375 ? -14.078 -20.469 13.742 1 92.31 375 LEU B CA 1
ATOM 7630 C C . LEU B 1 375 ? -13.82 -21.422 14.898 1 92.31 375 LEU B C 1
ATOM 7632 O O . LEU B 1 375 ? -12.961 -22.312 14.805 1 92.31 375 LEU B O 1
ATOM 7636 N N . GLU B 1 376 ? -14.547 -21.172 15.953 1 95.19 376 GLU B N 1
ATOM 7637 C CA . GLU B 1 376 ? -14.391 -22.094 17.078 1 95.19 376 GLU B CA 1
ATOM 7638 C C . GLU B 1 376 ? -14.727 -23.531 16.672 1 95.19 376 GLU B C 1
ATOM 7640 O O . GLU B 1 376 ? -14.109 -24.484 17.156 1 95.19 376 GLU B O 1
ATOM 7645 N N . LYS B 1 377 ? -15.695 -23.641 15.82 1 93.56 377 LYS B N 1
ATOM 7646 C CA . LYS B 1 377 ? -16.047 -24.969 15.344 1 93.56 377 LYS B CA 1
ATOM 7647 C C . LYS B 1 377 ? -14.883 -25.609 14.594 1 93.56 377 LYS B C 1
ATOM 7649 O O . LYS B 1 377 ? -14.648 -26.812 14.719 1 93.56 377 LYS B O 1
ATOM 7654 N N . VAL B 1 378 ? -14.25 -24.844 13.82 1 93.62 378 VAL B N 1
ATOM 7655 C CA . VAL B 1 378 ? -13.062 -25.312 13.109 1 93.62 378 VAL B CA 1
ATOM 7656 C C . VAL B 1 378 ? -11.969 -25.672 14.109 1 93.62 378 VAL B C 1
ATOM 7658 O O . VAL B 1 378 ? -11.305 -26.703 13.969 1 93.62 378 VAL B O 1
ATOM 7661 N N . GLY B 1 379 ? -11.812 -24.859 15.102 1 95.81 379 GLY B N 1
ATOM 7662 C CA . GLY B 1 379 ? -10.859 -25.125 16.172 1 95.81 379 GLY B CA 1
ATOM 7663 C C . GLY B 1 379 ? -11.141 -26.406 16.906 1 95.81 379 GLY B C 1
ATOM 7664 O O . GLY B 1 379 ? -10.219 -27.141 17.266 1 95.81 379 GLY B O 1
ATOM 7665 N N . GLU B 1 380 ? -12.406 -26.672 17.125 1 96.81 380 GLU B N 1
ATOM 7666 C CA . GLU B 1 380 ? -12.797 -27.906 17.797 1 96.81 380 GLU B CA 1
ATOM 7667 C C . GLU B 1 380 ? -12.375 -29.125 17 1 96.81 380 GLU B C 1
ATOM 7669 O O . GLU B 1 380 ? -11.961 -30.141 17.578 1 96.81 380 GLU B O 1
ATOM 7674 N N . ARG B 1 381 ? -12.523 -29 15.75 1 96.19 381 ARG B N 1
ATOM 7675 C CA . ARG B 1 381 ? -12.062 -30.094 14.898 1 96.19 381 ARG B CA 1
ATOM 7676 C C . ARG B 1 381 ? -10.547 -30.234 14.984 1 96.19 381 ARG B C 1
ATOM 7678 O O . ARG B 1 381 ? -10.031 -31.359 15.055 1 96.19 381 ARG B O 1
ATOM 7685 N N . ALA B 1 382 ? -9.852 -29.141 14.938 1 97.38 382 ALA B N 1
ATOM 7686 C CA . ALA B 1 382 ? -8.398 -29.172 15.086 1 97.38 382 ALA B CA 1
ATOM 7687 C C . ALA B 1 382 ? -8 -29.875 16.391 1 97.38 382 ALA B C 1
ATOM 7689 O O . ALA B 1 382 ? -7.094 -30.703 16.406 1 97.38 382 ALA B O 1
ATOM 7690 N N . TRP B 1 383 ? -8.688 -29.547 17.422 1 97.94 383 TRP B N 1
ATOM 7691 C CA . TRP B 1 383 ? -8.438 -30.125 18.734 1 97.94 383 TRP B CA 1
ATOM 7692 C C . TRP B 1 383 ? -8.711 -31.625 18.734 1 97.94 383 TRP B C 1
ATOM 7694 O O . TRP B 1 383 ? -7.906 -32.406 19.234 1 97.94 383 TRP B O 1
ATOM 7704 N N . ALA B 1 384 ? -9.742 -31.984 18.062 1 97.5 384 ALA B N 1
ATOM 7705 C CA . ALA B 1 384 ? -10.188 -33.375 18.078 1 97.5 384 ALA B CA 1
ATOM 7706 C C . ALA B 1 384 ? -9.289 -34.25 17.219 1 97.5 384 ALA B C 1
ATOM 7708 O O . ALA B 1 384 ? -9.156 -35.438 17.453 1 97.5 384 ALA B O 1
ATOM 7709 N N . LEU B 1 385 ? -8.625 -33.625 16.219 1 97.56 385 LEU B N 1
ATOM 7710 C CA . LEU B 1 385 ? -8.047 -34.469 15.164 1 97.56 385 LEU B CA 1
ATOM 7711 C C . LEU B 1 385 ? -6.531 -34.281 15.109 1 97.56 385 LEU B C 1
ATOM 7713 O O . LEU B 1 385 ? -5.859 -34.938 14.297 1 97.56 385 LEU B O 1
ATOM 7717 N N . PHE B 1 386 ? -5.863 -33.5 15.961 1 97.94 386 PHE B N 1
ATOM 7718 C CA . PHE B 1 386 ? -4.465 -33.125 15.844 1 97.94 386 PHE B CA 1
ATOM 7719 C C . PHE B 1 386 ? -3.557 -34.344 15.945 1 97.94 386 PHE B C 1
ATOM 7721 O O . PHE B 1 386 ? -2.441 -34.344 15.422 1 97.94 386 PHE B O 1
ATOM 7728 N N . ASP B 1 387 ? -3.988 -35.406 16.609 1 97.44 387 ASP B N 1
ATOM 7729 C CA . ASP B 1 387 ? -3.158 -36.594 16.797 1 97.44 387 ASP B CA 1
ATOM 7730 C C . ASP B 1 387 ? -3.768 -37.812 16.109 1 97.44 387 ASP B C 1
ATOM 7732 O O . ASP B 1 387 ? -3.621 -38.938 16.578 1 97.44 387 ASP B O 1
ATOM 7736 N N . LYS B 1 388 ? -4.562 -37.531 15.031 1 97.31 388 LYS B N 1
ATOM 7737 C CA . LYS B 1 388 ? -5.125 -38.594 14.18 1 97.31 388 LYS B CA 1
ATOM 7738 C C . LYS B 1 388 ? -4.391 -38.656 12.852 1 97.31 388 LYS B C 1
ATOM 7740 O O . LYS B 1 388 ? -3.875 -37.656 12.352 1 97.31 388 LYS B O 1
ATOM 7745 N N . PRO B 1 389 ? -4.301 -39.875 12.32 1 96 389 PRO B N 1
ATOM 7746 C CA . PRO B 1 389 ? -3.607 -40.031 11.039 1 96 389 PRO B CA 1
ATOM 7747 C C . PRO B 1 389 ? -4.293 -39.281 9.898 1 96 389 PRO B C 1
ATOM 7749 O O . PRO B 1 389 ? -5.523 -39.188 9.875 1 96 389 PRO B O 1
ATOM 7752 N N . ASP B 1 390 ? -3.592 -38.75 9.031 1 95.12 390 ASP B N 1
ATOM 7753 C CA . ASP B 1 390 ? -4.07 -38.125 7.809 1 95.12 390 ASP B CA 1
ATOM 7754 C C . ASP B 1 390 ? -3.088 -38.312 6.656 1 95.12 390 ASP B C 1
ATOM 7756 O O . ASP B 1 390 ? -2.088 -39.031 6.809 1 95.12 390 ASP B O 1
ATOM 7760 N N . ALA B 1 391 ? -3.42 -37.812 5.465 1 92.06 391 ALA B N 1
ATOM 7761 C CA . ALA B 1 391 ? -2.631 -38.031 4.254 1 92.06 391 ALA B CA 1
ATOM 7762 C C . ALA B 1 391 ? -1.421 -37.094 4.215 1 92.06 391 ALA B C 1
ATOM 7764 O O . ALA B 1 391 ? -0.538 -37.25 3.369 1 92.06 391 ALA B O 1
ATOM 7765 N N . GLY B 1 392 ? -1.375 -36.125 5.109 1 89.75 392 GLY B N 1
ATOM 7766 C CA . GLY B 1 392 ? -0.257 -35.188 5.188 1 89.75 392 GLY B CA 1
ATOM 7767 C C . GLY B 1 392 ? -0.255 -34.156 4.07 1 89.75 392 GLY B C 1
ATOM 7768 O O . GLY B 1 392 ? -1.111 -34.219 3.186 1 89.75 392 GLY B O 1
ATOM 7769 N N . LEU B 1 393 ? 0.801 -33.281 4.074 1 88.56 393 LEU B N 1
ATOM 7770 C CA . LEU B 1 393 ? 0.903 -32.156 3.143 1 88.56 393 LEU B CA 1
ATOM 7771 C C . LEU B 1 393 ? 1.289 -32.656 1.75 1 88.56 393 LEU B C 1
ATOM 7773 O O . LEU B 1 393 ? 0.987 -31.984 0.751 1 88.56 393 LEU B O 1
ATOM 7777 N N . TRP B 1 394 ? 1.857 -33.75 1.677 1 85.31 394 TRP B N 1
ATOM 7778 C CA . TRP B 1 394 ? 2.338 -34.25 0.395 1 85.31 394 TRP B CA 1
ATOM 7779 C C . TRP B 1 394 ? 1.301 -35.188 -0.253 1 85.31 394 TRP B C 1
ATOM 7781 O O . TRP B 1 394 ? 1.555 -35.75 -1.307 1 85.31 394 TRP B O 1
ATOM 7791 N N . GLU B 1 395 ? 0.176 -35.375 0.363 1 85.12 395 GLU B N 1
ATOM 7792 C CA . GLU B 1 395 ? -0.993 -36.031 -0.201 1 85.12 395 GLU B CA 1
ATOM 7793 C C . GLU B 1 395 ? -0.68 -37.469 -0.565 1 85.12 395 GLU B C 1
ATOM 7795 O O . GLU B 1 395 ? -0.952 -37.906 -1.686 1 85.12 395 GLU B O 1
ATOM 7800 N N . LEU B 1 396 ? -0.14 -38.125 0.426 1 82.31 396 LEU B N 1
ATOM 7801 C CA . LEU B 1 396 ? 0.162 -39.531 0.214 1 82.31 396 LEU B CA 1
ATOM 7802 C C . LEU B 1 396 ? -1.114 -40.344 -0.022 1 82.31 396 LEU B C 1
ATOM 7804 O O . LEU B 1 396 ? -2.094 -40.188 0.711 1 82.31 396 LEU B O 1
ATOM 7808 N N . ARG B 1 397 ? -1.189 -41.125 -0.981 1 80.12 397 ARG B N 1
ATOM 7809 C CA . ARG B 1 397 ? -2.426 -41.781 -1.401 1 80.12 397 ARG B CA 1
ATOM 7810 C C . ARG B 1 397 ? -2.654 -43.062 -0.621 1 80.12 397 ARG B C 1
ATOM 7812 O O . ARG B 1 397 ? -3.799 -43.438 -0.363 1 80.12 397 ARG B O 1
ATOM 7819 N N . THR B 1 398 ? -1.635 -43.75 -0.223 1 79.38 398 THR B N 1
ATOM 7820 C CA . THR B 1 398 ? -1.819 -45.094 0.338 1 79.38 398 THR B CA 1
ATOM 7821 C C . THR B 1 398 ? -1.334 -45.125 1.784 1 79.38 398 THR B C 1
ATOM 7823 O O . THR B 1 398 ? -1.386 -46.188 2.426 1 79.38 398 THR B O 1
ATOM 7826 N N . ARG B 1 399 ? -0.885 -44.094 2.301 1 82.81 399 ARG B N 1
ATOM 7827 C CA . ARG B 1 399 ? -0.332 -44.094 3.65 1 82.81 399 ARG B CA 1
ATOM 7828 C C . ARG B 1 399 ? -0.879 -42.938 4.465 1 82.81 399 ARG B C 1
ATOM 7830 O O . ARG B 1 399 ? -1.113 -41.844 3.926 1 82.81 399 ARG B O 1
ATOM 7837 N N . GLN B 1 400 ? -1.167 -43.219 5.676 1 90.06 400 GLN B N 1
ATOM 7838 C CA . GLN B 1 400 ? -1.565 -42.188 6.637 1 90.06 400 GLN B CA 1
ATOM 7839 C C . GLN B 1 400 ? -0.731 -42.281 7.91 1 90.06 400 GLN B C 1
ATOM 7841 O O . GLN B 1 400 ? -0.318 -43.375 8.312 1 90.06 400 GLN B O 1
ATOM 7846 N N . SER B 1 401 ? -0.411 -41.25 8.398 1 92.94 401 SER B N 1
ATOM 7847 C CA . SER B 1 401 ? 0.313 -41.125 9.656 1 92.94 401 SER B CA 1
ATOM 7848 C C . SER B 1 401 ? -0.105 -39.844 10.414 1 92.94 401 SER B C 1
ATOM 7850 O O . SER B 1 401 ? -0.815 -39 9.867 1 92.94 401 SER B O 1
ATOM 7852 N N . VAL B 1 402 ? 0.242 -39.875 11.656 1 96.88 402 VAL B N 1
ATOM 7853 C CA . VAL B 1 402 ? 0.133 -38.594 12.367 1 96.88 402 VAL B CA 1
ATOM 7854 C C . VAL B 1 402 ? 1.35 -37.719 12.07 1 96.88 402 VAL B C 1
ATOM 7856 O O . VAL B 1 402 ? 2.418 -37.938 12.656 1 96.88 402 VAL B O 1
ATOM 7859 N N . HIS B 1 403 ? 1.17 -36.812 11.195 1 96.19 403 HIS B N 1
ATOM 7860 C CA . HIS B 1 403 ? 2.268 -36 10.727 1 96.19 403 HIS B CA 1
ATOM 7861 C C . HIS B 1 403 ? 2.523 -34.812 11.68 1 96.19 403 HIS B C 1
ATOM 7863 O O . HIS B 1 403 ? 1.583 -34.156 12.117 1 96.19 403 HIS B O 1
ATOM 7869 N N . THR B 1 404 ? 3.768 -34.5 11.977 1 97.62 404 THR B N 1
ATOM 7870 C CA . THR B 1 404 ? 4.156 -33.438 12.867 1 97.62 404 THR B CA 1
ATOM 7871 C C . THR B 1 404 ? 3.66 -32.094 12.328 1 97.62 404 THR B C 1
ATOM 7873 O O . THR B 1 404 ? 3.141 -31.266 13.078 1 97.62 404 THR B O 1
ATOM 7876 N N . TYR B 1 405 ? 3.779 -31.922 11.047 1 97.12 405 TYR B N 1
ATOM 7877 C CA . TYR B 1 405 ? 3.318 -30.688 10.414 1 97.12 405 TYR B CA 1
ATOM 7878 C C . TYR B 1 405 ? 1.819 -30.5 10.609 1 97.12 405 TYR B C 1
ATOM 7880 O O . TYR B 1 405 ? 1.365 -29.406 10.969 1 97.12 405 TYR B O 1
ATOM 7888 N N . SER B 1 406 ? 1.018 -31.484 10.375 1 97.75 406 SER B N 1
ATOM 7889 C CA . SER B 1 406 ? -0.428 -31.406 10.562 1 97.75 406 SER B CA 1
ATOM 7890 C C . SER B 1 406 ? -0.785 -31.078 12.008 1 97.75 406 SER B C 1
ATOM 7892 O O . SER B 1 406 ? -1.649 -30.234 12.258 1 97.75 406 SER B O 1
ATOM 7894 N N . ALA B 1 407 ? -0.099 -31.75 12.906 1 98.38 407 ALA B N 1
ATOM 7895 C CA . ALA B 1 407 ? -0.338 -31.5 14.328 1 98.38 407 ALA B CA 1
ATOM 7896 C C . ALA B 1 407 ? 0.016 -30.062 14.695 1 98.38 407 ALA B C 1
ATOM 7898 O O . ALA B 1 407 ? -0.715 -29.406 15.445 1 98.38 407 ALA B O 1
ATOM 7899 N N . ALA B 1 408 ? 1.123 -29.609 14.188 1 98.38 408 ALA B N 1
ATOM 7900 C CA . ALA B 1 408 ? 1.557 -28.234 14.461 1 98.38 408 ALA B CA 1
ATOM 7901 C C . ALA B 1 408 ? 0.552 -27.234 13.922 1 98.38 408 ALA B C 1
ATOM 7903 O O . ALA B 1 408 ? 0.323 -26.188 14.539 1 98.38 408 ALA B O 1
ATOM 7904 N N . MET B 1 409 ? -0.016 -27.531 12.781 1 98.12 409 MET B N 1
ATOM 7905 C CA . MET B 1 409 ? -1.035 -26.656 12.219 1 98.12 409 MET B CA 1
ATOM 7906 C C . MET B 1 409 ? -2.279 -26.625 13.102 1 98.12 409 MET B C 1
ATOM 7908 O O . MET B 1 409 ? -2.896 -25.562 13.273 1 98.12 409 MET B O 1
ATOM 7912 N N . CYS B 1 410 ? -2.646 -27.719 13.633 1 98.44 410 CYS B N 1
ATOM 7913 C CA . CYS B 1 410 ? -3.764 -27.766 14.57 1 98.44 410 CYS B CA 1
ATOM 7914 C C . CYS B 1 410 ? -3.447 -26.984 15.836 1 98.44 410 CYS B C 1
ATOM 7916 O O . CYS B 1 410 ? -4.316 -26.297 16.375 1 98.44 410 CYS B O 1
ATOM 7918 N N . TRP B 1 411 ? -2.201 -27.094 16.312 1 98.75 411 TRP B N 1
ATOM 7919 C CA . TRP B 1 411 ? -1.749 -26.266 17.422 1 98.75 411 TRP B CA 1
ATOM 7920 C C . TRP B 1 411 ? -1.928 -24.781 17.094 1 98.75 411 TRP B C 1
ATOM 7922 O O . TRP B 1 411 ? -2.459 -24.031 17.922 1 98.75 411 TRP B O 1
ATOM 7932 N N . ALA B 1 412 ? -1.471 -24.406 15.938 1 98 412 ALA B N 1
ATOM 7933 C CA . ALA B 1 412 ? -1.556 -23.016 15.508 1 98 412 ALA B CA 1
ATOM 7934 C C . ALA B 1 412 ? -3.006 -22.547 15.477 1 98 412 ALA B C 1
ATOM 7936 O O . ALA B 1 412 ? -3.295 -21.391 15.805 1 98 412 ALA B O 1
ATOM 7937 N N . ALA B 1 413 ? -3.9 -23.422 15.039 1 97.69 413 ALA B N 1
ATOM 7938 C CA . ALA B 1 413 ? -5.32 -23.078 15.023 1 97.69 413 ALA B CA 1
ATOM 7939 C C . ALA B 1 413 ? -5.797 -22.656 16.422 1 97.69 413 ALA B C 1
ATOM 7941 O O . ALA B 1 413 ? -6.398 -21.594 16.578 1 97.69 413 ALA B O 1
ATOM 7942 N N . CYS B 1 414 ? -5.461 -23.469 17.391 1 98.38 414 CYS B N 1
ATOM 7943 C CA . CYS B 1 414 ? -5.898 -23.203 18.766 1 98.38 414 CYS B CA 1
ATOM 7944 C C . CYS B 1 414 ? -5.238 -21.953 19.312 1 98.38 414 CYS B C 1
ATOM 7946 O O . CYS B 1 414 ? -5.902 -21.109 19.922 1 98.38 414 CYS B O 1
ATOM 7948 N N . ASP B 1 415 ? -4 -21.844 19.078 1 98 415 ASP B N 1
ATOM 7949 C CA . ASP B 1 415 ? -3.246 -20.703 19.562 1 98 415 ASP B CA 1
ATOM 7950 C C . ASP B 1 415 ? -3.797 -19.391 18.984 1 98 415 ASP B C 1
ATOM 7952 O O . ASP B 1 415 ? -3.99 -18.422 19.719 1 98 415 ASP B O 1
ATOM 7956 N N . ARG B 1 416 ? -4.055 -19.359 17.734 1 97.06 416 ARG B N 1
ATOM 7957 C CA . ARG B 1 416 ? -4.496 -18.141 17.062 1 97.06 416 ARG B CA 1
ATOM 7958 C C . ARG B 1 416 ? -5.957 -17.844 17.375 1 97.06 416 ARG B C 1
ATOM 7960 O O . ARG B 1 416 ? -6.395 -16.703 17.297 1 97.06 416 ARG B O 1
ATOM 7967 N N . LEU B 1 417 ? -6.738 -18.859 17.625 1 97.56 417 LEU B N 1
ATOM 7968 C CA . LEU B 1 417 ? -8.078 -18.609 18.141 1 97.56 417 LEU B CA 1
ATOM 7969 C C . LEU B 1 417 ? -8.023 -17.844 19.453 1 97.56 417 LEU B C 1
ATOM 7971 O O . LEU B 1 417 ? -8.859 -16.969 19.703 1 97.56 417 LEU B O 1
ATOM 7975 N N . GLY B 1 418 ? -7.066 -18.219 20.297 1 97.56 418 GLY B N 1
ATOM 7976 C CA . GLY B 1 418 ? -6.855 -17.453 21.516 1 97.56 418 GLY B CA 1
ATOM 7977 C C . GLY B 1 418 ? -6.59 -15.977 21.25 1 97.56 418 GLY B C 1
ATOM 7978 O O . GLY B 1 418 ? -7.16 -15.109 21.906 1 97.56 418 GLY B O 1
ATOM 7979 N N . ASN B 1 419 ? -5.734 -15.719 20.281 1 95.56 419 ASN B N 1
ATOM 7980 C CA . ASN B 1 419 ? -5.434 -14.344 19.906 1 95.56 419 ASN B CA 1
ATOM 7981 C C . ASN B 1 419 ? -6.684 -13.617 19.406 1 95.56 419 ASN B C 1
ATOM 7983 O O . ASN B 1 419 ? -6.898 -12.453 19.75 1 95.56 419 ASN B O 1
ATOM 7987 N N . ALA B 1 420 ? -7.48 -14.289 18.562 1 96.5 420 ALA B N 1
ATOM 7988 C CA . ALA B 1 420 ? -8.711 -13.703 18.047 1 96.5 420 ALA B CA 1
ATOM 7989 C C . ALA B 1 420 ? -9.688 -13.367 19.172 1 96.5 420 ALA B C 1
ATOM 7991 O O . ALA B 1 420 ? -10.297 -12.297 19.172 1 96.5 420 ALA B O 1
ATOM 7992 N N . ALA B 1 421 ? -9.805 -14.297 20.109 1 97.75 421 ALA B N 1
ATOM 7993 C CA . ALA B 1 421 ? -10.672 -14.086 21.266 1 97.75 421 ALA B CA 1
ATOM 7994 C C . ALA B 1 421 ? -10.234 -12.867 22.078 1 97.75 421 ALA B C 1
ATOM 7996 O O . ALA B 1 421 ? -11.062 -12.039 22.453 1 97.75 421 ALA B O 1
ATOM 7997 N N . HIS B 1 422 ? -8.984 -12.766 22.266 1 95.31 422 HIS B N 1
ATOM 7998 C CA . HIS B 1 422 ? -8.438 -11.625 23 1 95.31 422 HIS B CA 1
ATOM 7999 C C . HIS B 1 422 ? -8.727 -10.32 22.266 1 95.31 422 HIS B C 1
ATOM 8001 O O . HIS B 1 422 ? -9.07 -9.312 22.906 1 95.31 422 HIS B O 1
ATOM 8007 N N . ALA B 1 423 ? -8.633 -10.328 21.016 1 94.06 423 ALA B N 1
ATOM 8008 C CA . ALA B 1 423 ? -8.828 -9.141 20.188 1 94.06 423 ALA B CA 1
ATOM 8009 C C . ALA B 1 423 ? -10.25 -8.609 20.312 1 94.06 423 ALA B C 1
ATOM 8011 O O . ALA B 1 423 ? -10.484 -7.406 20.203 1 94.06 423 ALA B O 1
ATOM 8012 N N . ILE B 1 424 ? -11.172 -9.523 20.531 1 95.25 424 ILE B N 1
ATOM 8013 C CA . ILE B 1 424 ? -12.562 -9.07 20.578 1 95.25 424 ILE B CA 1
ATOM 8014 C C . ILE B 1 424 ? -13.047 -9.055 22.031 1 95.25 424 ILE B C 1
ATOM 8016 O O . ILE B 1 424 ? -14.25 -9.047 22.281 1 95.25 424 ILE B O 1
ATOM 8020 N N . GLY B 1 425 ? -12.148 -9.242 23.031 1 95.81 425 GLY B N 1
ATOM 8021 C CA . GLY B 1 425 ? -12.438 -9.016 24.438 1 95.81 425 GLY B CA 1
ATOM 8022 C C . GLY B 1 425 ? -13.023 -10.234 25.125 1 95.81 425 GLY B C 1
ATOM 8023 O O . GLY B 1 425 ? -13.711 -10.109 26.141 1 95.81 425 GLY B O 1
ATOM 8024 N N . LEU B 1 426 ? -12.852 -11.398 24.516 1 97.56 426 LEU B N 1
ATOM 8025 C CA . LEU B 1 426 ? -13.336 -12.633 25.125 1 97.56 426 LEU B CA 1
ATOM 8026 C C . LEU B 1 426 ? -12.219 -13.344 25.891 1 97.56 426 LEU B C 1
ATOM 8028 O O . LEU B 1 426 ? -11.742 -14.391 25.453 1 97.56 426 LEU B O 1
ATOM 8032 N N . ASP B 1 427 ? -11.961 -12.93 27.047 1 97.38 427 ASP B N 1
ATOM 8033 C CA . ASP B 1 427 ? -10.805 -13.367 27.812 1 97.38 427 ASP B CA 1
ATOM 8034 C C . ASP B 1 427 ? -10.953 -14.828 28.234 1 97.38 427 ASP B C 1
ATOM 8036 O O . ASP B 1 427 ? -9.969 -15.578 28.266 1 97.38 427 ASP B O 1
ATOM 8040 N N . ASP B 1 428 ? -12.125 -15.219 28.594 1 97.88 428 ASP B N 1
ATOM 8041 C CA . ASP B 1 428 ? -12.352 -16.609 28.984 1 97.88 428 ASP B CA 1
ATOM 8042 C C . ASP B 1 428 ? -12.102 -17.562 27.828 1 97.88 428 ASP B C 1
ATOM 8044 O O . ASP B 1 428 ? -11.508 -18.625 28 1 97.88 428 ASP B O 1
ATOM 8048 N N . ARG B 1 429 ? -12.617 -17.125 26.672 1 97.94 429 ARG B N 1
ATOM 8049 C CA . ARG B 1 429 ? -12.398 -17.953 25.484 1 97.94 429 ARG B CA 1
ATOM 8050 C C . ARG B 1 429 ? -10.93 -17.984 25.094 1 97.94 429 ARG B C 1
ATOM 8052 O O . ARG B 1 429 ? -10.422 -19 24.609 1 97.94 429 ARG B O 1
ATOM 8059 N N . ALA B 1 430 ? -10.273 -16.859 25.297 1 98.19 430 ALA B N 1
ATOM 8060 C CA . ALA B 1 430 ? -8.844 -16.797 25.031 1 98.19 430 ALA B CA 1
ATOM 8061 C C . ALA B 1 430 ? -8.086 -17.781 25.906 1 98.19 430 ALA B C 1
ATOM 8063 O O . ALA B 1 430 ? -7.199 -18.5 25.422 1 98.19 430 ALA B O 1
ATOM 8064 N N . ALA B 1 431 ? -8.438 -17.844 27.125 1 98.31 431 ALA B N 1
ATOM 8065 C CA . ALA B 1 431 ? -7.816 -18.781 28.062 1 98.31 431 ALA B CA 1
ATOM 8066 C C . ALA B 1 431 ? -8.117 -20.219 27.672 1 98.31 431 ALA B C 1
ATOM 8068 O O . ALA B 1 431 ? -7.238 -21.078 27.719 1 98.31 431 ALA B O 1
ATOM 8069 N N . PHE B 1 432 ? -9.352 -20.5 27.281 1 98.56 432 PHE B N 1
ATOM 8070 C CA . PHE B 1 432 ? -9.805 -21.812 26.875 1 98.56 432 PHE B CA 1
ATOM 8071 C C . PHE B 1 432 ? -8.977 -22.344 25.703 1 98.56 432 PHE B C 1
ATOM 8073 O O . PHE B 1 432 ? -8.422 -23.438 25.766 1 98.56 432 PHE B O 1
ATOM 8080 N N . TRP B 1 433 ? -8.867 -21.578 24.719 1 98.56 433 TRP B N 1
ATOM 8081 C CA . TRP B 1 433 ? -8.133 -21.984 23.516 1 98.56 433 TRP B CA 1
ATOM 8082 C C . TRP B 1 433 ? -6.629 -22.016 23.797 1 98.56 433 TRP B C 1
ATOM 8084 O O . TRP B 1 433 ? -5.91 -22.844 23.219 1 98.56 433 TRP B O 1
ATOM 8094 N N . GLY B 1 434 ? -6.152 -21.141 24.641 1 98.38 434 GLY B N 1
ATOM 8095 C CA . GLY B 1 434 ? -4.758 -21.188 25.062 1 98.38 434 GLY B CA 1
ATOM 8096 C C . GLY B 1 434 ? -4.379 -22.469 25.75 1 98.38 434 GLY B C 1
ATOM 8097 O O . GLY B 1 434 ? -3.291 -23 25.531 1 98.38 434 GLY B O 1
ATOM 8098 N N . GLU B 1 435 ? -5.23 -22.953 26.547 1 98.56 435 GLU B N 1
ATOM 8099 C CA . GLU B 1 435 ? -5.004 -24.203 27.25 1 98.56 435 GLU B CA 1
ATOM 8100 C C . GLU B 1 435 ? -4.941 -25.375 26.266 1 98.56 435 GLU B C 1
ATOM 8102 O O . GLU B 1 435 ? -4.105 -26.281 26.422 1 98.56 435 GLU B O 1
ATOM 8107 N N . ARG B 1 436 ? -5.797 -25.359 25.344 1 98.56 436 ARG B N 1
ATOM 8108 C CA . ARG B 1 436 ? -5.797 -26.406 24.328 1 98.56 436 ARG B CA 1
ATOM 8109 C C . ARG B 1 436 ? -4.52 -26.344 23.484 1 98.56 436 ARG B C 1
ATOM 8111 O O . ARG B 1 436 ? -3.924 -27.391 23.203 1 98.56 436 ARG B O 1
ATOM 8118 N N . ALA B 1 437 ? -4.145 -25.172 23.125 1 98.69 437 ALA B N 1
ATOM 8119 C CA . ALA B 1 437 ? -2.896 -25.016 22.391 1 98.69 437 ALA B CA 1
ATOM 8120 C C . ALA B 1 437 ? -1.715 -25.562 23.188 1 98.69 437 ALA B C 1
ATOM 8122 O O . ALA B 1 437 ? -0.86 -26.266 22.641 1 98.69 437 ALA B O 1
ATOM 8123 N N . ALA B 1 438 ? -1.689 -25.266 24.469 1 98.62 438 ALA B N 1
ATOM 8124 C CA . ALA B 1 438 ? -0.611 -25.734 25.328 1 98.62 438 ALA B CA 1
ATOM 8125 C C . ALA B 1 438 ? -0.586 -27.266 25.391 1 98.62 438 ALA B C 1
ATOM 8127 O O . ALA B 1 438 ? 0.485 -27.875 25.391 1 98.62 438 ALA B O 1
ATOM 8128 N N . ALA B 1 439 ? -1.736 -27.828 25.453 1 98.69 439 ALA B N 1
ATOM 8129 C CA . ALA B 1 439 ? -1.844 -29.281 25.5 1 98.69 439 ALA B CA 1
ATOM 8130 C C . ALA B 1 439 ? -1.329 -29.922 24.219 1 98.69 439 ALA B C 1
ATOM 8132 O O . ALA B 1 439 ? -0.62 -30.922 24.25 1 98.69 439 ALA B O 1
ATOM 8133 N N . ILE B 1 440 ? -1.727 -29.406 23.094 1 98.75 440 ILE B N 1
ATOM 8134 C CA . ILE B 1 440 ? -1.269 -29.938 21.812 1 98.75 440 ILE B CA 1
ATOM 8135 C C . ILE B 1 440 ? 0.249 -29.797 21.703 1 98.75 440 ILE B C 1
ATOM 8137 O O . ILE B 1 440 ? 0.934 -30.719 21.266 1 98.75 440 ILE B O 1
ATOM 8141 N N . ARG B 1 441 ? 0.765 -28.641 22.062 1 98.5 441 ARG B N 1
ATOM 8142 C CA . ARG B 1 441 ? 2.203 -28.406 22.016 1 98.5 441 ARG B CA 1
ATOM 8143 C C . ARG B 1 441 ? 2.959 -29.453 22.812 1 98.5 441 ARG B C 1
ATOM 8145 O O . ARG B 1 441 ? 3.939 -30.031 22.328 1 98.5 441 ARG B O 1
ATOM 8152 N N . GLU B 1 442 ? 2.479 -29.734 24 1 98.38 442 GLU B N 1
ATOM 8153 C CA . GLU B 1 442 ? 3.107 -30.734 24.844 1 98.38 442 GLU B CA 1
ATOM 8154 C C . GLU B 1 442 ? 3.098 -32.094 24.172 1 98.38 442 GLU B C 1
ATOM 8156 O O . GLU B 1 442 ? 4.102 -32.812 24.203 1 98.38 442 GLU B O 1
ATOM 8161 N N . ARG B 1 443 ? 2 -32.438 23.578 1 98.25 443 ARG B N 1
ATOM 8162 C CA . ARG B 1 443 ? 1.871 -33.719 22.906 1 98.25 443 ARG B CA 1
ATOM 8163 C C . ARG B 1 443 ? 2.826 -33.844 21.719 1 98.25 443 ARG B C 1
ATOM 8165 O O . ARG B 1 443 ? 3.441 -34.875 21.5 1 98.25 443 ARG B O 1
ATOM 8172 N N . ILE B 1 444 ? 2.928 -32.781 20.922 1 98.31 444 ILE B N 1
ATOM 8173 C CA . ILE B 1 444 ? 3.816 -32.781 19.766 1 98.31 444 ILE B CA 1
ATOM 8174 C C . ILE B 1 444 ? 5.266 -32.938 20.234 1 98.31 444 ILE B C 1
ATOM 8176 O O . ILE B 1 444 ? 6.008 -33.75 19.672 1 98.31 444 ILE B O 1
ATOM 8180 N N . GLU B 1 445 ? 5.656 -32.219 21.266 1 97.25 445 GLU B N 1
ATOM 8181 C CA . GLU B 1 445 ? 7.031 -32.25 21.75 1 97.25 445 GLU B CA 1
ATOM 8182 C C . GLU B 1 445 ? 7.375 -33.656 22.281 1 97.25 445 GLU B C 1
ATOM 8184 O O . GLU B 1 445 ? 8.477 -34.156 22.062 1 97.25 445 GLU B O 1
ATOM 8189 N N . GLN B 1 446 ? 6.402 -34.281 22.859 1 96.56 446 GLN B N 1
ATOM 8190 C CA . GLN B 1 446 ? 6.617 -35.625 23.422 1 96.56 446 GLN B CA 1
ATOM 8191 C C . GLN B 1 446 ? 6.711 -36.656 22.312 1 96.56 446 GLN B C 1
ATOM 8193 O O . GLN B 1 446 ? 7.547 -37.562 22.359 1 96.56 446 GLN B O 1
ATOM 8198 N N . ALA B 1 447 ? 5.93 -36.5 21.328 1 97.44 447 ALA B N 1
ATOM 8199 C CA . ALA B 1 447 ? 5.781 -37.562 20.344 1 97.44 447 ALA B CA 1
ATOM 8200 C C . ALA B 1 447 ? 6.77 -37.375 19.188 1 97.44 447 ALA B C 1
ATOM 8202 O O . ALA B 1 447 ? 7.242 -38.375 18.609 1 97.44 447 ALA B O 1
ATOM 8203 N N . ALA B 1 448 ? 7.055 -36.156 18.844 1 97.12 448 ALA B N 1
ATOM 8204 C CA . ALA B 1 448 ? 7.801 -35.906 17.609 1 97.12 448 ALA B CA 1
ATOM 8205 C C . ALA B 1 448 ? 9.289 -35.75 17.906 1 97.12 448 ALA B C 1
ATOM 8207 O O . ALA B 1 448 ? 10.125 -35.906 17.016 1 97.12 448 ALA B O 1
ATOM 8208 N N . TRP B 1 449 ? 9.656 -35.375 19.125 1 97.25 449 TRP B N 1
ATOM 8209 C CA . TRP B 1 449 ? 11.07 -35.219 19.453 1 97.25 449 TRP B CA 1
ATOM 8210 C C . TRP B 1 449 ? 11.734 -36.594 19.609 1 97.25 449 TRP B C 1
ATOM 8212 O O . TRP B 1 449 ? 11.258 -37.438 20.359 1 97.25 449 TRP B O 1
ATOM 8222 N N . CYS B 1 450 ? 12.812 -36.75 18.906 1 97.12 450 CYS B N 1
ATOM 8223 C CA . CYS B 1 450 ? 13.602 -37.969 19.016 1 97.12 450 CYS B CA 1
ATOM 8224 C C . CYS B 1 450 ? 14.922 -37.719 19.734 1 97.12 450 CYS B C 1
ATOM 8226 O O . CYS B 1 450 ? 15.891 -37.281 19.125 1 97.12 450 CYS B O 1
ATOM 8228 N N . PRO B 1 451 ? 15.047 -38.125 20.906 1 95.38 451 PRO B N 1
ATOM 8229 C CA . PRO B 1 451 ? 16.25 -37.844 21.688 1 95.38 451 PRO B CA 1
ATOM 8230 C C . PRO B 1 451 ? 17.5 -38.531 21.156 1 95.38 451 PRO B C 1
ATOM 8232 O O . PRO B 1 451 ? 18.594 -38 21.25 1 95.38 451 PRO B O 1
ATOM 8235 N N . GLU B 1 452 ? 17.312 -39.656 20.656 1 95.62 452 GLU B N 1
ATOM 8236 C CA . GLU B 1 452 ? 18.438 -40.438 20.188 1 95.62 452 GLU B CA 1
ATOM 8237 C C . GLU B 1 452 ? 19.125 -39.781 19 1 95.62 452 GLU B C 1
ATOM 8239 O O . GLU B 1 452 ? 20.344 -39.75 18.906 1 95.62 452 GLU B O 1
ATOM 8244 N N . THR B 1 453 ? 18.312 -39.219 18.094 1 95.88 453 THR B N 1
ATOM 8245 C CA . THR B 1 453 ? 18.859 -38.625 16.906 1 95.88 453 THR B CA 1
ATOM 8246 C C . THR B 1 453 ? 18.859 -37.094 17.031 1 95.88 453 THR B C 1
ATOM 8248 O O . THR B 1 453 ? 19.344 -36.406 16.141 1 95.88 453 THR B O 1
ATOM 8251 N N . GLU B 1 454 ? 18.297 -36.562 18.062 1 96.44 454 GLU B N 1
ATOM 8252 C CA . GLU B 1 454 ? 18.25 -35.125 18.391 1 96.44 454 GLU B CA 1
ATOM 8253 C C . GLU B 1 454 ? 17.609 -34.344 17.266 1 96.44 454 GLU B C 1
ATOM 8255 O O . GLU B 1 454 ? 18.172 -33.344 16.781 1 96.44 454 GLU B O 1
ATOM 8260 N N . ARG B 1 455 ? 16.547 -34.75 16.875 1 97.12 455 ARG B N 1
ATOM 8261 C CA . ARG B 1 455 ? 15.797 -34.031 15.844 1 97.12 455 ARG B CA 1
ATOM 8262 C C . ARG B 1 455 ? 14.297 -34.312 15.969 1 97.12 455 ARG B C 1
ATOM 8264 O O . ARG B 1 455 ? 13.891 -35.281 16.578 1 97.12 455 ARG B O 1
ATOM 8271 N N . MET B 1 456 ? 13.484 -33.375 15.391 1 97.44 456 MET B N 1
ATOM 8272 C CA . MET B 1 456 ? 12.047 -33.594 15.266 1 97.44 456 MET B CA 1
ATOM 8273 C C . MET B 1 456 ? 11.734 -34.562 14.125 1 97.44 456 MET B C 1
ATOM 8275 O O . MET B 1 456 ? 12.273 -34.406 13.023 1 97.44 456 MET B O 1
ATOM 8279 N N . SER B 1 457 ? 10.883 -35.5 14.422 1 96.44 457 SER B N 1
ATOM 8280 C CA . SER B 1 457 ? 10.484 -36.469 13.422 1 96.44 457 SER B CA 1
ATOM 8281 C C . SER B 1 457 ? 9.359 -35.938 12.539 1 96.44 457 SER B C 1
ATOM 8283 O O . SER B 1 457 ? 8.586 -35.094 12.969 1 96.44 457 SER B O 1
ATOM 8285 N N . ALA B 1 458 ? 9.227 -36.5 11.328 1 94.69 458 ALA B N 1
ATOM 8286 C CA . ALA B 1 458 ? 8.164 -36.156 10.398 1 94.69 458 ALA B CA 1
ATOM 8287 C C . ALA B 1 458 ? 6.805 -36.594 10.922 1 94.69 458 ALA B C 1
ATOM 8289 O O . ALA B 1 458 ? 5.773 -36.031 10.57 1 94.69 458 ALA B O 1
ATOM 8290 N N . THR B 1 459 ? 6.824 -37.656 11.719 1 95.62 459 THR B N 1
ATOM 8291 C CA . THR B 1 459 ? 5.602 -38.25 12.258 1 95.62 459 THR B CA 1
ATOM 8292 C C . THR B 1 459 ? 5.758 -38.594 13.742 1 95.62 459 THR B C 1
ATOM 8294 O O . THR B 1 459 ? 6.863 -38.531 14.281 1 95.62 459 THR B O 1
ATOM 8297 N N . PHE B 1 460 ? 4.633 -38.938 14.336 1 95.69 460 PHE B N 1
ATOM 8298 C CA . PHE B 1 460 ? 4.641 -39.281 15.75 1 95.69 460 PHE B CA 1
ATOM 8299 C C . PHE B 1 460 ? 5.191 -40.688 15.961 1 95.69 460 PHE B C 1
ATOM 8301 O O . PHE B 1 460 ? 5.562 -41.062 17.078 1 95.69 460 PHE B O 1
ATOM 8308 N N . SER B 1 461 ? 5.254 -41.531 15.039 1 89.12 461 SER B N 1
ATOM 8309 C CA . SER B 1 461 ? 5.629 -42.938 15.219 1 89.12 461 SER B CA 1
ATOM 8310 C C . SER B 1 461 ? 6.957 -43.25 14.531 1 89.12 461 SER B C 1
ATOM 8312 O O . SER B 1 461 ? 7.359 -44.406 14.438 1 89.12 461 SER B O 1
ATOM 8314 N N . GLY B 1 462 ? 7.703 -42.312 14.18 1 86.62 462 GLY B N 1
ATOM 8315 C CA . GLY B 1 462 ? 8.938 -42.625 13.477 1 86.62 462 GLY B CA 1
ATOM 8316 C C . GLY B 1 462 ? 10.008 -41.562 13.672 1 86.62 462 GLY B C 1
ATOM 8317 O O . GLY B 1 462 ? 9.977 -40.812 14.641 1 86.62 462 GLY B O 1
ATOM 8318 N N . ASP B 1 463 ? 11.023 -41.75 12.82 1 92.81 463 ASP B N 1
ATOM 8319 C CA . ASP B 1 463 ? 12.148 -40.812 12.836 1 92.81 463 ASP B CA 1
ATOM 8320 C C . ASP B 1 463 ? 12.539 -40.406 11.422 1 92.81 463 ASP B C 1
ATOM 8322 O O . ASP B 1 463 ? 13.719 -40.344 11.086 1 92.81 463 ASP B O 1
ATOM 8326 N N . ASP B 1 464 ? 11.578 -40.156 10.688 1 91.56 464 ASP B N 1
ATOM 8327 C CA . ASP B 1 464 ? 11.805 -39.812 9.289 1 91.56 464 ASP B CA 1
ATOM 8328 C C . ASP B 1 464 ? 12.047 -38.312 9.133 1 91.56 464 ASP B C 1
ATOM 8330 O O . ASP B 1 464 ? 11.531 -37.5 9.914 1 91.56 464 ASP B O 1
ATOM 8334 N N . LEU B 1 465 ? 12.875 -37.938 8.133 1 93.12 465 LEU B N 1
ATOM 8335 C CA . LEU B 1 465 ? 13.125 -36.562 7.793 1 93.12 465 LEU B CA 1
ATOM 8336 C C . LEU B 1 465 ? 12.062 -36.031 6.828 1 93.12 465 LEU B C 1
ATOM 8338 O O . LEU B 1 465 ? 11.617 -36.75 5.941 1 93.12 465 LEU B O 1
ATOM 8342 N N . ASP B 1 466 ? 11.695 -34.844 7.062 1 94.31 466 ASP B N 1
ATOM 8343 C CA . ASP B 1 466 ? 10.734 -34.156 6.199 1 94.31 466 ASP B CA 1
ATOM 8344 C C . ASP B 1 466 ? 10.961 -32.656 6.203 1 94.31 466 ASP B C 1
ATOM 8346 O O . ASP B 1 466 ? 11.102 -32.031 7.266 1 94.31 466 ASP B O 1
ATOM 8350 N N . ALA B 1 467 ? 10.969 -32.031 5.004 1 95.56 467 ALA B N 1
ATOM 8351 C CA . ALA B 1 467 ? 11.25 -30.625 4.879 1 95.56 467 ALA B CA 1
ATOM 8352 C C . ALA B 1 467 ? 10.188 -29.781 5.586 1 95.56 467 ALA B C 1
ATOM 8354 O O . ALA B 1 467 ? 10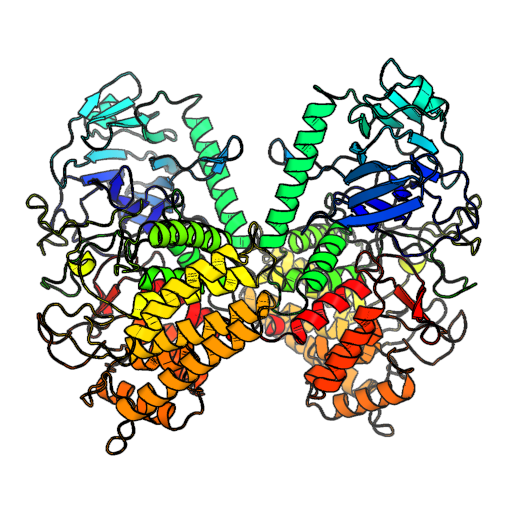.461 -28.672 6.035 1 95.56 467 ALA B O 1
ATOM 8355 N N . SER B 1 468 ? 8.969 -30.297 5.746 1 95.69 468 SER B N 1
ATOM 8356 C CA . SER B 1 468 ? 7.852 -29.562 6.328 1 95.69 468 SER B CA 1
ATOM 8357 C C . SER B 1 468 ? 8.109 -29.234 7.797 1 95.69 468 SER B C 1
ATOM 8359 O O . SER B 1 468 ? 7.48 -28.344 8.367 1 95.69 468 SER B O 1
ATOM 8361 N N . VAL B 1 469 ? 9.016 -29.938 8.406 1 96.94 469 VAL B N 1
ATOM 8362 C CA . VAL B 1 469 ? 9.336 -29.719 9.812 1 96.94 469 VAL B CA 1
ATOM 8363 C C . VAL B 1 469 ? 10 -28.359 9.984 1 96.94 469 VAL B C 1
ATOM 8365 O O . VAL B 1 469 ? 9.961 -27.766 11.07 1 96.94 469 VAL B O 1
ATOM 8368 N N . ILE B 1 470 ? 10.539 -27.828 8.906 1 97.12 470 ILE B N 1
ATOM 8369 C CA . ILE B 1 470 ? 11.133 -26.5 8.938 1 97.12 470 ILE B CA 1
ATOM 8370 C C . ILE B 1 470 ? 10.062 -25.469 9.25 1 97.12 470 ILE B C 1
ATOM 8372 O O . ILE B 1 470 ? 10.352 -24.422 9.852 1 97.12 470 ILE B O 1
ATOM 8376 N N . GLN B 1 471 ? 8.82 -25.734 8.953 1 96.31 471 GLN B N 1
ATOM 8377 C CA . GLN B 1 471 ? 7.707 -24.797 9.117 1 96.31 471 GLN B CA 1
ATOM 8378 C C . GLN B 1 471 ? 7.387 -24.578 10.594 1 96.31 471 GLN B C 1
ATOM 8380 O O . GLN B 1 471 ? 6.652 -23.656 10.938 1 96.31 471 GLN B O 1
ATOM 8385 N N . LEU B 1 472 ? 7.945 -25.391 11.516 1 97.56 472 LEU B N 1
ATOM 8386 C CA . LEU B 1 472 ? 7.789 -25.156 12.953 1 97.56 472 LEU B CA 1
ATOM 8387 C C . LEU B 1 472 ? 8.367 -23.812 13.352 1 97.56 472 LEU B C 1
ATOM 8389 O O . LEU B 1 472 ? 7.953 -23.219 14.352 1 97.56 472 LEU B O 1
ATOM 8393 N N . LEU B 1 473 ? 9.289 -23.359 12.492 1 95.75 473 LEU B N 1
ATOM 8394 C CA . LEU B 1 473 ? 9.898 -22.047 12.711 1 95.75 473 LEU B CA 1
ATOM 8395 C C . LEU B 1 473 ? 8.922 -20.938 12.336 1 95.75 473 LEU B C 1
ATOM 8397 O O . LEU B 1 473 ? 8.672 -20.031 13.141 1 95.75 473 LEU B O 1
ATOM 8401 N N . ASP B 1 474 ? 8.328 -21.016 11.18 1 92.5 474 ASP B N 1
ATOM 8402 C CA . ASP B 1 474 ? 7.422 -19.984 10.68 1 92.5 474 ASP B CA 1
ATOM 8403 C C . ASP B 1 474 ? 6.164 -19.891 11.547 1 92.5 474 ASP B C 1
ATOM 8405 O O . ASP B 1 474 ? 5.598 -18.812 11.719 1 92.5 474 ASP B O 1
ATOM 8409 N N . LEU B 1 475 ? 5.738 -21.016 12.086 1 95.44 475 LEU B N 1
ATOM 8410 C CA . LEU B 1 475 ? 4.555 -21.078 12.938 1 95.44 475 LEU B CA 1
ATOM 8411 C C . LEU B 1 475 ? 4.867 -20.578 14.344 1 95.44 475 LEU B C 1
ATOM 8413 O O . LEU B 1 475 ? 3.971 -20.469 15.18 1 95.44 475 LEU B O 1
ATOM 8417 N N . ARG B 1 476 ? 6.18 -20.312 14.578 1 94.88 476 ARG B N 1
ATOM 8418 C CA . ARG B 1 476 ? 6.672 -19.859 15.883 1 94.88 476 ARG B CA 1
ATOM 8419 C C . ARG B 1 476 ? 6.418 -20.922 16.953 1 94.88 476 ARG B C 1
ATOM 8421 O O . ARG B 1 476 ? 6.109 -20.594 18.094 1 94.88 476 ARG B O 1
ATOM 8428 N N . PHE B 1 477 ? 6.383 -22.141 16.484 1 97.56 477 PHE B N 1
ATOM 8429 C CA . PHE B 1 477 ? 6.324 -23.266 17.422 1 97.56 477 PHE B CA 1
ATOM 8430 C C . PHE B 1 477 ? 7.656 -23.438 18.141 1 97.56 477 PHE B C 1
ATOM 8432 O O . PHE B 1 477 ? 7.688 -23.703 19.344 1 97.56 477 PHE B O 1
ATOM 8439 N N . LEU B 1 478 ? 8.727 -23.391 17.359 1 97.31 478 LEU B N 1
ATOM 8440 C CA . LEU B 1 478 ? 10.086 -23.328 17.906 1 97.31 478 LEU B CA 1
ATOM 8441 C C . LEU B 1 478 ? 10.781 -22.031 17.516 1 97.31 478 LEU B C 1
ATOM 8443 O O . LEU B 1 478 ? 10.617 -21.547 16.391 1 97.31 478 LEU B O 1
ATOM 8447 N N . ALA B 1 479 ? 11.578 -21.531 18.391 1 96.5 479 ALA B N 1
ATOM 8448 C CA . ALA B 1 479 ? 12.359 -20.312 18.125 1 96.5 479 ALA B CA 1
ATOM 8449 C C . ALA B 1 479 ? 13.602 -20.641 17.297 1 96.5 479 ALA B C 1
ATOM 8451 O O . ALA B 1 479 ? 14.078 -21.781 17.297 1 96.5 479 ALA B O 1
ATOM 8452 N N . PRO B 1 480 ? 14.078 -19.672 16.578 1 96.31 480 PRO B N 1
ATOM 8453 C CA . PRO B 1 480 ? 15.25 -19.891 15.742 1 96.31 480 PRO B CA 1
ATOM 8454 C C . PRO B 1 480 ? 16.469 -20.359 16.547 1 96.31 480 PRO B C 1
ATOM 8456 O O . PRO B 1 480 ? 17.312 -21.078 16.016 1 96.31 480 PRO B O 1
ATOM 8459 N N . ASP B 1 481 ? 16.531 -19.906 17.781 1 96.62 481 ASP B N 1
ATOM 8460 C CA . ASP B 1 481 ? 17.703 -20.234 18.594 1 96.62 481 ASP B CA 1
ATOM 8461 C C . ASP B 1 481 ? 17.422 -21.453 19.484 1 96.62 481 ASP B C 1
ATOM 8463 O O . ASP B 1 481 ? 18.25 -21.844 20.297 1 96.62 481 ASP B O 1
ATOM 8467 N N . ASP B 1 482 ? 16.234 -22.078 19.359 1 97.12 482 ASP B N 1
ATOM 8468 C CA . ASP B 1 482 ? 15.938 -23.328 20.062 1 97.12 482 ASP B CA 1
ATOM 8469 C C . ASP B 1 482 ? 16.875 -24.453 19.609 1 97.12 482 ASP B C 1
ATOM 8471 O O . ASP B 1 482 ? 16.938 -24.766 18.422 1 97.12 482 ASP B O 1
ATOM 8475 N N . PRO B 1 483 ? 17.594 -25.047 20.609 1 97 483 PRO B N 1
ATOM 8476 C CA . PRO B 1 483 ? 18.547 -26.094 20.219 1 97 483 PRO B CA 1
ATOM 8477 C C . PRO B 1 483 ? 17.875 -27.25 19.484 1 97 483 PRO B C 1
ATOM 8479 O O . PRO B 1 483 ? 18.5 -27.875 18.625 1 97 483 PRO B O 1
ATOM 8482 N N . ARG B 1 484 ? 16.75 -27.594 19.844 1 97.38 484 ARG B N 1
ATOM 8483 C CA . ARG B 1 484 ? 16.016 -28.656 19.156 1 97.38 484 ARG B CA 1
ATOM 8484 C C . ARG B 1 484 ? 15.805 -28.328 17.688 1 97.38 484 ARG B C 1
ATOM 8486 O O . ARG B 1 484 ? 15.883 -29.219 16.828 1 97.38 484 ARG B O 1
ATOM 8493 N N . PHE B 1 485 ? 15.5 -27.062 17.328 1 97.88 485 PHE B N 1
ATOM 8494 C CA . PHE B 1 485 ? 15.312 -26.641 15.938 1 97.88 485 PHE B CA 1
ATOM 8495 C C . PHE B 1 485 ? 16.641 -26.656 15.188 1 97.88 485 PHE B C 1
ATOM 8497 O O . PHE B 1 485 ? 16.719 -27.109 14.047 1 97.88 485 PHE B O 1
ATOM 8504 N N . VAL B 1 486 ? 17.641 -26.156 15.812 1 97.81 486 VAL B N 1
ATOM 8505 C CA . VAL B 1 486 ? 18.953 -26.047 15.18 1 97.81 486 VAL B CA 1
ATOM 8506 C C . VAL B 1 486 ? 19.453 -27.422 14.766 1 97.81 486 VAL B C 1
ATOM 8508 O O . VAL B 1 486 ? 19.906 -27.609 13.641 1 97.81 486 VAL B O 1
ATOM 8511 N N . SER B 1 487 ? 19.312 -28.359 15.688 1 97.94 487 SER B N 1
ATOM 8512 C CA . SER B 1 487 ? 19.766 -29.703 15.375 1 97.94 487 SER B CA 1
ATOM 8513 C C . SER B 1 487 ? 18.875 -30.375 14.336 1 97.94 487 SER B C 1
ATOM 8515 O O . SER B 1 487 ? 19.344 -31.141 13.492 1 97.94 487 SER B O 1
ATOM 8517 N N . THR B 1 488 ? 17.609 -30.125 14.383 1 97.75 488 THR B N 1
ATOM 8518 C CA . THR B 1 488 ? 16.688 -30.625 13.391 1 97.75 488 THR B CA 1
ATOM 8519 C C . THR B 1 488 ? 17.031 -30.094 12 1 97.75 488 THR B C 1
ATOM 8521 O O . THR B 1 488 ? 17.047 -30.859 11.023 1 97.75 488 THR B O 1
ATOM 8524 N N . LEU B 1 489 ? 17.312 -28.781 11.898 1 97.75 489 LEU B N 1
ATOM 8525 C CA . LEU B 1 489 ? 17.656 -28.156 10.633 1 97.75 489 LEU B CA 1
ATOM 8526 C C . LEU B 1 489 ? 18.922 -28.781 10.047 1 97.75 489 LEU B C 1
ATOM 8528 O O . LEU B 1 489 ? 19 -29.062 8.852 1 97.75 489 LEU B O 1
ATOM 8532 N N . ALA B 1 490 ? 19.859 -29.016 10.883 1 97.38 490 ALA B N 1
ATOM 8533 C CA . ALA B 1 490 ? 21.094 -29.641 10.445 1 97.38 490 ALA B CA 1
ATOM 8534 C C . ALA B 1 490 ? 20.844 -31.031 9.867 1 97.38 490 ALA B C 1
ATOM 8536 O O . ALA B 1 490 ? 21.422 -31.406 8.852 1 97.38 490 ALA B O 1
ATOM 8537 N N . ALA B 1 491 ? 20.016 -31.781 10.539 1 96.75 491 ALA B N 1
ATOM 8538 C CA . ALA B 1 491 ? 19.672 -33.125 10.086 1 96.75 491 ALA B CA 1
ATOM 8539 C C . ALA B 1 491 ? 18.953 -33.094 8.742 1 96.75 491 ALA B C 1
ATOM 8541 O O . ALA B 1 491 ? 19.234 -33.906 7.855 1 96.75 491 ALA B O 1
ATOM 8542 N N . ILE B 1 492 ? 18.078 -32.156 8.602 1 96.38 492 ILE B N 1
ATOM 8543 C CA . ILE B 1 492 ? 17.312 -32.031 7.371 1 96.38 492 ILE B CA 1
ATOM 8544 C C . ILE B 1 492 ? 18.234 -31.609 6.23 1 96.38 492 ILE B C 1
ATOM 8546 O O . ILE B 1 492 ? 18.141 -32.156 5.121 1 96.38 492 ILE B O 1
ATOM 8550 N N . GLU B 1 493 ? 19.109 -30.703 6.434 1 95.56 493 GLU B N 1
ATOM 8551 C CA . GLU B 1 493 ? 20.062 -30.281 5.41 1 95.56 493 GLU B CA 1
ATOM 8552 C C . GLU B 1 493 ? 20.906 -31.453 4.934 1 95.56 493 GLU B C 1
ATOM 8554 O O . GLU B 1 493 ? 21.078 -31.656 3.73 1 95.56 493 GLU B O 1
ATOM 8559 N N . GLN B 1 494 ? 21.359 -32.156 5.902 1 94.69 494 GLN B N 1
ATOM 8560 C CA . GLN B 1 494 ? 22.234 -33.281 5.582 1 94.69 494 GLN B CA 1
ATOM 8561 C C . GLN B 1 494 ? 21.484 -34.344 4.812 1 94.69 494 GLN B C 1
ATOM 8563 O O . GLN B 1 494 ? 22.016 -34.938 3.865 1 94.69 494 GLN B O 1
ATOM 8568 N N . GLY B 1 495 ? 20.297 -34.531 5.18 1 93.19 495 GLY B N 1
ATOM 8569 C CA . GLY B 1 495 ? 19.562 -35.656 4.633 1 93.19 495 GLY B CA 1
ATOM 8570 C C . GLY B 1 495 ? 18.828 -35.344 3.348 1 93.19 495 GLY B C 1
ATOM 8571 O O . GLY B 1 495 ? 18.609 -36.219 2.508 1 93.19 495 GLY B O 1
ATOM 8572 N N . LEU B 1 496 ? 18.453 -34.125 3.166 1 93.12 496 LEU B N 1
ATOM 8573 C CA . LEU B 1 496 ? 17.5 -33.844 2.098 1 93.12 496 LEU B CA 1
ATOM 8574 C C . LEU B 1 496 ? 18.078 -32.844 1.104 1 93.12 496 LEU B C 1
ATOM 8576 O O . LEU B 1 496 ? 17.547 -32.656 0.006 1 93.12 496 LEU B O 1
ATOM 8580 N N . ARG B 1 497 ? 19.094 -32.125 1.417 1 92.06 497 ARG B N 1
ATOM 8581 C CA . ARG B 1 497 ? 19.641 -31.125 0.529 1 92.06 497 ARG B CA 1
ATOM 8582 C C . ARG B 1 497 ? 20.453 -31.766 -0.595 1 92.06 497 ARG B C 1
ATOM 8584 O O . ARG B 1 497 ? 21.203 -32.719 -0.364 1 92.06 497 ARG B O 1
ATOM 8591 N N . ARG B 1 498 ? 20.234 -31.375 -1.748 1 88.88 498 ARG B N 1
ATOM 8592 C CA . ARG B 1 498 ? 21 -31.734 -2.939 1 88.88 498 ARG B CA 1
ATOM 8593 C C . ARG B 1 498 ? 21.531 -30.5 -3.643 1 88.88 498 ARG B C 1
ATOM 8595 O O . ARG B 1 498 ? 20.828 -29.875 -4.438 1 88.88 498 ARG B O 1
ATOM 8602 N N . GLY B 1 499 ? 22.766 -30.109 -3.393 1 88 499 GLY B N 1
ATOM 8603 C CA . GLY B 1 499 ? 23.297 -28.859 -3.908 1 88 499 GLY B CA 1
ATOM 8604 C C . GLY B 1 499 ? 22.578 -27.641 -3.369 1 88 499 GLY B C 1
ATOM 8605 O O . GLY B 1 499 ? 22.531 -27.438 -2.154 1 88 499 GLY B O 1
ATOM 8606 N N . SER B 1 500 ? 21.969 -27 -4.316 1 90.69 500 SER B N 1
ATOM 8607 C CA . SER B 1 500 ? 21.281 -25.766 -3.941 1 90.69 500 SER B CA 1
ATOM 8608 C C . SER B 1 500 ? 19.797 -26 -3.756 1 90.69 500 SER B C 1
ATOM 8610 O O . SER B 1 500 ? 19.016 -25.062 -3.588 1 90.69 500 SER B O 1
ATOM 8612 N N . HIS B 1 501 ? 19.453 -27.281 -3.77 1 91.06 501 HIS B N 1
ATOM 8613 C CA . HIS B 1 501 ? 18.016 -27.594 -3.756 1 91.06 501 HIS B CA 1
ATOM 8614 C C . HIS B 1 501 ? 17.688 -28.562 -2.635 1 91.06 501 HIS B C 1
ATOM 8616 O O . HIS B 1 501 ? 18.562 -29.219 -2.08 1 91.06 501 HIS B O 1
ATOM 8622 N N . MET B 1 502 ? 16.391 -28.578 -2.273 1 92.06 502 MET B N 1
ATOM 8623 C CA . MET B 1 502 ? 15.906 -29.406 -1.17 1 92.06 502 MET B CA 1
ATOM 8624 C C . MET B 1 502 ? 14.836 -30.375 -1.65 1 92.06 502 MET B C 1
ATOM 8626 O O . MET B 1 502 ? 13.906 -29.984 -2.354 1 92.06 502 MET B O 1
ATOM 8630 N N . LEU B 1 503 ? 14.984 -31.625 -1.261 1 88.88 503 LEU B N 1
ATOM 8631 C CA . LEU B 1 503 ? 13.938 -32.625 -1.475 1 88.88 503 LEU B CA 1
ATOM 8632 C C . LEU B 1 503 ? 12.844 -32.5 -0.414 1 88.88 503 LEU B C 1
ATOM 8634 O O . LEU B 1 503 ? 13.086 -31.953 0.663 1 88.88 503 LEU B O 1
ATOM 8638 N N . ARG B 1 504 ? 11.719 -33 -0.75 1 88.75 504 ARG B N 1
ATOM 8639 C CA . ARG B 1 504 ? 10.633 -33.031 0.226 1 88.75 504 ARG B CA 1
ATOM 8640 C C . ARG B 1 504 ? 10.93 -34 1.363 1 88.75 504 ARG B C 1
ATOM 8642 O O . ARG B 1 504 ? 10.852 -33.625 2.537 1 88.75 504 ARG B O 1
ATOM 8649 N N . TYR B 1 505 ? 11.219 -35.188 0.938 1 83.25 505 TYR B N 1
ATOM 8650 C CA . TYR B 1 505 ? 11.555 -36.312 1.796 1 83.25 505 TYR B CA 1
ATOM 8651 C C . TYR B 1 505 ? 12.438 -37.312 1.062 1 83.25 505 TYR B C 1
ATOM 8653 O O . TYR B 1 505 ? 12.68 -37.156 -0.14 1 83.25 505 TYR B O 1
ATOM 8661 N N . ALA B 1 506 ? 13.031 -38.156 1.801 1 76.56 506 ALA B N 1
ATOM 8662 C CA . ALA B 1 506 ? 13.984 -39.062 1.18 1 76.56 506 ALA B CA 1
ATOM 8663 C C . ALA B 1 506 ? 13.453 -40.5 1.173 1 76.56 506 ALA B C 1
ATOM 8665 O O . ALA B 1 506 ? 14.188 -41.438 0.867 1 76.56 506 ALA B O 1
ATOM 8666 N N . THR B 1 507 ? 12.227 -40.656 1.444 1 71.31 507 THR B N 1
ATOM 8667 C CA . THR B 1 507 ? 11.648 -42 1.459 1 71.31 507 THR B CA 1
ATOM 8668 C C . THR B 1 507 ? 10.781 -42.219 0.224 1 71.31 507 THR B C 1
ATOM 8670 O O . THR B 1 507 ? 10.273 -41.281 -0.373 1 71.31 507 THR B O 1
ATOM 8673 N N . GLU B 1 508 ? 10.734 -43.5 -0.227 1 69.75 508 GLU B N 1
ATOM 8674 C CA . GLU B 1 508 ? 9.922 -43.844 -1.39 1 69.75 508 GLU B CA 1
ATOM 8675 C C . GLU B 1 508 ? 8.438 -43.625 -1.109 1 69.75 508 GLU B C 1
ATOM 8677 O O . GLU B 1 508 ? 7.957 -43.938 -0.012 1 69.75 508 GLU B O 1
ATOM 8682 N N . ASP B 1 509 ? 7.828 -43.094 -2.066 1 66.56 509 ASP B N 1
ATOM 8683 C CA . ASP B 1 509 ? 6.375 -43 -1.986 1 66.56 509 ASP B CA 1
ATOM 8684 C C . ASP B 1 509 ? 5.699 -43.844 -3.061 1 66.56 509 ASP B C 1
ATOM 8686 O O . ASP B 1 509 ? 6.293 -44.812 -3.561 1 66.56 509 ASP B O 1
ATOM 8690 N N . ASP B 1 510 ? 4.363 -43.625 -3.26 1 67.31 510 ASP B N 1
ATOM 8691 C CA . ASP B 1 510 ? 3.561 -44.469 -4.164 1 67.31 510 ASP B CA 1
ATOM 8692 C C . ASP B 1 510 ? 4.113 -44.406 -5.59 1 67.31 510 ASP B C 1
ATOM 8694 O O . ASP B 1 510 ? 3.791 -45.25 -6.418 1 67.31 510 ASP B O 1
ATOM 8698 N N . PHE B 1 511 ? 5.039 -43.406 -5.797 1 67.5 511 PHE B N 1
ATOM 8699 C CA . PHE B 1 511 ? 5.523 -43.219 -7.16 1 67.5 511 PHE B CA 1
ATOM 8700 C C . PHE B 1 511 ? 7.043 -43.344 -7.215 1 67.5 511 PHE B C 1
ATOM 8702 O O . PHE B 1 511 ? 7.664 -43.031 -8.227 1 67.5 511 PHE B O 1
ATOM 8709 N N . GLY B 1 512 ? 7.625 -43.719 -6.148 1 67.88 512 GLY B N 1
ATOM 8710 C CA . GLY B 1 512 ? 9.07 -43.906 -6.086 1 67.88 512 GLY B CA 1
ATOM 8711 C C . GLY B 1 512 ? 9.766 -42.781 -5.355 1 67.88 512 GLY B C 1
ATOM 8712 O O . GLY B 1 512 ? 9.133 -42.031 -4.602 1 67.88 512 GLY B O 1
ATOM 8713 N N . LEU B 1 513 ? 11.102 -42.781 -5.477 1 70.75 513 LEU B N 1
ATOM 8714 C CA . LEU B 1 513 ? 11.906 -41.75 -4.832 1 70.75 513 LEU B CA 1
ATOM 8715 C C . LEU B 1 513 ? 11.781 -40.406 -5.566 1 70.75 513 LEU B C 1
ATOM 8717 O O . LEU B 1 513 ? 11.781 -40.375 -6.797 1 70.75 513 LEU B O 1
ATOM 8721 N N . PRO B 1 514 ? 11.68 -39.406 -4.805 1 72.56 514 PRO B N 1
ATOM 8722 C CA . PRO B 1 514 ? 11.656 -38.125 -5.488 1 72.56 514 PRO B CA 1
ATOM 8723 C C . PRO B 1 514 ? 12.93 -37.844 -6.293 1 72.56 514 PRO B C 1
ATOM 8725 O O . PRO B 1 514 ? 14.031 -38.125 -5.812 1 72.56 514 PRO B O 1
ATOM 8728 N N . GLU B 1 515 ? 12.703 -37.406 -7.535 1 74.75 515 GLU B N 1
ATOM 8729 C CA . GLU B 1 515 ? 13.836 -37.188 -8.422 1 74.75 515 GLU B CA 1
ATOM 8730 C C . GLU B 1 515 ? 14.141 -35.688 -8.539 1 74.75 515 GLU B C 1
ATOM 8732 O O . GLU B 1 515 ? 15.258 -35.312 -8.906 1 74.75 515 GLU B O 1
ATOM 8737 N N . THR B 1 516 ? 13.133 -34.906 -8.273 1 81.75 516 THR B N 1
ATOM 8738 C CA . THR B 1 516 ? 13.305 -33.469 -8.422 1 81.75 516 THR B CA 1
ATOM 8739 C C . THR B 1 516 ? 13.141 -32.781 -7.078 1 81.75 516 THR B C 1
ATOM 8741 O O . THR B 1 516 ? 12.625 -33.344 -6.121 1 81.75 516 THR B O 1
ATOM 8744 N N . ALA B 1 517 ? 13.672 -31.625 -7.09 1 86.75 517 ALA B N 1
ATOM 8745 C CA . ALA B 1 517 ? 13.547 -30.797 -5.898 1 86.75 517 ALA B CA 1
ATOM 8746 C C . ALA B 1 517 ? 12.297 -29.922 -5.965 1 86.75 517 ALA B C 1
ATOM 8748 O O . ALA B 1 517 ? 11.953 -29.406 -7.031 1 86.75 517 ALA B O 1
ATOM 8749 N N . PHE B 1 518 ? 11.656 -29.875 -4.855 1 89.75 518 PHE B N 1
ATOM 8750 C CA . PHE B 1 518 ? 10.5 -29 -4.691 1 89.75 518 PHE B CA 1
ATOM 8751 C C . PHE B 1 518 ? 10.93 -27.594 -4.281 1 89.75 518 PHE B C 1
ATOM 8753 O O . PHE B 1 518 ? 11.516 -27.406 -3.209 1 89.75 518 PHE B O 1
ATOM 8760 N N . ASN B 1 519 ? 10.664 -26.609 -5.09 1 94.88 519 ASN B N 1
ATOM 8761 C CA . ASN B 1 519 ? 11.219 -25.266 -4.926 1 94.88 519 ASN B CA 1
ATOM 8762 C C . ASN B 1 519 ? 10.859 -24.672 -3.562 1 94.88 519 ASN B C 1
ATOM 8764 O O . ASN B 1 519 ? 11.688 -24.016 -2.934 1 94.88 519 ASN B O 1
ATOM 8768 N N . VAL B 1 520 ? 9.664 -24.938 -3.09 1 95.19 520 VAL B N 1
ATOM 8769 C CA . VAL B 1 520 ? 9.203 -24.328 -1.846 1 95.19 520 VAL B CA 1
ATOM 8770 C C . VAL B 1 520 ? 10.078 -24.797 -0.685 1 95.19 520 VAL B C 1
ATOM 8772 O O . VAL B 1 520 ? 10.336 -24.031 0.25 1 95.19 520 VAL B O 1
ATOM 8775 N N . CYS B 1 521 ? 10.539 -26.047 -0.747 1 96.25 521 CYS B N 1
ATOM 8776 C CA . CYS B 1 521 ? 11.391 -26.578 0.307 1 96.25 521 CYS B CA 1
ATOM 8777 C C . CYS B 1 521 ? 12.727 -25.859 0.348 1 96.25 521 CYS B C 1
ATOM 8779 O O . CYS B 1 521 ? 13.273 -25.609 1.426 1 96.25 521 CYS B O 1
ATOM 8781 N N . THR B 1 522 ? 13.227 -25.531 -0.822 1 96.94 522 THR B N 1
ATOM 8782 C CA . THR B 1 522 ? 14.469 -24.766 -0.896 1 96.94 522 THR B CA 1
ATOM 8783 C C . THR B 1 522 ? 14.273 -23.375 -0.282 1 96.94 522 THR B C 1
ATOM 8785 O O . THR B 1 522 ? 15.141 -22.906 0.458 1 96.94 522 THR B O 1
ATOM 8788 N N . PHE B 1 523 ? 13.18 -22.797 -0.57 1 98.12 523 PHE B N 1
ATOM 8789 C CA . PHE B 1 523 ? 12.906 -21.469 -0.018 1 98.12 523 PHE B CA 1
ATOM 8790 C C . PHE B 1 523 ? 12.734 -21.547 1.494 1 98.12 523 PHE B C 1
ATOM 8792 O O . PHE B 1 523 ? 13.164 -20.641 2.215 1 98.12 523 PHE B O 1
ATOM 8799 N N . TRP B 1 524 ? 12.078 -22.641 2.008 1 97.69 524 TRP B N 1
ATOM 8800 C CA . TRP B 1 524 ? 11.984 -22.828 3.451 1 97.69 524 TRP B CA 1
ATOM 8801 C C . TRP B 1 524 ? 13.367 -22.922 4.078 1 97.69 524 TRP B C 1
ATOM 8803 O O . TRP B 1 524 ? 13.609 -22.391 5.164 1 97.69 524 TRP B O 1
ATOM 8813 N N . LEU B 1 525 ? 14.25 -23.594 3.373 1 97.81 525 LEU B N 1
ATOM 8814 C CA . LEU B 1 525 ? 15.625 -23.703 3.846 1 97.81 525 LEU B CA 1
ATOM 8815 C C . LEU B 1 525 ? 16.281 -22.328 3.906 1 97.81 525 LEU B C 1
ATOM 8817 O O . LEU B 1 525 ? 16.922 -21.984 4.898 1 97.81 525 LEU B O 1
ATOM 8821 N N . ILE B 1 526 ? 16.125 -21.547 2.883 1 98.38 526 ILE B N 1
ATOM 8822 C CA . ILE B 1 526 ? 16.703 -20.203 2.812 1 98.38 526 ILE B CA 1
ATOM 8823 C C . ILE B 1 526 ? 16.234 -19.375 3.998 1 98.38 526 ILE B C 1
ATOM 8825 O O . ILE B 1 526 ? 17.031 -18.734 4.676 1 98.38 526 ILE B O 1
ATOM 8829 N N . GLU B 1 527 ? 14.945 -19.422 4.281 1 97.75 527 GLU B N 1
ATOM 8830 C CA . GLU B 1 527 ? 14.391 -18.688 5.414 1 97.75 527 GLU B CA 1
ATOM 8831 C C . GLU B 1 527 ? 15.008 -19.141 6.73 1 97.75 527 GLU B C 1
ATOM 8833 O O . GLU B 1 527 ? 15.391 -18.328 7.566 1 97.75 527 GLU B O 1
ATOM 8838 N N . ALA B 1 528 ? 15.086 -20.469 6.871 1 98.19 528 ALA B N 1
ATOM 8839 C CA . ALA B 1 528 ? 15.617 -21.031 8.109 1 98.19 528 ALA B CA 1
ATOM 8840 C C . ALA B 1 528 ? 17.078 -20.656 8.305 1 98.19 528 ALA B C 1
ATOM 8842 O O . ALA B 1 528 ? 17.5 -20.312 9.414 1 98.19 528 ALA B O 1
ATOM 8843 N N . LEU B 1 529 ? 17.859 -20.734 7.191 1 98.06 529 LEU B N 1
ATOM 8844 C CA . LEU B 1 529 ? 19.266 -20.359 7.258 1 98.06 529 LEU B CA 1
ATOM 8845 C C . LEU B 1 529 ? 19.422 -18.906 7.699 1 98.06 529 LEU B C 1
ATOM 8847 O O . LEU B 1 529 ? 20.234 -18.609 8.578 1 98.06 529 LEU B O 1
ATOM 8851 N N . HIS B 1 530 ? 18.641 -18.047 7.168 1 98.12 530 HIS B N 1
ATOM 8852 C CA . HIS B 1 530 ? 18.703 -16.625 7.523 1 98.12 530 HIS B CA 1
ATOM 8853 C C . HIS B 1 530 ? 18.359 -16.406 8.992 1 98.12 530 HIS B C 1
ATOM 8855 O O . HIS B 1 530 ? 19.094 -15.734 9.719 1 98.12 530 HIS B O 1
ATOM 8861 N N . LEU B 1 531 ? 17.312 -16.984 9.445 1 97.06 531 LEU B N 1
ATOM 8862 C CA . LEU B 1 531 ? 16.781 -16.75 10.789 1 97.06 531 LEU B CA 1
ATOM 8863 C C . LEU B 1 531 ? 17.688 -17.375 11.844 1 97.06 531 LEU B C 1
ATOM 8865 O O . LEU B 1 531 ? 17.672 -16.969 13.008 1 97.06 531 LEU B O 1
ATOM 8869 N N . THR B 1 532 ? 18.453 -18.391 11.477 1 97.06 532 THR B N 1
ATOM 8870 C CA . THR B 1 532 ? 19.344 -19.031 12.43 1 97.06 532 THR B CA 1
ATOM 8871 C C . THR B 1 532 ? 20.75 -18.453 12.328 1 97.06 532 THR B C 1
ATOM 8873 O O . THR B 1 532 ? 21.703 -19.016 12.883 1 97.06 532 THR B O 1
ATOM 8876 N N . GLY B 1 533 ? 21 -17.375 11.516 1 96.44 533 GLY B N 1
ATOM 8877 C CA . GLY B 1 533 ? 22.219 -16.594 11.57 1 96.44 533 GLY B CA 1
ATOM 8878 C C . GLY B 1 533 ? 23.141 -16.859 10.391 1 96.44 533 GLY B C 1
ATOM 8879 O O . GLY B 1 533 ? 24.203 -16.234 10.266 1 96.44 533 GLY B O 1
ATOM 8880 N N . ARG B 1 534 ? 22.828 -17.812 9.57 1 97.06 534 ARG B N 1
ATOM 8881 C CA . ARG B 1 534 ? 23.641 -18.109 8.398 1 97.06 534 ARG B CA 1
ATOM 8882 C C . ARG B 1 534 ? 23.203 -17.281 7.203 1 97.06 534 ARG B C 1
ATOM 8884 O O . ARG B 1 534 ? 22.859 -17.812 6.148 1 97.06 534 ARG B O 1
ATOM 8891 N N . ARG B 1 535 ? 23.359 -16 7.285 1 97.12 535 ARG B N 1
ATOM 8892 C CA . ARG B 1 535 ? 22.766 -15.016 6.387 1 97.12 535 ARG B CA 1
ATOM 8893 C C . ARG B 1 535 ? 23.438 -15.055 5.016 1 97.12 535 ARG B C 1
ATOM 8895 O O . ARG B 1 535 ? 22.766 -14.992 3.986 1 97.12 535 ARG B O 1
ATOM 8902 N N . ALA B 1 536 ? 24.734 -15.125 4.934 1 97.88 536 ALA B N 1
ATOM 8903 C CA . ALA B 1 536 ? 25.469 -15.117 3.67 1 97.88 536 ALA B CA 1
ATOM 8904 C C . ALA B 1 536 ? 25.094 -16.328 2.818 1 97.88 536 ALA B C 1
ATOM 8906 O O . ALA B 1 536 ? 24.922 -16.203 1.604 1 97.88 536 ALA B O 1
ATOM 8907 N N . GLU B 1 537 ? 24.984 -17.453 3.508 1 97.75 537 GLU B N 1
ATOM 8908 C CA . GLU B 1 537 ? 24.594 -18.672 2.807 1 97.75 537 GLU B CA 1
ATOM 8909 C C . GLU B 1 537 ? 23.172 -18.562 2.268 1 97.75 537 GLU B C 1
ATOM 8911 O O . GLU B 1 537 ? 22.891 -18.984 1.139 1 97.75 537 GLU B O 1
ATOM 8916 N N . ALA B 1 538 ? 22.281 -18.062 3.105 1 98.38 538 ALA B N 1
ATOM 8917 C CA . ALA B 1 538 ? 20.891 -17.859 2.693 1 98.38 538 ALA B CA 1
ATOM 8918 C C . ALA B 1 538 ? 20.812 -16.984 1.447 1 98.38 538 ALA B C 1
ATOM 8920 O O . ALA B 1 538 ? 20.109 -17.312 0.493 1 98.38 538 ALA B O 1
ATOM 8921 N N . ARG B 1 539 ? 21.562 -15.898 1.453 1 98.38 539 ARG B N 1
ATOM 8922 C CA . ARG B 1 539 ? 21.547 -14.953 0.337 1 98.38 539 ARG B CA 1
ATOM 8923 C C . ARG B 1 539 ? 22.094 -15.609 -0.934 1 98.38 539 ARG B C 1
ATOM 8925 O O . ARG B 1 539 ? 21.516 -15.438 -2.014 1 98.38 539 ARG B O 1
ATOM 8932 N N . ALA B 1 540 ? 23.172 -16.328 -0.841 1 98.19 540 ALA B N 1
ATOM 8933 C CA . ALA B 1 540 ? 23.75 -17 -1.992 1 98.19 540 ALA B CA 1
ATOM 8934 C C . ALA B 1 540 ? 22.766 -18 -2.6 1 98.19 540 ALA B C 1
ATOM 8936 O O . ALA B 1 540 ? 22.641 -18.094 -3.822 1 98.19 540 ALA B O 1
ATOM 8937 N N . LEU B 1 541 ? 22.125 -18.75 -1.733 1 97.75 541 LEU B N 1
ATOM 8938 C CA . LEU B 1 541 ? 21.156 -19.734 -2.201 1 97.75 541 LEU B CA 1
ATOM 8939 C C . LEU B 1 541 ? 19.969 -19.047 -2.883 1 97.75 541 LEU B C 1
ATOM 8941 O O . LEU B 1 541 ? 19.453 -19.547 -3.879 1 97.75 541 LEU B O 1
ATOM 8945 N N . TYR B 1 542 ? 19.578 -17.953 -2.336 1 98.44 542 TYR B N 1
ATOM 8946 C CA . TYR B 1 542 ? 18.484 -17.203 -2.93 1 98.44 542 TYR B CA 1
ATOM 8947 C C . TYR B 1 542 ? 18.844 -16.719 -4.328 1 98.44 542 TYR B C 1
ATOM 8949 O O . TYR B 1 542 ? 18.047 -16.844 -5.262 1 98.44 542 TYR B O 1
ATOM 8957 N N . GLU B 1 543 ? 19.984 -16.172 -4.438 1 98.06 543 GLU B N 1
ATOM 8958 C CA . GLU B 1 543 ? 20.453 -15.68 -5.734 1 98.06 543 GLU B CA 1
ATOM 8959 C C . GLU B 1 543 ? 20.547 -16.812 -6.75 1 98.06 543 GLU B C 1
ATOM 8961 O O . GLU B 1 543 ? 20.281 -16.625 -7.938 1 98.06 543 GLU B O 1
ATOM 8966 N N . GLU B 1 544 ? 20.891 -17.969 -6.27 1 96.44 544 GLU B N 1
ATOM 8967 C CA . GLU B 1 544 ? 20.922 -19.141 -7.148 1 96.44 544 GLU B CA 1
ATOM 8968 C C . GLU B 1 544 ? 19.516 -19.484 -7.637 1 96.44 544 GLU B C 1
ATOM 8970 O O . GLU B 1 544 ? 19.312 -19.766 -8.82 1 96.44 544 GLU B O 1
ATOM 8975 N N . MET B 1 545 ? 18.594 -19.469 -6.703 1 97 545 MET B N 1
ATOM 8976 C CA . MET B 1 545 ? 17.203 -19.75 -7.09 1 97 545 MET B CA 1
ATOM 8977 C C . MET B 1 545 ? 16.703 -18.719 -8.094 1 97 545 MET B C 1
ATOM 8979 O O . MET B 1 545 ? 15.992 -19.062 -9.039 1 97 545 MET B O 1
ATOM 8983 N N . LEU B 1 546 ? 17.094 -17.438 -7.879 1 97.81 546 LEU B N 1
ATOM 8984 C CA . LEU B 1 546 ? 16.672 -16.375 -8.781 1 97.81 546 LEU B CA 1
ATOM 8985 C C . LEU B 1 546 ? 17.203 -16.609 -10.188 1 97.81 546 LEU B C 1
ATOM 8987 O O . LEU B 1 546 ? 16.547 -16.281 -11.172 1 97.81 546 LEU B O 1
ATOM 8991 N N . SER B 1 547 ? 18.312 -17.172 -10.297 1 96.75 547 SER B N 1
ATOM 8992 C CA . SER B 1 547 ? 18.953 -17.406 -11.594 1 96.75 547 SER B CA 1
ATOM 8993 C C . SER B 1 547 ? 18.234 -18.484 -12.383 1 96.75 547 SER B C 1
ATOM 8995 O O . SER B 1 547 ? 18.453 -18.625 -13.594 1 96.75 547 SER B O 1
ATOM 8997 N N . ARG B 1 548 ? 17.312 -19.219 -11.727 1 95.94 548 ARG B N 1
ATOM 8998 C CA . ARG B 1 548 ? 16.609 -20.328 -12.375 1 95.94 548 ARG B CA 1
ATOM 8999 C C . ARG B 1 548 ? 15.266 -19.859 -12.938 1 95.94 548 ARG B C 1
ATOM 9001 O O . ARG B 1 548 ? 14.578 -20.625 -13.609 1 95.94 548 ARG B O 1
ATOM 9008 N N . ARG B 1 549 ? 14.922 -18.625 -12.742 1 97.56 549 ARG B N 1
ATOM 9009 C CA . ARG B 1 549 ? 13.633 -18.109 -13.195 1 97.56 549 ARG B CA 1
ATOM 9010 C C . ARG B 1 549 ? 13.57 -18.062 -14.719 1 97.56 549 ARG B C 1
ATOM 9012 O O . ARG B 1 549 ? 14.602 -17.969 -15.391 1 97.56 549 ARG B O 1
ATOM 9019 N N . THR B 1 550 ? 12.406 -18.188 -15.258 1 97.94 550 THR B N 1
ATOM 9020 C CA . THR B 1 550 ? 12.164 -18 -16.688 1 97.94 550 THR B CA 1
ATOM 9021 C C . THR B 1 550 ? 12.414 -16.562 -17.094 1 97.94 550 THR B C 1
ATOM 9023 O O . THR B 1 550 ? 12.711 -15.711 -16.25 1 97.94 550 THR B O 1
ATOM 9026 N N . GLN B 1 551 ? 12.258 -16.281 -18.391 1 97.06 551 GLN B N 1
ATOM 9027 C CA . GLN B 1 551 ? 12.422 -14.922 -18.891 1 97.06 551 GLN B CA 1
ATOM 9028 C C . GLN B 1 551 ? 11.359 -13.992 -18.297 1 97.06 551 GLN B C 1
ATOM 9030 O O . GLN B 1 551 ? 11.602 -12.797 -18.109 1 97.06 551 GLN B O 1
ATOM 9035 N N . SER B 1 552 ? 10.227 -14.586 -17.969 1 98.06 552 SER B N 1
ATOM 9036 C CA . SER B 1 552 ? 9.156 -13.773 -17.406 1 98.06 552 SER B CA 1
ATOM 9037 C C . SER B 1 552 ? 9.383 -13.523 -15.914 1 98.06 552 SER B C 1
ATOM 9039 O O . SER B 1 552 ? 8.617 -12.805 -15.281 1 98.06 552 SER B O 1
ATOM 9041 N N . GLY B 1 553 ? 10.422 -14.148 -15.312 1 98.12 553 GLY B N 1
ATOM 9042 C CA . GLY B 1 553 ? 10.781 -13.922 -13.922 1 98.12 553 GLY B CA 1
ATOM 9043 C C . GLY B 1 553 ? 10.055 -14.836 -12.961 1 98.12 553 GLY B C 1
ATOM 9044 O O . GLY B 1 553 ? 9.891 -14.508 -11.781 1 98.12 553 GLY B O 1
ATOM 9045 N N . LEU B 1 554 ? 9.594 -16.047 -13.398 1 98.62 554 LEU B N 1
ATOM 9046 C CA . LEU B 1 554 ? 8.742 -16.891 -12.57 1 98.62 554 LEU B CA 1
ATOM 9047 C C . LEU B 1 554 ? 9.312 -18.297 -12.461 1 98.62 554 LEU B C 1
ATOM 9049 O O . LEU B 1 554 ? 10.328 -18.609 -13.086 1 98.62 554 LEU B O 1
ATOM 9053 N N . LEU B 1 555 ? 8.695 -19.078 -11.57 1 98.44 555 LEU B N 1
ATOM 9054 C CA . LEU B 1 555 ? 9.156 -20.453 -11.328 1 98.44 555 LEU B CA 1
ATOM 9055 C C . LEU B 1 555 ? 7.988 -21.422 -11.398 1 98.44 555 LEU B C 1
ATOM 9057 O O . LEU B 1 555 ? 6.844 -21.062 -11.133 1 98.44 555 LEU B O 1
ATOM 9061 N N . SER B 1 556 ? 8.359 -22.641 -11.781 1 97.81 556 SER B N 1
ATOM 9062 C CA . SER B 1 556 ? 7.438 -23.781 -11.688 1 97.81 556 SER B CA 1
ATOM 9063 C C . SER B 1 556 ? 7.516 -24.438 -10.32 1 97.81 556 SER B C 1
ATOM 9065 O O . SER B 1 556 ? 8.07 -23.875 -9.383 1 97.81 556 SER B O 1
ATOM 9067 N N . GLU B 1 557 ? 6.926 -25.562 -10.203 1 96.19 557 GLU B N 1
ATOM 9068 C CA . GLU B 1 557 ? 6.84 -26.312 -8.953 1 96.19 557 GLU B CA 1
ATOM 9069 C C . GLU B 1 557 ? 8.188 -26.938 -8.594 1 96.19 557 GLU B C 1
ATOM 9071 O O . GLU B 1 557 ? 8.609 -26.891 -7.438 1 96.19 557 GLU B O 1
ATOM 9076 N N . ASP B 1 558 ? 8.805 -27.516 -9.617 1 95.06 558 ASP B N 1
ATOM 9077 C CA . ASP B 1 558 ? 9.977 -28.344 -9.391 1 95.06 558 ASP B CA 1
ATOM 9078 C C . ASP B 1 558 ? 11.141 -27.922 -10.289 1 95.06 558 ASP B C 1
ATOM 9080 O O . ASP B 1 558 ? 10.93 -27.234 -11.289 1 95.06 558 ASP B O 1
ATOM 9084 N N . ILE B 1 559 ? 12.281 -28.328 -9.859 1 94.19 559 ILE B N 1
ATOM 9085 C CA . ILE B 1 559 ? 13.5 -28.109 -10.641 1 94.19 559 ILE B CA 1
ATOM 9086 C C . ILE B 1 559 ? 14.359 -29.375 -10.609 1 94.19 559 ILE B C 1
ATOM 9088 O O . ILE B 1 559 ? 14.469 -30.031 -9.57 1 94.19 559 ILE B O 1
ATOM 9092 N N . ASP B 1 560 ? 14.828 -29.766 -11.758 1 91.94 560 ASP B N 1
ATOM 9093 C CA . ASP B 1 560 ? 15.859 -30.797 -11.789 1 91.94 560 ASP B CA 1
ATOM 9094 C C . ASP B 1 560 ? 17.188 -30.25 -11.258 1 91.94 560 ASP B C 1
ATOM 9096 O O . ASP B 1 560 ? 17.812 -29.406 -11.891 1 91.94 560 ASP B O 1
ATOM 9100 N N . PRO B 1 561 ? 17.625 -30.75 -10.164 1 87.62 561 PRO B N 1
ATOM 9101 C CA . PRO B 1 561 ? 18.797 -30.156 -9.539 1 87.62 561 PRO B CA 1
ATOM 9102 C C . PRO B 1 561 ? 20.062 -30.281 -10.398 1 87.62 561 PRO B C 1
ATOM 9104 O O . PRO B 1 561 ? 20.984 -29.484 -10.266 1 87.62 561 PRO B O 1
ATOM 9107 N N . ALA B 1 562 ? 20.109 -31.281 -11.227 1 87 562 ALA B N 1
ATOM 9108 C CA . ALA B 1 562 ? 21.297 -31.516 -12.055 1 87 562 ALA B CA 1
ATOM 9109 C C . ALA B 1 562 ? 21.328 -30.594 -13.266 1 87 562 ALA B C 1
ATOM 9111 O O . ALA B 1 562 ? 22.375 -30.047 -13.609 1 87 562 ALA B O 1
ATOM 9112 N N . THR B 1 563 ? 20.203 -30.359 -13.875 1 88.94 563 THR B N 1
ATOM 9113 C CA . THR B 1 563 ? 20.188 -29.625 -15.141 1 88.94 563 THR B CA 1
ATOM 9114 C C . THR B 1 563 ? 19.672 -28.203 -14.93 1 88.94 563 THR B C 1
ATOM 9116 O O . THR B 1 563 ? 19.891 -27.328 -15.773 1 88.94 563 THR B O 1
ATOM 9119 N N . GLY B 1 564 ? 18.938 -28.031 -13.859 1 90.75 564 GLY B N 1
ATOM 9120 C CA . GLY B 1 564 ? 18.312 -26.75 -13.625 1 90.75 564 GLY B CA 1
ATOM 9121 C C . GLY B 1 564 ? 17.016 -26.562 -14.375 1 90.75 564 GLY B C 1
ATOM 9122 O O . GLY B 1 564 ? 16.375 -25.5 -14.289 1 90.75 564 GLY B O 1
ATOM 9123 N N . GLU B 1 565 ? 16.594 -27.609 -15.055 1 94 565 GLU B N 1
ATOM 9124 C CA . GLU B 1 565 ? 15.359 -27.516 -15.836 1 94 565 GLU B CA 1
ATOM 9125 C C . GLU B 1 565 ? 14.141 -27.438 -14.93 1 94 565 GLU B C 1
ATOM 9127 O O . GLU B 1 565 ? 14.062 -28.141 -13.922 1 94 565 GLU B O 1
ATOM 9132 N N . LEU B 1 566 ? 13.234 -26.578 -15.297 1 96.19 566 LEU B N 1
ATOM 9133 C CA . LEU B 1 566 ? 12 -26.422 -14.539 1 96.19 566 LEU B CA 1
ATOM 9134 C C . LEU B 1 566 ? 10.984 -27.5 -14.922 1 96.19 566 LEU B C 1
ATOM 9136 O O . LEU B 1 566 ? 10.867 -27.844 -16.094 1 96.19 566 LEU B O 1
ATOM 9140 N N . TRP B 1 567 ? 10.266 -28.031 -13.93 1 96.19 567 TRP B N 1
ATOM 9141 C CA . TRP B 1 567 ? 9.234 -29.047 -14.102 1 96.19 567 TRP B CA 1
ATOM 9142 C C . TRP B 1 567 ? 8.055 -28.781 -13.172 1 96.19 567 TRP B C 1
ATOM 9144 O O . TRP B 1 567 ? 8.156 -28 -12.234 1 96.19 567 TRP B O 1
ATOM 9154 N N . GLY B 1 568 ? 6.922 -29.469 -13.445 1 96.81 568 GLY B N 1
ATOM 9155 C CA . GLY B 1 568 ? 5.715 -29.281 -12.656 1 96.81 568 GLY B CA 1
ATOM 9156 C C . GLY B 1 568 ? 4.879 -28.094 -13.117 1 96.81 568 GLY B C 1
ATOM 9157 O O . GLY B 1 568 ? 5.32 -27.312 -13.945 1 96.81 568 GLY B O 1
ATOM 9158 N N . ASN B 1 569 ? 3.719 -27.938 -12.586 1 98 569 ASN B N 1
ATOM 9159 C CA . ASN B 1 569 ? 2.764 -26.922 -12.984 1 98 569 ASN B CA 1
ATOM 9160 C C . ASN B 1 569 ? 3.355 -25.516 -12.859 1 98 569 ASN B C 1
ATOM 9162 O O . ASN B 1 569 ? 4.289 -25.297 -12.086 1 98 569 ASN B O 1
ATOM 9166 N N . TYR B 1 570 ? 2.773 -24.516 -13.672 1 98.19 570 TYR B N 1
ATOM 9167 C CA . TYR B 1 570 ? 3.357 -23.203 -13.875 1 98.19 570 TYR B CA 1
ATOM 9168 C C . TYR B 1 570 ? 2.271 -22.141 -14.047 1 98.19 570 TYR B C 1
ATOM 9170 O O . TYR B 1 570 ? 1.229 -22.406 -14.648 1 98.19 570 TYR B O 1
ATOM 9178 N N . PRO B 1 571 ? 2.537 -20.953 -13.625 1 98.25 571 PRO B N 1
ATOM 9179 C CA . PRO B 1 571 ? 3.42 -20.688 -12.484 1 98.25 571 PRO B CA 1
ATOM 9180 C C . PRO B 1 571 ? 2.9 -21.297 -11.18 1 98.25 571 PRO B C 1
ATOM 9182 O O . PRO B 1 571 ? 1.688 -21.406 -10.992 1 98.25 571 PRO B O 1
ATOM 9185 N N . GLN B 1 572 ? 3.834 -21.703 -10.445 1 98.06 572 GLN B N 1
ATOM 9186 C CA . GLN B 1 572 ? 3.443 -22.344 -9.195 1 98.06 572 GLN B CA 1
ATOM 9187 C C . GLN B 1 572 ? 3.412 -21.344 -8.047 1 98.06 572 GLN B C 1
ATOM 9189 O O . GLN B 1 572 ? 4.41 -20.656 -7.773 1 98.06 572 GLN B O 1
ATOM 9194 N N . THR B 1 573 ? 2.309 -21.266 -7.332 1 98.06 573 THR B N 1
ATOM 9195 C CA . THR B 1 573 ? 2.104 -20.219 -6.34 1 98.06 573 THR B CA 1
ATOM 9196 C C . THR B 1 573 ? 3.066 -20.391 -5.168 1 98.06 573 THR B C 1
ATOM 9198 O O . THR B 1 573 ? 3.588 -19.406 -4.645 1 98.06 573 THR B O 1
ATOM 9201 N N . TYR B 1 574 ? 3.439 -21.656 -4.758 1 95.94 574 TYR B N 1
ATOM 9202 C CA . TYR B 1 574 ? 4.383 -21.875 -3.67 1 95.94 574 TYR B CA 1
ATOM 9203 C C . TYR B 1 574 ? 5.746 -21.281 -3.992 1 95.94 574 TYR B C 1
ATOM 9205 O O . TYR B 1 574 ? 6.395 -20.703 -3.119 1 95.94 574 TYR B O 1
ATOM 9213 N N . SER B 1 575 ? 6.09 -21.547 -5.152 1 98.06 575 SER B N 1
ATOM 9214 C CA . SER B 1 575 ? 7.395 -21.062 -5.578 1 98.06 575 SER B CA 1
ATOM 9215 C C . SER B 1 575 ? 7.449 -19.531 -5.547 1 98.06 575 SER B C 1
ATOM 9217 O O . SER B 1 575 ? 8.438 -18.953 -5.102 1 98.06 575 SER B O 1
ATOM 9219 N N . LEU B 1 576 ? 6.371 -18.953 -6.012 1 98.62 576 LEU B N 1
ATOM 9220 C CA . LEU B 1 576 ? 6.312 -17.484 -6.043 1 98.62 576 LEU B CA 1
ATOM 9221 C C . LEU B 1 576 ? 6.242 -16.922 -4.629 1 98.62 576 LEU B C 1
ATOM 9223 O O . LEU B 1 576 ? 6.809 -15.859 -4.355 1 98.62 576 LEU B O 1
ATOM 9227 N N . VAL B 1 577 ? 5.523 -17.609 -3.742 1 98.44 577 VAL B N 1
ATOM 9228 C CA . VAL B 1 577 ? 5.488 -17.234 -2.33 1 98.44 577 VAL B CA 1
ATOM 9229 C C . VAL B 1 577 ? 6.902 -17.234 -1.759 1 98.44 577 VAL B C 1
ATOM 9231 O O . VAL B 1 577 ? 7.293 -16.297 -1.056 1 98.44 577 VAL B O 1
ATOM 9234 N N . GLY B 1 578 ? 7.645 -18.297 -2.1 1 98.38 578 GLY B N 1
ATOM 9235 C CA . GLY B 1 578 ? 9.031 -18.375 -1.653 1 98.38 578 GLY B CA 1
ATOM 9236 C C . GLY B 1 578 ? 9.875 -17.203 -2.135 1 98.38 578 GLY B C 1
ATOM 9237 O O . GLY B 1 578 ? 10.68 -16.672 -1.376 1 98.38 578 GLY B O 1
ATOM 9238 N N . LEU B 1 579 ? 9.688 -16.812 -3.418 1 98.69 579 LEU B N 1
ATOM 9239 C CA . LEU B 1 579 ? 10.406 -15.672 -3.979 1 98.69 579 LEU B CA 1
ATOM 9240 C C . LEU B 1 579 ? 10.141 -14.406 -3.172 1 98.69 579 LEU B C 1
ATOM 9242 O O . LEU B 1 579 ? 11.07 -13.664 -2.838 1 98.69 579 LEU B O 1
ATOM 9246 N N . ILE B 1 580 ? 8.906 -14.188 -2.822 1 98.62 580 ILE B N 1
ATOM 9247 C CA . ILE B 1 580 ? 8.5 -12.977 -2.113 1 98.62 580 ILE B CA 1
ATOM 9248 C C . ILE B 1 580 ? 9.039 -13.016 -0.684 1 98.62 580 ILE B C 1
ATOM 9250 O O . ILE B 1 580 ? 9.703 -12.078 -0.24 1 98.62 580 ILE B O 1
ATOM 9254 N N . ASN B 1 581 ? 8.781 -14.133 0.025 1 98 581 ASN B N 1
ATOM 9255 C CA . ASN B 1 581 ? 9.141 -14.227 1.437 1 98 581 ASN B CA 1
ATOM 9256 C C . ASN B 1 581 ? 10.648 -14.062 1.643 1 98 581 ASN B C 1
ATOM 9258 O O . ASN B 1 581 ? 11.078 -13.344 2.541 1 98 581 ASN B O 1
ATOM 9262 N N . CYS B 1 582 ? 11.398 -14.711 0.805 1 98.56 582 CYS B N 1
ATOM 9263 C CA . CYS B 1 582 ? 12.844 -14.641 0.945 1 98.56 582 CYS B CA 1
ATOM 9264 C C . CYS B 1 582 ? 13.367 -13.25 0.62 1 98.56 582 CYS B C 1
ATOM 9266 O O . CYS B 1 582 ? 14.25 -12.734 1.303 1 98.56 582 CYS B O 1
ATOM 9268 N N . ALA B 1 583 ? 12.828 -12.609 -0.427 1 98.56 583 ALA B N 1
ATOM 9269 C CA . ALA B 1 583 ? 13.234 -11.25 -0.761 1 98.56 583 ALA B CA 1
ATOM 9270 C C . ALA B 1 583 ? 12.992 -10.297 0.411 1 98.56 583 ALA B C 1
ATOM 9272 O O . ALA B 1 583 ? 13.875 -9.516 0.773 1 98.56 583 ALA B O 1
ATOM 9273 N N . VAL B 1 584 ? 11.844 -10.383 0.995 1 96.88 584 VAL B N 1
ATOM 9274 C CA . VAL B 1 584 ? 11.461 -9.492 2.086 1 96.88 584 VAL B CA 1
ATOM 9275 C C . VAL B 1 584 ? 12.359 -9.742 3.299 1 96.88 584 VAL B C 1
ATOM 9277 O O . VAL B 1 584 ? 12.805 -8.797 3.955 1 96.88 584 VAL B O 1
ATOM 9280 N N . LEU B 1 585 ? 12.641 -11 3.531 1 96.81 585 LEU B N 1
ATOM 9281 C CA . LEU B 1 585 ? 13.422 -11.398 4.699 1 96.81 585 LEU B CA 1
ATOM 9282 C C . LEU B 1 585 ? 14.883 -10.984 4.539 1 96.81 585 LEU B C 1
ATOM 9284 O O . LEU B 1 585 ? 15.5 -10.5 5.492 1 96.81 585 LEU B O 1
ATOM 9288 N N . LEU B 1 586 ? 15.438 -11.148 3.336 1 98.12 586 LEU B N 1
ATOM 9289 C CA . LEU B 1 586 ? 16.875 -11.008 3.119 1 98.12 586 LEU B CA 1
ATOM 9290 C C . LEU B 1 586 ? 17.234 -9.555 2.801 1 98.12 586 LEU B C 1
ATOM 9292 O O . LEU B 1 586 ? 18.391 -9.148 2.971 1 98.12 586 LEU B O 1
ATOM 9296 N N . SER B 1 587 ? 16.328 -8.789 2.346 1 97.44 587 SER B N 1
ATOM 9297 C CA . SER B 1 587 ? 16.578 -7.426 1.884 1 97.44 587 SER B CA 1
ATOM 9298 C C . SER B 1 587 ? 17.016 -6.523 3.035 1 97.44 587 SER B C 1
ATOM 9300 O O . SER B 1 587 ? 16.531 -6.664 4.156 1 97.44 587 SER B O 1
ATOM 9302 N N . LYS B 1 588 ? 17.922 -5.582 2.701 1 94.38 588 LYS B N 1
ATOM 9303 C CA . LYS B 1 588 ? 18.172 -4.5 3.65 1 94.38 588 LYS B CA 1
ATOM 9304 C C . LYS B 1 588 ? 16.938 -3.613 3.811 1 94.38 588 LYS B C 1
ATOM 9306 O O . LYS B 1 588 ? 16.094 -3.543 2.912 1 94.38 588 LYS B O 1
ATOM 9311 N N . PRO B 1 589 ? 16.781 -2.984 5.02 1 90.75 589 PRO B N 1
ATOM 9312 C CA . PRO B 1 589 ? 15.625 -2.121 5.234 1 90.75 589 PRO B CA 1
ATOM 9313 C C . PRO B 1 589 ? 15.727 -0.796 4.48 1 90.75 589 PRO B C 1
ATOM 9315 O O . PRO B 1 589 ? 16.828 -0.35 4.156 1 90.75 589 PRO B O 1
ATOM 9318 N N . TRP B 1 590 ? 14.633 -0.171 4.188 1 89.06 590 TRP B N 1
ATOM 9319 C CA . TRP B 1 590 ? 14.539 1.08 3.443 1 89.06 590 TRP B CA 1
ATOM 9320 C C . TRP B 1 590 ? 15.305 2.195 4.152 1 89.06 590 TRP B C 1
ATOM 9322 O O . TRP B 1 590 ? 15.828 3.105 3.506 1 89.06 590 TRP B O 1
ATOM 9332 N N . ASN B 1 591 ? 15.367 2.127 5.449 1 85.88 591 ASN B N 1
ATOM 9333 C CA . ASN B 1 591 ? 16.047 3.178 6.207 1 85.88 591 ASN B CA 1
ATOM 9334 C C . ASN B 1 591 ? 17.531 3.26 5.852 1 85.88 591 ASN B C 1
ATOM 9336 O O . ASN B 1 591 ? 18.172 4.293 6.066 1 85.88 591 ASN B O 1
ATOM 9340 N N . THR B 1 592 ? 18.047 2.215 5.25 1 85.31 592 THR B N 1
ATOM 9341 C CA . THR B 1 592 ? 19.469 2.182 4.906 1 85.31 592 THR B CA 1
ATOM 9342 C C . THR B 1 592 ? 19.734 3.031 3.668 1 85.31 592 THR B C 1
ATOM 9344 O O . THR B 1 592 ? 20.891 3.398 3.406 1 85.31 592 THR B O 1
ATOM 9347 N N . VAL B 1 593 ? 18.75 3.291 2.951 1 83.5 593 VAL B N 1
ATOM 9348 C CA . VAL B 1 593 ? 19.016 3.963 1.682 1 83.5 593 VAL B CA 1
ATOM 9349 C C . VAL B 1 593 ? 18.359 5.344 1.688 1 83.5 593 VAL B C 1
ATOM 9351 O O . VAL B 1 593 ? 18.609 6.16 0.798 1 83.5 593 VAL B O 1
ATOM 9354 N N . ARG B 1 594 ? 17.5 5.57 2.699 1 80 594 ARG B N 1
ATOM 9355 C CA . ARG B 1 594 ? 16.828 6.863 2.803 1 80 594 ARG B CA 1
ATOM 9356 C C . ARG B 1 594 ? 17.609 7.828 3.676 1 80 594 ARG B C 1
ATOM 9358 O O . ARG B 1 594 ? 18.375 7.398 4.555 1 80 594 ARG B O 1
#

Foldseek 3Di:
DAQAQLWQWAFALAKIFTAHQQGKGQWIAPPGLQHWTQRPNQLQAGDRPARIKHKDWPQWDDKDWDADPLASWIWIWTAHPVGWIKIKTKHFFWFDDPNDTDGFSKIKIKMFTDDDWIKIWIDHFTAEPQQHTWDWDDDDQAWIWTDYPRAIKIKGKPDGVVCRVVRHIDTPPGMMIIMIGHPDDDPDDRVVVVVVSVVRNVVVSVVLLVQWQAFPPPRVLQSLLLNVQSSQANQVQLAGFQFSDFQFAQDPLAANTGGRSWHFLVLLLLLLVLRVNGVNVSSLVSVLSNLVVLLVVPPPRAHFRTAHSNRHLDFDKDFSVNGCGNNSNDGTIGGGPSSPWHFLLSLLSNQVSLLVLLAPPPDPHRDADVNLVSNVSSLVSLLVPLQPWTCYPVNFPPDTANFLLSNLSSLLSLQSSLVSCVSRPNNVSNVVSVVSSVVSLVLSCVQQQDPVQLEGARGSPDRFQFLSVLCCDVSVSDDLQRSSNVSHLVVQCVQADDVLFGAGGQDQGPRGGDQWGFLLSSLSNLLSCCRNPVLVSSVVSLVVLQVLARPSRAAAGTARPVPSGGTHHPRGSSNSSSSSVSSNSNGDHPVVVD/DAQAQLWQWAFALAKIFTAHQQGKGQWIAPPGLQHWTQQPNQLQAGDRPARIKHKDWPQWDDKDWDADPLASWIWIWTAHPVGWIKIKTKHFFWFDDPNDTDGFSKIKIKMFTDDDWIKIWIDHFTAEPQQHTWDWDDDDQAWIWTDYPRAIKIKGKPDGVVCRVVRHIDTPPGMMIIMIGHPDDDPDDRVVVVVVSVVRNVVVSVVLLVQWQAFPPPRVLQSLLLNVQSSQANQVQLAGFQFSDFQFAQDPLAANTGGRSWHFLVLLLLLLVLRVNGVNVSSLVSVLSNLVVLLVPPPPRAHFRTAHSNRHLDFDKDFSPNGCGNNSRDGTIGGGPSSPWHFLLSLLSNQVSLLVLLAPPPDPHRDADVNLVSNVSSLVSLLVPLQPWTCYPVRFPPDTANFLLSNLSSLLSLQSSLVSCVSRPNNVSSVVSVVSSVVSLVVSCVQQQDPVQLEGARGSPDRFQFLSVLCCDVSVSDDLQPSSNVSHLVVQCVQADDVLFGAGGQDQGPRGGDQWGFLLSSLSNLLSCCRNPVLVSSVVSLVVLQVLARPSRAAAGTARPVPSGGTHHPRGSSNSSSSSVSSNSNGDHPVVVD

Radius of gyration: 32.66 Å; Cα contacts (8 Å, |Δi|>4): 2839; chains: 2; bounding box: 75×89×79 Å